Protein AF-A0A7X6ZRV2-F1 (afdb_monomer)

Sequence (1054 aa):
MLFSLYAASTLPLHASPPAPRFGVNLAGGDGGKMPGSGDYPYGRYGYDYIYPNADEFAYYKSKGFNLVRLPVKWERLQNTLGGPLAEQDMVRIDAVIAAAHAQGIEVMIDLHNYNSYRILTPTGFQSHSVSSDGAVTYEHLQDFWTRIALRYVDTPGVFGYDLMNEPGGTLANWQAAAQAAVYAIRTVDTNRWIIVEGVSWAGAQSWMANNATLHVEDPCDRLMYSAHSYWDRGYQNNVDNWKHDGLYTTYAQENGSPTMGIECLAPFVNWIKSNGYIGFVGEYGVPGTGDADSDLWNVVLDNALAYLQTNGISGTYWTGGPWYGSYQLTCEPSPITGPDRPQMSVLAKYAASEANPPFNPLSETIIKEDNIHPLNQGSSWVGGITPDSNDIALWNNVVGANSVLLGADQSWGGITVDASHVGSISINGGTTLALGEAGITFVPNISLNINCGIALTSDQIWSLRTGFFNVSSIDTHGHTLTVSGGSNKKFKRAVVGGGQIIVRSGTLTFDTNTESGAPFSKILVTPGASLVYDKHTGSKTLAADITLECGKLQMKGDKAAPTIDTIDGDITIADTDPAGGNSIGVVTLSPDSARNVRLVAERLNQERNAIVLFRGTNLGTYTAISQMPNSGNILFTNPLSGGIGGGGDAGSTTISIIPGVLGGISGSDGGSTFVNYTPEHGVRPLAATEFAGDIASGTISQNNVRLAGTGVLTTVTDATTVNSLIVAPSAALTTSLEGDGLLTVTSGMVILNPGNVSMTTSVNTPLNFGNRQGVICSSYNRGVNLNGAIHGSDGLIFCQVASGSPNNQLSLRQNTGSTYSGDTVILGRIEVGDDFLPHGLRCGDIYLHGYLRLNQSGYNGTVNGLFEGGILTYSNSRASSLAIGDNHSESDFYGSISGNDKLHITKIGSGTLTLSGSCDRLAGLTLEGGTTTIDGAFNNSPVTVKNDARLCGVGTFSNNGSAIVVKSGGTLAPGNPEGAGTMTVLQGDVNFEAGSALEVSIGEVDRSALKVAGTIRGTAVIPAAISSNSPGKWKILQASFIEPEFESISPRVI

Nearest PDB structures (foldseek):
  4lx4-assembly3_C  TM=9.232E-01  e=4.339E-23  Stutzerimonas stutzeri A1501
  4lx4-assembly4_D  TM=9.039E-01  e=2.675E-23  Stutzerimonas stutzeri A1501
  6r2j-assembly4_D  TM=8.974E-01  e=4.534E-23  Stutzerimonas stutzeri A1501
  5hnn-assembly2_B  TM=8.762E-01  e=8.003E-20  Xanthomonas citri pv. citri str. 306
  5hos-assembly1_A  TM=8.905E-01  e=4.856E-19  Xanthomonas citri pv. citri str. 306

Solvent-accessible surface area (backbone atoms only — not comparable to full-atom values): 49080 Å² total; per-residue (Å²): 138,85,81,88,82,88,74,87,77,76,76,80,81,70,60,82,37,59,39,43,48,40,25,34,21,35,36,23,47,50,38,73,48,57,65,46,58,72,100,41,56,56,41,45,80,81,79,25,27,43,61,54,50,56,69,55,37,50,48,44,34,76,41,34,30,41,38,32,39,36,35,28,35,58,54,50,38,29,73,44,89,72,54,63,54,30,29,71,41,42,23,49,47,54,49,33,26,49,37,24,33,77,54,62,18,26,31,28,44,26,33,52,37,37,39,42,51,61,47,82,47,103,90,43,53,45,82,34,50,54,29,94,83,48,99,31,29,39,67,40,52,18,48,49,39,34,52,54,28,66,70,43,63,86,46,76,29,59,50,27,41,31,72,30,38,41,22,48,83,52,52,73,52,46,43,53,39,51,36,44,26,48,55,36,25,53,77,68,34,70,76,54,37,37,33,43,53,28,36,70,54,14,27,15,64,49,27,67,82,55,36,71,82,70,72,72,78,55,101,64,62,42,58,30,39,29,25,24,52,38,80,24,34,36,99,52,103,51,97,87,52,68,62,53,75,68,69,60,71,52,52,78,64,42,67,65,50,62,54,49,43,45,68,36,40,44,48,33,55,51,49,30,63,75,69,74,55,40,41,33,29,63,33,34,52,54,54,29,56,89,46,92,50,24,71,60,41,41,45,18,50,44,46,28,50,50,48,31,53,38,43,17,28,19,32,17,38,36,28,35,36,65,89,50,78,79,43,41,38,40,44,49,31,77,56,77,89,45,69,80,29,69,50,41,70,55,49,30,68,58,17,49,52,75,78,56,40,43,29,55,68,58,32,44,75,37,38,51,50,60,64,75,50,36,53,71,34,26,76,19,19,54,94,48,50,53,62,42,56,37,8,28,42,30,43,43,77,55,85,48,69,30,67,33,37,38,77,44,70,46,34,22,8,19,38,37,36,39,68,76,37,49,54,37,42,32,41,33,48,96,36,40,38,34,27,22,34,45,27,35,38,33,47,32,83,36,40,43,33,37,54,22,37,36,31,38,76,41,50,28,55,30,46,34,51,38,41,39,41,36,37,28,35,38,33,25,72,51,25,39,41,35,38,34,38,32,68,42,34,35,32,41,28,60,48,32,50,43,13,37,35,33,37,58,28,31,26,44,31,38,27,34,62,71,72,89,68,70,17,44,21,34,35,40,24,29,50,78,9,32,42,32,41,51,34,41,68,49,60,41,52,68,20,29,31,40,37,20,32,26,5,32,42,34,45,36,27,18,82,87,44,61,35,51,31,31,30,75,32,37,40,33,32,44,68,60,92,32,90,73,58,49,56,38,21,35,44,31,33,41,34,22,83,78,11,15,31,31,41,35,24,29,30,81,44,68,40,75,92,31,35,38,35,45,24,5,32,47,29,18,74,51,42,68,85,60,73,55,47,36,17,22,27,41,40,43,80,54,60,84,85,76,58,44,49,60,70,37,58,95,70,33,27,24,35,28,30,41,71,59,37,30,5,13,74,28,71,83,51,39,40,55,35,49,20,30,73,46,94,57,20,16,46,21,46,60,55,85,68,30,32,35,68,68,71,69,55,57,35,86,43,39,32,23,29,41,38,67,46,57,42,74,72,44,60,26,70,31,61,22,35,30,15,29,44,32,46,34,51,33,84,85,39,45,20,31,38,34,42,78,11,45,37,31,27,73,46,15,42,35,38,40,30,39,50,94,41,83,36,36,33,38,35,45,30,24,38,27,19,51,86,30,52,27,37,43,33,29,19,33,28,39,52,34,36,39,34,21,24,46,32,32,62,23,23,37,37,37,39,31,64,45,90,65,63,93,86,39,32,37,31,26,59,64,18,50,80,40,51,45,28,27,38,41,35,30,24,13,45,37,30,37,21,41,60,58,62,40,46,42,89,72,29,21,36,33,40,32,35,15,34,47,28,37,30,56,89,37,26,57,40,52,23,12,23,46,28,42,49,16,38,41,37,62,41,69,98,42,61,25,37,41,34,37,11,33,76,36,26,52,27,55,25,50,18,36,39,46,21,82,64,24,33,26,41,31,36,32,39,63,25,42,38,35,37,52,21,42,38,36,21,24,53,22,39,36,28,61,19,20,38,35,33,36,53,20,43,40,27,47,36,28,35,36,28,27,44,69,7,36,43,28,10,51,15,42,30,41,9,75,93,30,38,40,35,29,31,46,50,2,29,42,28,31,3,46,102,90,43,52,19,51,23,37,26,71,29,26,35,40,37,31,33,69,55,3,28,61,48,32,46,32,62,52,37,39,44,20,25,44,41,31,58,27,42,37,39,54,19,33,48,54,71,86,66,86,84,85,90,76,98,72,90,79,77,47,71,43,51,72,40,70,53,95,51,61,81,62,89,57,50,41,63,129

Secondary structure (DSSP, 8-state):
-------PPPPP-PPPPP---EEEEE-SSS-SS-TTSTT-TT--BTTTB----HHHHHHHHHTT--EEEEEE-HHHH-SSTTS---TTTHHHHHHHHHHHHTTT-EEEEEE-STTEEEEEETTEEEEEEB-TTSSB-HHHHHHHHHHHHHHHTT-TTEEEEE--SS--S-HHHHHHHHHHHHHHHHTT-SSSEEEEEPTTTTBGGGHHHHTTT-----TTS-EEEEEE------S-S-TT----SS----TTTTT--TTHHHHHHHHHHHHHHHHT--EEEEEE----TT-TTHHHHHHHHHHHHHHHHTTT-EEEEEEESTT-TT-TT--S-SSTTSPPPTTHHHHHHHHTS-------TT--EEEB--SSS-TTSGGGBGGG----SS-EEEESS--S-EEEE--S-EEEEEEEE-TT--S-EEEE-SSEEEEEEEEEEE-SSSEEEEEEEEEESS-EEEEE-SSEEEEEEEE-TT--EEEEESS-EEESS-EESS--EEE-SSEEEEEETT--------EEE-TT-EEEEEEESS--EEES-EEESS-EEEEE--SSS-EEEEESS-EEE-----TTS---EEEEEE--TT-EEEEEES-EEE-TT--EEEEETTBTTS-TT---SSEEEEEESS--S--BSS-PPTT-TT--B-TTEEEESSTT----EEEEEETTTEEEEPPGGGSBS---TT-B---EEEEEESEEEEE--S-EEESEEEEEE-SSS-EEEE-SS-EEETT-EEEE--S---S-EEE-S-EE-TTS-EEEEES--SSEEE-S-EE-SS-EEEEESS---TT--EEETT--S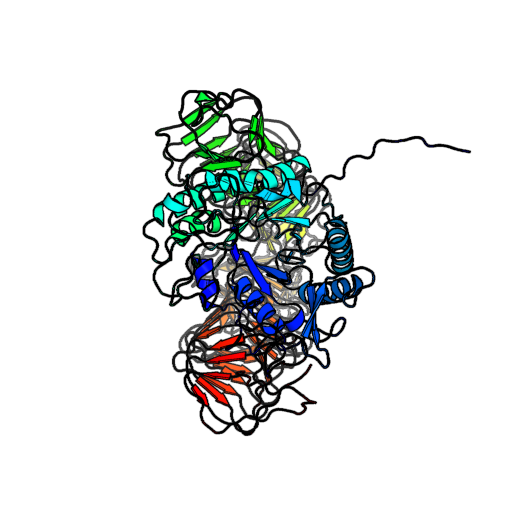-B--S-EEESSEEEE-TT-S--STT---EEESSEEEE-TTT-EEEES-EESS-EEEE-SSS-EEEEE-GGG--EEE-SEEE-TTTEEEEE-SSSEEEE-SEEE--SEEEE-SEEEEE-SEEES--EEE-TTEEEEES-EEEEEEEEEEE-TT-EEEEBBTTB--EEEEEEEEEEEEEEEEE--BBSSS-B-EEEEEEEEEEEE----------------EEEEEE-S-------B--

Structure (mmCIF, N/CA/C/O backbone):
data_AF-A0A7X6ZRV2-F1
#
_entry.id   AF-A0A7X6ZRV2-F1
#
loop_
_atom_site.group_PDB
_atom_site.id
_atom_site.type_symbol
_atom_site.label_atom_id
_atom_site.label_alt_id
_atom_site.label_comp_id
_atom_site.label_asym_id
_atom_site.label_entity_id
_atom_site.label_seq_id
_atom_site.pdbx_PDB_ins_code
_atom_site.Cartn_x
_atom_site.Cartn_y
_atom_site.Cartn_z
_atom_site.occupancy
_atom_site.B_iso_or_equiv
_atom_site.auth_seq_id
_atom_site.auth_comp_id
_atom_site.auth_asym_id
_atom_site.auth_atom_id
_atom_site.pdbx_PDB_model_num
ATOM 1 N N . MET A 1 1 ? -13.093 -36.841 -47.753 1.00 31.14 1 MET A N 1
ATOM 2 C CA . MET A 1 1 ? -13.863 -35.594 -47.967 1.00 31.14 1 MET A CA 1
ATOM 3 C C . MET A 1 1 ? -14.412 -35.192 -46.606 1.00 31.14 1 MET A C 1
ATOM 5 O O . MET A 1 1 ? -14.905 -36.082 -45.932 1.00 31.14 1 MET A O 1
ATOM 9 N N . LEU A 1 2 ? -14.310 -33.949 -46.137 1.00 28.05 2 LEU A N 1
ATOM 10 C CA . LEU A 1 2 ? -14.015 -32.702 -46.858 1.00 28.05 2 LEU A CA 1
ATOM 11 C C . LEU A 1 2 ? -12.729 -31.992 -46.392 1.00 28.05 2 LEU A C 1
ATOM 13 O O . LEU A 1 2 ? -12.156 -32.330 -45.363 1.00 28.05 2 LEU A O 1
ATOM 17 N N . PHE A 1 3 ? -12.300 -31.029 -47.210 1.00 27.56 3 PHE A N 1
ATOM 18 C CA . PHE A 1 3 ? -11.237 -30.061 -46.938 1.00 27.56 3 PHE A CA 1
ATOM 19 C C . PHE A 1 3 ? -11.782 -28.793 -46.255 1.00 27.56 3 PHE A C 1
ATOM 21 O O . PHE A 1 3 ? -12.977 -28.511 -46.305 1.00 27.56 3 PHE A O 1
ATOM 28 N N . SER A 1 4 ? -10.842 -28.043 -45.686 1.00 33.06 4 SER A N 1
ATOM 29 C CA . SER A 1 4 ? -10.889 -26.712 -45.073 1.00 33.06 4 SER A CA 1
ATOM 30 C C . SER A 1 4 ? -11.893 -25.683 -45.611 1.00 33.06 4 SER A C 1
ATOM 32 O O . SER A 1 4 ? -12.098 -25.568 -46.817 1.00 33.06 4 SER A O 1
ATOM 34 N N . LEU A 1 5 ? -12.279 -24.754 -44.728 1.00 30.61 5 LEU A N 1
ATOM 35 C CA . LEU A 1 5 ? -12.188 -23.326 -45.046 1.00 30.61 5 LEU A CA 1
ATOM 36 C C . LEU A 1 5 ? -11.499 -22.576 -43.893 1.00 30.61 5 LEU A C 1
ATOM 38 O O . LEU A 1 5 ? -11.846 -22.768 -42.731 1.00 30.61 5 LEU A O 1
ATOM 42 N N . TYR A 1 6 ? -10.510 -21.749 -44.234 1.00 31.14 6 TYR A N 1
ATOM 43 C CA . TYR A 1 6 ? -9.819 -20.844 -43.312 1.00 31.14 6 TYR A CA 1
ATOM 44 C C . TYR A 1 6 ? -10.735 -19.675 -42.914 1.00 31.14 6 TYR A C 1
ATOM 46 O O . TYR A 1 6 ? -11.381 -19.081 -43.776 1.00 31.14 6 TYR A O 1
ATOM 54 N N . ALA A 1 7 ? -10.676 -19.270 -41.648 1.00 27.42 7 ALA A N 1
ATOM 55 C CA . ALA A 1 7 ? -10.896 -17.888 -41.231 1.00 27.42 7 ALA A CA 1
ATOM 56 C C . ALA A 1 7 ? -9.597 -17.413 -40.567 1.00 27.42 7 ALA A C 1
ATOM 58 O O . ALA A 1 7 ? -8.951 -18.198 -39.873 1.00 27.42 7 ALA A O 1
ATOM 59 N N . ALA A 1 8 ? -9.170 -16.180 -40.843 1.00 27.94 8 ALA A N 1
ATOM 60 C CA . ALA A 1 8 ? -7.883 -15.682 -40.372 1.00 27.94 8 ALA A CA 1
ATOM 61 C C . ALA A 1 8 ? -7.842 -15.655 -38.838 1.00 27.94 8 ALA A C 1
ATOM 63 O O . ALA A 1 8 ? -8.652 -14.977 -38.208 1.00 27.94 8 ALA A O 1
ATOM 64 N N . SER A 1 9 ? -6.882 -16.371 -38.254 1.00 26.30 9 SER A N 1
ATOM 65 C CA . SER A 1 9 ? -6.513 -16.200 -36.855 1.00 26.30 9 SER A CA 1
ATOM 66 C C . SER A 1 9 ? -6.004 -14.775 -36.665 1.00 26.30 9 SER A C 1
ATOM 68 O O . SER A 1 9 ? -4.975 -14.400 -37.232 1.00 26.30 9 SER A O 1
ATOM 70 N N . THR A 1 10 ? -6.716 -13.991 -35.861 1.00 29.86 10 THR A N 1
ATOM 71 C CA . THR A 1 10 ? -6.121 -12.842 -35.180 1.00 29.86 10 THR A CA 1
ATOM 72 C C . THR A 1 10 ? -4.862 -13.329 -34.472 1.00 29.86 10 THR A C 1
ATOM 74 O O . THR A 1 10 ? -4.941 -14.296 -33.711 1.00 29.86 10 THR A O 1
ATOM 77 N N . LEU A 1 11 ? -3.715 -12.702 -34.741 1.00 26.44 11 LEU A N 1
ATOM 78 C CA . LEU A 1 11 ? -2.525 -12.922 -33.919 1.00 26.44 11 LEU A CA 1
ATOM 79 C C . LEU A 1 11 ? -2.905 -12.622 -32.458 1.00 26.44 11 LEU A C 1
ATOM 81 O O . LEU A 1 11 ? -3.611 -11.631 -32.238 1.00 26.44 11 LEU A O 1
ATOM 85 N N . PRO A 1 12 ? -2.518 -13.468 -31.487 1.00 27.44 12 PRO A N 1
ATOM 86 C CA . PRO A 1 12 ? -2.765 -13.173 -30.085 1.00 27.44 12 PRO A CA 1
ATOM 87 C C . PRO A 1 12 ? -2.101 -11.842 -29.732 1.00 27.44 12 PRO A C 1
ATOM 89 O O . PRO A 1 12 ? -0.991 -11.538 -30.174 1.00 27.44 12 PRO A O 1
ATOM 92 N N . LEU A 1 13 ? -2.826 -11.022 -28.980 1.00 32.59 13 LEU A N 1
ATOM 93 C CA . LEU A 1 13 ? -2.342 -9.735 -28.513 1.00 32.59 13 LEU A CA 1
ATOM 94 C C . LEU A 1 13 ? -1.442 -10.004 -27.297 1.00 32.59 13 LEU A C 1
ATOM 96 O O . LEU A 1 13 ? -1.951 -10.050 -26.181 1.00 32.59 13 LEU A O 1
ATOM 100 N N . HIS A 1 14 ? -0.141 -10.239 -27.519 1.00 36.09 14 HIS A N 1
ATOM 101 C CA . HIS A 1 14 ? 0.822 -10.380 -26.419 1.00 36.09 14 HIS A CA 1
ATOM 102 C C . HIS A 1 14 ? 0.688 -9.191 -25.452 1.00 36.09 14 HIS A C 1
ATOM 104 O O . HIS A 1 14 ? 0.498 -8.049 -25.885 1.00 36.09 14 HIS A O 1
ATOM 110 N N . ALA A 1 15 ? 0.811 -9.456 -24.151 1.00 38.44 15 ALA A N 1
ATOM 111 C CA . ALA A 1 15 ? 0.833 -8.413 -23.133 1.00 38.44 15 ALA A CA 1
ATOM 112 C C . ALA A 1 15 ? 1.965 -7.401 -23.397 1.00 38.44 15 ALA A C 1
ATOM 114 O O . 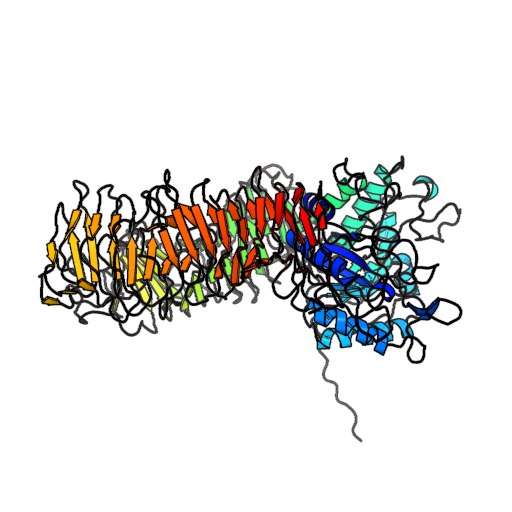ALA A 1 15 ? 3.044 -7.777 -23.863 1.00 38.44 15 ALA A O 1
ATOM 115 N N . SER A 1 16 ? 1.740 -6.122 -23.070 1.00 40.16 16 SER A N 1
ATOM 116 C CA . SER A 1 16 ? 2.786 -5.097 -23.164 1.00 40.16 16 SER A CA 1
ATOM 117 C C . SER A 1 16 ? 4.022 -5.525 -22.351 1.00 40.16 16 SER A C 1
ATOM 119 O O . SER A 1 16 ? 3.875 -5.863 -21.171 1.00 40.16 16 SER A O 1
ATOM 121 N N . PRO A 1 17 ? 5.235 -5.533 -22.943 1.00 44.19 17 PRO A N 1
ATOM 122 C CA . PRO A 1 17 ? 6.457 -5.944 -22.249 1.00 44.19 17 PRO A CA 1
ATOM 123 C C . PRO A 1 17 ? 6.697 -5.046 -21.032 1.00 44.19 17 PRO A C 1
ATOM 125 O O . PRO A 1 17 ? 6.597 -3.842 -21.204 1.00 44.19 17 PRO A O 1
ATOM 128 N N . PRO A 1 18 ? 7.034 -5.561 -19.834 1.00 52.22 18 PRO A N 1
ATOM 129 C CA . PRO A 1 18 ? 7.224 -4.758 -18.624 1.00 52.22 18 PRO A CA 1
ATOM 130 C C . PRO A 1 18 ? 8.335 -3.711 -18.764 1.00 52.22 18 PRO A C 1
ATOM 132 O O . PRO A 1 18 ? 9.196 -3.781 -19.637 1.00 52.22 18 PRO A O 1
ATOM 135 N N . ALA A 1 19 ? 8.328 -2.760 -17.830 1.00 65.56 19 ALA A N 1
ATOM 136 C CA . ALA A 1 19 ? 9.379 -1.774 -17.608 1.00 65.56 19 ALA A CA 1
ATOM 137 C C . ALA A 1 19 ? 10.779 -2.403 -17.746 1.00 65.56 19 ALA A C 1
ATOM 139 O O . ALA A 1 19 ? 11.029 -3.399 -17.055 1.00 65.56 19 ALA A O 1
ATOM 140 N N . PRO A 1 20 ? 11.706 -1.849 -18.554 1.00 76.06 20 PRO A N 1
ATOM 141 C CA . PRO A 1 20 ? 13.070 -2.348 -18.623 1.00 76.06 20 PRO A CA 1
ATOM 142 C C . PRO A 1 20 ? 13.746 -2.101 -17.274 1.00 76.06 20 PRO A C 1
ATOM 144 O O . PRO A 1 20 ? 14.080 -0.970 -16.917 1.00 76.06 20 PRO A O 1
ATOM 147 N N . ARG A 1 21 ? 13.902 -3.170 -16.491 1.00 86.56 21 ARG A N 1
ATOM 148 C CA . ARG A 1 21 ? 14.480 -3.131 -15.148 1.00 86.56 21 ARG A CA 1
ATOM 149 C C . ARG A 1 21 ? 15.934 -3.552 -15.207 1.00 86.56 21 ARG A C 1
ATOM 151 O O . ARG A 1 21 ? 16.255 -4.666 -15.620 1.00 86.56 21 ARG A O 1
ATOM 158 N N . PHE A 1 22 ? 16.798 -2.654 -14.748 1.00 94.19 22 PHE A N 1
ATOM 159 C CA . PHE A 1 22 ? 18.224 -2.906 -14.612 1.00 94.19 22 PHE A CA 1
ATOM 160 C C . PHE A 1 22 ? 18.522 -3.370 -13.191 1.00 94.19 22 PHE A C 1
ATOM 162 O O . PHE A 1 22 ? 18.466 -2.604 -12.227 1.00 94.19 22 PHE A O 1
ATOM 169 N N . GLY A 1 23 ? 18.767 -4.670 -13.082 1.00 95.88 23 GLY A N 1
ATOM 170 C CA . GLY A 1 23 ? 19.132 -5.357 -11.859 1.00 95.88 23 GLY A CA 1
ATOM 171 C C . GLY A 1 23 ? 20.632 -5.627 -11.761 1.00 95.88 23 GLY A C 1
ATOM 172 O O . GLY A 1 23 ? 21.447 -5.182 -12.573 1.00 95.88 23 GLY A O 1
ATOM 173 N N . VAL A 1 24 ? 20.991 -6.432 -10.770 1.00 97.56 24 VAL A N 1
ATOM 174 C CA . VAL A 1 24 ? 22.346 -6.956 -10.583 1.00 97.56 24 VAL A CA 1
ATOM 175 C C . VAL A 1 24 ? 22.279 -8.458 -10.298 1.00 97.56 24 VAL A C 1
ATOM 177 O O . VAL A 1 24 ? 21.376 -8.919 -9.600 1.00 97.56 24 VAL A O 1
ATOM 180 N N . ASN A 1 25 ? 23.207 -9.238 -10.851 1.00 98.38 25 ASN A N 1
ATOM 181 C CA . ASN A 1 25 ? 23.430 -10.609 -10.400 1.00 98.38 25 ASN A CA 1
ATOM 182 C C . ASN A 1 25 ? 24.087 -10.539 -9.020 1.00 98.38 25 ASN A C 1
ATOM 184 O O . ASN A 1 25 ? 25.118 -9.882 -8.872 1.00 98.38 25 ASN A O 1
ATOM 188 N N . LEU A 1 26 ? 23.514 -11.197 -8.014 1.00 96.88 26 LEU A N 1
ATOM 189 C CA . LEU A 1 26 ? 24.169 -11.371 -6.714 1.00 96.88 26 LEU A CA 1
ATOM 190 C C . LEU A 1 26 ? 24.603 -12.829 -6.578 1.00 96.88 26 LEU A C 1
ATOM 192 O O . LEU A 1 26 ? 23.994 -13.630 -5.867 1.00 96.88 26 LEU A O 1
ATOM 196 N N . ALA A 1 27 ? 25.640 -13.162 -7.344 1.00 92.44 27 ALA A N 1
ATOM 197 C CA . ALA A 1 27 ? 26.187 -14.503 -7.451 1.00 92.44 27 ALA A CA 1
ATOM 198 C C . ALA A 1 27 ? 26.891 -14.965 -6.159 1.00 92.44 27 ALA A C 1
ATOM 200 O O . ALA A 1 27 ? 27.201 -14.180 -5.259 1.00 92.44 27 ALA A O 1
ATOM 201 N N . GLY A 1 28 ? 27.130 -16.273 -6.070 1.00 88.31 28 GLY A N 1
ATOM 202 C CA . GLY A 1 28 ? 27.722 -16.945 -4.914 1.00 88.31 28 GLY A CA 1
ATOM 203 C C . GLY A 1 28 ? 26.979 -18.223 -4.523 1.00 88.31 28 GLY A C 1
ATOM 204 O O . GLY A 1 28 ? 27.619 -19.171 -4.062 1.00 88.31 28 GLY A O 1
ATOM 205 N N . GLY A 1 29 ? 25.657 -18.276 -4.738 1.00 86.38 29 GLY A N 1
ATOM 206 C CA . GLY A 1 29 ? 24.797 -19.440 -4.464 1.00 86.38 29 GLY A CA 1
ATOM 207 C C . GLY A 1 29 ? 25.009 -20.589 -5.454 1.00 86.38 29 GLY A C 1
ATOM 208 O O . GLY A 1 29 ? 24.910 -21.771 -5.106 1.00 86.38 29 GLY A O 1
ATOM 209 N N . ASP A 1 30 ? 25.411 -20.231 -6.668 1.00 84.38 30 ASP A N 1
ATOM 210 C CA . ASP A 1 30 ? 25.930 -21.076 -7.738 1.00 84.38 30 ASP A CA 1
ATOM 211 C C . ASP A 1 30 ? 27.378 -21.548 -7.482 1.00 84.38 30 ASP A C 1
ATOM 213 O O . ASP A 1 30 ? 27.780 -22.638 -7.897 1.00 84.38 30 ASP A O 1
ATOM 217 N N . GLY A 1 31 ? 28.157 -20.739 -6.763 1.00 71.88 31 GLY A N 1
ATOM 218 C CA . GLY A 1 31 ? 29.610 -20.709 -6.886 1.00 71.88 31 GLY A CA 1
ATOM 219 C C . GLY A 1 31 ? 30.414 -21.756 -6.108 1.00 71.88 31 GLY A C 1
ATOM 220 O O . GLY A 1 31 ? 29.901 -22.704 -5.500 1.00 71.88 31 GLY A O 1
ATOM 221 N N . GLY A 1 32 ? 31.732 -21.534 -6.154 1.00 63.59 32 GLY A N 1
ATOM 222 C CA . GLY A 1 32 ? 32.777 -22.221 -5.395 1.00 63.59 32 GLY A CA 1
ATOM 223 C C . GLY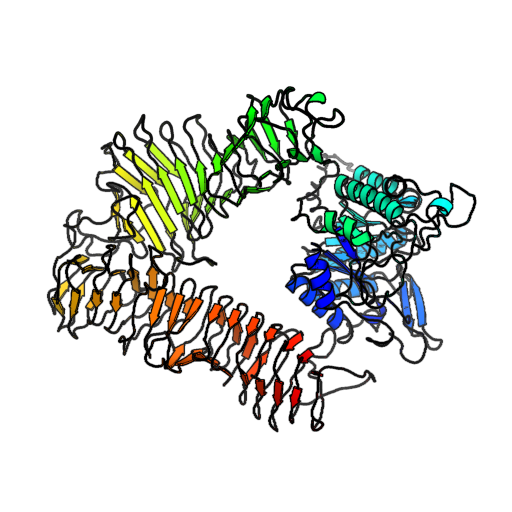 A 1 32 ? 32.914 -23.721 -5.675 1.00 63.59 32 GLY A C 1
ATOM 224 O O . GLY A 1 32 ? 33.118 -24.134 -6.818 1.00 63.59 32 GLY A O 1
ATOM 225 N N . LYS A 1 33 ? 32.932 -24.562 -4.632 1.00 64.25 33 LYS A N 1
ATOM 226 C CA . LYS A 1 33 ? 33.289 -25.980 -4.807 1.00 64.25 33 LYS A CA 1
ATOM 227 C C . LYS A 1 33 ? 32.109 -26.757 -5.399 1.00 64.25 33 LYS A C 1
ATOM 229 O O . LYS A 1 33 ? 31.119 -27.020 -4.715 1.00 64.25 33 LYS A O 1
ATOM 234 N N . MET A 1 34 ? 32.237 -27.128 -6.675 1.00 60.25 34 MET A N 1
ATOM 235 C CA . MET A 1 34 ? 31.181 -27.812 -7.427 1.00 60.25 34 MET A CA 1
ATOM 236 C C . MET A 1 34 ? 30.714 -29.105 -6.734 1.00 60.25 34 MET A C 1
ATOM 238 O O . MET A 1 34 ? 31.570 -29.878 -6.269 1.00 60.25 34 MET A O 1
ATOM 242 N N . PRO A 1 35 ? 29.395 -29.391 -6.752 1.00 59.44 35 PRO A N 1
ATOM 243 C CA . PRO A 1 35 ? 28.844 -30.670 -6.332 1.00 59.44 35 PRO A CA 1
ATOM 244 C C . PRO A 1 35 ? 29.612 -31.854 -6.933 1.00 59.44 35 PRO A C 1
ATOM 246 O O . PRO A 1 35 ? 29.910 -31.898 -8.135 1.00 59.44 35 PRO A O 1
ATOM 249 N N . GLY A 1 36 ? 29.989 -32.780 -6.053 1.00 56.78 36 GLY A N 1
ATOM 250 C CA . GLY A 1 36 ? 30.753 -33.984 -6.355 1.00 56.78 36 GLY A CA 1
ATOM 251 C C . GLY A 1 36 ? 32.270 -33.912 -6.233 1.00 56.78 36 GLY A C 1
ATOM 252 O O . GLY A 1 36 ? 32.951 -34.801 -6.742 1.00 56.78 36 GLY A O 1
ATOM 253 N N . SER A 1 37 ? 32.820 -32.905 -5.553 1.00 52.44 37 SER A N 1
ATOM 254 C CA . SER A 1 37 ? 34.264 -32.807 -5.314 1.00 52.44 37 SER A CA 1
ATOM 255 C C . SER A 1 37 ? 34.634 -32.967 -3.827 1.00 52.44 37 SER A C 1
ATOM 257 O O . SER A 1 37 ? 34.431 -32.078 -3.002 1.00 52.44 37 SER A O 1
ATOM 259 N N . GLY A 1 38 ? 35.268 -34.091 -3.473 1.00 56.78 38 GLY A N 1
ATOM 260 C CA . GLY A 1 38 ? 35.691 -34.417 -2.098 1.00 56.78 38 GLY A CA 1
ATOM 261 C C . GLY A 1 38 ? 34.537 -34.747 -1.138 1.00 56.78 38 GLY A C 1
ATOM 262 O O . GLY A 1 38 ? 33.429 -35.037 -1.572 1.00 56.78 38 GLY A O 1
ATOM 263 N N . ASP A 1 39 ? 34.808 -34.687 0.170 1.00 58.59 39 ASP A N 1
ATOM 264 C CA . ASP A 1 39 ? 33.960 -35.270 1.234 1.00 58.59 39 ASP A CA 1
ATOM 265 C C . ASP A 1 39 ? 32.568 -34.628 1.435 1.00 58.59 39 ASP A C 1
ATOM 267 O O . ASP A 1 39 ? 31.780 -35.114 2.243 1.00 58.59 39 ASP A O 1
ATOM 271 N N . TYR A 1 40 ? 32.255 -33.537 0.728 1.00 65.12 40 TYR A N 1
ATOM 272 C CA . TYR A 1 40 ? 30.998 -32.790 0.858 1.00 65.12 40 TYR A CA 1
ATOM 273 C C . TYR A 1 40 ? 30.286 -32.741 -0.503 1.00 65.12 40 TYR A C 1
ATOM 275 O O . TYR A 1 40 ? 30.597 -31.866 -1.314 1.00 65.12 40 TYR A O 1
ATOM 283 N N . PRO A 1 41 ? 29.350 -33.670 -0.786 1.00 67.75 41 PRO A N 1
ATOM 284 C CA . PRO A 1 41 ? 28.844 -33.912 -2.139 1.00 67.75 41 PRO A CA 1
ATOM 285 C C . PRO A 1 41 ? 28.109 -32.727 -2.777 1.00 67.75 41 PRO A C 1
ATOM 287 O O . PRO A 1 41 ? 28.116 -32.636 -3.998 1.00 67.75 41 PRO A O 1
ATOM 290 N N . TYR A 1 42 ? 27.559 -31.794 -1.995 1.00 76.75 42 TYR A N 1
ATOM 291 C CA . TYR A 1 42 ? 26.851 -30.599 -2.492 1.00 76.75 42 TYR A CA 1
ATOM 292 C C . TYR A 1 42 ? 27.560 -29.270 -2.131 1.00 76.75 42 TYR A C 1
ATOM 294 O O . TYR A 1 42 ? 27.084 -28.182 -2.457 1.00 76.75 42 TYR A O 1
ATOM 302 N N . GLY A 1 43 ? 28.747 -29.355 -1.514 1.00 75.75 43 GLY A N 1
ATOM 303 C CA . GLY A 1 43 ? 29.466 -28.222 -0.920 1.00 75.75 43 GLY A CA 1
ATOM 304 C C . GLY A 1 43 ? 28.946 -27.838 0.473 1.00 75.75 43 GLY A C 1
ATOM 305 O O . GLY A 1 43 ? 27.899 -28.301 0.919 1.00 75.75 43 GLY A O 1
ATOM 306 N N . ARG A 1 44 ? 29.695 -26.998 1.195 1.00 82.38 44 ARG A N 1
ATOM 307 C CA . ARG A 1 44 ? 29.315 -26.446 2.505 1.00 82.38 44 ARG A CA 1
ATOM 308 C C . ARG A 1 44 ? 29.020 -24.954 2.394 1.00 82.38 44 ARG A C 1
ATOM 310 O O . ARG A 1 44 ? 29.915 -24.166 2.082 1.00 82.38 44 ARG A O 1
ATOM 317 N N . TYR A 1 45 ? 27.809 -24.557 2.760 1.00 85.88 45 TYR A N 1
ATOM 318 C CA . TYR A 1 45 ? 27.461 -23.149 2.928 1.00 85.88 45 TYR A CA 1
ATOM 319 C C . TYR A 1 45 ? 28.404 -22.439 3.914 1.00 85.88 45 TYR A C 1
ATOM 321 O O . TYR A 1 45 ? 28.723 -22.976 4.978 1.00 85.88 45 TYR A O 1
ATOM 329 N N . GLY A 1 46 ? 28.850 -21.232 3.564 1.00 82.94 46 GLY A N 1
ATOM 330 C CA . GLY A 1 46 ? 29.797 -20.444 4.357 1.00 82.94 46 GLY A CA 1
ATOM 331 C C . GLY A 1 46 ? 31.267 -20.869 4.220 1.00 82.94 46 GLY A C 1
ATOM 332 O O . GLY A 1 46 ? 32.117 -20.281 4.883 1.00 82.94 46 GLY A O 1
ATOM 333 N N . TYR A 1 47 ? 31.577 -21.845 3.353 1.00 81.75 47 TYR A N 1
ATOM 334 C CA . TYR A 1 47 ? 32.953 -22.214 2.979 1.00 81.75 47 TYR A CA 1
ATOM 335 C C . TYR A 1 47 ? 33.139 -22.416 1.474 1.00 81.75 47 TYR A C 1
ATOM 337 O O . TYR A 1 47 ? 34.094 -21.912 0.897 1.00 81.75 47 TYR A O 1
ATOM 345 N N . ASP A 1 48 ? 32.252 -23.199 0.861 1.00 80.88 48 ASP A N 1
ATOM 346 C CA . ASP A 1 48 ? 32.342 -23.606 -0.541 1.00 80.88 48 ASP A CA 1
ATOM 347 C C . ASP A 1 48 ? 31.346 -22.847 -1.433 1.00 80.88 48 ASP A C 1
ATOM 349 O O . ASP A 1 48 ? 31.441 -22.982 -2.644 1.00 80.88 48 ASP A O 1
ATOM 353 N N . TYR A 1 49 ? 30.394 -22.111 -0.846 1.00 87.81 49 TYR A N 1
ATOM 354 C CA . TYR A 1 49 ? 29.444 -21.187 -1.485 1.00 87.81 49 TYR A CA 1
ATOM 355 C C . TYR A 1 49 ? 28.726 -20.351 -0.405 1.00 87.81 49 TYR A C 1
ATOM 357 O O . TYR A 1 49 ? 28.793 -20.686 0.787 1.00 87.81 49 TYR A O 1
ATOM 365 N N . ILE A 1 50 ? 28.039 -19.278 -0.794 1.00 91.75 50 ILE A N 1
ATOM 366 C CA . ILE A 1 50 ? 27.327 -18.358 0.109 1.00 91.75 50 ILE A CA 1
ATOM 367 C C . ILE A 1 50 ? 26.191 -17.660 -0.646 1.00 91.75 50 ILE A C 1
ATOM 369 O O . ILE A 1 50 ? 26.246 -17.554 -1.860 1.00 91.75 50 ILE A O 1
ATOM 373 N N . TYR A 1 51 ? 25.171 -17.182 0.062 1.00 93.88 51 TYR A N 1
ATOM 374 C CA . TYR A 1 51 ? 24.087 -16.397 -0.524 1.00 93.88 51 TYR A CA 1
ATOM 375 C C . TYR A 1 51 ? 24.158 -14.939 -0.061 1.00 93.88 51 TYR A C 1
ATOM 377 O O . TYR A 1 51 ? 24.686 -14.694 1.032 1.00 93.88 51 TYR A O 1
ATOM 385 N N . PRO A 1 52 ? 23.621 -13.995 -0.853 1.00 93.12 52 PRO A N 1
ATOM 386 C CA . PRO A 1 52 ? 23.585 -12.587 -0.490 1.00 93.12 52 PRO A CA 1
ATOM 387 C C . PRO A 1 52 ? 22.841 -12.316 0.820 1.00 93.12 52 PRO A C 1
ATOM 389 O O . PRO A 1 52 ? 22.013 -13.108 1.277 1.00 93.12 52 PRO A O 1
ATOM 392 N N . ASN A 1 53 ? 23.134 -11.179 1.441 1.00 89.62 53 ASN A N 1
ATOM 393 C CA . ASN A 1 53 ? 22.620 -10.809 2.752 1.00 89.62 53 ASN A CA 1
ATOM 394 C C . ASN A 1 53 ? 22.016 -9.393 2.784 1.00 89.62 53 ASN A C 1
ATOM 396 O O . ASN A 1 53 ? 22.143 -8.609 1.847 1.00 89.62 53 ASN A O 1
ATOM 400 N N . ALA A 1 54 ? 21.336 -9.062 3.885 1.00 89.44 54 ALA A N 1
ATOM 401 C CA . ALA A 1 54 ? 20.591 -7.810 4.025 1.00 89.44 54 ALA A CA 1
ATOM 402 C C . ALA A 1 54 ? 21.442 -6.536 3.844 1.00 89.44 54 ALA A C 1
ATOM 404 O O . ALA A 1 54 ? 20.914 -5.551 3.335 1.00 89.44 54 ALA A O 1
ATOM 405 N N . ASP A 1 55 ? 22.734 -6.547 4.198 1.00 90.56 55 ASP A N 1
ATOM 406 C CA . ASP A 1 55 ? 23.613 -5.382 4.017 1.00 90.56 55 ASP A CA 1
ATOM 407 C C . ASP A 1 55 ? 23.920 -5.141 2.529 1.00 90.56 55 ASP A C 1
ATOM 409 O O . ASP A 1 55 ? 24.008 -3.995 2.088 1.00 90.56 55 ASP A O 1
ATOM 413 N N . GLU A 1 56 ? 24.020 -6.212 1.736 1.00 93.19 56 GLU A N 1
ATOM 414 C CA . GLU A 1 56 ? 24.166 -6.138 0.279 1.00 93.19 56 GLU A CA 1
ATOM 415 C C . GLU A 1 56 ? 22.863 -5.628 -0.351 1.00 93.19 56 GLU A C 1
ATOM 417 O O . GLU A 1 56 ? 22.898 -4.654 -1.099 1.00 93.19 56 GLU A O 1
ATOM 422 N N . PHE A 1 57 ? 21.694 -6.171 0.015 1.00 96.44 57 PHE A N 1
ATOM 423 C CA . PHE A 1 57 ? 20.408 -5.648 -0.476 1.00 96.44 57 PHE A CA 1
ATOM 424 C C . PHE A 1 57 ? 20.175 -4.180 -0.090 1.00 96.44 57 PHE A C 1
ATOM 426 O O . PHE A 1 57 ? 19.722 -3.403 -0.928 1.00 96.44 57 PHE A O 1
ATOM 433 N N . ALA A 1 58 ? 20.535 -3.765 1.128 1.00 92.25 58 ALA A N 1
ATOM 434 C CA . ALA A 1 58 ? 20.472 -2.365 1.546 1.00 92.25 58 ALA A CA 1
ATOM 435 C C . ALA A 1 58 ? 21.447 -1.481 0.746 1.00 92.25 58 ALA A C 1
ATOM 437 O O . ALA A 1 58 ? 21.087 -0.372 0.339 1.00 92.25 58 ALA A O 1
ATOM 438 N N . TYR A 1 59 ? 22.657 -1.975 0.457 1.00 95.69 59 TYR A N 1
ATOM 439 C CA . TYR A 1 59 ? 23.607 -1.297 -0.424 1.00 95.69 59 TYR A CA 1
ATOM 440 C C . TYR A 1 59 ? 23.032 -1.124 -1.835 1.00 95.69 59 TYR A C 1
ATOM 442 O O . TYR A 1 59 ? 22.895 0.016 -2.281 1.00 95.69 59 TYR A O 1
ATOM 450 N N . TYR A 1 60 ? 22.617 -2.196 -2.515 1.00 95.75 60 TYR A N 1
ATOM 451 C CA . TYR A 1 60 ? 22.058 -2.098 -3.868 1.00 95.75 60 TYR A CA 1
ATOM 452 C C . TYR A 1 60 ? 20.771 -1.256 -3.887 1.00 95.75 60 TYR A C 1
ATOM 454 O O . TYR A 1 60 ? 20.610 -0.416 -4.775 1.00 95.75 60 TYR A O 1
ATOM 462 N N . LYS A 1 61 ? 19.917 -1.332 -2.856 1.00 94.12 61 LYS A N 1
ATOM 463 C CA . LYS A 1 61 ? 18.757 -0.436 -2.744 1.00 94.12 61 LYS A CA 1
ATOM 464 C C . LYS A 1 61 ? 19.154 1.034 -2.631 1.00 94.12 61 LYS A C 1
ATOM 466 O O . LYS A 1 61 ? 18.535 1.879 -3.274 1.00 94.12 61 LYS A O 1
ATOM 471 N N . SER A 1 62 ? 20.213 1.352 -1.882 1.00 92.88 62 SER A N 1
ATOM 472 C CA . SER A 1 62 ? 20.743 2.723 -1.786 1.00 92.88 62 SER A CA 1
ATOM 473 C C . SER A 1 62 ? 21.273 3.271 -3.120 1.00 92.88 62 SER A C 1
ATOM 475 O O . SER A 1 62 ? 21.369 4.486 -3.286 1.00 92.88 62 SER A O 1
ATOM 477 N N . LYS A 1 63 ? 21.580 2.388 -4.084 1.00 93.38 63 LYS A N 1
ATOM 478 C CA . LYS A 1 63 ? 21.959 2.724 -5.470 1.00 93.38 63 LYS A CA 1
ATOM 479 C C . LYS A 1 63 ? 20.779 2.686 -6.448 1.00 93.38 63 LYS A C 1
ATOM 481 O O . LYS A 1 63 ? 20.973 2.887 -7.641 1.00 93.38 63 LYS A O 1
ATOM 486 N N . GLY A 1 64 ? 19.567 2.449 -5.946 1.00 89.62 64 GLY A N 1
ATOM 487 C CA . GLY A 1 64 ? 18.318 2.466 -6.704 1.00 89.62 64 GLY A CA 1
ATOM 488 C C . GLY A 1 64 ? 17.795 1.098 -7.140 1.00 89.62 64 GLY A C 1
ATOM 489 O O . GLY A 1 64 ? 16.622 1.009 -7.494 1.00 89.62 64 GLY A O 1
ATOM 490 N N . PHE A 1 65 ? 18.605 0.033 -7.077 1.00 93.19 65 PHE A N 1
ATOM 491 C CA . PHE A 1 65 ? 18.218 -1.274 -7.615 1.00 93.19 65 PHE A CA 1
ATOM 492 C C . PHE A 1 65 ? 16.919 -1.792 -6.984 1.00 93.19 65 PHE A C 1
ATOM 494 O O . PHE A 1 65 ? 16.668 -1.636 -5.786 1.00 93.19 65 PHE A O 1
ATOM 501 N N . ASN A 1 66 ? 16.099 -2.436 -7.817 1.00 92.69 66 ASN A N 1
ATOM 502 C CA . ASN A 1 66 ? 14.836 -3.071 -7.434 1.00 92.69 66 ASN A CA 1
ATOM 503 C C . ASN A 1 66 ? 14.685 -4.502 -7.989 1.00 92.69 66 ASN A C 1
ATOM 505 O O . ASN A 1 66 ? 13.630 -5.108 -7.822 1.00 92.69 66 ASN A O 1
ATOM 509 N N . LEU A 1 67 ? 15.711 -5.038 -8.656 1.00 95.88 67 LEU A N 1
ATOM 510 C CA . LEU A 1 67 ? 15.729 -6.378 -9.240 1.00 95.88 67 LEU A CA 1
ATOM 511 C C . LEU A 1 67 ? 17.096 -7.028 -8.995 1.00 95.88 67 LEU A C 1
ATOM 513 O O . LEU A 1 67 ? 18.132 -6.388 -9.189 1.00 95.88 67 LEU A O 1
ATOM 517 N N . VAL A 1 68 ? 17.092 -8.299 -8.605 1.00 98.06 68 VAL A N 1
ATOM 518 C CA . VAL A 1 68 ? 18.288 -9.137 -8.468 1.00 98.06 68 VAL A CA 1
ATOM 519 C C . VAL A 1 68 ? 18.075 -10.455 -9.204 1.00 98.06 68 VAL A C 1
ATOM 521 O O . VAL A 1 68 ? 17.044 -11.093 -9.011 1.00 98.06 68 VAL A O 1
ATOM 524 N N . ARG A 1 69 ? 19.054 -10.886 -10.006 1.00 98.44 69 ARG A N 1
ATOM 525 C CA . ARG A 1 69 ? 19.149 -12.278 -10.481 1.00 98.44 69 ARG A CA 1
ATOM 526 C C . ARG A 1 69 ? 19.991 -13.060 -9.477 1.00 98.44 69 ARG A C 1
ATOM 528 O O . ARG A 1 69 ? 21.053 -12.592 -9.056 1.00 98.44 69 ARG A O 1
ATOM 535 N N . LEU A 1 70 ? 19.475 -14.203 -9.034 1.00 98.31 70 LEU A N 1
ATOM 536 C CA . LEU A 1 70 ? 20.080 -15.054 -8.016 1.00 98.31 70 LEU A CA 1
ATOM 537 C C . LEU A 1 70 ? 20.431 -16.427 -8.613 1.00 98.31 70 LEU A C 1
ATOM 539 O O . LEU A 1 70 ? 19.573 -17.313 -8.633 1.00 98.31 70 LEU A O 1
ATOM 543 N N . PRO A 1 71 ? 21.690 -16.616 -9.040 1.00 97.62 71 PRO A N 1
ATOM 544 C CA . PRO A 1 71 ? 22.216 -17.912 -9.448 1.00 97.62 71 PRO A CA 1
ATOM 545 C C . PRO A 1 71 ? 22.165 -18.973 -8.332 1.00 97.62 71 PRO A C 1
ATOM 547 O O . PRO A 1 71 ? 22.673 -18.769 -7.222 1.00 97.62 71 PRO A O 1
ATOM 550 N N . VAL A 1 72 ? 21.582 -20.136 -8.636 1.00 95.56 72 VAL A N 1
ATOM 551 C CA . VAL A 1 72 ? 21.410 -21.297 -7.739 1.00 95.56 72 VAL A CA 1
ATOM 552 C C . VAL A 1 72 ? 21.804 -22.609 -8.440 1.00 95.56 72 VAL A C 1
ATOM 554 O O . VAL A 1 72 ? 21.700 -22.711 -9.656 1.00 95.56 72 VAL A O 1
ATOM 557 N N . LYS A 1 73 ? 22.249 -23.653 -7.714 1.00 92.94 73 LYS A N 1
ATOM 558 C CA . LYS A 1 73 ? 22.542 -24.984 -8.316 1.00 92.94 73 LYS A CA 1
ATOM 559 C C . LYS A 1 73 ? 21.438 -26.008 -8.079 1.00 92.94 73 LYS A C 1
ATOM 561 O O . LYS A 1 73 ? 21.168 -26.353 -6.928 1.00 92.94 73 LYS A O 1
ATOM 566 N N . TRP A 1 74 ? 20.926 -26.615 -9.146 1.00 94.62 74 TRP A N 1
ATOM 567 C CA . TRP A 1 74 ? 19.931 -27.691 -9.097 1.00 94.62 74 TRP A CA 1
ATOM 568 C C . TRP A 1 74 ? 20.344 -28.818 -8.135 1.00 94.62 74 TRP A C 1
ATOM 570 O O . TRP A 1 74 ? 19.552 -29.222 -7.291 1.00 94.62 74 TRP A O 1
ATOM 580 N N . GLU A 1 75 ? 21.603 -29.264 -8.151 1.00 91.06 75 GLU A N 1
ATOM 581 C CA . GLU A 1 75 ? 22.083 -30.328 -7.256 1.00 91.06 75 GLU A CA 1
ATOM 582 C C . GLU A 1 75 ? 22.071 -29.943 -5.769 1.00 91.06 75 GLU A C 1
ATOM 584 O O . GLU A 1 75 ? 21.979 -30.823 -4.913 1.00 91.06 75 GLU A O 1
ATOM 589 N N . ARG A 1 76 ? 22.176 -28.646 -5.441 1.00 90.50 76 ARG A N 1
ATOM 590 C CA . ARG A 1 76 ? 22.056 -28.139 -4.062 1.00 90.50 76 ARG A CA 1
ATOM 591 C C . ARG A 1 76 ? 20.591 -28.046 -3.645 1.00 90.50 76 ARG A C 1
ATOM 593 O O . ARG A 1 76 ? 20.257 -28.430 -2.530 1.00 90.50 76 ARG A O 1
ATOM 600 N N . LEU A 1 77 ? 19.738 -27.570 -4.550 1.00 94.31 77 LEU A N 1
ATOM 601 C CA . LEU A 1 77 ? 18.319 -27.330 -4.292 1.00 94.31 77 LEU A CA 1
ATOM 602 C C . LEU A 1 77 ? 17.495 -28.624 -4.285 1.00 94.31 77 LEU A C 1
ATOM 604 O O . LEU A 1 77 ? 16.538 -28.710 -3.530 1.00 94.31 77 LEU A O 1
ATOM 608 N N . GLN A 1 78 ? 17.882 -29.630 -5.076 1.00 94.12 78 GLN A N 1
ATOM 609 C CA . GLN A 1 78 ? 17.239 -30.940 -5.180 1.00 94.12 78 GLN A CA 1
ATOM 610 C C . GLN A 1 78 ? 18.319 -32.040 -5.176 1.00 94.12 78 GLN A C 1
ATOM 612 O O . GLN A 1 78 ? 18.825 -32.458 -6.220 1.00 94.12 78 GLN A O 1
ATOM 617 N N . ASN A 1 79 ? 18.721 -32.507 -3.986 1.00 89.31 79 ASN A N 1
ATOM 618 C CA . ASN A 1 79 ? 19.864 -33.429 -3.834 1.00 89.31 79 ASN A CA 1
ATOM 619 C C . ASN A 1 79 ? 19.612 -34.839 -4.403 1.00 89.31 79 ASN A C 1
ATOM 621 O O . ASN A 1 79 ? 20.558 -35.588 -4.635 1.00 89.31 79 ASN A O 1
ATOM 625 N N . THR A 1 80 ? 18.348 -35.224 -4.591 1.00 89.25 80 THR A N 1
ATOM 626 C CA . THR A 1 80 ? 17.955 -36.454 -5.291 1.00 89.25 80 THR A CA 1
ATOM 627 C C . THR A 1 80 ? 17.058 -36.063 -6.450 1.00 89.25 80 THR A C 1
ATOM 629 O O . THR A 1 80 ? 16.003 -35.478 -6.229 1.00 89.25 80 THR A O 1
ATOM 632 N N . LEU A 1 81 ? 17.469 -36.387 -7.673 1.00 90.00 81 LEU A N 1
ATOM 633 C CA . LEU A 1 81 ? 16.730 -36.080 -8.895 1.00 90.00 81 LEU A CA 1
ATOM 634 C C . LEU A 1 81 ? 15.278 -36.597 -8.827 1.00 90.00 81 LEU A C 1
ATOM 636 O O . LEU A 1 81 ? 15.064 -37.776 -8.544 1.00 90.00 81 LEU A O 1
ATOM 640 N N . GLY A 1 82 ? 14.294 -35.717 -9.051 1.00 88.12 82 GLY A N 1
ATOM 641 C CA . GLY A 1 82 ? 12.862 -36.038 -8.914 1.00 88.12 82 GLY A CA 1
ATOM 642 C C . GLY A 1 82 ? 12.363 -36.231 -7.469 1.00 88.12 82 GLY A C 1
ATOM 643 O O . GLY A 1 82 ? 11.232 -36.665 -7.254 1.00 88.12 82 GLY A O 1
ATOM 644 N N . GLY A 1 83 ? 13.209 -35.969 -6.469 1.00 87.88 83 GLY A N 1
ATOM 645 C CA . GLY A 1 83 ? 12.867 -35.998 -5.047 1.00 87.88 83 GLY A CA 1
ATOM 646 C C . GLY A 1 83 ? 12.440 -34.628 -4.499 1.00 87.88 83 GLY A C 1
ATOM 647 O O . GLY A 1 83 ? 12.287 -33.666 -5.254 1.00 87.88 83 GLY A O 1
ATOM 648 N N . PRO A 1 84 ? 12.257 -34.504 -3.174 1.00 89.88 84 PRO A N 1
ATOM 649 C CA . PRO A 1 84 ? 12.061 -33.213 -2.519 1.00 89.88 84 PRO A CA 1
ATOM 650 C C . PRO A 1 84 ? 13.218 -32.228 -2.759 1.00 89.88 84 PRO A C 1
ATOM 652 O O . PRO A 1 84 ? 14.326 -32.609 -3.152 1.00 89.88 84 PRO A O 1
ATOM 655 N N . LEU A 1 85 ? 12.944 -30.952 -2.485 1.00 92.75 85 LEU A N 1
ATOM 656 C CA . LEU A 1 85 ? 13.974 -29.924 -2.318 1.00 92.75 85 LEU A CA 1
ATOM 657 C C . LEU A 1 85 ? 14.671 -30.105 -0.922 1.00 92.75 85 LEU A C 1
ATOM 659 O O . LEU A 1 85 ? 14.366 -31.086 -0.248 1.00 92.75 85 LEU A O 1
ATOM 663 N N . ALA A 1 86 ? 15.617 -29.256 -0.464 1.00 89.69 86 ALA A N 1
ATOM 664 C CA . ALA A 1 86 ? 16.331 -29.448 0.840 1.00 89.69 86 ALA A CA 1
ATOM 665 C C . ALA A 1 86 ? 16.361 -28.205 1.812 1.00 89.69 86 ALA A C 1
ATOM 667 O O . ALA A 1 86 ? 16.843 -27.171 1.338 1.00 89.69 86 ALA A O 1
ATOM 668 N N . GLU A 1 87 ? 15.963 -28.269 3.144 1.00 86.94 87 GLU A N 1
ATOM 669 C CA . GLU A 1 87 ? 15.966 -27.159 4.215 1.00 86.94 87 GLU A CA 1
ATOM 670 C C . GLU A 1 87 ? 17.418 -26.908 4.652 1.00 86.94 87 GLU A C 1
ATOM 672 O O . GLU A 1 87 ? 17.855 -26.925 5.808 1.00 86.94 87 GLU A O 1
ATOM 677 N N . GLN A 1 88 ? 18.208 -26.695 3.626 1.00 82.31 88 GLN A N 1
ATOM 678 C CA . GLN A 1 88 ? 19.569 -26.273 3.650 1.00 82.31 88 GLN A CA 1
ATOM 679 C C . GLN A 1 88 ? 19.635 -25.133 2.640 1.00 82.31 88 GLN A C 1
ATOM 681 O O . GLN A 1 88 ? 20.081 -24.067 3.040 1.00 82.31 88 GLN A O 1
ATOM 686 N N . ASP A 1 89 ? 19.087 -25.259 1.424 1.00 82.50 89 ASP A N 1
ATOM 687 C CA . ASP A 1 89 ? 19.319 -24.284 0.355 1.00 82.50 89 ASP A CA 1
ATOM 688 C C . ASP A 1 89 ? 18.176 -23.319 0.004 1.00 82.50 89 ASP A C 1
ATOM 690 O O . ASP A 1 89 ? 18.493 -22.129 -0.078 1.00 82.50 89 ASP A O 1
ATOM 694 N N . MET A 1 90 ? 16.890 -23.711 -0.090 1.00 92.44 90 MET A N 1
ATOM 695 C CA . MET A 1 90 ? 15.835 -22.682 -0.255 1.00 92.44 90 MET A CA 1
ATOM 696 C C . MET A 1 90 ? 15.796 -21.721 0.935 1.00 92.44 90 MET A C 1
ATOM 698 O O . MET A 1 90 ? 15.520 -20.572 0.682 1.00 92.44 90 MET A O 1
ATOM 702 N N . VAL A 1 91 ? 16.235 -22.075 2.154 1.00 85.75 91 VAL A N 1
ATOM 703 C CA . VAL A 1 91 ? 16.384 -21.122 3.284 1.00 85.75 91 VAL A CA 1
ATOM 704 C C . VAL A 1 91 ? 17.024 -19.838 2.852 1.00 85.75 91 VAL A C 1
ATOM 706 O O . VAL A 1 91 ? 16.717 -18.738 3.287 1.00 85.75 91 VAL A O 1
ATOM 709 N N . ARG A 1 92 ? 18.082 -20.048 2.093 1.00 92.00 92 ARG A N 1
ATOM 710 C CA . ARG A 1 92 ? 19.057 -19.048 1.775 1.00 92.00 92 ARG A CA 1
ATOM 711 C C . ARG A 1 92 ? 18.515 -18.254 0.590 1.00 92.00 92 ARG A C 1
ATOM 713 O O . ARG A 1 92 ? 18.904 -17.110 0.451 1.00 92.00 92 ARG A O 1
ATOM 720 N N . ILE A 1 93 ? 17.575 -18.832 -0.163 1.00 94.19 93 ILE A N 1
ATOM 721 C CA . ILE A 1 93 ? 16.810 -18.246 -1.258 1.00 94.19 93 ILE A CA 1
ATOM 722 C C . ILE A 1 93 ? 15.564 -17.518 -0.720 1.00 94.19 93 ILE A C 1
ATOM 724 O O . ILE A 1 93 ? 15.460 -16.334 -0.973 1.00 94.19 93 ILE A O 1
ATOM 728 N N . ASP A 1 94 ? 14.695 -18.116 0.096 1.00 95.00 94 ASP A N 1
ATOM 729 C CA . ASP A 1 94 ? 13.573 -17.485 0.811 1.00 95.00 94 ASP A CA 1
ATOM 730 C C . ASP A 1 94 ? 14.046 -16.339 1.714 1.00 95.00 94 ASP A C 1
ATOM 732 O O . ASP A 1 94 ? 13.483 -15.251 1.667 1.00 95.00 94 ASP A O 1
ATOM 736 N N . ALA A 1 95 ? 15.124 -16.516 2.490 1.00 91.00 95 ALA A N 1
ATOM 737 C CA . ALA A 1 95 ? 15.699 -15.423 3.277 1.00 91.00 95 ALA A CA 1
ATOM 738 C C . ALA A 1 95 ? 16.377 -14.357 2.399 1.00 91.00 95 ALA A C 1
ATOM 740 O O . ALA A 1 95 ? 16.442 -13.201 2.815 1.00 91.00 95 ALA A O 1
ATOM 741 N N . VAL A 1 96 ? 16.858 -14.708 1.199 1.00 95.12 96 VAL A N 1
ATOM 742 C CA . VAL A 1 96 ? 17.284 -13.730 0.183 1.00 95.12 96 VAL A CA 1
ATOM 743 C C . VAL A 1 96 ? 16.077 -12.978 -0.373 1.00 95.12 96 VAL A C 1
ATOM 745 O O . VAL A 1 96 ? 16.115 -11.756 -0.411 1.00 95.12 96 VAL A O 1
ATOM 748 N N . ILE A 1 97 ? 15.004 -13.674 -0.752 1.00 96.75 97 ILE A N 1
ATOM 749 C CA . ILE A 1 97 ? 13.753 -13.118 -1.274 1.00 96.75 97 ILE A CA 1
ATOM 750 C C . ILE A 1 97 ? 13.148 -12.178 -0.234 1.00 96.75 97 ILE A C 1
ATOM 752 O O . ILE A 1 97 ? 12.835 -11.042 -0.561 1.00 96.75 97 ILE A O 1
ATOM 756 N N . ALA A 1 98 ? 13.071 -12.591 1.031 1.00 91.31 98 ALA A N 1
ATOM 757 C CA . ALA A 1 98 ? 12.580 -11.768 2.128 1.00 91.31 98 ALA A CA 1
ATOM 758 C C . ALA A 1 98 ? 13.494 -10.561 2.408 1.00 91.31 98 ALA A C 1
ATOM 760 O O . ALA A 1 98 ? 12.995 -9.452 2.595 1.00 91.31 98 ALA A O 1
ATOM 761 N N . ALA A 1 99 ? 14.823 -10.732 2.402 1.00 91.00 99 ALA A N 1
ATOM 762 C CA . ALA A 1 99 ? 15.762 -9.625 2.606 1.00 91.00 99 ALA A CA 1
ATOM 763 C C . ALA A 1 99 ? 15.753 -8.617 1.442 1.00 91.00 99 ALA A C 1
ATOM 765 O O . ALA A 1 99 ? 15.850 -7.413 1.679 1.00 91.00 99 ALA A O 1
ATOM 766 N N . ALA A 1 100 ? 15.593 -9.092 0.207 1.00 91.75 100 ALA A N 1
ATOM 767 C CA . ALA A 1 100 ? 15.374 -8.272 -0.975 1.00 91.75 100 ALA A CA 1
ATOM 768 C C . ALA A 1 100 ? 14.022 -7.544 -0.886 1.00 91.75 100 ALA A C 1
ATOM 770 O O . ALA A 1 100 ? 13.970 -6.316 -0.987 1.00 91.75 100 ALA A O 1
ATOM 771 N N . HIS A 1 101 ? 12.938 -8.270 -0.603 1.00 93.56 101 HIS A N 1
ATOM 772 C CA . HIS A 1 101 ? 11.581 -7.734 -0.527 1.00 93.56 101 HIS A CA 1
ATOM 773 C C . HIS A 1 101 ? 11.434 -6.669 0.566 1.00 93.56 101 HIS A C 1
ATOM 775 O O . HIS A 1 101 ? 10.823 -5.629 0.327 1.00 93.56 101 HIS A O 1
ATOM 781 N N . ALA A 1 102 ? 12.083 -6.851 1.720 1.00 87.62 102 ALA A N 1
ATOM 782 C CA . ALA A 1 102 ? 12.151 -5.847 2.786 1.00 87.62 102 ALA A CA 1
ATOM 783 C C . ALA A 1 102 ? 12.833 -4.531 2.351 1.00 87.62 102 ALA A C 1
ATOM 785 O O . ALA A 1 102 ? 12.606 -3.486 2.957 1.00 87.62 102 ALA A O 1
ATOM 786 N N . GLN A 1 103 ? 13.649 -4.561 1.293 1.00 87.56 103 GLN A N 1
ATOM 787 C CA . GLN A 1 103 ? 14.225 -3.380 0.642 1.00 87.56 103 GLN A CA 1
ATOM 788 C C . GLN A 1 103 ? 13.425 -2.935 -0.599 1.00 87.56 103 GLN A C 1
ATOM 790 O O . GLN A 1 103 ? 13.834 -2.015 -1.304 1.00 87.56 103 GLN A O 1
ATOM 795 N N . GLY A 1 104 ? 12.297 -3.571 -0.922 1.00 87.56 104 GLY A N 1
ATOM 796 C CA . GLY A 1 104 ? 11.588 -3.366 -2.187 1.00 87.56 104 GLY A CA 1
ATOM 797 C C . GLY A 1 104 ? 12.463 -3.714 -3.397 1.00 87.56 104 GLY A C 1
ATOM 798 O O . GLY A 1 104 ? 12.553 -2.920 -4.338 1.00 87.56 104 GLY A O 1
ATOM 799 N N . ILE A 1 105 ? 13.178 -4.836 -3.311 1.00 94.62 105 ILE A N 1
ATOM 800 C CA . ILE A 1 105 ? 13.904 -5.508 -4.391 1.00 94.62 105 ILE A CA 1
ATOM 801 C C . ILE A 1 105 ? 13.197 -6.843 -4.640 1.00 94.62 105 ILE A C 1
ATOM 803 O O . ILE A 1 105 ? 12.875 -7.552 -3.691 1.00 94.62 105 ILE A O 1
ATOM 807 N N . GLU A 1 106 ? 12.970 -7.198 -5.900 1.00 96.06 106 GLU A N 1
ATOM 808 C CA . GLU A 1 106 ? 12.454 -8.518 -6.270 1.00 96.06 106 GLU A CA 1
ATOM 809 C C . GLU A 1 106 ? 13.570 -9.423 -6.805 1.00 96.06 106 GLU A C 1
ATOM 811 O O . GLU A 1 106 ? 14.556 -8.946 -7.372 1.00 96.06 106 GLU A O 1
ATOM 816 N N . VAL A 1 107 ? 13.410 -10.735 -6.636 1.00 98.06 107 VAL A N 1
ATOM 817 C CA . VAL A 1 107 ? 14.406 -11.753 -6.984 1.00 98.06 107 VAL A CA 1
ATOM 818 C C . VAL A 1 107 ? 13.925 -12.608 -8.153 1.00 98.06 107 VAL A C 1
ATOM 820 O O . VAL A 1 107 ? 12.845 -13.196 -8.111 1.00 98.06 107 VAL A O 1
ATOM 823 N N . MET A 1 108 ? 14.751 -12.695 -9.189 1.00 98.00 108 MET A N 1
ATOM 824 C CA . MET A 1 108 ? 14.689 -13.698 -10.247 1.00 98.00 108 MET A CA 1
ATOM 825 C C . MET A 1 108 ? 15.564 -14.886 -9.832 1.00 98.00 108 MET A C 1
ATOM 827 O O . MET A 1 108 ? 16.750 -14.701 -9.560 1.00 98.00 108 MET A O 1
ATOM 831 N N . ILE A 1 109 ? 14.994 -16.088 -9.765 1.00 98.50 109 ILE A N 1
ATOM 832 C CA . ILE A 1 109 ? 15.731 -17.306 -9.393 1.00 98.50 109 ILE A CA 1
ATOM 833 C C . ILE A 1 109 ? 16.304 -17.931 -10.665 1.00 98.50 109 ILE A C 1
ATOM 835 O O . ILE A 1 109 ? 15.527 -18.330 -11.527 1.00 98.50 109 ILE A O 1
ATOM 839 N N . ASP A 1 110 ? 17.630 -18.034 -10.762 1.00 98.56 110 ASP A N 1
ATOM 840 C CA . ASP A 1 110 ? 18.343 -18.593 -11.918 1.00 98.56 110 ASP A CA 1
ATOM 841 C C . ASP A 1 110 ? 18.882 -19.998 -11.629 1.00 98.56 110 ASP A C 1
ATOM 843 O O . ASP A 1 110 ? 19.785 -20.181 -10.808 1.00 98.56 110 ASP A O 1
ATOM 847 N N . LEU A 1 111 ? 18.360 -21.000 -12.342 1.00 97.94 111 LEU A N 1
ATOM 848 C CA . LEU A 1 111 ? 18.867 -22.366 -12.275 1.00 97.94 111 LEU A CA 1
ATOM 849 C C . LEU A 1 111 ? 20.186 -22.502 -13.050 1.00 97.94 111 LEU A C 1
ATOM 851 O O . LEU A 1 111 ? 20.223 -22.912 -14.212 1.00 97.94 111 LEU A O 1
ATOM 855 N N . HIS A 1 112 ? 21.292 -22.214 -12.370 1.00 96.62 112 HIS A N 1
ATOM 856 C CA . HIS A 1 112 ? 22.599 -21.966 -12.964 1.00 96.62 112 HIS A CA 1
ATOM 857 C C . HIS A 1 112 ? 23.335 -23.245 -13.428 1.00 96.62 112 HIS A C 1
ATOM 859 O O . HIS A 1 112 ? 24.416 -23.572 -12.930 1.00 96.62 112 HIS A O 1
ATOM 865 N N . ASN A 1 113 ? 22.746 -24.034 -14.336 1.00 94.69 113 ASN A N 1
ATOM 866 C CA . ASN A 1 113 ? 23.069 -25.460 -14.512 1.00 94.69 113 ASN A CA 1
ATOM 867 C C . ASN A 1 113 ? 23.442 -25.931 -15.937 1.00 94.69 113 ASN A C 1
ATOM 869 O O . ASN A 1 113 ? 23.730 -27.120 -16.120 1.00 94.69 113 ASN A O 1
ATOM 873 N N . TYR A 1 114 ? 23.520 -25.044 -16.935 1.00 95.50 114 TYR A N 1
ATOM 874 C CA . TYR A 1 114 ? 24.045 -25.341 -18.285 1.00 95.50 114 TYR A CA 1
ATOM 875 C C . TYR A 1 114 ? 23.313 -26.478 -19.022 1.00 95.50 114 TYR A C 1
ATOM 877 O O . TYR A 1 114 ? 23.910 -27.251 -19.777 1.00 95.50 114 TYR A O 1
ATOM 885 N N . ASN A 1 115 ? 22.005 -26.609 -18.784 1.00 95.44 115 ASN A N 1
ATOM 886 C CA . ASN A 1 115 ? 21.150 -27.713 -19.237 1.00 95.44 115 ASN A CA 1
ATOM 887 C C . ASN A 1 115 ? 21.639 -29.105 -18.768 1.00 95.44 115 ASN A C 1
ATOM 889 O O . ASN A 1 115 ? 21.588 -30.091 -19.511 1.00 95.44 115 ASN A O 1
ATOM 893 N N . SER A 1 116 ? 22.152 -29.195 -17.534 1.00 93.00 116 SER A N 1
ATOM 894 C CA . SER A 1 116 ? 22.685 -30.436 -16.962 1.00 93.00 116 SER A CA 1
ATOM 895 C C . SER A 1 116 ? 22.461 -30.581 -15.454 1.00 93.00 116 SER A C 1
ATOM 897 O O . SER A 1 116 ? 22.384 -29.596 -14.723 1.00 93.00 116 SER A O 1
ATOM 899 N N . TYR A 1 117 ? 22.401 -31.827 -14.985 1.00 93.25 117 TYR A N 1
ATOM 900 C CA . TYR A 1 117 ? 22.373 -32.186 -13.567 1.00 93.25 117 TYR A CA 1
ATOM 901 C C . TYR A 1 117 ? 23.383 -33.300 -13.292 1.00 93.25 117 TYR A C 1
ATOM 903 O O . TYR A 1 117 ? 23.518 -34.250 -14.074 1.00 93.25 117 TYR A O 1
ATOM 911 N N . ARG A 1 118 ? 24.102 -33.208 -12.172 1.00 88.94 118 ARG A N 1
ATOM 912 C CA . ARG A 1 118 ? 25.091 -34.208 -11.768 1.00 88.94 118 ARG A CA 1
ATOM 913 C C . ARG A 1 118 ? 24.498 -35.265 -10.841 1.00 88.94 118 ARG A C 1
ATOM 915 O O . ARG A 1 118 ? 24.142 -34.981 -9.702 1.00 88.94 118 ARG A O 1
ATOM 922 N N . ILE A 1 119 ? 24.506 -36.518 -11.288 1.00 87.31 119 ILE A N 1
ATOM 923 C CA . ILE A 1 119 ? 24.045 -37.671 -10.504 1.00 87.31 119 ILE A CA 1
ATOM 924 C C . ILE A 1 119 ? 25.235 -38.305 -9.773 1.00 87.31 119 ILE A C 1
ATOM 926 O O . ILE A 1 119 ? 26.279 -38.570 -10.377 1.00 87.31 119 ILE A O 1
ATOM 930 N N . LEU A 1 120 ? 25.081 -38.591 -8.476 1.00 80.38 120 LEU A N 1
ATOM 931 C CA . LEU A 1 120 ? 26.062 -39.350 -7.698 1.00 80.38 120 LEU A CA 1
ATOM 932 C C . LEU A 1 120 ? 26.059 -40.830 -8.116 1.00 80.38 120 LEU A C 1
ATOM 934 O O . LEU A 1 120 ? 25.103 -41.561 -7.870 1.00 80.38 120 LEU A O 1
ATOM 938 N N . THR A 1 121 ? 27.168 -41.291 -8.693 1.00 77.56 121 THR A N 1
ATOM 939 C CA . THR A 1 121 ? 27.411 -42.708 -9.010 1.00 77.56 121 THR A CA 1
ATOM 940 C C . THR A 1 121 ? 28.429 -43.319 -8.033 1.00 77.56 121 THR A C 1
ATOM 942 O O . THR A 1 121 ? 29.166 -42.580 -7.374 1.00 77.56 121 THR A O 1
ATOM 945 N N . PRO A 1 122 ? 28.598 -44.658 -7.993 1.00 74.44 122 PRO A N 1
ATOM 946 C CA . PRO A 1 122 ? 29.696 -45.300 -7.256 1.00 74.44 122 PRO A CA 1
ATOM 947 C C . PRO A 1 122 ? 31.109 -44.846 -7.674 1.00 74.44 122 PRO A C 1
ATOM 949 O O . PRO A 1 122 ? 32.070 -45.108 -6.957 1.00 74.44 122 PRO A O 1
ATOM 952 N N . THR A 1 123 ? 31.246 -44.175 -8.824 1.00 75.12 123 THR A N 1
ATOM 953 C CA . THR A 1 123 ? 32.509 -43.603 -9.331 1.00 75.12 123 THR A CA 1
ATOM 954 C C . THR A 1 123 ? 32.654 -42.096 -9.078 1.00 75.12 123 THR A C 1
ATOM 956 O O . THR A 1 123 ? 33.595 -41.482 -9.573 1.00 75.12 123 THR A O 1
ATOM 959 N N . GLY A 1 124 ? 31.742 -41.495 -8.306 1.00 70.25 124 GLY A N 1
ATOM 960 C CA . GLY A 1 124 ? 31.625 -40.048 -8.126 1.00 70.25 124 GLY A CA 1
ATOM 961 C C . GLY A 1 124 ? 30.497 -39.450 -8.967 1.00 70.25 124 GLY A C 1
ATOM 962 O O . GLY A 1 124 ? 29.702 -40.171 -9.575 1.00 70.25 124 GLY A O 1
ATOM 963 N N . PHE A 1 125 ? 30.396 -38.124 -8.984 1.00 79.25 125 PHE A N 1
ATOM 964 C CA . PHE A 1 125 ? 29.342 -37.435 -9.726 1.00 79.25 125 PHE A CA 1
ATOM 965 C C . PHE A 1 125 ? 29.617 -37.427 -11.232 1.00 79.25 125 PHE A C 1
ATOM 967 O O . PHE A 1 125 ? 30.720 -37.090 -11.664 1.00 79.25 125 PHE A O 1
ATOM 974 N N . GLN A 1 126 ? 28.597 -37.753 -12.022 1.00 85.62 126 GLN A N 1
ATOM 975 C CA . GLN A 1 126 ? 28.622 -37.676 -13.483 1.00 85.62 126 GLN A CA 1
ATOM 976 C C . GLN A 1 126 ? 27.592 -36.646 -13.946 1.00 85.62 126 GLN A C 1
ATOM 978 O O . GLN A 1 126 ? 26.477 -36.624 -13.433 1.00 85.62 126 GLN A O 1
ATOM 983 N N . SER A 1 127 ? 27.974 -35.769 -14.879 1.00 89.06 127 SER A N 1
ATOM 984 C CA . SER A 1 127 ? 27.055 -34.774 -15.444 1.00 89.06 127 SER A CA 1
ATOM 985 C C . SER A 1 127 ? 26.210 -35.402 -16.545 1.00 89.06 127 SER A C 1
ATOM 987 O O . SER A 1 127 ? 26.758 -36.037 -17.449 1.00 89.06 127 SER A O 1
ATOM 989 N N . HIS A 1 128 ? 24.899 -35.196 -16.489 1.00 92.69 128 HIS A N 1
ATOM 990 C CA . HIS A 1 128 ? 23.946 -35.670 -17.483 1.00 92.69 128 HIS A CA 1
ATOM 991 C C . HIS A 1 128 ? 23.116 -34.487 -17.988 1.00 92.69 128 HIS A C 1
ATOM 993 O O . HIS A 1 128 ? 22.555 -33.735 -17.192 1.00 92.69 128 HIS A O 1
ATOM 999 N N . SER A 1 129 ? 23.048 -34.309 -19.308 1.00 93.69 129 SER A N 1
ATOM 1000 C CA . SER A 1 129 ? 22.190 -33.292 -19.923 1.00 93.69 129 SER A CA 1
ATOM 1001 C C . SER A 1 129 ? 20.718 -33.693 -19.857 1.00 93.69 129 SER A C 1
ATOM 1003 O O . SER A 1 129 ? 20.396 -34.877 -19.996 1.00 93.69 129 SER A O 1
ATOM 1005 N N . VAL A 1 130 ? 19.830 -32.708 -19.701 1.00 96.50 130 VAL A N 1
ATOM 1006 C CA . VAL A 1 130 ? 18.379 -32.940 -19.768 1.00 96.50 130 VAL A CA 1
ATOM 1007 C C . VAL A 1 130 ? 18.012 -33.403 -21.182 1.00 96.50 130 VAL A C 1
ATOM 1009 O O . VAL A 1 130 ? 18.419 -32.768 -22.154 1.00 96.50 130 VAL A O 1
ATOM 1012 N N . SER A 1 131 ? 17.301 -34.524 -21.322 1.00 94.19 131 SER A N 1
ATOM 1013 C CA . SER A 1 131 ? 16.942 -35.120 -22.624 1.00 94.19 131 SER A CA 1
ATOM 1014 C C . SER A 1 131 ? 15.772 -36.102 -22.511 1.00 94.19 131 SER A C 1
ATOM 1016 O O . SER A 1 131 ? 15.539 -36.654 -21.446 1.00 94.19 131 SER A O 1
ATOM 1018 N N . SER A 1 132 ? 15.043 -36.367 -23.598 1.00 90.00 132 SER A N 1
ATOM 1019 C CA . SER A 1 132 ? 13.817 -37.195 -23.575 1.00 90.00 132 SER A CA 1
ATOM 1020 C C . SER A 1 132 ? 13.969 -38.623 -23.025 1.00 90.00 132 SER A C 1
ATOM 1022 O O . SER A 1 132 ? 12.991 -39.202 -22.565 1.00 90.00 132 SER A O 1
ATOM 1024 N N . ASP A 1 133 ? 15.159 -39.214 -23.122 1.00 87.62 133 ASP A N 1
ATOM 1025 C CA . ASP A 1 133 ? 15.445 -40.619 -22.798 1.00 87.62 133 ASP A CA 1
ATOM 1026 C C . ASP A 1 133 ? 16.746 -40.808 -21.990 1.00 87.62 133 ASP A C 1
ATOM 1028 O O . ASP A 1 133 ? 17.213 -41.932 -21.791 1.00 87.62 133 ASP A O 1
ATOM 1032 N N . GLY A 1 134 ? 17.339 -39.709 -21.512 1.00 88.88 134 GLY A N 1
ATOM 1033 C CA . GLY A 1 134 ? 18.554 -39.720 -20.701 1.00 88.88 134 GLY A CA 1
ATOM 1034 C C . GLY A 1 134 ? 18.315 -40.035 -19.221 1.00 88.88 134 GLY A C 1
ATOM 1035 O O . GLY A 1 134 ? 17.194 -40.210 -18.754 1.00 88.88 134 GLY A O 1
ATOM 1036 N N . ALA A 1 135 ? 19.398 -40.054 -18.437 1.00 91.69 135 ALA A N 1
ATOM 1037 C CA . ALA A 1 135 ? 19.313 -40.209 -16.978 1.00 91.69 135 ALA A CA 1
ATOM 1038 C C . ALA A 1 135 ? 18.655 -38.998 -16.278 1.00 91.69 135 ALA A C 1
ATOM 1040 O O . ALA A 1 135 ? 18.165 -39.117 -15.158 1.00 91.69 135 ALA A O 1
ATOM 1041 N N . VAL A 1 136 ? 18.641 -37.840 -16.947 1.00 96.19 136 VAL A N 1
ATOM 1042 C CA . VAL A 1 136 ? 17.935 -36.623 -16.539 1.00 96.19 136 VAL A CA 1
ATOM 1043 C C . VAL A 1 136 ? 16.920 -36.321 -17.634 1.00 96.19 136 VAL A C 1
ATOM 1045 O O . VAL A 1 136 ? 17.314 -35.944 -18.737 1.00 96.19 136 VAL A O 1
ATOM 1048 N N . THR A 1 137 ? 15.633 -36.529 -17.355 1.00 97.00 137 THR A N 1
ATOM 1049 C CA . THR A 1 137 ? 14.566 -36.343 -18.340 1.00 97.00 137 THR A CA 1
ATOM 1050 C C . THR A 1 137 ? 13.877 -34.991 -18.208 1.00 97.00 137 THR A C 1
ATOM 1052 O O . THR A 1 137 ? 14.098 -34.263 -17.236 1.00 97.00 137 THR A O 1
ATOM 1055 N N . TYR A 1 138 ? 13.037 -34.642 -19.187 1.00 96.88 138 TYR A N 1
ATOM 1056 C CA . TYR A 1 138 ? 12.218 -33.430 -19.113 1.00 96.88 138 TYR A CA 1
ATOM 1057 C C . TYR A 1 138 ? 11.312 -33.452 -17.874 1.00 96.88 138 TYR A C 1
ATOM 1059 O O . TYR A 1 138 ? 11.188 -32.434 -17.203 1.00 96.88 138 TYR A O 1
ATOM 1067 N N . GLU A 1 139 ? 10.775 -34.616 -17.499 1.00 95.25 139 GLU A N 1
ATOM 1068 C CA . GLU A 1 139 ? 9.930 -34.799 -16.314 1.00 95.25 139 GLU A CA 1
ATOM 1069 C C . GLU A 1 139 ? 10.667 -34.460 -15.009 1.00 95.25 139 GLU A C 1
ATOM 1071 O O . GLU A 1 139 ? 10.050 -33.948 -14.081 1.00 95.25 139 GLU A O 1
ATOM 1076 N N . HIS A 1 140 ? 11.987 -34.672 -14.927 1.00 97.62 140 HIS A N 1
ATOM 1077 C CA . HIS A 1 140 ? 12.767 -34.245 -13.759 1.00 97.62 140 HIS A CA 1
ATOM 1078 C C . HIS A 1 140 ? 12.910 -32.717 -13.680 1.00 97.62 140 HIS A C 1
ATOM 1080 O O . HIS A 1 140 ? 12.851 -32.155 -12.588 1.00 97.62 140 HIS A O 1
ATOM 1086 N N . LEU A 1 141 ? 13.065 -32.034 -14.822 1.00 96.94 141 LEU A N 1
ATOM 1087 C CA . LEU A 1 141 ? 13.087 -30.567 -14.873 1.00 96.94 141 LEU A CA 1
ATOM 1088 C C . LEU A 1 141 ? 11.694 -29.977 -14.580 1.00 96.94 141 LEU A C 1
ATOM 1090 O O . LEU A 1 141 ? 11.588 -28.952 -13.910 1.00 96.94 141 LEU A O 1
ATOM 1094 N N . GLN A 1 142 ? 10.628 -30.650 -15.026 1.00 97.38 142 GLN A N 1
ATOM 1095 C CA . GLN A 1 142 ? 9.244 -30.311 -14.686 1.00 97.38 142 GLN A CA 1
ATOM 1096 C C . GLN A 1 142 ? 8.963 -30.471 -13.191 1.00 97.38 142 GLN A C 1
ATOM 1098 O O . GLN A 1 142 ? 8.384 -29.570 -12.588 1.00 97.38 142 GLN A O 1
ATOM 1103 N N . ASP A 1 143 ? 9.372 -31.592 -12.591 1.00 97.19 143 ASP A N 1
ATOM 1104 C CA . ASP A 1 143 ? 9.220 -31.859 -11.158 1.00 97.19 143 ASP A CA 1
ATOM 1105 C C . ASP A 1 143 ? 9.933 -30.789 -10.320 1.00 97.19 143 ASP A C 1
ATOM 1107 O O . ASP A 1 143 ? 9.316 -30.197 -9.432 1.00 97.19 143 ASP A O 1
ATOM 1111 N N . PHE A 1 144 ? 11.184 -30.464 -10.666 1.00 98.19 144 PHE A N 1
ATOM 1112 C CA . PHE A 1 144 ? 11.922 -29.373 -10.036 1.00 98.19 144 PHE A CA 1
ATOM 1113 C C . PHE A 1 144 ? 11.153 -28.046 -10.120 1.00 98.19 144 PHE A C 1
ATOM 1115 O O . PHE A 1 144 ? 10.819 -27.460 -9.090 1.00 98.19 144 PHE A O 1
ATOM 1122 N N . TRP A 1 145 ? 10.807 -27.591 -11.327 1.00 98.50 145 TRP A N 1
ATOM 1123 C CA . TRP A 1 145 ? 10.163 -26.289 -11.503 1.00 98.50 145 TRP A CA 1
ATOM 1124 C C . TRP A 1 145 ? 8.737 -26.219 -10.940 1.00 98.50 145 TRP A C 1
ATOM 1126 O O . TRP A 1 145 ? 8.345 -25.171 -10.432 1.00 98.50 145 TRP A O 1
ATOM 1136 N N . THR A 1 146 ? 7.995 -27.330 -10.914 1.00 96.56 146 THR A N 1
ATOM 1137 C CA . THR A 1 146 ? 6.696 -27.425 -10.220 1.00 96.56 146 THR A CA 1
ATOM 1138 C C . THR A 1 146 ? 6.857 -27.212 -8.717 1.00 96.56 146 THR A C 1
ATOM 1140 O O . THR A 1 146 ? 6.071 -26.486 -8.114 1.00 96.56 146 THR A O 1
ATOM 1143 N N . ARG A 1 147 ? 7.889 -27.799 -8.094 1.00 97.81 147 ARG A N 1
ATOM 1144 C CA . ARG A 1 147 ? 8.165 -27.623 -6.656 1.00 97.81 147 ARG A CA 1
ATOM 1145 C C . ARG A 1 147 ? 8.579 -26.191 -6.324 1.00 97.81 147 ARG A C 1
ATOM 1147 O O . ARG A 1 147 ? 8.120 -25.653 -5.321 1.00 97.81 147 ARG A O 1
ATOM 1154 N N . ILE A 1 148 ? 9.407 -25.575 -7.170 1.00 98.19 148 ILE A N 1
ATOM 1155 C CA . ILE A 1 148 ? 9.812 -24.170 -7.023 1.00 98.19 148 ILE A CA 1
ATOM 1156 C C . ILE A 1 148 ? 8.595 -23.242 -7.165 1.00 98.19 148 ILE A C 1
ATOM 1158 O O . ILE A 1 148 ? 8.389 -22.380 -6.315 1.00 98.19 148 ILE A O 1
ATOM 1162 N N . ALA A 1 149 ? 7.743 -23.465 -8.171 1.00 96.25 149 ALA A N 1
ATOM 1163 C CA . ALA A 1 149 ? 6.514 -22.696 -8.362 1.00 96.25 149 ALA A CA 1
ATOM 1164 C C . ALA A 1 149 ? 5.533 -22.860 -7.187 1.00 96.25 149 ALA A C 1
ATOM 1166 O O . ALA A 1 149 ? 5.021 -21.865 -6.683 1.00 96.25 149 ALA A O 1
ATOM 1167 N N . LEU A 1 150 ? 5.320 -24.089 -6.694 1.00 93.12 150 LEU A N 1
ATOM 1168 C CA . LEU A 1 150 ? 4.464 -24.359 -5.526 1.00 93.12 150 LEU A CA 1
ATOM 1169 C C . LEU A 1 150 ? 4.954 -23.658 -4.261 1.00 93.12 150 LEU A C 1
ATOM 1171 O O . LEU A 1 150 ? 4.134 -23.214 -3.464 1.00 93.12 150 LEU A O 1
ATOM 1175 N N . ARG A 1 151 ? 6.274 -23.556 -4.069 1.00 97.00 151 ARG A N 1
ATOM 1176 C CA . ARG A 1 151 ? 6.843 -22.846 -2.922 1.00 97.00 151 ARG A CA 1
ATOM 1177 C C . ARG A 1 151 ? 6.582 -21.344 -2.989 1.00 97.00 151 ARG A C 1
ATOM 1179 O O . ARG A 1 151 ? 6.318 -20.743 -1.955 1.00 97.00 151 ARG A O 1
ATOM 1186 N N . TYR A 1 152 ? 6.683 -20.756 -4.181 1.00 96.81 152 TYR A N 1
ATOM 1187 C CA . TYR A 1 152 ? 6.744 -19.304 -4.340 1.00 96.81 152 TYR A CA 1
ATOM 1188 C C . TYR A 1 152 ? 5.486 -18.638 -4.894 1.00 96.81 152 TYR A C 1
ATOM 1190 O O . TYR A 1 152 ? 5.462 -17.411 -4.945 1.00 96.81 152 TYR A O 1
ATOM 1198 N N . VAL A 1 153 ? 4.441 -19.385 -5.272 1.00 91.44 153 VAL A N 1
ATOM 1199 C CA . VAL A 1 153 ? 3.240 -18.832 -5.930 1.00 91.44 153 VAL A CA 1
ATOM 1200 C C . VAL A 1 153 ? 2.588 -17.672 -5.156 1.00 91.44 153 VAL A C 1
ATOM 1202 O O . VAL A 1 153 ? 2.240 -16.660 -5.767 1.00 91.44 153 VAL A O 1
ATOM 1205 N N . ASP A 1 154 ? 2.559 -17.730 -3.826 1.00 87.12 154 ASP A N 1
ATOM 1206 C CA . ASP A 1 154 ? 2.013 -16.665 -2.969 1.00 87.12 154 ASP A CA 1
ATOM 1207 C C . ASP A 1 154 ? 3.102 -15.835 -2.253 1.00 87.12 154 ASP A C 1
ATOM 1209 O O . ASP A 1 154 ? 2.803 -14.960 -1.442 1.00 87.12 154 ASP A O 1
ATOM 1213 N N . THR A 1 155 ? 4.386 -16.059 -2.560 1.00 88.81 155 THR A N 1
ATOM 1214 C CA . THR A 1 155 ? 5.506 -15.337 -1.934 1.00 88.81 155 THR A CA 1
ATOM 1215 C C . THR A 1 155 ? 5.735 -13.975 -2.603 1.00 88.81 155 THR A C 1
ATOM 1217 O O . THR A 1 155 ? 6.080 -13.929 -3.794 1.00 88.81 155 THR A O 1
ATOM 1220 N N . PRO A 1 156 ? 5.596 -12.849 -1.876 1.00 81.56 156 PRO A N 1
ATOM 1221 C CA . PRO A 1 156 ? 5.923 -11.532 -2.407 1.00 81.56 156 PRO A CA 1
ATOM 1222 C C . PRO A 1 156 ? 7.444 -11.368 -2.550 1.00 81.56 156 PRO A C 1
ATOM 1224 O O . PRO A 1 156 ? 8.224 -11.953 -1.799 1.00 81.56 156 PRO A O 1
ATOM 1227 N N . GLY A 1 157 ? 7.881 -10.571 -3.527 1.00 88.75 157 GLY A N 1
ATOM 1228 C CA . GLY A 1 157 ? 9.306 -10.347 -3.792 1.00 88.75 157 GLY A CA 1
ATOM 1229 C C . GLY A 1 157 ? 9.974 -11.342 -4.746 1.00 88.75 157 GLY A C 1
ATOM 1230 O O . GLY A 1 157 ? 11.160 -11.188 -5.022 1.00 88.75 157 GLY A O 1
ATOM 1231 N N . VAL A 1 158 ? 9.257 -12.329 -5.295 1.00 97.44 158 VAL A N 1
ATOM 1232 C CA . VAL A 1 158 ? 9.775 -13.185 -6.381 1.00 97.44 158 VAL A CA 1
ATOM 1233 C C . VAL A 1 158 ? 9.318 -12.630 -7.730 1.00 97.44 158 VAL A C 1
ATOM 1235 O O . VAL A 1 158 ? 8.130 -12.662 -8.042 1.00 97.44 158 VAL A O 1
ATOM 1238 N N . PHE A 1 159 ? 10.266 -12.144 -8.533 1.00 95.25 159 PHE A N 1
ATOM 1239 C CA . PHE A 1 159 ? 10.022 -11.581 -9.866 1.00 95.25 159 PHE A CA 1
ATOM 1240 C C . PHE A 1 159 ? 9.667 -12.663 -10.895 1.00 95.25 159 PHE A C 1
ATOM 1242 O O . PHE A 1 159 ? 8.765 -12.484 -11.719 1.00 95.25 159 PHE A O 1
ATOM 1249 N N . GLY A 1 160 ? 10.400 -13.778 -10.865 1.00 96.00 160 GLY A N 1
ATOM 1250 C CA . GLY A 1 160 ? 10.302 -14.810 -11.887 1.00 96.00 160 GLY A CA 1
ATOM 1251 C C . GLY A 1 160 ? 11.338 -15.923 -11.784 1.00 96.00 160 GLY A C 1
ATOM 1252 O O . GLY A 1 160 ? 12.184 -15.944 -10.887 1.00 96.00 160 GLY A O 1
ATOM 1253 N N . TYR A 1 161 ? 11.241 -16.836 -12.742 1.00 98.56 161 TYR A N 1
ATOM 1254 C CA . TYR A 1 161 ? 11.974 -18.093 -12.814 1.00 98.56 161 TYR A CA 1
ATOM 1255 C C . TYR A 1 161 ? 12.812 -18.129 -14.095 1.00 98.56 161 TYR A C 1
ATOM 1257 O O . TYR A 1 161 ? 12.253 -18.226 -15.187 1.00 98.56 161 TYR A O 1
ATOM 1265 N N . ASP A 1 162 ? 14.132 -18.041 -13.971 1.00 98.56 162 ASP A N 1
ATOM 1266 C CA . ASP A 1 162 ? 15.067 -18.202 -15.084 1.00 98.56 162 ASP A CA 1
ATOM 1267 C C . ASP A 1 162 ? 15.454 -19.680 -15.201 1.00 98.56 162 ASP A C 1
ATOM 1269 O O . ASP A 1 162 ? 16.064 -20.272 -14.304 1.00 98.56 162 ASP A O 1
ATOM 1273 N N . LEU A 1 163 ? 14.936 -20.314 -16.262 1.00 98.56 163 LEU A N 1
ATOM 1274 C CA . LEU A 1 163 ? 14.735 -21.763 -16.312 1.00 98.56 163 LEU A CA 1
ATOM 1275 C C . LEU A 1 163 ? 16.033 -22.565 -16.300 1.00 98.56 163 LEU A C 1
ATOM 1277 O O . LEU A 1 163 ? 16.018 -23.724 -15.867 1.00 98.56 163 LEU A O 1
ATOM 1281 N N . MET A 1 164 ? 17.101 -21.990 -16.858 1.00 98.25 164 MET A N 1
ATOM 1282 C CA . MET A 1 164 ? 18.407 -22.620 -17.003 1.00 98.25 164 MET A CA 1
ATOM 1283 C C . MET A 1 164 ? 19.449 -21.615 -17.513 1.00 98.25 164 MET A C 1
ATOM 1285 O O . MET A 1 164 ? 19.372 -21.227 -18.677 1.00 98.25 164 MET A O 1
ATOM 1289 N N . ASN A 1 165 ? 20.482 -21.321 -16.721 1.00 98.25 165 ASN A N 1
ATOM 1290 C CA . ASN A 1 165 ? 21.643 -20.572 -17.208 1.00 98.25 165 ASN A CA 1
ATOM 1291 C C . ASN A 1 165 ? 22.372 -21.309 -18.331 1.00 98.25 165 ASN A C 1
ATOM 1293 O O . ASN A 1 165 ? 22.695 -22.494 -18.194 1.00 98.25 165 ASN A O 1
ATOM 1297 N N . GLU A 1 166 ? 22.712 -20.577 -19.384 1.00 96.25 166 GLU A N 1
ATOM 1298 C CA . GLU A 1 166 ? 23.579 -20.939 -20.502 1.00 96.25 166 GLU A CA 1
ATOM 1299 C C . GLU A 1 166 ? 23.388 -22.376 -21.039 1.00 96.25 166 GLU A C 1
ATOM 1301 O O . GLU A 1 166 ? 24.313 -23.200 -20.990 1.00 96.25 166 GLU A O 1
ATOM 1306 N N . PRO A 1 167 ? 22.198 -22.721 -21.573 1.00 96.69 167 PRO A N 1
ATOM 1307 C CA . PRO A 1 167 ? 21.875 -24.068 -22.031 1.00 96.69 167 PRO A CA 1
ATOM 1308 C C . PRO A 1 167 ? 22.901 -24.708 -22.985 1.00 96.69 167 PRO A C 1
ATOM 1310 O O . PRO A 1 167 ? 23.182 -24.230 -24.088 1.00 96.69 167 PRO A O 1
ATOM 1313 N N . GLY A 1 168 ? 23.422 -25.871 -22.590 1.00 89.75 168 GLY A N 1
ATOM 1314 C CA . GLY A 1 168 ? 24.215 -26.741 -23.455 1.00 89.75 168 GLY A CA 1
ATOM 1315 C C . GLY A 1 168 ? 23.364 -27.668 -24.337 1.00 89.75 168 GLY A C 1
ATOM 1316 O O . GLY A 1 168 ? 22.200 -27.960 -24.048 1.00 89.75 168 GLY A O 1
ATOM 1317 N N . GLY A 1 169 ? 23.981 -28.209 -25.392 1.00 90.38 169 GLY A N 1
ATOM 1318 C CA . GLY A 1 169 ? 23.376 -29.216 -26.272 1.00 90.38 169 GLY A CA 1
ATOM 1319 C C . GLY A 1 169 ? 22.796 -28.639 -27.566 1.00 90.38 169 GLY A C 1
ATOM 1320 O O . GLY A 1 169 ? 23.322 -27.675 -28.116 1.00 90.38 169 GLY A O 1
ATOM 1321 N N . THR A 1 170 ? 21.747 -29.271 -28.100 1.00 94.81 170 THR A N 1
ATOM 1322 C CA . THR A 1 170 ? 21.076 -28.826 -29.333 1.00 94.81 170 THR A CA 1
ATOM 1323 C C . THR A 1 170 ? 19.855 -27.966 -29.018 1.00 94.81 170 THR A C 1
ATOM 1325 O O . THR A 1 170 ? 19.125 -28.248 -28.065 1.00 94.81 170 THR A O 1
ATOM 1328 N N . LEU A 1 171 ? 19.585 -26.964 -29.865 1.00 96.25 171 LEU A N 1
ATOM 1329 C CA . LEU A 1 171 ? 18.419 -26.081 -29.733 1.00 96.25 171 LEU A CA 1
ATOM 1330 C C . LEU A 1 171 ? 17.106 -26.867 -29.590 1.00 96.25 171 LEU A C 1
ATOM 1332 O O . LEU A 1 171 ? 16.319 -26.584 -28.697 1.00 96.25 171 LEU A O 1
ATOM 1336 N N . ALA A 1 172 ? 16.895 -27.894 -30.420 1.00 96.38 172 ALA A N 1
ATOM 1337 C CA . ALA A 1 172 ? 15.670 -28.695 -30.401 1.00 96.38 172 ALA A CA 1
ATOM 1338 C C . ALA A 1 172 ? 15.440 -29.431 -29.066 1.00 96.38 172 ALA A C 1
ATOM 1340 O O . ALA A 1 172 ? 14.305 -29.537 -28.611 1.00 96.38 172 ALA A O 1
ATOM 1341 N N . ASN A 1 173 ? 16.508 -29.926 -28.431 1.00 96.38 173 ASN A N 1
ATOM 1342 C CA . ASN A 1 173 ? 16.422 -30.601 -27.135 1.00 96.38 173 ASN A CA 1
ATOM 1343 C C . ASN A 1 173 ? 16.193 -29.602 -25.991 1.00 96.38 173 ASN A C 1
ATOM 1345 O O . ASN A 1 173 ? 15.370 -29.852 -25.115 1.00 96.38 173 ASN A O 1
ATOM 1349 N N . TRP A 1 174 ? 16.884 -28.455 -26.016 1.00 97.62 174 TRP A N 1
ATOM 1350 C CA . TRP A 1 174 ? 16.662 -27.398 -25.029 1.00 97.62 174 TRP A CA 1
ATOM 1351 C C . TRP A 1 174 ? 15.245 -26.816 -25.121 1.00 97.62 174 TRP A C 1
ATOM 1353 O O . TRP A 1 174 ? 14.554 -26.749 -24.113 1.00 97.62 174 TRP A O 1
ATOM 1363 N N . GLN A 1 175 ? 14.769 -26.482 -26.322 1.00 98.06 175 GLN A N 1
ATOM 1364 C CA . GLN A 1 175 ? 13.422 -25.949 -26.536 1.00 98.06 175 GLN A CA 1
ATOM 1365 C C . GLN A 1 175 ? 12.335 -26.908 -26.023 1.00 98.06 175 GLN A C 1
ATOM 1367 O O . GLN A 1 175 ? 11.375 -26.463 -25.401 1.00 98.06 175 GLN A O 1
ATOM 1372 N N . ALA A 1 176 ? 12.506 -28.223 -26.210 1.00 96.56 176 ALA A N 1
ATOM 1373 C CA . ALA A 1 176 ? 11.601 -29.226 -25.648 1.00 96.56 176 ALA A CA 1
ATOM 1374 C C . ALA A 1 176 ? 11.626 -29.253 -24.104 1.00 96.56 176 ALA A C 1
ATOM 1376 O O . ALA A 1 176 ? 10.567 -29.313 -23.480 1.00 96.56 176 ALA A O 1
ATOM 1377 N N . ALA A 1 177 ? 12.810 -29.159 -23.487 1.00 97.12 177 ALA A N 1
ATOM 1378 C CA . ALA A 1 177 ? 12.960 -29.096 -22.032 1.00 97.12 177 ALA A CA 1
ATOM 1379 C C . ALA A 1 177 ? 12.355 -27.809 -21.434 1.00 97.12 177 ALA A C 1
ATOM 1381 O O . ALA A 1 177 ? 11.611 -27.874 -20.455 1.00 97.12 177 ALA A O 1
ATOM 1382 N N . ALA A 1 178 ? 12.619 -26.655 -22.054 1.00 98.25 178 ALA A N 1
ATOM 1383 C CA . ALA A 1 178 ? 12.067 -25.362 -21.659 1.00 98.25 178 ALA A CA 1
ATOM 1384 C C . ALA A 1 178 ? 10.535 -25.348 -21.768 1.00 98.25 178 ALA A C 1
ATOM 1386 O O . ALA A 1 178 ? 9.855 -24.987 -20.811 1.00 98.25 178 ALA A O 1
ATOM 1387 N N . GLN A 1 179 ? 9.977 -25.826 -22.887 1.00 98.25 179 GLN A N 1
ATOM 1388 C CA . GLN A 1 179 ? 8.528 -25.925 -23.084 1.00 98.25 179 GLN A CA 1
ATOM 1389 C C . GLN A 1 179 ? 7.853 -26.812 -22.031 1.00 98.25 179 GLN A C 1
ATOM 1391 O O . GLN A 1 179 ? 6.790 -26.465 -21.510 1.00 98.25 179 GLN A O 1
ATOM 1396 N N . ALA A 1 180 ? 8.481 -27.944 -21.698 1.00 95.31 180 ALA A N 1
ATOM 1397 C CA . ALA A 1 180 ? 8.002 -28.844 -20.661 1.00 95.31 180 ALA A CA 1
ATOM 1398 C C . ALA A 1 180 ? 7.960 -28.144 -19.290 1.00 95.31 180 ALA A C 1
ATOM 1400 O O . ALA A 1 180 ? 6.944 -28.236 -18.594 1.00 95.31 180 ALA A O 1
ATOM 1401 N N . ALA A 1 181 ? 9.022 -27.415 -18.927 1.00 97.62 181 ALA A N 1
ATOM 1402 C CA . ALA A 1 181 ? 9.112 -26.658 -17.678 1.00 97.62 181 ALA A CA 1
ATOM 1403 C C . ALA A 1 181 ? 8.108 -25.492 -17.607 1.00 97.62 181 ALA A C 1
ATOM 1405 O O . ALA A 1 181 ? 7.449 -25.340 -16.580 1.00 97.62 181 ALA A O 1
ATOM 1406 N N . VAL A 1 182 ? 7.916 -24.727 -18.692 1.00 98.31 182 VAL A N 1
ATOM 1407 C CA . VAL A 1 182 ? 6.904 -23.651 -18.762 1.00 98.31 182 VAL A CA 1
ATOM 1408 C C . VAL A 1 182 ? 5.515 -24.197 -18.459 1.00 98.31 182 VAL A C 1
ATOM 1410 O O . VAL A 1 182 ? 4.847 -23.704 -17.551 1.00 98.31 182 VAL A O 1
ATOM 1413 N N . TYR A 1 183 ? 5.088 -25.253 -19.156 1.00 96.62 183 TYR A N 1
ATOM 1414 C CA . TYR A 1 183 ? 3.774 -25.844 -18.906 1.00 96.62 183 TYR A CA 1
ATOM 1415 C C . TYR A 1 183 ? 3.641 -26.397 -17.482 1.00 96.62 183 TYR A C 1
ATOM 1417 O O . TYR A 1 183 ? 2.575 -26.260 -16.891 1.00 96.62 183 TYR A O 1
ATOM 1425 N N . ALA A 1 184 ? 4.708 -26.960 -16.907 1.00 93.44 184 ALA A N 1
ATOM 1426 C CA . ALA A 1 184 ? 4.707 -27.438 -15.525 1.00 93.44 184 ALA A CA 1
ATOM 1427 C C . ALA A 1 184 ? 4.503 -26.291 -14.513 1.00 93.44 184 ALA A C 1
ATOM 1429 O O . ALA A 1 184 ? 3.598 -26.373 -13.681 1.00 93.44 184 ALA A O 1
ATOM 1430 N N . ILE A 1 185 ? 5.245 -25.182 -14.648 1.00 97.94 185 ILE A N 1
ATOM 1431 C CA . ILE A 1 185 ? 5.071 -23.975 -13.817 1.00 97.94 185 ILE A CA 1
ATOM 1432 C C . ILE A 1 185 ? 3.647 -23.426 -13.953 1.00 97.94 185 ILE A C 1
ATOM 1434 O O . ILE A 1 185 ? 3.004 -23.145 -12.944 1.00 97.94 185 ILE A O 1
ATOM 1438 N N . ARG A 1 186 ? 3.115 -23.327 -15.178 1.00 97.06 186 ARG A N 1
ATOM 1439 C CA . ARG A 1 186 ? 1.772 -22.779 -15.444 1.00 97.06 186 ARG A CA 1
ATOM 1440 C C . ARG A 1 186 ? 0.609 -23.645 -14.953 1.00 97.06 186 ARG A C 1
ATOM 1442 O O . ARG A 1 186 ? -0.522 -23.170 -14.964 1.00 97.06 186 ARG A O 1
ATOM 1449 N N . THR A 1 187 ? 0.853 -24.864 -14.460 1.00 90.81 187 THR A N 1
ATOM 1450 C CA . THR A 1 187 ? -0.166 -25.601 -13.680 1.00 90.81 187 THR A CA 1
ATOM 1451 C C . THR A 1 187 ? -0.353 -25.064 -12.256 1.00 90.81 187 THR A C 1
ATOM 1453 O O . THR A 1 187 ? -1.326 -25.432 -11.599 1.00 90.81 187 THR A O 1
ATOM 1456 N N . VAL A 1 188 ? 0.558 -24.204 -11.787 1.00 90.88 188 VAL A N 1
ATOM 1457 C CA . VAL A 1 188 ? 0.631 -23.701 -10.408 1.00 90.88 188 VAL A CA 1
ATOM 1458 C C . VAL A 1 188 ? 0.650 -22.174 -10.365 1.00 90.88 188 VAL A C 1
ATOM 1460 O O . VAL A 1 188 ? -0.176 -21.570 -9.690 1.00 90.88 188 VAL A O 1
ATOM 1463 N N . ASP A 1 189 ? 1.575 -21.546 -11.092 1.00 92.94 189 ASP A N 1
ATOM 1464 C CA . ASP A 1 189 ? 1.816 -20.104 -11.069 1.00 92.94 189 ASP A CA 1
ATOM 1465 C C . ASP A 1 189 ? 1.533 -19.491 -12.445 1.00 92.94 189 ASP A C 1
ATOM 1467 O O . ASP A 1 189 ? 2.351 -19.546 -13.369 1.00 92.94 189 ASP A O 1
ATOM 1471 N N . THR A 1 190 ? 0.354 -18.886 -12.579 1.00 92.69 190 THR A N 1
ATOM 1472 C CA . THR A 1 190 ? -0.090 -18.176 -13.788 1.00 92.69 190 THR A CA 1
ATOM 1473 C C . THR A 1 190 ? 0.401 -16.726 -13.857 1.00 92.69 190 THR A C 1
ATOM 1475 O O . THR A 1 190 ? 0.089 -16.028 -14.819 1.00 92.69 190 THR A O 1
ATOM 1478 N N . ASN A 1 191 ? 1.148 -16.249 -12.853 1.00 87.62 191 ASN A N 1
ATOM 1479 C CA . ASN A 1 191 ? 1.440 -14.830 -12.661 1.00 87.62 191 ASN A CA 1
ATOM 1480 C C . ASN A 1 191 ? 2.924 -14.467 -12.799 1.00 87.62 191 ASN A C 1
ATOM 1482 O O . ASN A 1 191 ? 3.212 -13.385 -13.300 1.00 87.62 191 ASN A O 1
ATOM 1486 N N . ARG A 1 192 ? 3.888 -15.289 -12.370 1.00 91.94 192 ARG A N 1
ATOM 1487 C CA . ARG A 1 192 ? 5.311 -14.884 -12.419 1.00 91.94 192 ARG A CA 1
ATOM 1488 C C . ARG A 1 192 ? 5.922 -14.952 -13.811 1.00 91.94 192 ARG A C 1
ATOM 1490 O O . ARG A 1 192 ? 5.505 -15.746 -14.656 1.00 91.94 192 ARG A O 1
ATOM 1497 N N . TRP A 1 193 ? 6.935 -14.116 -14.038 1.00 96.00 193 TRP A N 1
ATOM 1498 C CA . TRP A 1 193 ? 7.725 -14.163 -15.265 1.00 96.00 193 TRP A CA 1
ATOM 1499 C C . TRP A 1 193 ? 8.475 -15.491 -15.364 1.00 96.00 193 TRP A C 1
ATOM 1501 O O . TRP A 1 193 ? 9.060 -15.946 -14.382 1.00 96.00 193 TRP A O 1
ATOM 1511 N N . ILE A 1 194 ? 8.486 -16.091 -16.550 1.00 98.44 194 ILE A N 1
ATOM 1512 C CA . ILE A 1 194 ? 9.392 -17.193 -16.876 1.00 98.44 194 ILE A CA 1
ATOM 1513 C C . ILE A 1 194 ? 10.421 -16.674 -17.876 1.00 98.44 194 ILE A C 1
ATOM 1515 O O . ILE A 1 194 ? 10.064 -16.012 -18.849 1.00 98.44 194 ILE A O 1
ATOM 1519 N N . ILE A 1 195 ? 11.696 -16.940 -17.622 1.00 98.31 195 ILE A N 1
ATOM 1520 C CA . ILE A 1 195 ? 12.817 -16.455 -18.416 1.00 98.31 195 ILE A CA 1
ATOM 1521 C C . ILE A 1 195 ? 13.489 -17.663 -19.083 1.00 98.31 195 ILE A C 1
ATOM 1523 O O . ILE A 1 195 ? 13.743 -18.685 -18.445 1.00 98.31 195 ILE A O 1
ATOM 1527 N N . VAL A 1 196 ? 13.686 -17.572 -20.399 1.00 98.62 196 VAL A N 1
ATOM 1528 C CA . VAL A 1 196 ? 14.156 -18.667 -21.257 1.00 98.62 196 VAL A CA 1
ATOM 1529 C C . VAL A 1 196 ? 15.418 -18.244 -21.997 1.00 98.62 196 VAL A C 1
ATOM 1531 O O . VAL A 1 196 ? 15.375 -17.446 -22.934 1.00 98.62 196 VAL A O 1
ATOM 1534 N N . GLU A 1 197 ? 16.554 -18.802 -21.601 1.00 98.62 197 GLU A N 1
ATOM 1535 C CA . GLU A 1 197 ? 17.824 -18.577 -22.289 1.00 98.62 197 GLU A CA 1
ATOM 1536 C C . GLU A 1 197 ? 17.954 -19.334 -23.623 1.00 98.62 197 GLU A C 1
ATOM 1538 O O . GLU A 1 197 ? 17.160 -20.217 -23.959 1.00 98.62 197 GLU A O 1
ATOM 1543 N N . GLY A 1 198 ? 18.970 -18.977 -24.412 1.00 96.88 198 GLY A N 1
ATOM 1544 C CA . GLY A 1 198 ? 19.329 -19.643 -25.668 1.00 96.88 198 GLY A CA 1
ATOM 1545 C C . GLY A 1 198 ? 20.503 -20.619 -25.524 1.00 96.88 198 GLY A C 1
ATOM 1546 O O . GLY A 1 198 ? 21.362 -20.455 -24.661 1.00 96.88 198 GLY A O 1
ATOM 1547 N N . VAL A 1 199 ? 20.606 -21.611 -26.415 1.00 95.94 199 VAL A N 1
ATOM 1548 C CA . VAL A 1 199 ? 21.786 -22.493 -26.452 1.00 95.94 199 VAL A CA 1
ATOM 1549 C C . VAL A 1 19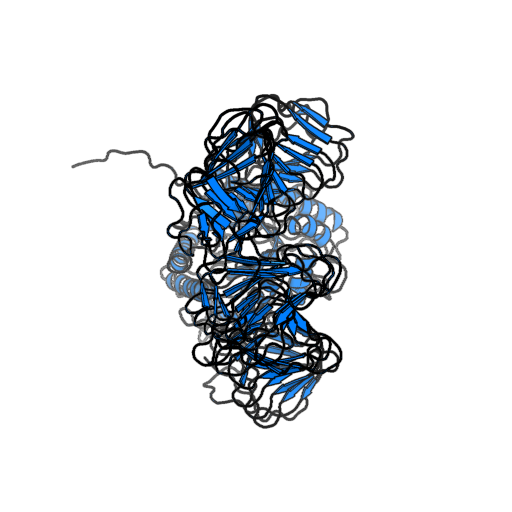9 ? 23.052 -21.745 -26.885 1.00 95.94 199 VAL A C 1
ATOM 1551 O O . VAL A 1 199 ? 22.977 -20.666 -27.475 1.00 95.94 199 VAL A O 1
ATOM 1554 N N . SER A 1 200 ? 24.219 -22.354 -26.640 1.00 93.19 200 SER A N 1
ATOM 1555 C CA . SER A 1 200 ? 25.544 -21.755 -26.881 1.00 93.19 200 SER A CA 1
ATOM 1556 C C . SER A 1 200 ? 25.793 -20.534 -25.988 1.00 93.19 200 SER A C 1
ATOM 1558 O O . SER A 1 200 ? 26.062 -19.435 -26.477 1.00 93.19 200 SER A O 1
ATOM 1560 N N . TRP A 1 201 ? 25.703 -20.757 -24.672 1.00 92.44 201 TRP A N 1
ATOM 1561 C CA . TRP A 1 201 ? 25.940 -19.757 -23.622 1.00 92.44 201 TRP A CA 1
ATOM 1562 C C . TRP A 1 201 ? 25.068 -18.502 -23.746 1.00 92.44 201 TRP A C 1
ATOM 1564 O O . TRP A 1 201 ? 25.527 -17.399 -23.481 1.00 92.44 201 TRP A O 1
ATOM 1574 N N . ALA A 1 202 ? 23.835 -18.664 -24.248 1.00 95.62 202 ALA A N 1
ATOM 1575 C CA . ALA A 1 202 ? 22.884 -17.582 -24.501 1.00 95.62 202 ALA A CA 1
ATOM 1576 C C . ALA A 1 202 ? 23.463 -16.373 -25.279 1.00 95.62 202 ALA A C 1
ATOM 1578 O O . ALA A 1 202 ? 22.903 -15.280 -25.237 1.00 95.62 202 ALA A O 1
ATOM 1579 N N . GLY A 1 203 ? 24.583 -16.543 -25.997 1.00 93.75 203 GLY A N 1
ATOM 1580 C CA . GLY A 1 203 ? 25.428 -15.425 -26.419 1.00 93.75 203 GLY A CA 1
ATOM 1581 C C . GLY A 1 203 ? 24.752 -14.519 -27.446 1.00 93.75 203 GLY A C 1
ATOM 1582 O O . GLY A 1 203 ? 24.525 -14.945 -28.585 1.00 93.75 203 GLY A O 1
ATOM 1583 N N . ALA A 1 204 ? 24.484 -13.266 -27.068 1.00 93.94 204 ALA A N 1
ATOM 1584 C CA . ALA A 1 204 ? 23.711 -12.291 -27.840 1.00 93.94 204 ALA A CA 1
ATOM 1585 C C . ALA A 1 204 ? 24.263 -12.063 -29.259 1.00 93.94 204 ALA A C 1
ATOM 1587 O O . ALA A 1 204 ? 23.506 -11.994 -30.228 1.00 93.94 204 ALA A O 1
ATOM 1588 N N . GLN A 1 205 ? 25.590 -12.040 -29.389 1.00 87.19 205 GLN A N 1
ATOM 1589 C CA . GLN A 1 205 ? 26.334 -11.887 -30.641 1.00 87.19 205 GLN A CA 1
ATOM 1590 C C . GLN A 1 205 ? 26.083 -13.052 -31.605 1.00 87.19 205 GLN A C 1
ATOM 1592 O O . GLN A 1 205 ? 25.978 -12.873 -32.818 1.00 87.19 205 GLN A O 1
ATOM 1597 N N . SER A 1 206 ? 25.985 -14.263 -31.052 1.00 89.88 206 SER A N 1
ATOM 1598 C CA . SER A 1 206 ? 25.832 -15.518 -31.791 1.00 89.88 206 SER A CA 1
ATOM 1599 C C . SER A 1 206 ? 24.371 -15.956 -31.945 1.00 89.88 206 SER A C 1
ATOM 1601 O O . SER A 1 206 ? 24.098 -16.987 -32.563 1.00 89.88 206 SER A O 1
ATOM 1603 N N . TRP A 1 207 ? 23.422 -15.183 -31.404 1.00 95.06 207 TRP A N 1
ATOM 1604 C CA . TRP A 1 207 ? 22.029 -15.598 -31.243 1.00 95.06 207 TRP A CA 1
ATOM 1605 C C . TRP A 1 207 ? 21.389 -16.066 -32.554 1.00 95.06 207 TRP A C 1
ATOM 1607 O O . TRP A 1 207 ? 20.762 -17.120 -32.605 1.00 95.06 207 TRP A O 1
ATOM 1617 N N . MET A 1 208 ? 21.632 -15.351 -33.654 1.00 94.62 208 MET A N 1
ATOM 1618 C CA . MET A 1 208 ? 21.099 -15.714 -34.973 1.00 94.62 208 MET A CA 1
ATOM 1619 C C . MET A 1 208 ? 21.721 -16.979 -35.588 1.00 94.62 208 MET A C 1
ATOM 1621 O O . MET A 1 208 ? 21.122 -17.565 -36.486 1.00 94.62 208 MET A O 1
ATOM 1625 N N . ALA A 1 209 ? 22.894 -17.421 -35.129 1.00 91.56 209 ALA A N 1
ATOM 1626 C CA . ALA A 1 209 ? 23.501 -18.677 -35.574 1.00 91.56 209 ALA A CA 1
ATOM 1627 C C . ALA A 1 209 ? 22.963 -19.892 -34.797 1.00 91.56 209 ALA A C 1
ATOM 1629 O O . ALA A 1 209 ? 22.850 -20.978 -35.362 1.00 91.56 209 ALA A O 1
ATOM 1630 N N . ASN A 1 210 ? 22.621 -19.698 -33.518 1.00 93.81 210 ASN A N 1
ATOM 1631 C CA . ASN A 1 210 ? 22.347 -20.781 -32.569 1.00 93.81 210 ASN A CA 1
ATOM 1632 C C . ASN A 1 210 ? 20.869 -20.900 -32.149 1.00 93.81 210 ASN A C 1
ATOM 1634 O O . ASN A 1 210 ? 20.404 -22.003 -31.874 1.00 93.81 210 ASN A O 1
ATOM 1638 N N . ASN A 1 211 ? 20.135 -19.783 -32.123 1.00 96.94 211 ASN A N 1
ATOM 1639 C CA . ASN A 1 211 ? 18.819 -19.630 -31.484 1.00 96.94 211 ASN A CA 1
ATOM 1640 C C . ASN A 1 211 ? 17.755 -18.979 -32.387 1.00 96.94 211 ASN A C 1
ATOM 1642 O O . ASN A 1 211 ? 16.651 -18.701 -31.928 1.00 96.94 211 ASN A O 1
ATOM 1646 N N . ALA A 1 212 ? 18.039 -18.749 -33.676 1.00 94.56 212 ALA A N 1
ATOM 1647 C CA . ALA A 1 212 ? 17.138 -18.019 -34.580 1.00 94.56 212 ALA A CA 1
ATOM 1648 C C . ALA A 1 212 ? 15.703 -18.579 -34.657 1.00 94.56 212 ALA A C 1
ATOM 1650 O O . ALA A 1 212 ? 14.773 -17.812 -34.899 1.00 94.56 212 ALA A O 1
ATOM 1651 N N . THR A 1 213 ? 15.524 -19.888 -34.448 1.00 95.06 213 THR A N 1
ATOM 1652 C CA . THR A 1 213 ? 14.220 -20.575 -34.462 1.00 95.06 213 THR A CA 1
ATOM 1653 C C . THR A 1 213 ? 13.720 -20.976 -33.070 1.00 95.06 213 THR A C 1
ATOM 1655 O O . THR A 1 213 ? 12.832 -21.821 -32.983 1.00 95.06 213 THR A O 1
ATOM 1658 N N . LEU A 1 214 ? 14.303 -20.440 -31.989 1.00 97.44 214 LEU A N 1
ATOM 1659 C CA . LEU A 1 214 ? 13.839 -20.708 -30.627 1.00 97.44 214 LEU A CA 1
ATOM 1660 C C . LEU A 1 214 ? 12.407 -20.180 -30.456 1.00 97.44 214 LEU A C 1
ATOM 1662 O O . LEU A 1 214 ? 12.123 -19.014 -30.738 1.00 97.44 214 LEU A O 1
ATOM 1666 N N . HIS A 1 215 ? 11.506 -21.047 -30.003 1.00 95.38 215 HIS A N 1
ATOM 1667 C CA . HIS A 1 215 ? 10.126 -20.684 -29.702 1.00 95.38 215 HIS A CA 1
ATOM 1668 C C . HIS A 1 215 ? 9.573 -21.551 -28.569 1.00 95.38 215 HIS A C 1
ATOM 1670 O O . HIS A 1 215 ? 9.605 -22.780 -28.648 1.00 95.38 215 HIS A O 1
ATOM 1676 N N . VAL A 1 216 ? 9.067 -20.903 -27.528 1.00 96.69 216 VAL A N 1
ATOM 1677 C CA . VAL A 1 216 ? 8.401 -21.521 -26.383 1.00 96.69 216 VAL A CA 1
ATOM 1678 C C . VAL A 1 216 ? 7.071 -20.803 -26.167 1.00 96.69 216 VAL A C 1
ATOM 1680 O O . VAL A 1 216 ? 7.026 -19.575 -26.104 1.00 96.69 216 VAL A O 1
ATOM 1683 N N . GLU A 1 217 ? 5.994 -21.576 -26.077 1.00 91.75 217 GLU A N 1
ATOM 1684 C CA . GLU A 1 217 ? 4.631 -21.106 -25.843 1.00 91.75 217 GLU A CA 1
ATOM 1685 C C . GLU A 1 217 ? 4.362 -20.981 -24.335 1.00 91.75 217 GLU A C 1
ATOM 1687 O O . GLU A 1 217 ? 4.543 -21.947 -23.589 1.00 91.75 217 GLU A O 1
ATOM 1692 N N . ASP A 1 218 ? 3.875 -19.822 -23.886 1.00 92.69 218 ASP A N 1
ATOM 1693 C CA . ASP A 1 218 ? 3.374 -19.606 -22.525 1.00 92.69 218 ASP A CA 1
ATOM 1694 C C . ASP A 1 218 ? 1.872 -19.269 -22.575 1.00 92.69 218 ASP A C 1
ATOM 1696 O O . ASP A 1 218 ? 1.518 -18.213 -23.096 1.00 92.69 218 ASP A O 1
ATOM 1700 N N . PRO A 1 219 ? 0.970 -20.109 -22.027 1.00 85.38 219 PRO A N 1
ATOM 1701 C CA . PRO A 1 219 ? -0.473 -19.850 -22.035 1.00 85.38 219 PRO A CA 1
ATOM 1702 C C . PRO A 1 219 ? -0.906 -18.627 -21.208 1.00 85.38 219 PRO A C 1
ATOM 1704 O O . PRO A 1 219 ? -2.087 -18.282 -21.232 1.00 85.38 219 PRO A O 1
ATOM 1707 N N . CYS A 1 220 ? 0.004 -18.002 -20.455 1.00 83.88 220 CYS A N 1
ATOM 1708 C CA . CYS A 1 220 ? -0.264 -16.807 -19.656 1.00 83.88 220 CYS A CA 1
ATOM 1709 C C . CYS A 1 220 ? 0.399 -15.529 -20.202 1.00 83.88 220 CYS A C 1
ATOM 1711 O O . CYS A 1 220 ? 0.306 -14.502 -19.537 1.00 83.88 220 CYS A O 1
ATOM 1713 N N . ASP A 1 221 ? 1.062 -15.571 -21.367 1.00 85.19 221 ASP A N 1
ATOM 1714 C CA . ASP A 1 221 ? 1.747 -14.421 -21.992 1.00 85.19 221 ASP A CA 1
ATOM 1715 C C . ASP A 1 221 ? 2.758 -13.696 -21.065 1.00 85.19 221 ASP A C 1
ATOM 1717 O O . ASP A 1 221 ? 2.951 -12.481 -21.152 1.00 85.19 221 ASP A O 1
ATOM 1721 N N . ARG A 1 222 ? 3.435 -14.429 -20.162 1.00 87.19 222 ARG A N 1
ATOM 1722 C CA . ARG A 1 222 ? 4.422 -13.883 -19.207 1.00 87.19 222 ARG A CA 1
ATOM 1723 C C . ARG A 1 222 ? 5.789 -14.565 -19.308 1.00 87.19 222 ARG A C 1
ATOM 1725 O O . ARG A 1 222 ? 6.380 -14.974 -18.303 1.00 87.19 222 ARG A O 1
ATOM 1732 N N . LEU A 1 223 ? 6.309 -14.623 -20.533 1.00 93.75 223 LEU A N 1
ATOM 1733 C CA . LEU A 1 223 ? 7.612 -15.194 -20.880 1.00 93.75 223 LEU A CA 1
ATOM 1734 C C . LEU A 1 223 ? 8.576 -14.128 -21.426 1.00 93.75 223 LEU A C 1
ATOM 1736 O O . LEU A 1 223 ? 8.185 -13.276 -22.223 1.00 93.75 223 LEU A O 1
ATOM 1740 N N . MET A 1 224 ? 9.848 -14.200 -21.029 1.00 95.19 224 MET A N 1
ATOM 1741 C CA . MET A 1 224 ? 10.957 -13.430 -21.608 1.00 95.19 224 MET A CA 1
ATOM 1742 C C . MET A 1 224 ? 12.018 -14.371 -22.174 1.00 95.19 224 MET A C 1
ATOM 1744 O O . MET A 1 224 ? 12.285 -15.416 -21.585 1.00 95.19 224 MET A O 1
ATOM 1748 N N . TYR A 1 225 ? 12.692 -13.978 -23.252 1.00 98.12 225 TYR A N 1
ATOM 1749 C CA . TYR A 1 225 ? 13.935 -14.637 -23.666 1.00 98.12 225 TYR A CA 1
ATOM 1750 C C . TYR A 1 225 ? 15.138 -13.892 -23.089 1.00 98.12 225 TYR A C 1
ATOM 1752 O O . TYR A 1 225 ? 15.155 -12.663 -23.127 1.00 98.12 225 TYR A O 1
ATOM 1760 N N . SER A 1 226 ? 16.138 -14.617 -22.583 1.00 98.19 226 SER A N 1
ATOM 1761 C CA . SER A 1 226 ? 17.359 -14.037 -22.003 1.00 98.19 226 SER A CA 1
ATOM 1762 C C . SER A 1 226 ? 18.601 -14.357 -22.836 1.00 98.19 226 SER A C 1
ATOM 1764 O O . SER A 1 226 ? 18.761 -15.476 -23.325 1.00 98.19 226 SER A O 1
ATOM 1766 N N . ALA A 1 227 ? 19.475 -13.364 -23.001 1.00 98.06 227 ALA A N 1
ATOM 1767 C CA . ALA A 1 227 ? 20.778 -13.503 -23.647 1.00 98.06 227 ALA A CA 1
ATOM 1768 C C . ALA A 1 227 ? 21.914 -12.993 -22.753 1.00 98.06 227 ALA A C 1
ATOM 1770 O O . ALA A 1 227 ? 21.712 -12.101 -21.935 1.00 98.06 227 ALA A O 1
ATOM 1771 N N . HIS A 1 228 ? 23.124 -13.511 -22.938 1.00 97.62 228 HIS A N 1
ATOM 1772 C CA . HIS A 1 228 ? 24.334 -13.060 -22.242 1.00 97.62 228 HIS A CA 1
ATOM 1773 C C . HIS A 1 228 ? 25.266 -12.318 -23.202 1.00 97.62 228 HIS A C 1
ATOM 1775 O O . HIS A 1 228 ? 25.289 -12.597 -24.404 1.00 97.62 228 HIS A O 1
ATOM 1781 N N . SER A 1 229 ? 26.023 -11.339 -22.700 1.00 94.25 229 SER A N 1
ATOM 1782 C CA . SER A 1 229 ? 26.894 -10.517 -23.542 1.00 94.25 229 SER A CA 1
ATOM 1783 C C . SER A 1 229 ? 28.085 -9.918 -22.787 1.00 94.25 229 SER A C 1
ATOM 1785 O O . SER A 1 229 ? 27.992 -8.828 -22.219 1.00 94.25 229 SER A O 1
ATOM 1787 N N . TYR A 1 230 ? 29.251 -10.544 -22.939 1.00 93.31 230 TYR A N 1
ATOM 1788 C CA . TYR A 1 230 ? 30.552 -9.949 -22.613 1.00 93.31 230 TYR A CA 1
ATOM 1789 C C . TYR A 1 230 ? 31.273 -9.461 -23.880 1.00 93.31 230 TYR A C 1
ATOM 1791 O O . TYR A 1 230 ? 31.080 -10.006 -24.972 1.00 93.31 230 TYR A O 1
ATOM 1799 N N . TRP A 1 231 ? 32.076 -8.403 -23.751 1.00 90.31 231 TRP A N 1
ATOM 1800 C CA . TRP A 1 231 ? 32.675 -7.660 -24.870 1.00 90.31 231 TRP A CA 1
ATOM 1801 C C . TRP A 1 231 ? 34.192 -7.874 -24.985 1.00 90.31 231 TRP A C 1
ATOM 1803 O O . TRP A 1 231 ? 34.914 -7.030 -25.513 1.00 90.31 231 TRP A O 1
ATOM 1813 N N . ASP A 1 232 ? 34.676 -9.016 -24.504 1.00 85.75 232 ASP A N 1
ATOM 1814 C CA . ASP A 1 232 ? 36.056 -9.471 -24.635 1.00 85.75 232 ASP A CA 1
ATOM 1815 C C . ASP A 1 232 ? 36.305 -10.234 -25.955 1.00 85.75 232 ASP A C 1
ATOM 1817 O O . ASP A 1 232 ? 35.532 -11.089 -26.401 1.00 85.75 232 ASP A O 1
ATOM 1821 N N . ARG A 1 233 ? 37.438 -9.924 -26.586 1.00 77.62 233 ARG A N 1
ATOM 1822 C CA . ARG A 1 233 ? 38.044 -10.601 -27.745 1.00 77.62 233 ARG A CA 1
ATOM 1823 C C . ARG A 1 233 ? 39.313 -11.364 -27.346 1.00 77.62 233 ARG A C 1
ATOM 1825 O O . ARG A 1 233 ? 39.646 -12.385 -27.946 1.00 77.62 233 ARG A O 1
ATOM 1832 N N . GLY A 1 234 ? 39.997 -10.896 -26.302 1.00 64.12 234 GLY A N 1
ATOM 1833 C CA . GLY A 1 234 ? 41.276 -11.387 -25.810 1.00 64.12 234 GLY A CA 1
ATOM 1834 C C . GLY A 1 234 ? 42.455 -11.072 -26.733 1.00 64.12 234 GLY A C 1
ATOM 1835 O O . GLY A 1 234 ? 42.312 -10.533 -27.828 1.00 64.12 234 GLY A O 1
ATOM 1836 N N . TYR A 1 235 ? 43.659 -11.454 -26.294 1.00 50.56 235 TYR A N 1
ATOM 1837 C CA . TYR A 1 235 ? 44.923 -11.210 -27.005 1.00 50.56 235 TYR A CA 1
ATOM 1838 C C . TYR A 1 235 ? 45.094 -12.105 -28.252 1.00 50.56 235 TYR A C 1
ATOM 1840 O O . TYR A 1 235 ? 46.012 -12.924 -28.337 1.00 50.56 235 TYR A O 1
ATOM 1848 N N . GLN A 1 236 ? 44.193 -11.992 -29.227 1.00 52.84 236 GLN A N 1
ATOM 1849 C CA . GLN A 1 236 ? 44.323 -12.622 -30.537 1.00 52.84 236 GLN A CA 1
ATOM 1850 C C . GLN A 1 236 ? 43.968 -11.620 -31.632 1.00 52.84 236 GLN A C 1
ATOM 1852 O O . GLN A 1 236 ? 42.898 -11.027 -31.665 1.00 52.84 236 GLN A O 1
ATOM 1857 N N . ASN A 1 237 ? 44.905 -11.439 -32.556 1.00 47.09 237 ASN A N 1
ATOM 1858 C CA . ASN A 1 237 ? 44.879 -10.448 -33.629 1.00 47.09 237 ASN A CA 1
ATOM 1859 C C . ASN A 1 237 ? 43.953 -10.852 -34.801 1.00 47.09 237 ASN A C 1
ATOM 1861 O O . ASN A 1 237 ? 44.319 -10.731 -35.970 1.00 47.09 237 ASN A O 1
ATOM 1865 N N . ASN A 1 238 ? 42.752 -11.334 -34.467 1.00 49.56 238 ASN A N 1
ATOM 1866 C CA . ASN A 1 238 ? 41.655 -11.639 -35.375 1.00 49.56 238 ASN A CA 1
ATOM 1867 C C . ASN A 1 238 ? 40.414 -10.839 -34.943 1.00 49.56 238 ASN A C 1
ATOM 1869 O O . ASN A 1 238 ? 39.901 -11.035 -33.846 1.00 49.56 238 ASN A O 1
ATOM 1873 N N . VAL A 1 239 ? 39.936 -9.945 -35.809 1.00 50.94 239 VAL A N 1
ATOM 1874 C CA . VAL A 1 239 ? 38.794 -9.057 -35.523 1.00 50.94 239 VAL A CA 1
ATOM 1875 C C . VAL A 1 239 ? 37.443 -9.780 -35.473 1.00 50.94 239 VAL A C 1
ATOM 1877 O O . VAL A 1 239 ? 36.489 -9.212 -34.950 1.00 50.94 239 VAL A O 1
ATOM 1880 N N . ASP A 1 240 ? 37.382 -11.026 -35.953 1.00 53.59 240 ASP A N 1
ATOM 1881 C CA . ASP A 1 240 ? 36.138 -11.790 -36.115 1.00 53.59 240 ASP A CA 1
ATOM 1882 C C . ASP A 1 240 ? 35.893 -12.839 -35.009 1.00 53.59 240 ASP A C 1
ATOM 1884 O O . ASP A 1 240 ? 34.884 -13.541 -35.047 1.00 53.59 240 ASP A O 1
ATOM 1888 N N . ASN A 1 241 ? 36.804 -12.996 -34.036 1.00 58.47 241 ASN A N 1
ATOM 1889 C CA . ASN A 1 241 ? 36.725 -14.060 -33.026 1.00 58.47 241 ASN A CA 1
ATOM 1890 C C . ASN A 1 241 ? 36.688 -13.503 -31.597 1.00 58.47 241 ASN A C 1
ATOM 1892 O O . ASN A 1 241 ? 37.718 -13.389 -30.932 1.00 58.47 241 ASN A O 1
ATOM 1896 N N . TRP A 1 242 ? 35.482 -13.185 -31.135 1.00 66.31 242 TRP A N 1
ATOM 1897 C CA . TRP A 1 242 ? 35.208 -12.834 -29.744 1.00 66.31 242 TRP A CA 1
ATOM 1898 C C . TRP A 1 242 ? 35.367 -14.044 -28.806 1.00 66.31 242 TRP A C 1
ATOM 1900 O O . TRP A 1 242 ? 35.202 -15.188 -29.235 1.00 66.31 242 TRP A O 1
ATOM 1910 N N . LYS A 1 243 ? 35.683 -13.796 -27.529 1.00 70.56 243 LYS A N 1
ATOM 1911 C CA . LYS A 1 243 ? 35.829 -14.839 -26.496 1.00 70.56 243 LYS A CA 1
ATOM 1912 C C . LYS A 1 243 ? 34.573 -14.991 -25.644 1.00 70.56 243 LYS A C 1
ATOM 1914 O O . LYS A 1 243 ? 34.185 -16.125 -25.378 1.00 70.56 243 LYS A O 1
ATOM 1919 N N . HIS A 1 244 ? 33.937 -13.874 -25.289 1.00 71.56 244 HIS A N 1
ATOM 1920 C CA . HIS A 1 244 ? 32.725 -13.812 -24.466 1.00 71.56 244 HIS A CA 1
ATOM 1921 C C . HIS A 1 244 ? 32.844 -14.524 -23.105 1.00 71.56 244 HIS A C 1
ATOM 1923 O O . HIS A 1 244 ? 31.833 -14.954 -22.557 1.00 71.56 244 HIS A O 1
ATOM 1929 N N . ASP A 1 245 ? 34.057 -14.660 -22.557 1.00 77.56 245 ASP A N 1
ATOM 1930 C CA . ASP A 1 245 ? 34.298 -15.356 -21.284 1.00 77.56 245 ASP A CA 1
ATOM 1931 C C . ASP A 1 245 ? 34.458 -14.400 -20.087 1.00 77.56 245 ASP A C 1
ATOM 1933 O O . ASP A 1 245 ? 34.722 -14.836 -18.963 1.00 77.56 245 ASP A O 1
ATOM 1937 N N . GLY A 1 246 ? 34.306 -13.088 -20.310 1.00 81.56 246 GLY A N 1
ATOM 1938 C CA . GLY A 1 246 ? 34.447 -12.062 -19.276 1.00 81.56 246 GLY A CA 1
ATOM 1939 C C . GLY A 1 246 ? 35.892 -11.860 -18.795 1.00 81.56 246 GLY A C 1
ATOM 1940 O O . GLY A 1 246 ? 36.133 -11.094 -17.852 1.00 81.56 246 GLY A O 1
ATOM 1941 N N . LEU A 1 247 ? 36.879 -12.509 -19.429 1.00 84.44 247 LEU A N 1
ATOM 1942 C CA . LEU A 1 247 ? 38.304 -12.409 -19.096 1.00 84.44 247 LEU A CA 1
ATOM 1943 C C . LEU A 1 247 ? 39.008 -11.364 -19.975 1.00 84.44 247 LEU A C 1
ATOM 1945 O O . LEU A 1 247 ? 39.967 -11.664 -20.691 1.00 84.44 247 LEU A O 1
ATOM 1949 N N . TYR A 1 248 ? 38.522 -10.125 -19.884 1.00 86.19 248 TYR A N 1
ATOM 1950 C CA . TYR A 1 248 ? 39.110 -8.944 -20.518 1.00 86.19 248 TYR A CA 1
ATOM 1951 C C . TYR A 1 248 ? 40.610 -8.783 -20.219 1.00 86.19 248 TYR A C 1
ATOM 1953 O O . TYR A 1 248 ? 41.085 -9.058 -19.115 1.00 86.19 248 TYR A O 1
ATOM 1961 N N . THR A 1 249 ? 41.328 -8.270 -21.214 1.00 83.00 249 THR A N 1
ATOM 1962 C CA . THR A 1 249 ? 42.660 -7.665 -21.103 1.00 83.00 249 THR A CA 1
ATOM 1963 C C . THR A 1 249 ? 42.523 -6.134 -20.994 1.00 83.00 249 THR A C 1
ATOM 1965 O O . THR A 1 249 ? 41.605 -5.668 -20.324 1.00 83.00 249 THR A O 1
ATOM 1968 N N . THR A 1 250 ? 43.406 -5.321 -21.589 1.00 82.25 250 THR A N 1
ATOM 1969 C CA . THR A 1 250 ? 43.250 -3.847 -21.561 1.00 82.25 250 THR A CA 1
ATOM 1970 C C . THR A 1 250 ? 42.333 -3.351 -22.679 1.00 82.25 250 THR A C 1
ATOM 1972 O O . THR A 1 250 ? 42.241 -3.985 -23.731 1.00 82.25 250 THR A O 1
ATOM 1975 N N . TYR A 1 251 ? 41.713 -2.178 -22.526 1.00 83.06 251 TYR A N 1
ATOM 1976 C CA . TYR A 1 251 ? 40.777 -1.629 -23.519 1.00 83.06 251 TYR A CA 1
ATOM 1977 C C . TYR A 1 251 ? 41.410 -1.510 -24.916 1.00 83.06 251 TYR A C 1
ATOM 1979 O O . TYR A 1 251 ? 40.789 -1.822 -25.932 1.00 83.06 251 TYR A O 1
ATOM 1987 N N . ALA A 1 252 ? 42.692 -1.138 -24.979 1.00 80.44 252 ALA A N 1
ATOM 1988 C CA . ALA A 1 252 ? 43.444 -1.093 -26.233 1.00 80.44 252 ALA A CA 1
ATOM 1989 C C . ALA A 1 252 ? 43.724 -2.485 -26.841 1.00 80.44 252 ALA A C 1
ATOM 1991 O O . ALA A 1 252 ? 43.757 -2.613 -28.064 1.00 80.44 252 ALA A O 1
ATOM 1992 N N . GLN A 1 253 ? 43.931 -3.521 -26.021 1.00 82.31 253 GLN A N 1
ATOM 1993 C CA . GLN A 1 253 ? 44.168 -4.896 -26.489 1.00 82.31 253 GLN A CA 1
ATOM 1994 C C . GLN A 1 253 ? 42.877 -5.570 -26.973 1.00 82.31 253 GLN A C 1
ATOM 1996 O O . GLN A 1 253 ? 42.909 -6.303 -27.960 1.00 82.31 253 GLN A O 1
ATOM 2001 N N . GLU A 1 254 ? 41.741 -5.235 -26.361 1.00 82.19 254 GLU A N 1
ATOM 2002 C CA . GLU A 1 254 ? 40.404 -5.659 -26.795 1.00 82.19 254 GLU A CA 1
ATOM 2003 C C . GLU A 1 254 ? 39.903 -4.933 -28.064 1.00 82.19 254 GLU A C 1
ATOM 2005 O O . GLU A 1 254 ? 38.846 -5.265 -28.596 1.00 82.19 254 GLU A O 1
ATOM 2010 N N . ASN A 1 255 ? 40.666 -3.963 -28.592 1.00 78.75 255 ASN A N 1
ATOM 2011 C CA . ASN A 1 255 ? 40.237 -3.026 -29.643 1.00 78.75 255 ASN A CA 1
ATOM 2012 C C . ASN A 1 255 ? 38.935 -2.288 -29.274 1.00 78.75 255 ASN A C 1
ATOM 2014 O O . ASN A 1 255 ? 38.026 -2.165 -30.100 1.00 78.75 255 ASN A O 1
ATOM 2018 N N . GLY A 1 256 ? 38.843 -1.823 -28.026 1.00 78.50 256 GLY A N 1
ATOM 2019 C CA . GLY A 1 256 ? 37.634 -1.237 -27.467 1.00 78.50 256 GLY A CA 1
ATOM 2020 C C . GLY A 1 256 ? 37.118 -0.021 -28.242 1.00 78.50 256 GLY A C 1
ATOM 2021 O O . GLY A 1 256 ? 37.877 0.877 -28.623 1.00 78.50 256 GLY A O 1
ATOM 2022 N N . SER A 1 257 ? 35.802 0.032 -28.440 1.00 77.06 257 SER A N 1
ATOM 2023 C CA . SER A 1 257 ? 35.092 1.187 -28.993 1.00 77.06 257 SER A CA 1
ATOM 2024 C C . SER A 1 257 ? 33.908 1.551 -28.087 1.00 77.06 257 SER A C 1
ATOM 2026 O O . SER A 1 257 ? 33.299 0.652 -27.506 1.00 77.06 257 SER A O 1
ATOM 2028 N N . PRO A 1 258 ? 33.500 2.835 -28.007 1.00 71.06 258 PRO A N 1
ATOM 2029 C CA . PRO A 1 258 ? 32.305 3.236 -27.259 1.00 71.06 258 PRO A CA 1
ATOM 2030 C C . PRO A 1 258 ? 31.020 2.501 -27.675 1.00 71.06 258 PRO A C 1
ATOM 2032 O O . PRO A 1 258 ? 30.070 2.461 -26.901 1.00 71.06 258 PRO A O 1
ATOM 2035 N N . THR A 1 259 ? 30.973 1.944 -28.889 1.00 77.62 259 THR A N 1
ATOM 2036 C CA . THR A 1 259 ? 29.810 1.266 -29.479 1.00 77.62 259 THR A CA 1
ATOM 2037 C C . THR A 1 259 ? 29.875 -0.259 -29.409 1.00 77.62 259 THR A C 1
ATOM 2039 O O . THR A 1 259 ? 28.872 -0.904 -29.707 1.00 77.62 259 THR A O 1
ATOM 2042 N N . MET A 1 260 ? 30.994 -0.861 -28.985 1.00 80.69 260 MET A N 1
ATOM 2043 C CA . MET A 1 260 ? 31.203 -2.314 -29.093 1.00 80.69 260 MET A CA 1
ATOM 2044 C C . MET A 1 260 ? 30.147 -3.145 -28.346 1.00 80.69 260 MET A C 1
ATOM 2046 O O . MET A 1 260 ? 29.804 -4.241 -28.787 1.00 80.69 260 MET A O 1
ATOM 2050 N N . GLY A 1 261 ? 29.594 -2.614 -27.249 1.00 83.94 261 GLY A N 1
ATOM 2051 C CA . GLY A 1 261 ? 28.507 -3.264 -26.520 1.00 83.94 261 GLY A CA 1
ATOM 2052 C C . GLY A 1 261 ? 27.186 -3.276 -27.293 1.00 83.94 261 GLY A C 1
ATOM 2053 O O . GLY A 1 261 ? 26.499 -4.293 -27.321 1.00 83.94 261 GLY A O 1
ATOM 2054 N N . ILE A 1 262 ? 26.880 -2.191 -28.009 1.00 86.25 262 ILE A N 1
ATOM 2055 C CA . ILE A 1 262 ? 25.720 -2.091 -28.909 1.00 86.25 262 ILE A CA 1
ATOM 2056 C C . ILE A 1 262 ? 25.878 -3.072 -30.076 1.00 86.25 262 ILE A C 1
ATOM 2058 O O . ILE A 1 262 ? 24.965 -3.841 -30.365 1.00 86.25 262 ILE A O 1
ATOM 2062 N N . GLU A 1 2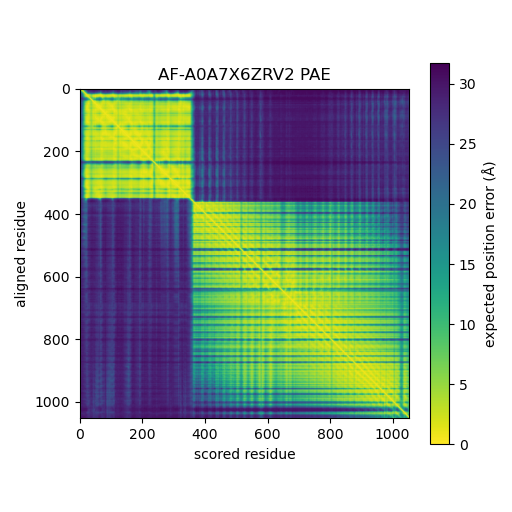63 ? 27.056 -3.084 -30.710 1.00 83.12 263 GLU A N 1
ATOM 2063 C CA . GLU A 1 263 ? 27.400 -4.002 -31.806 1.00 83.12 263 GLU A CA 1
ATOM 2064 C C . GLU A 1 263 ? 27.213 -5.472 -31.395 1.00 83.12 263 GLU A C 1
ATOM 2066 O O . GLU A 1 263 ? 26.715 -6.280 -32.178 1.00 83.12 263 GLU A O 1
ATOM 2071 N N . CYS A 1 264 ? 27.566 -5.800 -30.149 1.00 86.31 264 CYS A N 1
ATOM 2072 C CA . CYS A 1 264 ? 27.410 -7.132 -29.579 1.00 86.31 264 CYS A CA 1
ATOM 2073 C C . CYS A 1 264 ? 25.957 -7.522 -29.279 1.00 86.31 264 CYS A C 1
ATOM 2075 O O . CYS A 1 264 ? 25.556 -8.659 -29.519 1.00 86.31 264 CYS A O 1
ATOM 2077 N N . LEU A 1 265 ? 25.167 -6.596 -28.737 1.00 93.94 265 LEU A N 1
ATOM 2078 C CA . LEU A 1 265 ? 23.784 -6.859 -28.340 1.00 93.94 265 LEU A CA 1
ATOM 2079 C C . LEU A 1 265 ? 22.830 -6.893 -29.545 1.00 93.94 265 LEU A C 1
ATOM 2081 O O . LEU A 1 265 ? 21.836 -7.622 -29.530 1.00 93.94 265 LEU A O 1
ATOM 2085 N N . ALA A 1 266 ? 23.141 -6.142 -30.605 1.00 87.62 266 ALA A N 1
ATOM 2086 C CA . ALA A 1 266 ? 22.270 -5.941 -31.759 1.00 87.62 266 ALA A CA 1
ATOM 2087 C C . ALA A 1 266 ? 21.676 -7.222 -32.392 1.00 87.62 266 ALA A C 1
ATOM 2089 O O . ALA A 1 266 ? 20.496 -7.177 -32.745 1.00 87.62 266 ALA A O 1
ATOM 2090 N N . PRO A 1 267 ? 22.379 -8.366 -32.551 1.00 88.56 267 PRO A N 1
ATOM 2091 C CA . PRO A 1 267 ? 21.780 -9.556 -33.163 1.00 88.56 267 PRO A CA 1
ATOM 2092 C C . PRO A 1 267 ? 20.635 -10.148 -32.327 1.00 88.56 267 PRO A C 1
ATOM 2094 O O . PRO A 1 267 ? 19.606 -10.517 -32.892 1.00 88.56 267 PRO A O 1
ATOM 2097 N N . PHE A 1 268 ? 20.772 -10.171 -30.998 1.00 95.62 268 PHE A N 1
ATOM 2098 C CA . PHE A 1 268 ? 19.700 -10.569 -30.083 1.00 95.62 268 PHE A CA 1
ATOM 2099 C C . PHE A 1 268 ? 18.567 -9.541 -30.050 1.00 95.62 268 PHE A C 1
ATOM 2101 O O . PHE A 1 268 ? 17.409 -9.907 -30.239 1.00 95.62 268 PHE A O 1
ATOM 2108 N N . VAL A 1 269 ? 18.886 -8.249 -29.901 1.00 90.88 269 VAL A N 1
ATOM 2109 C CA . VAL A 1 269 ? 17.876 -7.175 -29.885 1.00 90.88 269 VAL A CA 1
ATOM 2110 C C . VAL A 1 269 ? 17.031 -7.186 -31.164 1.00 90.88 269 VAL A C 1
ATOM 2112 O O . VAL A 1 269 ? 15.803 -7.131 -31.109 1.00 90.88 269 VAL A O 1
ATOM 2115 N N . ASN A 1 270 ? 17.668 -7.335 -32.328 1.00 82.19 270 ASN A N 1
ATOM 2116 C CA . ASN A 1 270 ? 16.971 -7.432 -33.609 1.00 82.19 270 ASN A CA 1
ATOM 2117 C C . ASN A 1 270 ? 16.105 -8.696 -33.711 1.00 82.19 270 ASN A C 1
ATOM 2119 O O . ASN A 1 270 ? 15.034 -8.639 -34.314 1.00 82.19 270 ASN A O 1
ATOM 2123 N N . TRP A 1 271 ? 16.525 -9.820 -33.123 1.00 91.25 271 TRP A N 1
ATOM 2124 C CA . TRP A 1 271 ? 15.717 -11.040 -33.068 1.00 91.25 271 TRP A CA 1
ATOM 2125 C C . TRP A 1 271 ? 14.483 -10.875 -32.170 1.00 91.25 271 TRP A C 1
ATOM 2127 O O . TRP A 1 271 ? 13.383 -11.216 -32.603 1.00 91.25 271 TRP A O 1
ATOM 2137 N N . ILE A 1 272 ? 14.636 -10.278 -30.982 1.00 92.75 272 ILE A N 1
ATOM 2138 C CA . ILE A 1 272 ? 13.526 -9.937 -30.077 1.00 92.75 272 ILE A CA 1
ATOM 2139 C C . ILE A 1 272 ? 12.485 -9.072 -30.804 1.00 92.75 272 ILE A C 1
ATOM 2141 O O . ILE A 1 272 ? 11.308 -9.437 -30.858 1.00 92.75 272 ILE A O 1
ATOM 2145 N N . LYS A 1 273 ? 12.927 -7.989 -31.463 1.00 80.12 273 LYS A N 1
ATOM 2146 C CA . LYS A 1 273 ? 12.046 -7.116 -32.259 1.00 80.12 273 LYS A CA 1
ATOM 2147 C C . LYS A 1 273 ? 11.376 -7.838 -33.426 1.00 80.12 273 LYS A C 1
ATOM 2149 O O . LYS A 1 273 ? 10.183 -7.661 -33.642 1.00 80.12 273 LYS A O 1
ATOM 2154 N N . SER A 1 274 ? 12.125 -8.646 -34.179 1.00 74.50 274 SER A N 1
ATOM 2155 C CA . SER A 1 274 ? 11.615 -9.304 -35.394 1.00 74.50 274 SER A CA 1
ATOM 2156 C C . SER A 1 274 ? 10.537 -10.352 -35.114 1.00 74.50 274 SER A C 1
ATOM 2158 O O . SER A 1 274 ? 9.734 -10.635 -36.000 1.00 74.50 274 SER A O 1
ATOM 2160 N N . ASN A 1 275 ? 10.517 -10.922 -33.905 1.00 76.75 275 ASN A N 1
ATOM 2161 C CA . ASN A 1 275 ? 9.541 -11.933 -33.492 1.00 76.75 275 ASN A CA 1
ATOM 2162 C C . ASN A 1 275 ? 8.445 -11.385 -32.556 1.00 76.75 275 ASN A C 1
ATOM 2164 O O . ASN A 1 275 ? 7.515 -12.117 -32.234 1.00 76.75 275 ASN A O 1
ATOM 2168 N N . GLY A 1 276 ? 8.527 -10.118 -32.126 1.00 79.06 276 GLY A N 1
ATOM 2169 C CA . GLY A 1 276 ? 7.562 -9.532 -31.185 1.00 79.06 276 GLY A CA 1
ATOM 2170 C C . GLY A 1 276 ? 7.624 -10.156 -29.786 1.00 79.06 276 GLY A C 1
ATOM 2171 O O . GLY A 1 276 ? 6.585 -10.365 -29.158 1.00 79.06 276 GLY A O 1
ATOM 2172 N N . TYR A 1 277 ? 8.832 -10.501 -29.333 1.00 87.31 277 TYR A N 1
ATOM 2173 C CA . TYR A 1 277 ? 9.088 -11.107 -28.027 1.00 87.31 277 TYR A CA 1
ATOM 2174 C C . TYR A 1 277 ? 9.468 -10.068 -26.961 1.00 87.31 277 TYR A C 1
ATOM 2176 O O . TYR A 1 277 ? 9.815 -8.929 -27.272 1.00 87.31 277 TYR A O 1
ATOM 2184 N N . ILE A 1 278 ? 9.466 -10.496 -25.697 1.00 87.44 278 ILE A N 1
ATOM 2185 C CA . ILE A 1 278 ? 10.020 -9.746 -24.564 1.00 87.44 278 ILE A CA 1
ATOM 2186 C C . ILE A 1 278 ? 11.465 -10.211 -24.342 1.00 87.44 278 ILE A C 1
ATOM 2188 O O . ILE A 1 278 ? 11.725 -11.415 -24.287 1.00 87.44 278 ILE A O 1
ATOM 2192 N N . GLY A 1 279 ? 12.406 -9.270 -24.240 1.00 91.50 279 GLY A N 1
ATOM 2193 C CA . GLY A 1 279 ? 13.832 -9.566 -24.082 1.00 91.50 279 GLY A CA 1
ATOM 2194 C C . GLY A 1 279 ? 14.384 -9.222 -22.698 1.00 91.50 279 GLY A C 1
ATOM 2195 O O . GLY A 1 279 ? 13.988 -8.238 -22.073 1.00 91.50 279 GLY A O 1
ATOM 2196 N N . PHE A 1 280 ? 15.364 -10.009 -22.268 1.00 96.81 280 PHE A N 1
ATOM 2197 C CA . PHE A 1 280 ? 16.179 -9.809 -21.075 1.00 96.81 280 PHE A CA 1
ATOM 2198 C C . PHE A 1 280 ? 17.666 -10.011 -21.431 1.00 96.81 280 PHE A C 1
ATOM 2200 O O . PHE A 1 280 ? 17.981 -10.780 -22.341 1.00 96.81 280 PHE A O 1
ATOM 2207 N N . VAL A 1 281 ? 18.595 -9.353 -20.734 1.00 98.25 281 VAL A N 1
ATOM 2208 C CA . VAL A 1 281 ? 20.029 -9.693 -20.779 1.00 98.25 281 VAL A CA 1
ATOM 2209 C C . VAL A 1 281 ? 20.477 -10.158 -19.398 1.00 98.25 281 VAL A C 1
ATOM 2211 O O . VAL A 1 281 ? 20.702 -9.334 -18.509 1.00 98.25 281 VAL A O 1
ATOM 2214 N N . GLY A 1 282 ? 20.576 -11.478 -19.220 1.00 96.69 282 GLY A N 1
ATOM 2215 C CA . GLY A 1 282 ? 20.903 -12.128 -17.945 1.00 96.69 282 GLY A CA 1
ATOM 2216 C C . GLY A 1 282 ? 22.244 -11.679 -17.373 1.00 96.69 282 GLY A C 1
ATOM 2217 O O . GLY A 1 282 ? 22.351 -11.423 -16.171 1.00 96.69 282 GLY A O 1
ATOM 2218 N N . GLU A 1 283 ? 23.240 -11.490 -18.240 1.00 98.12 283 GLU A N 1
ATOM 2219 C CA . GLU A 1 283 ? 24.595 -11.118 -17.846 1.00 98.12 283 GLU A CA 1
ATOM 2220 C C . GLU A 1 283 ? 25.277 -10.177 -18.846 1.00 98.12 283 GLU A C 1
ATOM 2222 O O . GLU A 1 283 ? 25.311 -10.410 -20.058 1.00 98.12 283 GLU A O 1
ATOM 2227 N N . TYR A 1 284 ? 25.879 -9.121 -18.301 1.00 97.75 284 TYR A N 1
ATOM 2228 C CA . TYR A 1 284 ? 26.850 -8.240 -18.950 1.00 97.75 284 TYR A CA 1
ATOM 2229 C C . TYR A 1 284 ? 27.762 -7.641 -17.874 1.00 97.75 284 TYR A C 1
ATOM 2231 O O . TYR A 1 284 ? 27.304 -7.318 -16.778 1.00 97.75 284 TYR A O 1
ATOM 2239 N N . GLY A 1 285 ? 29.047 -7.445 -18.165 1.00 95.62 285 GLY A N 1
ATOM 2240 C CA . GLY A 1 285 ? 29.994 -6.901 -17.189 1.00 95.62 285 GLY A CA 1
ATOM 2241 C C . GLY A 1 285 ? 31.228 -6.295 -17.841 1.00 95.62 285 GLY A C 1
ATOM 2242 O O . GLY A 1 285 ? 31.650 -6.759 -18.902 1.00 95.62 285 GLY A O 1
ATOM 2243 N N . VAL A 1 286 ? 31.816 -5.276 -17.203 1.00 94.94 286 VAL A N 1
ATOM 2244 C CA . VAL A 1 286 ? 33.044 -4.607 -17.676 1.00 94.94 286 VAL A CA 1
ATOM 2245 C C . VAL A 1 286 ? 34.085 -4.441 -16.558 1.00 94.94 286 VAL A C 1
ATOM 2247 O O . VAL A 1 286 ? 33.712 -4.366 -15.380 1.00 94.94 286 VAL A O 1
ATOM 2250 N N . PRO A 1 287 ? 35.390 -4.376 -16.885 1.00 92.19 287 PRO A N 1
ATOM 2251 C CA . PRO A 1 287 ? 36.440 -4.149 -15.898 1.00 92.19 287 PRO A CA 1
ATOM 2252 C C . PRO A 1 287 ? 36.297 -2.814 -15.160 1.00 92.19 287 PRO A C 1
ATOM 2254 O O . PRO A 1 287 ? 36.025 -1.773 -15.755 1.00 92.19 287 PRO A O 1
ATOM 2257 N N . GLY A 1 288 ? 36.544 -2.841 -13.851 1.00 83.62 288 GLY A N 1
ATOM 2258 C CA . GLY A 1 288 ? 36.618 -1.628 -13.029 1.00 83.62 288 GLY A CA 1
ATOM 2259 C C . GLY A 1 288 ? 37.620 -1.716 -11.883 1.00 83.62 288 GLY A C 1
ATOM 2260 O O . GLY A 1 288 ? 38.315 -0.750 -11.577 1.00 83.62 288 GLY A O 1
ATOM 2261 N N . THR A 1 289 ? 37.753 -2.882 -11.246 1.00 69.44 289 THR A N 1
ATOM 2262 C CA . THR A 1 289 ? 38.668 -3.034 -10.105 1.00 69.44 289 THR A CA 1
ATOM 2263 C C . THR A 1 289 ? 40.123 -3.115 -10.562 1.00 69.44 289 THR A C 1
ATOM 2265 O O . THR A 1 289 ? 40.577 -4.160 -11.015 1.00 69.44 289 THR A O 1
ATOM 2268 N N . GLY A 1 290 ? 40.871 -2.024 -10.374 1.00 64.38 290 GLY A N 1
ATOM 2269 C CA . GLY A 1 290 ? 42.312 -1.972 -10.647 1.00 64.38 290 GLY A CA 1
ATOM 2270 C C . GLY A 1 290 ? 42.687 -1.796 -12.122 1.00 64.38 290 GLY A C 1
ATOM 2271 O O . GLY A 1 290 ? 43.876 -1.831 -12.432 1.00 64.38 290 GLY A O 1
ATOM 2272 N N . ASP A 1 291 ? 41.707 -1.584 -13.005 1.00 77.56 291 ASP A N 1
ATOM 2273 C CA . ASP A 1 291 ? 41.937 -1.289 -14.420 1.00 77.56 291 ASP A CA 1
ATOM 2274 C C . ASP A 1 291 ? 42.135 0.223 -14.638 1.00 77.56 291 ASP A C 1
ATOM 2276 O O . ASP A 1 291 ? 41.336 1.049 -14.182 1.00 77.56 291 ASP A O 1
ATOM 2280 N N . ALA A 1 292 ? 43.208 0.575 -15.348 1.00 77.50 292 ALA A N 1
ATOM 2281 C CA . ALA A 1 292 ? 43.524 1.943 -15.744 1.00 77.50 292 ALA A CA 1
ATOM 2282 C C . ALA A 1 292 ? 42.575 2.483 -16.831 1.00 77.50 292 ALA A C 1
ATOM 2284 O O . ALA A 1 292 ? 42.413 3.696 -16.933 1.00 77.50 292 ALA A O 1
ATOM 2285 N N . ASP A 1 293 ? 41.929 1.596 -17.595 1.00 84.00 293 ASP A N 1
ATOM 2286 C CA . ASP A 1 293 ? 40.992 1.935 -18.671 1.00 84.00 293 ASP A CA 1
ATOM 2287 C C . ASP A 1 293 ? 39.515 1.909 -18.206 1.00 84.00 293 ASP A C 1
ATOM 2289 O O . ASP A 1 293 ? 38.598 1.992 -19.024 1.00 84.00 293 ASP A O 1
ATOM 2293 N N . SER A 1 294 ? 39.255 1.805 -16.896 1.00 84.19 294 SER A N 1
ATOM 2294 C CA . SER A 1 294 ? 37.901 1.665 -16.323 1.00 84.19 294 SER A CA 1
ATOM 2295 C C . SER A 1 294 ? 36.924 2.791 -16.705 1.00 84.19 294 SER A C 1
ATOM 2297 O O . SER A 1 294 ? 35.739 2.525 -16.903 1.00 84.19 294 SER A O 1
ATOM 2299 N N . ASP A 1 295 ? 37.403 4.022 -16.913 1.00 81.50 295 ASP A N 1
ATOM 2300 C CA . ASP A 1 295 ? 36.585 5.125 -17.443 1.00 81.50 295 ASP A CA 1
ATOM 2301 C C . ASP A 1 295 ? 36.116 4.873 -18.891 1.00 81.50 295 ASP A C 1
ATOM 2303 O O . ASP A 1 295 ? 34.989 5.214 -19.247 1.00 81.50 295 ASP A O 1
ATOM 2307 N N . LEU A 1 296 ? 36.949 4.245 -19.731 1.00 81.00 296 LEU A N 1
ATOM 2308 C CA . LEU A 1 296 ? 36.595 3.901 -21.114 1.00 81.00 296 LEU A CA 1
ATOM 2309 C C . LEU A 1 296 ? 35.595 2.742 -21.146 1.00 81.00 296 LEU A C 1
ATOM 2311 O O . LEU A 1 296 ? 34.611 2.792 -21.882 1.00 81.00 296 LEU A O 1
ATOM 2315 N N . TRP A 1 297 ? 35.802 1.734 -20.298 1.00 90.31 297 TRP A N 1
ATOM 2316 C CA . TRP A 1 297 ? 34.860 0.631 -20.110 1.00 90.31 297 TRP A CA 1
ATOM 2317 C C . TRP A 1 297 ? 33.492 1.098 -19.601 1.00 90.31 297 TRP A C 1
ATOM 2319 O O . TRP A 1 297 ? 32.463 0.629 -20.089 1.00 90.31 297 TRP A O 1
ATOM 2329 N N . ASN A 1 298 ? 33.467 2.078 -18.696 1.00 88.25 298 ASN A N 1
ATOM 2330 C CA . ASN A 1 298 ? 32.238 2.718 -18.234 1.00 88.25 298 ASN A CA 1
ATOM 2331 C C . ASN A 1 298 ? 31.477 3.440 -19.359 1.00 88.25 298 ASN A C 1
ATOM 2333 O O . ASN A 1 298 ? 30.250 3.415 -19.351 1.00 88.25 298 ASN A O 1
ATOM 2337 N N . VAL A 1 299 ? 32.157 4.023 -20.355 1.00 76.00 299 VAL A N 1
ATOM 2338 C CA . VAL A 1 299 ? 31.489 4.596 -21.543 1.00 76.00 299 VAL A CA 1
ATOM 2339 C C . VAL A 1 299 ? 30.822 3.507 -22.392 1.00 76.00 299 VAL A C 1
ATOM 2341 O O . VAL A 1 299 ? 29.707 3.709 -22.870 1.00 76.00 299 VAL A O 1
ATOM 2344 N N . VAL A 1 300 ? 31.456 2.339 -22.558 1.00 85.88 300 VAL A N 1
ATOM 2345 C CA . VAL A 1 300 ? 30.831 1.201 -23.263 1.00 85.88 300 VAL A CA 1
ATOM 2346 C C . VAL A 1 300 ? 29.607 0.697 -22.498 1.00 85.88 300 VAL A C 1
ATOM 2348 O O . VAL A 1 300 ? 28.561 0.470 -23.104 1.00 85.88 300 VAL A O 1
ATOM 2351 N N . LEU A 1 301 ? 29.720 0.567 -21.172 1.00 94.00 301 LEU A N 1
ATOM 2352 C CA . LEU A 1 301 ? 28.619 0.164 -20.299 1.00 94.00 301 LEU A CA 1
ATOM 2353 C C . LEU A 1 301 ? 27.449 1.159 -20.361 1.00 94.00 301 LEU A C 1
ATOM 2355 O O . LEU A 1 301 ? 26.310 0.726 -20.503 1.00 94.00 301 LEU A O 1
ATOM 2359 N N . ASP A 1 302 ? 27.714 2.469 -20.311 1.00 85.75 302 ASP A N 1
ATOM 2360 C CA . ASP A 1 302 ? 26.676 3.508 -20.378 1.00 85.75 302 ASP A CA 1
ATOM 2361 C C . ASP A 1 302 ? 25.935 3.469 -21.723 1.00 85.75 302 ASP A C 1
ATOM 2363 O O . ASP A 1 302 ? 24.707 3.458 -21.764 1.00 85.75 302 ASP A O 1
ATOM 2367 N N . ASN A 1 303 ? 26.670 3.343 -22.832 1.00 71.44 303 ASN A N 1
ATOM 2368 C CA . ASN A 1 303 ? 26.085 3.239 -24.170 1.00 71.44 303 ASN A CA 1
ATOM 2369 C C . ASN A 1 303 ? 25.294 1.937 -24.374 1.00 71.44 303 ASN A C 1
ATOM 2371 O O . ASN A 1 303 ? 24.245 1.949 -25.016 1.00 71.44 303 ASN A O 1
ATOM 2375 N N . ALA A 1 304 ? 25.769 0.814 -23.830 1.00 87.12 304 ALA A N 1
ATOM 2376 C CA . ALA A 1 304 ? 25.070 -0.464 -23.911 1.00 87.12 304 ALA A CA 1
ATOM 2377 C C . ALA A 1 304 ? 23.802 -0.489 -23.045 1.00 87.12 304 ALA A C 1
ATOM 2379 O O . ALA A 1 304 ? 22.777 -0.992 -23.494 1.00 87.12 304 ALA A O 1
ATOM 2380 N N . LEU A 1 305 ? 23.835 0.092 -21.842 1.00 92.62 305 LEU A N 1
ATOM 2381 C CA . LEU A 1 305 ? 22.658 0.216 -20.977 1.00 92.62 305 LEU A CA 1
ATOM 2382 C C . LEU A 1 305 ? 21.646 1.219 -21.523 1.00 92.62 305 LEU A C 1
ATOM 2384 O O . LEU A 1 305 ? 20.454 0.929 -21.509 1.00 92.62 305 LEU A O 1
ATOM 2388 N N . ALA A 1 306 ? 22.106 2.344 -22.083 1.00 79.56 306 ALA A N 1
ATOM 2389 C CA . ALA A 1 306 ? 21.258 3.234 -22.868 1.00 79.56 306 ALA A CA 1
ATOM 2390 C C . ALA A 1 306 ? 20.592 2.463 -24.010 1.00 79.56 306 ALA A C 1
ATOM 2392 O O . ALA A 1 306 ? 19.380 2.526 -24.143 1.00 79.56 306 ALA A O 1
ATOM 2393 N N . TYR A 1 307 ? 21.348 1.675 -24.780 1.00 82.06 307 TYR A N 1
ATOM 2394 C CA . TYR A 1 307 ? 20.795 0.866 -25.863 1.00 82.06 307 TYR A CA 1
ATOM 2395 C C . TYR A 1 307 ? 19.787 -0.177 -25.361 1.00 82.06 307 TYR A C 1
ATOM 2397 O O . TYR A 1 307 ? 18.702 -0.255 -25.919 1.00 82.06 307 TYR A O 1
ATOM 2405 N N . LEU A 1 308 ? 20.065 -0.940 -24.301 1.00 85.31 308 LEU A N 1
ATOM 2406 C CA . LEU A 1 308 ? 19.097 -1.901 -23.753 1.00 85.31 308 LEU A CA 1
ATOM 2407 C C . LEU A 1 308 ? 17.832 -1.216 -23.230 1.00 85.31 308 LEU A C 1
ATOM 2409 O O . LEU A 1 308 ? 16.730 -1.673 -23.533 1.00 85.31 308 LEU A O 1
ATOM 2413 N N . GLN A 1 309 ? 17.982 -0.084 -22.534 1.00 80.19 309 GLN A N 1
ATOM 2414 C CA . GLN A 1 309 ? 16.861 0.731 -22.077 1.00 80.19 309 GLN A CA 1
ATOM 2415 C C . GLN A 1 309 ? 16.040 1.189 -23.285 1.00 80.19 309 GLN A C 1
ATOM 2417 O O . GLN A 1 309 ? 14.870 0.848 -23.339 1.00 80.19 309 GLN A O 1
ATOM 2422 N N . THR A 1 310 ? 16.686 1.791 -24.292 1.00 69.50 310 THR A N 1
ATOM 2423 C CA . THR A 1 310 ? 16.175 2.198 -25.620 1.00 69.50 310 THR A CA 1
ATOM 2424 C C . THR A 1 310 ? 15.742 1.028 -26.533 1.00 69.50 310 THR A C 1
ATOM 2426 O O . THR A 1 310 ? 15.327 1.223 -27.677 1.00 69.50 310 THR A O 1
ATOM 2429 N N . ASN A 1 311 ? 15.762 -0.217 -26.060 1.00 69.25 311 ASN A N 1
ATOM 2430 C CA . ASN A 1 311 ? 15.173 -1.350 -26.779 1.00 69.25 311 ASN A CA 1
ATOM 2431 C C . ASN A 1 311 ? 14.203 -2.173 -25.919 1.00 69.25 311 ASN A C 1
ATOM 2433 O O . ASN A 1 311 ? 13.647 -3.151 -26.414 1.00 69.25 311 ASN A O 1
ATOM 2437 N N . GLY A 1 312 ? 13.953 -1.747 -24.678 1.00 76.38 312 GLY A N 1
ATOM 2438 C CA . GLY A 1 312 ? 12.988 -2.347 -23.755 1.00 76.38 312 GLY A CA 1
ATOM 2439 C C . GLY A 1 312 ? 13.407 -3.671 -23.177 1.00 76.38 312 GLY A C 1
ATOM 2440 O O . GLY A 1 312 ? 12.586 -4.480 -22.753 1.00 76.38 312 GLY A O 1
ATOM 2441 N N . ILE A 1 313 ? 14.711 -3.884 -23.175 1.00 87.50 313 ILE A N 1
ATOM 2442 C CA . ILE A 1 313 ? 15.312 -5.122 -22.754 1.00 87.50 313 ILE A CA 1
ATOM 2443 C C . ILE A 1 313 ? 15.849 -4.865 -21.354 1.00 87.50 313 ILE A C 1
ATOM 2445 O O . ILE A 1 313 ? 16.773 -4.080 -21.146 1.00 87.50 313 ILE A O 1
ATOM 2449 N N . SER A 1 314 ? 15.195 -5.499 -20.382 1.00 91.75 314 SER A N 1
ATOM 2450 C CA . SER A 1 314 ? 15.671 -5.546 -18.998 1.00 91.75 314 SER A CA 1
ATOM 2451 C C . SER A 1 314 ? 17.021 -6.264 -18.938 1.00 91.75 314 SER A C 1
ATOM 2453 O O . SER A 1 314 ? 17.395 -6.974 -19.872 1.00 91.75 314 SER A O 1
ATOM 2455 N N . GLY A 1 315 ? 17.750 -6.156 -17.833 1.00 95.25 315 GLY A N 1
ATOM 2456 C CA . GLY A 1 315 ? 18.956 -6.962 -17.678 1.00 95.25 315 GLY A CA 1
ATOM 2457 C C . GLY A 1 315 ? 19.615 -6.845 -16.318 1.00 95.25 315 GLY A C 1
ATOM 2458 O O . GLY A 1 315 ? 19.263 -5.982 -15.515 1.00 95.25 315 GLY A O 1
ATOM 2459 N N . THR A 1 316 ? 20.573 -7.727 -16.054 1.00 97.88 316 THR A N 1
ATOM 2460 C CA . THR A 1 316 ? 21.271 -7.816 -14.769 1.00 97.88 316 THR A CA 1
ATOM 2461 C C . THR A 1 316 ? 22.786 -7.766 -14.943 1.00 97.88 316 THR A C 1
ATOM 2463 O O . THR A 1 316 ? 23.388 -8.590 -15.625 1.00 97.88 316 THR A O 1
ATOM 2466 N N . TYR A 1 317 ? 23.431 -6.794 -14.293 1.00 98.31 317 TYR A N 1
ATOM 2467 C CA . TYR A 1 317 ? 24.889 -6.653 -14.354 1.00 98.31 317 TYR A CA 1
ATOM 2468 C C . TYR A 1 317 ? 25.590 -7.836 -13.671 1.00 98.31 317 TYR A C 1
ATOM 2470 O O . TYR A 1 317 ? 25.225 -8.210 -12.555 1.00 98.31 317 TYR A O 1
ATOM 2478 N N . TRP A 1 318 ? 26.618 -8.398 -14.305 1.00 96.56 318 TRP A N 1
ATOM 2479 C CA . TRP A 1 318 ? 27.497 -9.417 -13.737 1.00 96.56 318 TRP A CA 1
ATOM 2480 C C . TRP A 1 318 ? 28.820 -8.786 -13.256 1.00 96.56 318 TRP A C 1
ATOM 2482 O O . TRP A 1 318 ? 29.638 -8.332 -14.053 1.00 96.56 318 TRP A O 1
ATOM 2492 N N . THR A 1 319 ? 29.103 -8.729 -11.953 1.00 94.06 319 THR A N 1
ATOM 2493 C CA . THR A 1 319 ? 28.269 -9.202 -10.835 1.00 94.06 319 THR A CA 1
ATOM 2494 C C . THR A 1 319 ? 28.511 -8.394 -9.564 1.00 94.06 319 THR A C 1
ATOM 2496 O O . THR A 1 319 ? 29.609 -7.880 -9.326 1.00 94.06 319 THR A O 1
ATOM 2499 N N . GLY A 1 320 ? 27.484 -8.306 -8.727 1.00 94.44 320 GLY A N 1
ATOM 2500 C CA . GLY A 1 320 ? 27.645 -8.095 -7.295 1.00 94.44 320 GLY A CA 1
ATOM 2501 C C . GLY A 1 320 ? 27.773 -9.439 -6.575 1.00 94.44 320 GLY A C 1
ATOM 2502 O O . GLY A 1 320 ? 28.040 -10.466 -7.202 1.00 94.44 320 GLY A O 1
ATOM 2503 N N . GLY A 1 321 ? 27.519 -9.444 -5.275 1.00 90.06 321 GLY A N 1
ATOM 2504 C CA . GLY A 1 321 ? 27.423 -10.651 -4.472 1.00 90.06 321 GLY A CA 1
ATOM 2505 C C . GLY A 1 321 ? 28.706 -10.981 -3.699 1.00 90.06 321 GLY A C 1
ATOM 2506 O O . GLY A 1 321 ? 29.820 -10.629 -4.114 1.00 90.06 321 GLY A O 1
ATOM 2507 N N . PRO A 1 322 ? 28.551 -11.687 -2.566 1.00 87.12 322 PRO A N 1
ATOM 2508 C CA . PRO A 1 322 ? 29.620 -11.913 -1.606 1.00 87.12 322 PRO A CA 1
ATOM 2509 C C . PRO A 1 322 ? 30.805 -12.707 -2.172 1.00 87.12 322 PRO A C 1
ATOM 2511 O O . PRO A 1 322 ? 30.681 -13.579 -3.025 1.00 87.12 322 PRO A O 1
ATOM 2514 N N . TRP A 1 323 ? 31.983 -12.447 -1.594 1.00 86.69 323 TRP A N 1
ATOM 2515 C CA . TRP A 1 323 ? 33.269 -13.123 -1.856 1.00 86.69 323 TRP A CA 1
ATOM 2516 C C . TRP A 1 323 ? 33.951 -12.847 -3.209 1.00 86.69 323 TRP A C 1
ATOM 2518 O O . TRP A 1 323 ? 35.053 -13.353 -3.425 1.00 86.69 323 TRP A O 1
ATOM 2528 N N . TYR A 1 324 ? 33.413 -11.979 -4.071 1.00 85.94 324 TYR A N 1
ATOM 2529 C CA . TYR A 1 324 ? 34.073 -11.641 -5.345 1.00 85.94 324 TYR A CA 1
ATOM 2530 C C . TYR A 1 324 ? 35.339 -10.771 -5.201 1.00 85.94 324 TYR A C 1
ATOM 2532 O O . TYR A 1 324 ? 36.220 -10.821 -6.059 1.00 85.94 324 TYR A O 1
ATOM 2540 N N . GLY A 1 325 ? 35.503 -10.028 -4.099 1.00 83.56 325 GLY A N 1
ATOM 2541 C CA . GLY A 1 325 ? 36.792 -9.468 -3.656 1.00 83.56 325 GLY A CA 1
ATOM 2542 C C . GLY A 1 325 ? 37.520 -8.577 -4.679 1.00 83.56 325 GLY A C 1
ATOM 2543 O O . GLY A 1 325 ? 37.227 -7.385 -4.798 1.00 83.56 325 GLY A O 1
ATOM 2544 N N . SER A 1 326 ? 38.521 -9.138 -5.368 1.00 85.69 326 SER A N 1
ATOM 2545 C CA . SER A 1 326 ? 39.327 -8.467 -6.405 1.00 85.69 326 SER A CA 1
ATOM 2546 C C . SER A 1 326 ? 38.986 -8.897 -7.840 1.00 85.69 326 SER A C 1
ATOM 2548 O O . SER A 1 326 ? 39.784 -8.662 -8.744 1.00 85.69 326 SER A O 1
ATOM 2550 N N . TYR A 1 327 ? 37.850 -9.563 -8.060 1.00 90.88 327 TYR A N 1
ATOM 2551 C CA . TYR A 1 327 ? 37.371 -9.930 -9.392 1.00 90.88 327 TYR A CA 1
ATOM 2552 C C . TYR A 1 327 ? 37.145 -8.684 -10.259 1.00 90.88 327 TYR A C 1
ATOM 2554 O O . TYR A 1 327 ? 36.518 -7.722 -9.820 1.00 90.88 327 TYR A O 1
ATOM 2562 N N . GLN A 1 328 ? 37.648 -8.692 -11.495 1.00 89.75 328 GLN A N 1
ATOM 2563 C CA . GLN A 1 328 ? 37.730 -7.479 -12.317 1.00 89.75 328 GLN A CA 1
ATOM 2564 C C . GLN A 1 328 ? 36.369 -6.851 -12.650 1.00 89.75 328 GLN A C 1
ATOM 2566 O O . GLN A 1 328 ? 36.261 -5.621 -12.659 1.00 89.75 328 GLN A O 1
ATOM 2571 N N . LEU A 1 329 ? 35.337 -7.684 -12.850 1.00 93.81 329 LEU A N 1
ATOM 2572 C CA . LEU A 1 329 ? 33.978 -7.241 -13.180 1.00 93.81 329 LEU A CA 1
ATOM 2573 C C . LEU A 1 329 ? 33.126 -6.918 -11.947 1.00 93.81 329 LEU A C 1
ATOM 2575 O O . LEU A 1 329 ? 32.003 -6.451 -12.116 1.00 93.81 329 LEU A O 1
ATOM 2579 N N . THR A 1 330 ? 33.600 -7.155 -10.713 1.00 94.12 330 THR A N 1
ATOM 2580 C CA . THR A 1 330 ? 32.722 -6.964 -9.549 1.00 94.12 330 THR A CA 1
ATOM 2581 C C . THR A 1 330 ? 32.340 -5.498 -9.360 1.00 94.12 330 THR A C 1
ATOM 2583 O O . THR A 1 330 ? 33.210 -4.622 -9.328 1.00 94.12 330 THR A O 1
ATOM 2586 N N . CYS A 1 331 ? 31.040 -5.235 -9.204 1.00 94.81 331 CYS A N 1
ATOM 2587 C CA . CYS A 1 331 ? 30.521 -3.925 -8.809 1.00 94.81 331 CYS A CA 1
ATOM 2588 C C . CYS A 1 331 ? 30.375 -3.776 -7.282 1.00 94.81 331 CYS A C 1
ATOM 2590 O O . CYS A 1 331 ? 29.987 -2.707 -6.807 1.00 94.81 331 CYS A O 1
ATOM 2592 N N . GLU A 1 332 ? 30.696 -4.818 -6.507 1.00 93.62 332 GLU A N 1
ATOM 2593 C CA . GLU A 1 332 ? 30.509 -4.844 -5.055 1.00 93.62 332 GLU A CA 1
ATOM 2594 C C . GLU A 1 332 ? 31.688 -4.217 -4.286 1.00 93.62 332 GLU A C 1
ATOM 2596 O O . GLU A 1 332 ? 32.837 -4.653 -4.450 1.00 93.62 332 GLU A O 1
ATOM 2601 N N . PRO A 1 333 ? 31.462 -3.216 -3.414 1.00 91.31 333 PRO A N 1
ATOM 2602 C CA . PRO A 1 333 ? 32.475 -2.718 -2.488 1.00 91.31 333 PRO A CA 1
ATOM 2603 C C . PRO A 1 333 ? 32.995 -3.817 -1.554 1.00 91.31 333 PRO A C 1
ATOM 2605 O O . PRO A 1 333 ? 32.252 -4.674 -1.090 1.00 91.31 333 PRO A O 1
ATOM 2608 N N . SER A 1 334 ? 34.289 -3.777 -1.235 1.00 83.81 334 SER A N 1
ATOM 2609 C CA . SER A 1 334 ? 34.914 -4.711 -0.291 1.00 83.81 334 SER A CA 1
ATOM 2610 C C . SER A 1 334 ? 35.681 -3.931 0.786 1.00 83.81 334 SER A C 1
ATOM 2612 O O . SER A 1 334 ? 36.790 -3.469 0.500 1.00 83.81 334 SER A O 1
ATOM 2614 N N . PRO A 1 335 ? 35.154 -3.789 2.022 1.00 87.75 335 PRO A N 1
ATOM 2615 C CA . PRO A 1 335 ? 33.859 -4.291 2.514 1.00 87.75 335 PRO A CA 1
ATOM 2616 C C . PRO A 1 335 ? 32.661 -3.581 1.861 1.00 87.75 335 PRO A C 1
ATOM 2618 O O . PRO A 1 335 ? 32.845 -2.531 1.255 1.00 87.75 335 PRO A O 1
ATOM 2621 N N . ILE A 1 336 ? 31.442 -4.102 2.051 1.00 88.56 336 ILE A N 1
ATOM 2622 C CA . ILE A 1 336 ? 30.190 -3.548 1.486 1.00 88.56 336 ILE A CA 1
ATOM 2623 C C . ILE A 1 336 ? 29.925 -2.079 1.882 1.00 88.56 336 ILE A C 1
ATOM 2625 O O . ILE A 1 336 ? 29.290 -1.331 1.150 1.00 88.56 336 ILE A O 1
ATOM 2629 N N . THR A 1 337 ? 30.479 -1.634 3.016 1.00 84.50 337 THR A N 1
ATOM 2630 C CA . THR A 1 337 ? 30.457 -0.240 3.503 1.00 84.50 337 THR A CA 1
ATOM 2631 C C . THR A 1 337 ? 31.595 0.635 2.952 1.00 84.50 337 THR A C 1
ATOM 2633 O O . THR A 1 337 ? 31.793 1.764 3.404 1.00 84.50 337 THR A O 1
ATOM 2636 N N . GLY A 1 338 ? 32.396 0.097 2.031 1.00 84.75 338 GLY A N 1
ATOM 2637 C CA . GLY A 1 338 ? 33.515 0.767 1.381 1.00 84.75 338 GLY A CA 1
ATOM 2638 C C . GLY A 1 338 ? 33.085 1.719 0.257 1.00 84.75 338 GLY A C 1
ATOM 2639 O O . GLY A 1 338 ? 31.895 1.931 0.032 1.00 84.75 338 GLY A O 1
ATOM 2640 N N . PRO A 1 339 ? 34.053 2.318 -0.459 1.00 87.44 339 PRO A N 1
ATOM 2641 C CA . PRO A 1 339 ? 33.755 3.151 -1.616 1.00 87.44 339 PRO A CA 1
ATOM 2642 C C . PRO A 1 339 ? 33.152 2.324 -2.759 1.00 87.44 339 PRO A C 1
ATOM 2644 O O . PRO A 1 339 ? 33.542 1.175 -2.984 1.00 87.44 339 PRO A O 1
ATOM 2647 N N . ASP A 1 340 ? 32.247 2.951 -3.506 1.00 94.44 340 ASP A N 1
ATOM 2648 C CA . ASP A 1 340 ? 31.645 2.388 -4.714 1.00 94.44 340 ASP A CA 1
ATOM 2649 C C . ASP A 1 340 ? 32.713 1.961 -5.736 1.00 94.44 340 ASP A C 1
ATOM 2651 O O . ASP A 1 340 ? 33.730 2.636 -5.926 1.00 94.44 340 ASP A O 1
ATOM 2655 N N . ARG A 1 341 ? 32.466 0.849 -6.439 1.00 93.06 341 ARG A N 1
ATOM 2656 C CA . ARG A 1 341 ? 33.279 0.450 -7.601 1.00 93.06 341 ARG A CA 1
ATOM 2657 C C . ARG A 1 341 ? 32.995 1.379 -8.792 1.00 93.06 341 ARG A C 1
ATOM 2659 O O . ARG A 1 341 ? 31.867 1.867 -8.894 1.00 93.06 341 ARG A O 1
ATOM 2666 N N . PRO A 1 342 ? 33.946 1.590 -9.725 1.00 91.69 342 PRO A N 1
ATOM 2667 C CA . PRO A 1 342 ? 33.777 2.537 -10.834 1.00 91.69 342 PRO A CA 1
ATOM 2668 C C . PRO A 1 342 ? 32.488 2.343 -11.639 1.00 91.69 342 PRO A C 1
ATOM 2670 O O . PRO A 1 342 ? 31.827 3.326 -11.977 1.00 91.69 342 PRO A O 1
ATOM 2673 N N . GLN A 1 343 ? 32.090 1.090 -11.886 1.00 95.12 343 GLN A N 1
ATOM 2674 C CA . GLN A 1 343 ? 30.887 0.749 -12.652 1.00 95.12 343 GLN A CA 1
ATOM 2675 C C . GLN A 1 343 ? 29.598 1.211 -11.966 1.00 95.12 343 GLN A C 1
ATOM 2677 O O . GLN A 1 343 ? 28.621 1.528 -12.639 1.00 95.12 343 GLN A O 1
ATOM 2682 N N . MET A 1 344 ? 29.581 1.309 -10.632 1.00 95.19 344 MET A N 1
ATOM 2683 C CA . MET A 1 344 ? 28.379 1.663 -9.873 1.00 95.19 344 MET A CA 1
ATOM 2684 C C . MET A 1 344 ? 27.859 3.069 -10.207 1.00 95.19 344 MET A C 1
ATOM 2686 O O . MET A 1 344 ? 26.657 3.307 -10.144 1.00 95.19 344 MET A O 1
ATOM 2690 N N . SER A 1 345 ? 28.746 3.981 -10.619 1.00 89.00 345 SER A N 1
ATOM 2691 C CA . SER A 1 345 ? 28.362 5.323 -11.079 1.00 89.00 345 SER A CA 1
ATOM 2692 C C . SER A 1 345 ? 27.468 5.292 -12.327 1.00 89.00 345 SER A C 1
ATOM 2694 O O . SER A 1 345 ? 26.513 6.063 -12.417 1.00 89.00 345 SER A O 1
ATOM 2696 N N . VAL A 1 346 ? 27.734 4.359 -13.247 1.00 89.69 346 VAL A N 1
ATOM 2697 C CA . VAL A 1 346 ? 26.918 4.103 -14.439 1.00 89.69 346 VAL A CA 1
ATOM 2698 C C . VAL A 1 346 ? 25.698 3.264 -14.070 1.00 89.69 346 VAL A C 1
ATOM 2700 O O . VAL A 1 346 ? 24.584 3.607 -14.440 1.00 89.69 346 VAL A O 1
ATOM 2703 N N . LEU A 1 347 ? 25.864 2.194 -13.291 1.00 95.31 347 LEU A N 1
ATOM 2704 C CA . LEU A 1 347 ? 24.758 1.293 -12.955 1.00 95.31 347 LEU A CA 1
ATOM 2705 C C . LEU A 1 347 ? 23.632 1.995 -12.180 1.00 95.31 347 LEU A C 1
ATOM 2707 O O . LEU A 1 347 ? 22.462 1.811 -12.509 1.00 95.31 347 LEU A O 1
ATOM 2711 N N . ALA A 1 348 ? 23.965 2.857 -11.213 1.00 90.69 348 ALA A N 1
ATOM 2712 C CA . ALA A 1 348 ? 22.980 3.603 -10.428 1.00 90.69 348 ALA A CA 1
ATOM 2713 C C . ALA A 1 348 ? 22.112 4.554 -11.280 1.00 90.69 348 ALA A C 1
ATOM 2715 O O . ALA A 1 348 ? 20.950 4.777 -10.944 1.00 90.69 348 ALA A O 1
ATOM 2716 N N . LYS A 1 349 ? 22.631 5.067 -12.410 1.00 85.94 349 LYS A N 1
ATOM 2717 C CA . LYS A 1 349 ? 21.878 5.890 -13.381 1.00 85.94 349 LYS A CA 1
ATOM 2718 C C . LYS A 1 349 ? 20.671 5.135 -13.952 1.00 85.94 349 LYS A C 1
ATOM 2720 O O . LYS A 1 349 ? 19.622 5.741 -14.149 1.00 85.94 349 LYS A O 1
ATOM 2725 N N . TYR A 1 350 ? 20.816 3.829 -14.189 1.00 86.50 350 TYR A N 1
ATOM 2726 C CA . TYR A 1 350 ? 19.769 2.965 -14.751 1.00 86.50 350 TYR A CA 1
ATOM 2727 C C . TYR A 1 350 ? 18.943 2.252 -13.678 1.00 86.50 350 TYR A C 1
ATOM 2729 O O . TYR A 1 350 ? 17.752 2.032 -13.867 1.00 86.50 350 TYR A O 1
ATOM 2737 N N . ALA A 1 351 ? 19.548 1.925 -12.535 1.00 82.38 351 ALA A N 1
ATOM 2738 C CA . ALA A 1 351 ? 18.852 1.304 -11.412 1.00 82.38 351 ALA A CA 1
ATOM 2739 C C . ALA A 1 351 ? 17.866 2.259 -10.712 1.00 82.38 351 ALA A C 1
ATOM 2741 O O . ALA A 1 351 ? 16.773 1.841 -10.344 1.00 82.38 351 ALA A O 1
ATOM 2742 N N . ALA A 1 352 ? 18.225 3.536 -10.532 1.00 59.69 352 ALA A N 1
ATOM 2743 C CA . ALA A 1 352 ? 17.441 4.492 -9.743 1.00 59.69 352 ALA A CA 1
ATOM 2744 C C . ALA A 1 352 ? 16.230 5.118 -10.461 1.00 59.69 352 ALA A C 1
ATOM 2746 O O . ALA A 1 352 ? 15.551 5.962 -9.869 1.00 59.69 352 ALA A O 1
ATOM 2747 N N . SER A 1 353 ? 15.922 4.732 -11.703 1.00 53.53 353 SER A N 1
ATOM 2748 C CA . SER A 1 353 ? 14.656 5.130 -12.323 1.00 53.53 353 SER A CA 1
ATOM 2749 C C . SER A 1 353 ? 13.488 4.438 -11.609 1.00 53.53 353 SER A C 1
ATOM 2751 O O . SER A 1 353 ? 13.354 3.214 -11.699 1.00 53.53 353 SER A O 1
ATOM 2753 N N . GLU A 1 354 ? 12.625 5.215 -10.929 1.00 40.81 354 GLU A N 1
ATOM 2754 C CA . GLU A 1 354 ? 11.244 4.791 -10.622 1.00 40.81 354 GLU A CA 1
ATOM 2755 C C . GLU A 1 354 ? 10.685 4.169 -11.905 1.00 40.81 354 GLU A C 1
ATOM 2757 O O . GLU A 1 354 ? 10.794 4.808 -12.948 1.00 40.81 354 GLU A O 1
ATOM 2762 N N . ALA A 1 355 ? 10.187 2.927 -11.832 1.00 40.72 355 ALA A N 1
ATOM 2763 C CA . ALA A 1 355 ? 9.965 2.062 -12.991 1.00 40.72 355 ALA A CA 1
ATOM 2764 C C . ALA A 1 355 ? 9.358 2.820 -14.183 1.00 40.72 355 ALA A C 1
ATOM 2766 O O . ALA A 1 355 ? 8.149 3.051 -14.215 1.00 40.72 355 ALA A O 1
ATOM 2767 N N . ASN A 1 356 ? 10.209 3.187 -15.153 1.00 33.41 356 ASN A N 1
ATOM 2768 C CA . ASN A 1 356 ? 9.760 3.658 -16.455 1.00 33.41 356 ASN A CA 1
ATOM 2769 C C . ASN A 1 356 ? 8.962 2.489 -17.034 1.00 33.41 356 ASN A C 1
ATOM 2771 O O . ASN A 1 356 ? 9.561 1.435 -17.255 1.00 33.41 356 ASN A O 1
ATOM 2775 N N . PRO A 1 357 ? 7.638 2.622 -17.177 1.00 30.78 357 PRO A N 1
ATOM 2776 C CA . PRO A 1 357 ? 6.751 1.503 -17.468 1.00 30.78 357 PRO A CA 1
ATOM 2777 C C . PRO A 1 357 ? 7.067 0.886 -18.836 1.00 30.78 357 PRO A C 1
ATOM 2779 O O . PRO A 1 357 ? 7.811 1.498 -19.607 1.00 30.78 357 PRO A O 1
ATOM 2782 N N . PRO A 1 358 ? 6.546 -0.323 -19.120 1.00 29.70 358 PRO A N 1
ATOM 2783 C CA . PRO A 1 358 ? 6.585 -0.981 -20.411 1.00 29.70 358 PRO A CA 1
ATOM 2784 C C . PRO A 1 358 ? 7.233 -0.275 -21.584 1.00 29.70 358 PRO A C 1
ATOM 2786 O O . PRO A 1 358 ? 6.626 0.516 -22.308 1.00 29.70 358 PRO A O 1
ATOM 2789 N N . PHE A 1 359 ? 8.482 -0.653 -21.817 1.00 31.19 359 PHE A N 1
ATOM 2790 C CA . PHE A 1 359 ? 9.151 -0.278 -23.036 1.00 31.19 359 PHE A CA 1
ATOM 2791 C C . PHE A 1 359 ? 8.786 -1.283 -24.120 1.00 31.19 359 PHE A C 1
ATOM 2793 O O . PHE A 1 359 ? 9.407 -2.333 -24.298 1.00 31.19 359 PHE A O 1
ATOM 2800 N N . ASN A 1 360 ? 7.769 -0.906 -24.879 1.00 30.89 360 ASN A N 1
ATOM 2801 C CA . ASN A 1 360 ? 7.590 -1.361 -26.245 1.00 30.89 360 ASN A CA 1
ATOM 2802 C C . ASN A 1 360 ? 8.842 -0.951 -27.070 1.00 30.89 360 ASN A C 1
ATOM 2804 O O . ASN A 1 360 ? 9.166 0.231 -27.004 1.00 30.89 360 ASN A O 1
ATOM 2808 N N . PRO A 1 361 ? 9.558 -1.857 -27.782 1.00 30.89 361 PRO A N 1
ATOM 2809 C CA . PRO A 1 361 ? 10.932 -1.715 -28.331 1.00 30.89 361 PRO A CA 1
ATOM 2810 C C . PRO A 1 361 ? 11.392 -0.469 -29.155 1.00 30.89 361 PRO A C 1
ATOM 2812 O O . PRO A 1 361 ? 12.185 -0.630 -30.088 1.00 30.89 361 PRO A O 1
ATOM 2815 N N . LEU A 1 362 ? 10.979 0.767 -28.854 1.00 35.53 362 LEU A N 1
ATOM 2816 C CA . LEU A 1 362 ? 11.198 1.964 -29.673 1.00 35.53 362 LEU A CA 1
ATOM 2817 C C . LEU A 1 362 ? 11.379 3.316 -28.911 1.00 35.53 362 LEU A C 1
ATOM 2819 O O . LEU A 1 362 ? 11.561 4.311 -29.590 1.00 35.53 362 LEU A O 1
ATOM 2823 N N . SER A 1 363 ? 11.349 3.404 -27.569 1.00 38.62 363 SER A N 1
ATOM 2824 C CA . SER A 1 363 ? 11.405 4.676 -26.792 1.00 38.62 363 SER A CA 1
ATOM 2825 C C . SER A 1 363 ? 12.789 5.328 -26.526 1.00 38.62 363 SER A C 1
ATOM 2827 O O . SER A 1 363 ? 13.371 5.188 -25.450 1.00 38.62 363 SER A O 1
ATOM 2829 N N . GLU A 1 364 ? 13.304 6.176 -27.407 1.00 55.50 364 GLU A N 1
ATOM 2830 C CA . GLU A 1 364 ? 14.345 7.146 -27.034 1.00 55.50 364 GLU A CA 1
ATOM 2831 C C . GLU A 1 364 ? 13.804 8.284 -26.142 1.00 55.50 364 GLU A C 1
ATOM 2833 O O . GLU A 1 364 ? 12.641 8.684 -26.200 1.00 55.50 364 GLU A O 1
ATOM 2838 N N . THR A 1 365 ? 14.663 8.852 -25.287 1.00 69.12 365 THR A N 1
ATOM 2839 C CA . THR A 1 365 ? 14.339 10.107 -24.587 1.00 69.12 365 THR A CA 1
ATOM 2840 C C . THR A 1 365 ? 14.739 11.288 -25.466 1.00 69.12 365 THR A C 1
ATOM 2842 O O . THR A 1 365 ? 15.888 11.733 -25.456 1.00 69.12 365 THR A O 1
ATOM 2845 N N . ILE A 1 366 ? 13.782 11.799 -26.235 1.00 81.88 366 ILE A N 1
ATOM 2846 C CA . ILE A 1 366 ? 14.001 12.864 -27.210 1.00 81.88 366 ILE A CA 1
ATOM 2847 C C . ILE A 1 366 ? 13.973 14.227 -26.505 1.00 81.88 366 ILE A C 1
ATOM 2849 O O . ILE A 1 366 ? 12.937 14.720 -26.050 1.00 81.88 366 ILE A O 1
ATOM 2853 N N . ILE A 1 367 ? 15.152 14.837 -26.390 1.00 87.00 367 ILE A N 1
ATOM 2854 C CA . ILE A 1 367 ? 15.363 16.109 -25.690 1.00 87.00 367 ILE A CA 1
ATOM 2855 C C . ILE A 1 367 ? 14.866 17.276 -26.554 1.00 87.00 367 ILE A C 1
ATOM 2857 O O . ILE A 1 367 ? 15.161 17.353 -27.748 1.00 87.00 367 ILE A O 1
ATOM 2861 N N . LYS A 1 368 ? 14.141 18.224 -25.954 1.00 89.88 368 LYS A N 1
ATOM 2862 C CA . LYS A 1 368 ? 13.748 19.481 -26.609 1.00 89.88 368 LYS A CA 1
ATOM 2863 C C . LYS A 1 368 ? 14.987 20.338 -26.921 1.00 89.88 368 LYS A C 1
ATOM 2865 O O . LYS A 1 368 ? 15.745 20.660 -26.016 1.00 89.88 368 LYS A O 1
ATOM 2870 N N . GLU A 1 369 ? 15.157 20.754 -28.177 1.00 87.56 369 GLU A N 1
ATOM 2871 C CA . GLU A 1 369 ? 16.264 21.627 -28.619 1.00 87.56 369 GLU A CA 1
ATOM 2872 C C . GLU A 1 369 ? 15.918 23.113 -28.428 1.00 87.56 369 GLU A C 1
ATOM 2874 O O . GLU A 1 369 ? 16.667 23.866 -27.809 1.00 87.56 369 GLU A O 1
ATOM 2879 N N . ASP A 1 370 ? 14.761 23.549 -28.944 1.00 81.75 370 ASP A N 1
ATOM 2880 C CA . ASP A 1 370 ? 14.409 24.976 -29.021 1.00 81.75 370 ASP A CA 1
ATOM 2881 C C . ASP A 1 370 ? 13.059 25.355 -28.378 1.00 81.75 370 ASP A C 1
ATOM 2883 O O . ASP A 1 370 ? 12.382 24.535 -27.760 1.00 81.75 370 ASP A O 1
ATOM 2887 N N . ASN A 1 371 ? 12.647 26.616 -28.549 1.00 83.94 371 ASN A N 1
ATOM 2888 C CA . ASN A 1 371 ? 11.327 27.140 -28.170 1.00 83.94 371 ASN A CA 1
ATOM 2889 C C . ASN A 1 371 ? 10.573 27.761 -29.374 1.00 83.94 371 ASN A C 1
ATOM 2891 O O . ASN A 1 371 ? 9.717 28.623 -29.177 1.00 83.94 371 ASN A O 1
ATOM 2895 N N . ILE A 1 372 ? 10.936 27.410 -30.616 1.00 85.06 372 ILE A N 1
ATOM 2896 C CA . ILE A 1 372 ? 10.526 28.141 -31.834 1.00 85.06 372 ILE A CA 1
ATOM 2897 C C . ILE A 1 372 ? 9.735 27.252 -32.797 1.00 85.06 372 ILE A C 1
ATOM 2899 O O . ILE A 1 372 ? 8.704 27.690 -33.314 1.00 85.06 372 ILE A O 1
ATOM 2903 N N . HIS A 1 373 ? 10.195 26.025 -33.054 1.00 90.50 373 HIS A N 1
ATOM 2904 C CA . HIS A 1 373 ? 9.564 25.156 -34.048 1.00 90.50 373 HIS A CA 1
ATOM 2905 C C . HIS A 1 373 ? 8.415 24.321 -33.445 1.00 90.50 373 HIS A C 1
ATOM 2907 O O . HIS A 1 373 ? 8.460 23.961 -32.264 1.00 90.50 373 HIS A O 1
ATOM 2913 N N . PRO A 1 374 ? 7.370 24.000 -34.235 1.00 93.31 374 PRO A N 1
ATOM 2914 C CA . PRO A 1 374 ? 6.345 23.035 -33.849 1.00 93.31 374 PRO A CA 1
ATOM 2915 C C . PRO A 1 374 ? 6.921 21.659 -33.491 1.00 93.31 374 PRO A C 1
ATOM 2917 O O . PRO A 1 374 ? 7.897 21.207 -34.087 1.00 93.31 374 PRO A O 1
ATOM 2920 N N . LEU A 1 375 ? 6.277 20.969 -32.551 1.00 94.00 375 LEU A N 1
ATOM 2921 C CA . LEU A 1 375 ? 6.744 19.697 -31.993 1.00 94.00 375 LEU A CA 1
ATOM 2922 C C . LEU A 1 375 ? 6.723 18.540 -33.004 1.00 94.00 375 LEU A C 1
ATOM 2924 O O . LEU A 1 375 ? 7.498 17.605 -32.855 1.00 94.00 375 LEU A O 1
ATOM 2928 N N . ASN A 1 376 ? 5.924 18.626 -34.069 1.00 93.88 376 ASN A N 1
ATOM 2929 C CA . ASN A 1 376 ? 5.960 17.683 -35.190 1.00 93.88 376 ASN A CA 1
ATOM 2930 C C . ASN A 1 376 ? 7.093 17.943 -36.208 1.00 93.88 376 ASN A C 1
ATOM 2932 O O . ASN A 1 376 ? 7.074 17.370 -37.298 1.00 93.88 376 ASN A O 1
ATOM 2936 N N . GLN A 1 377 ? 8.042 18.838 -35.917 1.00 93.00 377 GLN A N 1
ATOM 2937 C CA . GLN A 1 377 ? 9.197 19.116 -36.774 1.00 93.00 377 GLN A CA 1
ATOM 2938 C C . GLN A 1 377 ? 10.491 18.698 -36.084 1.00 93.00 377 GLN A C 1
ATOM 2940 O O . GLN A 1 377 ? 10.716 19.047 -34.930 1.00 93.00 377 GLN A O 1
ATOM 2945 N N . GLY A 1 378 ? 11.387 18.034 -36.818 1.00 87.56 378 GLY A N 1
ATOM 2946 C CA . GLY A 1 378 ? 12.673 17.576 -36.286 1.00 87.56 378 GLY A CA 1
ATOM 2947 C C . GLY A 1 378 ? 13.483 18.677 -35.594 1.00 87.56 378 GLY A C 1
ATOM 2948 O O . GLY A 1 378 ? 14.031 18.450 -34.526 1.00 87.56 378 GLY A O 1
ATOM 2949 N N . SER A 1 379 ? 13.478 19.902 -36.131 1.00 90.25 379 SER A N 1
ATOM 2950 C CA . SER A 1 379 ? 14.183 21.063 -35.556 1.00 90.25 379 SER A CA 1
ATOM 2951 C C . SER A 1 379 ? 13.750 21.448 -34.136 1.00 90.25 379 SER A C 1
ATOM 2953 O O . SER A 1 379 ? 14.489 22.148 -33.456 1.00 90.25 379 SER A O 1
ATOM 2955 N N . SER A 1 380 ? 12.583 20.992 -33.669 1.00 89.56 380 SER A N 1
ATOM 2956 C CA . SER A 1 380 ? 12.148 21.167 -32.280 1.00 89.56 380 SER A CA 1
ATOM 2957 C C . SER A 1 380 ? 13.003 20.361 -31.282 1.00 89.56 380 SER A C 1
ATOM 2959 O O . SER A 1 380 ? 12.960 20.646 -30.081 1.00 89.56 380 SER A O 1
ATOM 2961 N N . TRP A 1 381 ? 13.775 19.378 -31.743 1.00 90.38 381 TRP A N 1
ATOM 2962 C CA . TRP A 1 381 ? 14.356 18.320 -30.921 1.00 90.38 381 TRP A CA 1
ATOM 2963 C C . TRP A 1 381 ? 15.835 18.082 -31.232 1.00 90.38 381 TRP A C 1
ATOM 2965 O O . TRP A 1 381 ? 16.293 18.273 -32.363 1.00 90.38 381 TRP A O 1
ATOM 2975 N N . VAL A 1 382 ? 16.583 17.650 -30.216 1.00 81.25 382 VAL A N 1
ATOM 2976 C CA . VAL A 1 382 ? 18.015 17.360 -30.333 1.00 81.25 382 VAL A CA 1
ATOM 2977 C C . VAL A 1 382 ? 18.217 16.274 -31.392 1.00 81.25 382 VAL A C 1
ATOM 2979 O O . VAL A 1 382 ? 17.491 15.285 -31.440 1.00 81.25 382 VAL A O 1
ATOM 2982 N N . GLY A 1 383 ? 19.188 16.472 -32.285 1.00 78.88 383 GLY A N 1
ATOM 2983 C CA . GLY A 1 383 ? 19.472 15.535 -33.380 1.00 78.88 383 GLY A CA 1
ATOM 2984 C C . GLY A 1 383 ? 18.501 15.597 -34.568 1.00 78.88 383 GLY A C 1
ATOM 2985 O O . GLY A 1 383 ? 18.757 14.948 -35.580 1.00 78.88 383 GLY A O 1
ATOM 2986 N N . GLY A 1 384 ? 17.437 16.407 -34.510 1.00 82.94 384 GLY A N 1
ATOM 2987 C CA . GLY A 1 384 ? 16.496 16.563 -35.623 1.00 82.94 384 GLY A CA 1
ATOM 2988 C C . GLY A 1 384 ? 15.413 15.479 -35.710 1.00 82.94 384 GLY A C 1
ATOM 2989 O O . GLY A 1 384 ? 14.788 15.346 -36.763 1.00 82.94 384 GLY A O 1
ATOM 2990 N N . ILE A 1 385 ? 15.198 14.707 -34.641 1.00 79.75 385 ILE A N 1
ATOM 2991 C CA . ILE A 1 385 ? 14.281 13.556 -34.586 1.00 79.75 385 ILE A CA 1
ATOM 2992 C C . ILE A 1 385 ? 13.036 13.941 -33.781 1.00 79.75 385 ILE A C 1
ATOM 2994 O O . ILE A 1 385 ? 13.152 14.443 -32.671 1.00 79.75 385 ILE A O 1
ATOM 2998 N N . THR A 1 386 ? 11.838 13.736 -34.327 1.00 84.25 386 THR A N 1
ATOM 2999 C CA . THR A 1 386 ? 10.578 13.926 -33.584 1.00 84.25 386 THR A CA 1
ATOM 3000 C C . THR A 1 386 ? 10.240 12.677 -32.776 1.00 84.25 386 THR A C 1
ATOM 3002 O O . THR A 1 386 ? 10.316 11.603 -33.372 1.00 84.25 386 THR A O 1
ATOM 3005 N N . PRO A 1 387 ? 9.786 12.795 -31.514 1.00 89.00 387 PRO A N 1
ATOM 3006 C CA . PRO A 1 387 ? 9.392 11.630 -30.742 1.00 89.00 387 PRO A CA 1
ATOM 3007 C C . PRO A 1 387 ? 8.182 10.905 -31.363 1.00 89.00 387 PRO A C 1
ATOM 3009 O O . PRO A 1 387 ? 7.230 11.557 -31.809 1.00 89.00 387 PRO A O 1
ATOM 3012 N N . ASP A 1 388 ? 8.236 9.573 -31.391 1.00 84.69 388 ASP A N 1
ATOM 3013 C CA . ASP A 1 388 ? 7.191 8.636 -31.821 1.00 84.69 388 ASP A CA 1
ATOM 3014 C C . ASP A 1 388 ? 6.456 7.979 -30.641 1.00 84.69 388 ASP A C 1
ATOM 3016 O O . ASP A 1 388 ? 6.775 8.258 -29.490 1.00 84.69 388 ASP A O 1
ATOM 3020 N N . SER A 1 389 ? 5.470 7.108 -30.919 1.00 77.88 389 SER A N 1
ATOM 3021 C CA . SER A 1 389 ? 4.553 6.457 -29.957 1.00 77.88 389 SER A CA 1
ATOM 3022 C C . SER A 1 389 ? 5.189 5.787 -28.741 1.00 77.88 389 SER A C 1
ATOM 3024 O O . SER A 1 389 ? 4.480 5.411 -27.811 1.00 77.88 389 SER A O 1
ATOM 3026 N N . ASN A 1 390 ? 6.499 5.618 -28.764 1.00 70.56 390 ASN A N 1
ATOM 3027 C CA . ASN A 1 390 ? 7.274 4.966 -27.739 1.00 70.56 390 ASN A CA 1
ATOM 3028 C C . ASN A 1 390 ? 8.162 6.001 -27.034 1.00 70.56 390 ASN A C 1
ATOM 3030 O O . ASN A 1 390 ? 8.276 5.951 -25.815 1.00 70.56 390 ASN A O 1
ATOM 3034 N N . ASP A 1 391 ? 8.718 6.979 -27.748 1.00 77.31 391 ASP A N 1
ATOM 3035 C CA . ASP A 1 391 ? 9.658 7.978 -27.227 1.00 77.31 39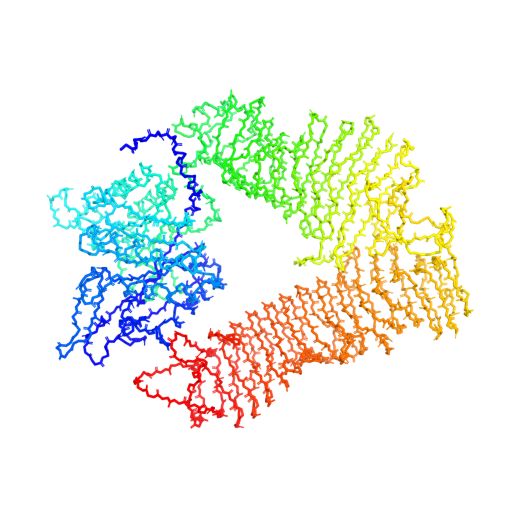1 ASP A CA 1
ATOM 3036 C C . ASP A 1 391 ? 9.132 8.814 -26.045 1.00 77.31 391 ASP A C 1
ATOM 3038 O O . ASP A 1 391 ? 7.958 9.190 -25.970 1.00 77.31 391 ASP A O 1
ATOM 3042 N N . ILE A 1 392 ? 10.037 9.187 -25.136 1.00 83.00 392 ILE A N 1
ATOM 3043 C CA . ILE A 1 392 ? 9.761 10.124 -24.040 1.00 83.00 392 ILE A CA 1
ATOM 3044 C C . ILE A 1 392 ? 10.239 11.519 -24.443 1.00 83.00 392 ILE A C 1
ATOM 3046 O O . ILE A 1 392 ? 11.437 11.773 -24.558 1.00 83.00 392 ILE A O 1
ATOM 3050 N N . ALA A 1 393 ? 9.311 12.463 -24.583 1.00 90.12 393 ALA A N 1
ATOM 3051 C CA . ALA A 1 393 ? 9.641 13.864 -24.817 1.00 90.12 393 ALA A CA 1
ATOM 3052 C C . ALA A 1 393 ? 10.183 14.522 -23.530 1.00 90.12 393 ALA A C 1
ATOM 3054 O O . ALA A 1 393 ? 9.449 14.659 -22.545 1.00 90.12 393 ALA A O 1
ATOM 3055 N N . LEU A 1 394 ? 11.454 14.950 -23.529 1.00 89.12 394 LEU A N 1
ATOM 3056 C CA . LEU A 1 394 ? 12.136 15.508 -22.351 1.00 89.12 394 LEU A CA 1
ATOM 3057 C C . LEU A 1 394 ? 12.384 17.020 -22.445 1.00 89.12 394 LEU A C 1
ATOM 3059 O O . LEU A 1 394 ? 13.075 17.514 -23.338 1.00 89.12 394 LEU A O 1
ATOM 3063 N N . TRP A 1 395 ? 11.921 17.742 -21.424 1.00 88.25 395 TRP A N 1
ATOM 3064 C CA . TRP A 1 395 ? 12.312 19.121 -21.129 1.00 88.25 395 TRP A CA 1
ATOM 3065 C C . TRP A 1 395 ? 13.270 19.159 -19.933 1.00 88.25 395 TRP A C 1
ATOM 3067 O O . TRP A 1 395 ? 12.865 18.868 -18.809 1.00 88.25 395 TRP A O 1
ATOM 3077 N N . ASN A 1 396 ? 14.526 19.555 -20.163 1.00 79.88 396 ASN A N 1
ATOM 3078 C CA . ASN A 1 396 ? 15.542 19.698 -19.112 1.00 79.88 396 ASN A CA 1
ATOM 3079 C C . ASN A 1 396 ? 16.222 21.083 -19.091 1.00 79.88 396 ASN A C 1
ATOM 3081 O O . ASN A 1 396 ? 16.219 21.739 -18.057 1.00 79.88 396 ASN A O 1
ATOM 3085 N N . ASN A 1 397 ? 16.751 21.583 -20.212 1.00 70.69 397 ASN A N 1
ATOM 3086 C CA . ASN A 1 397 ? 17.711 22.700 -20.205 1.00 70.69 397 ASN A CA 1
ATOM 3087 C C . ASN A 1 397 ? 17.325 23.935 -21.050 1.00 70.69 397 ASN A C 1
ATOM 3089 O O . ASN A 1 397 ? 17.980 24.972 -20.924 1.00 70.69 397 ASN A O 1
ATOM 3093 N N . VAL A 1 398 ? 16.280 23.867 -21.885 1.00 72.62 398 VAL A N 1
ATOM 3094 C CA . VAL A 1 398 ? 15.901 24.990 -22.764 1.00 72.62 398 VAL A CA 1
ATOM 3095 C C . VAL A 1 398 ? 15.444 26.196 -21.935 1.00 72.62 398 VAL A C 1
ATOM 3097 O O . VAL A 1 398 ? 14.590 26.072 -21.058 1.00 72.62 398 VAL A O 1
ATOM 3100 N N . VAL A 1 399 ? 16.007 27.377 -22.199 1.00 66.44 399 VAL A N 1
ATOM 3101 C CA . VAL A 1 399 ? 15.833 28.559 -21.339 1.00 66.44 399 VAL A CA 1
ATOM 3102 C C . VAL A 1 399 ? 14.627 29.406 -21.760 1.00 66.44 399 VAL A C 1
ATOM 3104 O O . VAL A 1 399 ? 14.561 29.899 -22.887 1.00 66.44 399 VAL A O 1
ATOM 3107 N N . GLY A 1 400 ? 13.715 29.667 -20.818 1.00 66.62 400 GLY A N 1
ATOM 3108 C CA . GLY A 1 400 ? 12.614 30.626 -20.970 1.00 66.62 400 GLY A CA 1
ATOM 3109 C C . GLY A 1 400 ? 11.237 29.974 -21.118 1.00 66.62 400 GLY A C 1
ATOM 3110 O O . GLY A 1 400 ? 11.095 28.759 -21.075 1.00 66.62 400 GLY A O 1
ATOM 3111 N N . ALA A 1 401 ? 10.189 30.790 -21.264 1.00 63.31 401 ALA A N 1
ATOM 3112 C CA . ALA A 1 401 ? 8.837 30.269 -21.465 1.00 63.31 401 ALA A CA 1
ATOM 3113 C C . ALA A 1 401 ? 8.713 29.605 -22.849 1.00 63.31 401 ALA A C 1
ATOM 3115 O O . ALA A 1 401 ? 8.893 30.261 -23.875 1.00 63.31 401 ALA A O 1
ATOM 3116 N N . ASN A 1 402 ? 8.386 28.315 -22.863 1.00 80.19 402 ASN A N 1
ATOM 3117 C CA . ASN A 1 402 ? 8.276 27.489 -24.059 1.00 80.19 402 ASN A CA 1
ATOM 3118 C C . ASN A 1 402 ? 6.799 27.382 -24.460 1.00 80.19 402 ASN A C 1
ATOM 3120 O O . ASN A 1 402 ? 6.044 26.658 -23.820 1.00 80.19 402 ASN A O 1
ATOM 3124 N N . SER A 1 403 ? 6.362 28.121 -25.483 1.00 89.62 403 SER A N 1
ATOM 3125 C CA . SER A 1 403 ? 4.979 28.071 -25.978 1.00 89.62 403 SER A CA 1
ATOM 3126 C C . SER A 1 403 ? 4.952 27.759 -27.469 1.00 89.62 403 SER A C 1
ATOM 3128 O O . SER A 1 403 ? 4.993 28.663 -28.301 1.00 89.62 403 SER A O 1
ATOM 3130 N N . VAL A 1 404 ? 4.840 26.474 -27.791 1.00 90.00 404 VAL A N 1
ATOM 3131 C CA . VAL A 1 404 ? 4.967 25.919 -29.146 1.00 90.00 404 VAL A CA 1
ATOM 3132 C C . VAL A 1 404 ? 3.670 25.256 -29.611 1.00 90.00 404 VAL A C 1
ATOM 3134 O O . VAL A 1 404 ? 2.753 25.014 -28.821 1.00 90.00 404 VAL A O 1
ATOM 3137 N N . LEU A 1 405 ? 3.569 24.989 -30.914 1.00 93.31 405 LEU A N 1
ATOM 3138 C CA . LEU A 1 405 ? 2.476 24.208 -31.496 1.00 93.31 405 LEU A CA 1
ATOM 3139 C C . LEU A 1 405 ? 2.822 22.713 -31.485 1.00 93.31 405 LEU A C 1
ATOM 3141 O O . LEU A 1 405 ? 3.966 22.367 -31.755 1.00 93.31 405 LEU A O 1
ATOM 3145 N N . LEU A 1 406 ? 1.846 21.826 -31.271 1.00 94.38 406 LEU A N 1
ATOM 3146 C CA . LEU A 1 406 ? 2.003 20.391 -31.544 1.00 94.38 406 LEU A CA 1
ATOM 3147 C C . LEU A 1 406 ? 2.172 20.150 -33.057 1.00 94.38 406 LEU A C 1
ATOM 3149 O O . LEU A 1 406 ? 3.034 19.393 -33.479 1.00 94.38 406 LEU A O 1
ATOM 3153 N N . GLY A 1 407 ? 1.402 20.879 -33.873 1.00 92.56 407 GLY A N 1
ATOM 3154 C CA . GLY A 1 407 ? 1.588 21.028 -35.324 1.00 92.56 407 GLY A CA 1
ATOM 3155 C C . GLY A 1 407 ? 0.977 19.926 -36.200 1.00 92.56 407 GLY A C 1
ATOM 3156 O O . GLY A 1 407 ? 0.506 20.230 -37.294 1.00 92.56 407 GLY A O 1
ATOM 3157 N N . ALA A 1 408 ? 0.906 18.691 -35.706 1.00 92.50 408 ALA A N 1
ATOM 3158 C CA . ALA A 1 408 ? 0.136 17.579 -36.274 1.00 92.50 408 ALA A CA 1
ATOM 3159 C C . ALA A 1 408 ? -0.461 16.729 -35.137 1.00 92.50 408 ALA A C 1
ATOM 3161 O O . ALA A 1 408 ? -0.227 17.038 -33.965 1.00 92.50 408 ALA A O 1
ATOM 3162 N N . ASP A 1 409 ? -1.235 15.690 -35.458 1.00 94.31 409 ASP A N 1
ATOM 3163 C CA . ASP A 1 409 ? -1.495 14.618 -34.491 1.00 94.31 409 ASP A CA 1
ATOM 3164 C C . ASP A 1 409 ? -0.178 13.877 -34.232 1.00 94.31 409 ASP A C 1
ATOM 3166 O O . ASP A 1 409 ? 0.594 13.634 -35.163 1.00 94.31 409 ASP A O 1
ATOM 3170 N N . GLN A 1 410 ? 0.114 13.574 -32.972 1.00 94.50 410 GLN A N 1
ATOM 3171 C CA . GLN A 1 410 ? 1.347 12.922 -32.533 1.00 94.50 410 GLN A CA 1
ATOM 3172 C C . GLN A 1 410 ? 1.001 11.774 -31.584 1.00 94.50 410 GLN A C 1
ATOM 3174 O O . GLN A 1 410 ? -0.046 11.781 -30.940 1.00 94.50 410 GLN A O 1
ATOM 3179 N N . SER A 1 411 ? 1.898 10.805 -31.473 1.00 93.31 411 SER A N 1
ATOM 3180 C CA . SER A 1 411 ? 1.867 9.780 -30.434 1.00 93.31 411 SER A CA 1
ATOM 3181 C C . SER A 1 411 ? 3.243 9.787 -29.800 1.00 93.31 411 SER A C 1
ATOM 3183 O O . SER A 1 411 ? 4.201 9.742 -30.560 1.00 93.31 411 SER A O 1
ATOM 3185 N N . TRP A 1 412 ? 3.330 9.847 -28.472 1.00 93.81 412 TRP A N 1
ATOM 3186 C CA . TRP A 1 412 ? 4.560 9.708 -27.681 1.00 93.81 412 TRP A CA 1
ATOM 3187 C C . TRP A 1 412 ? 4.398 8.577 -26.669 1.00 93.81 412 TRP A C 1
ATOM 3189 O O . TRP A 1 412 ? 3.272 8.282 -26.280 1.00 93.81 412 TRP A O 1
ATOM 3199 N N . GLY A 1 413 ? 5.475 7.961 -26.191 1.00 79.38 413 GLY A N 1
ATOM 3200 C CA . GLY A 1 413 ? 5.373 7.058 -25.040 1.00 79.38 413 GLY A CA 1
ATOM 3201 C C . GLY A 1 413 ? 5.183 7.810 -23.727 1.00 79.38 413 GLY A C 1
ATOM 3202 O O . GLY A 1 413 ? 4.516 7.306 -22.829 1.00 79.38 413 GLY A O 1
ATOM 3203 N N . GLY A 1 414 ? 5.701 9.038 -23.618 1.00 87.56 414 GLY A N 1
ATOM 3204 C CA . GLY A 1 414 ? 5.462 9.887 -22.450 1.00 87.56 414 GLY A CA 1
ATOM 3205 C C . GLY A 1 414 ? 6.058 11.291 -22.533 1.00 87.56 414 GLY A C 1
ATOM 3206 O O . GLY A 1 414 ? 6.684 11.683 -23.519 1.00 87.56 414 GLY A O 1
ATOM 3207 N N . ILE A 1 415 ? 5.868 12.058 -21.460 1.00 91.50 415 ILE A N 1
ATOM 3208 C CA . ILE A 1 415 ? 6.460 13.383 -21.242 1.00 91.50 415 ILE A CA 1
ATOM 3209 C C . ILE A 1 415 ? 7.200 13.388 -19.905 1.00 91.50 415 ILE A C 1
ATOM 3211 O O . ILE A 1 415 ? 6.605 13.115 -18.861 1.00 91.50 415 ILE A O 1
ATOM 3215 N N . THR A 1 416 ? 8.453 13.835 -19.917 1.00 87.12 416 THR A N 1
ATOM 3216 C CA . THR A 1 416 ? 9.208 14.129 -18.695 1.00 87.12 416 THR A CA 1
ATOM 3217 C C . THR A 1 416 ? 9.638 15.590 -18.675 1.00 87.12 416 THR A C 1
ATOM 3219 O O . THR A 1 416 ? 10.171 16.121 -19.649 1.00 87.12 416 THR A O 1
ATOM 3222 N N . VAL A 1 417 ? 9.433 16.254 -17.538 1.00 85.12 417 VAL A N 1
ATOM 3223 C CA . VAL A 1 417 ? 10.017 17.570 -17.260 1.00 85.12 417 VAL A CA 1
ATOM 3224 C C . VAL A 1 417 ? 10.901 17.460 -16.028 1.00 85.12 417 VAL A C 1
ATOM 3226 O O . VAL A 1 417 ? 10.417 17.241 -14.911 1.00 85.12 417 VAL A O 1
ATOM 3229 N N . ASP A 1 418 ? 12.200 17.612 -16.259 1.00 77.31 418 ASP A N 1
ATOM 3230 C CA . ASP A 1 418 ? 13.238 17.502 -15.243 1.00 77.31 418 ASP A CA 1
ATOM 3231 C C . ASP A 1 418 ? 13.191 18.669 -14.240 1.00 77.31 418 ASP A C 1
ATOM 3233 O O . ASP A 1 418 ? 12.725 19.773 -14.542 1.00 77.31 418 ASP A O 1
ATOM 3237 N N . ALA A 1 419 ? 13.701 18.437 -13.029 1.00 72.50 419 ALA A N 1
ATOM 3238 C CA . ALA A 1 419 ? 13.744 19.436 -11.963 1.00 72.50 419 ALA A CA 1
ATOM 3239 C C . ALA A 1 419 ? 14.608 20.673 -12.296 1.00 72.50 419 ALA A C 1
ATOM 3241 O O . ALA A 1 419 ? 14.424 21.720 -11.673 1.00 72.50 419 ALA A O 1
ATOM 3242 N N . SER A 1 420 ? 15.530 20.570 -13.260 1.00 75.94 420 SER A N 1
ATOM 3243 C CA . SER A 1 420 ? 16.382 21.671 -13.729 1.00 75.94 420 SER A CA 1
ATOM 3244 C C . SER A 1 420 ? 15.700 22.640 -14.705 1.00 75.94 420 SER A C 1
ATOM 3246 O O . SER A 1 420 ? 16.215 23.743 -14.908 1.00 75.94 420 SER A O 1
ATOM 3248 N N . HIS A 1 421 ? 14.537 22.292 -15.273 1.00 81.69 421 HIS A N 1
ATOM 3249 C CA . HIS A 1 421 ? 13.875 23.139 -16.267 1.00 81.69 421 HIS A CA 1
ATOM 3250 C C . HIS A 1 421 ? 13.236 24.399 -15.654 1.00 81.69 421 HIS A C 1
ATOM 3252 O O . HIS A 1 421 ? 12.615 24.362 -14.587 1.00 81.69 421 HIS A O 1
ATOM 3258 N N . VAL A 1 422 ? 13.350 25.535 -16.356 1.00 80.31 422 VAL A N 1
ATOM 3259 C CA . VAL A 1 422 ? 12.900 26.857 -15.887 1.00 80.31 422 VAL A CA 1
ATOM 3260 C C . VAL A 1 422 ? 12.084 27.611 -16.938 1.00 80.31 422 VAL A C 1
ATOM 3262 O O . VAL A 1 422 ? 12.480 27.739 -18.093 1.00 80.31 422 VAL A O 1
ATOM 3265 N N . GLY A 1 423 ? 10.972 28.207 -16.502 1.00 84.50 423 GLY A N 1
ATOM 3266 C CA . GLY A 1 423 ? 9.971 28.815 -17.387 1.00 84.50 423 GLY A CA 1
ATOM 3267 C C . GLY A 1 423 ? 8.718 27.946 -17.487 1.00 84.50 423 GLY A C 1
ATOM 3268 O O . GLY A 1 423 ? 8.707 26.821 -17.016 1.00 84.50 423 GLY A O 1
ATOM 3269 N N . SER A 1 424 ? 7.618 28.476 -18.026 1.00 88.19 424 SER A N 1
ATOM 3270 C CA . SER A 1 424 ? 6.395 27.677 -18.224 1.00 88.19 424 SER A CA 1
ATOM 3271 C C . SER A 1 424 ? 6.375 27.036 -19.609 1.00 88.19 424 SER A C 1
ATOM 3273 O O . SER A 1 424 ? 6.718 27.701 -20.585 1.00 88.19 424 SER A O 1
ATOM 3275 N N . ILE A 1 425 ? 5.912 25.790 -19.686 1.00 90.50 425 ILE A N 1
ATOM 3276 C CA . ILE A 1 425 ? 5.710 25.032 -20.924 1.00 90.50 425 ILE A CA 1
ATOM 3277 C C . ILE A 1 425 ? 4.238 25.144 -21.351 1.00 90.50 425 ILE A C 1
ATOM 3279 O O . ILE A 1 425 ? 3.319 25.100 -20.525 1.00 90.50 425 ILE A O 1
ATOM 3283 N N . SER A 1 426 ? 3.997 25.307 -22.650 1.00 92.12 426 SER A N 1
ATOM 3284 C CA . SER A 1 426 ? 2.682 25.283 -23.289 1.00 92.12 426 SER A CA 1
ATOM 3285 C C . SER A 1 426 ? 2.754 24.588 -24.651 1.00 92.12 426 SER A C 1
ATOM 3287 O O . SER A 1 426 ? 3.379 25.098 -25.578 1.00 92.12 426 SER A O 1
ATOM 3289 N N . ILE A 1 427 ? 2.080 23.446 -24.773 1.00 93.56 427 ILE A N 1
ATOM 3290 C CA . ILE A 1 427 ? 1.889 22.703 -26.022 1.00 93.56 427 ILE A CA 1
ATOM 3291 C C . ILE A 1 427 ? 0.513 23.085 -26.571 1.00 93.56 427 ILE A C 1
ATOM 3293 O O . ILE A 1 427 ? -0.491 22.891 -25.891 1.00 93.56 427 ILE A O 1
ATOM 3297 N N . ASN A 1 428 ? 0.442 23.663 -27.769 1.00 91.94 428 ASN A N 1
ATOM 3298 C CA . ASN A 1 428 ? -0.783 24.268 -28.304 1.00 91.94 428 ASN A CA 1
ATOM 3299 C C . ASN A 1 428 ? -1.219 23.640 -29.636 1.00 91.94 428 ASN A C 1
ATOM 3301 O O . ASN A 1 428 ? -0.386 23.260 -30.449 1.00 91.94 428 ASN A O 1
ATOM 3305 N N . GLY A 1 429 ? -2.519 23.593 -29.917 1.00 84.69 429 GLY A N 1
ATOM 3306 C CA . GLY A 1 429 ? -3.037 23.129 -31.208 1.00 84.69 429 GLY A CA 1
ATOM 3307 C C . GLY A 1 429 ? -4.406 22.470 -31.084 1.00 84.69 429 GLY A C 1
ATOM 3308 O O . GLY A 1 429 ? -4.850 22.172 -29.981 1.00 84.69 429 GLY A O 1
ATOM 3309 N N . GLY A 1 430 ? -5.066 22.258 -32.224 1.00 75.94 430 GLY A N 1
ATOM 3310 C CA . GLY A 1 430 ? -6.321 21.498 -32.314 1.00 75.94 430 GLY A CA 1
ATOM 3311 C C . GLY A 1 430 ? -6.130 20.008 -32.617 1.00 75.94 430 GLY A C 1
ATOM 3312 O O . GLY A 1 430 ? -7.110 19.326 -32.886 1.00 75.94 430 GLY A O 1
ATOM 3313 N N . THR A 1 431 ? -4.884 19.533 -32.634 1.00 87.62 431 THR A N 1
ATOM 3314 C CA . THR A 1 431 ? -4.507 18.136 -32.879 1.00 87.62 431 THR A CA 1
ATOM 3315 C C . THR A 1 431 ? -4.380 17.355 -31.568 1.00 87.62 431 THR A C 1
ATOM 3317 O O . THR A 1 431 ? -4.387 17.944 -30.483 1.00 87.62 431 THR A O 1
ATOM 3320 N N . THR A 1 432 ? -4.293 16.031 -31.662 1.00 92.06 432 THR A N 1
ATOM 3321 C CA . THR A 1 432 ? -4.254 15.097 -30.529 1.00 92.06 432 THR A CA 1
ATOM 3322 C C . THR A 1 432 ? -2.834 14.597 -30.279 1.00 92.06 432 THR A C 1
ATOM 3324 O O . THR A 1 432 ? -2.078 14.347 -31.216 1.00 92.06 432 THR A O 1
ATOM 3327 N N . LEU A 1 433 ? -2.483 14.438 -29.006 1.00 95.50 433 LEU A N 1
ATOM 3328 C CA . LEU A 1 433 ? -1.279 13.771 -28.539 1.00 95.50 433 LEU A CA 1
ATOM 3329 C C . LEU A 1 433 ? -1.670 12.458 -27.853 1.00 95.50 433 LEU A C 1
ATOM 3331 O O . LEU A 1 433 ? -2.189 12.473 -26.738 1.00 95.50 433 LEU A O 1
ATOM 3335 N N . ALA A 1 434 ? -1.431 11.325 -28.502 1.00 95.56 434 ALA A N 1
ATOM 3336 C CA . ALA A 1 434 ? -1.523 10.037 -27.830 1.00 95.56 434 ALA A CA 1
ATOM 3337 C C . ALA A 1 434 ? -0.300 9.832 -26.916 1.00 95.56 434 ALA A C 1
ATOM 3339 O O . ALA A 1 434 ? 0.806 10.235 -27.273 1.00 95.56 434 ALA A O 1
ATOM 3340 N N . LEU A 1 435 ? -0.509 9.250 -25.738 1.00 94.44 435 LEU A N 1
ATOM 3341 C CA . LEU A 1 435 ? 0.516 8.924 -24.751 1.00 94.44 435 LEU A CA 1
ATOM 3342 C C . LEU A 1 435 ? 0.477 7.424 -24.443 1.00 94.44 435 LEU A C 1
ATOM 3344 O O . LEU A 1 435 ? -0.593 6.887 -24.143 1.00 94.44 435 LEU A O 1
ATOM 3348 N N . GLY A 1 436 ? 1.646 6.792 -24.490 1.00 82.50 436 GLY A N 1
ATOM 3349 C CA . GLY A 1 436 ? 1.901 5.440 -24.002 1.00 82.50 436 GLY A CA 1
ATOM 3350 C C . GLY A 1 436 ? 2.162 5.387 -22.498 1.00 82.50 436 GLY A C 1
ATOM 3351 O O . GLY A 1 436 ? 1.849 6.317 -21.749 1.00 82.50 436 GLY A O 1
ATOM 3352 N N . GLU A 1 437 ? 2.726 4.271 -22.042 1.00 77.62 437 GLU A N 1
ATOM 3353 C CA . GLU A 1 437 ? 2.686 3.917 -20.622 1.00 77.62 437 GLU A CA 1
ATOM 3354 C C . GLU A 1 437 ? 3.467 4.879 -19.724 1.00 77.62 437 GLU A C 1
ATOM 3356 O O . GLU A 1 437 ? 3.039 5.154 -18.602 1.00 77.62 437 GLU A O 1
ATOM 3361 N N . ALA A 1 438 ? 4.554 5.474 -20.236 1.00 70.25 438 ALA A N 1
ATOM 3362 C CA . ALA A 1 438 ? 5.402 6.400 -19.481 1.00 70.25 438 ALA A CA 1
ATOM 3363 C C . ALA A 1 438 ? 4.668 7.677 -19.044 1.00 70.25 438 ALA A C 1
ATOM 3365 O O . ALA A 1 438 ? 5.113 8.350 -18.111 1.00 70.25 438 ALA A O 1
ATOM 3366 N N . GLY A 1 439 ? 3.521 7.984 -19.661 1.00 84.81 439 GLY A N 1
ATOM 3367 C CA . GLY A 1 439 ? 2.584 8.979 -19.162 1.00 84.81 439 GLY A CA 1
ATOM 3368 C C . GLY A 1 439 ? 3.232 10.348 -18.980 1.00 84.81 439 GLY A C 1
ATOM 3369 O O . GLY A 1 439 ? 3.750 10.923 -19.938 1.00 84.81 439 GLY A O 1
ATOM 3370 N N . ILE A 1 440 ? 3.161 10.913 -17.768 1.00 88.38 440 ILE A N 1
ATOM 3371 C CA . ILE A 1 440 ? 3.671 12.262 -17.485 1.00 88.38 440 ILE A CA 1
ATOM 3372 C C . ILE A 1 440 ? 4.381 12.321 -16.129 1.00 88.38 440 ILE A C 1
ATOM 3374 O O . ILE A 1 440 ? 3.745 12.257 -15.073 1.00 88.38 440 ILE A O 1
ATOM 3378 N N . THR A 1 441 ? 5.690 12.574 -16.152 1.00 82.94 441 THR A N 1
ATOM 3379 C CA . THR A 1 441 ? 6.485 12.912 -14.962 1.00 82.94 441 THR A CA 1
ATOM 3380 C C . THR A 1 441 ? 6.819 14.402 -14.953 1.00 82.94 441 THR A C 1
ATOM 3382 O O . THR A 1 441 ? 7.464 14.926 -15.859 1.00 82.94 441 THR A O 1
ATOM 3385 N N . PHE A 1 442 ? 6.383 15.110 -13.909 1.00 77.75 442 PHE A N 1
ATOM 3386 C CA . PHE A 1 442 ? 6.518 16.563 -13.795 1.00 77.75 442 PHE A CA 1
ATOM 3387 C C . PHE A 1 442 ? 6.986 16.950 -12.390 1.00 77.75 442 PHE A C 1
ATOM 3389 O O . PHE A 1 442 ? 6.250 16.822 -11.410 1.00 77.75 442 PHE A O 1
ATOM 3396 N N . VAL A 1 443 ? 8.230 17.416 -12.287 1.00 70.62 443 VAL A N 1
ATOM 3397 C CA . VAL A 1 443 ? 8.883 17.751 -11.010 1.00 70.62 443 VAL A CA 1
ATOM 3398 C C . VAL A 1 443 ? 8.970 19.263 -10.698 1.00 70.62 443 VAL A C 1
ATOM 3400 O O . VAL A 1 443 ? 8.778 19.601 -9.525 1.00 70.62 443 VAL A O 1
ATOM 3403 N N . PRO A 1 444 ? 9.232 20.188 -11.652 1.00 69.12 444 PRO A N 1
ATOM 3404 C CA . PRO A 1 444 ? 9.571 21.584 -11.334 1.00 69.12 444 PRO A CA 1
ATOM 3405 C C . PRO A 1 444 ? 8.375 22.496 -11.006 1.00 69.12 444 PRO A C 1
ATOM 3407 O O . PRO A 1 444 ? 7.256 22.315 -11.482 1.00 69.12 444 PRO A O 1
ATOM 3410 N N . ASN A 1 445 ? 8.636 23.558 -10.232 1.00 82.25 445 ASN A N 1
ATOM 3411 C CA . ASN A 1 445 ? 7.617 24.496 -9.742 1.00 82.25 445 ASN A CA 1
ATOM 3412 C C . ASN A 1 445 ? 7.245 25.572 -10.786 1.00 82.25 445 ASN A C 1
ATOM 3414 O O . ASN A 1 445 ? 7.407 26.773 -10.565 1.00 82.25 445 ASN A O 1
ATOM 3418 N N . ILE A 1 446 ? 6.782 25.120 -11.949 1.00 83.44 446 ILE A N 1
ATOM 3419 C CA . ILE A 1 446 ? 6.425 25.930 -13.125 1.00 83.44 446 ILE A CA 1
ATOM 3420 C C . ILE A 1 446 ? 5.008 25.572 -13.603 1.00 83.44 446 ILE A C 1
ATOM 3422 O O . ILE A 1 446 ? 4.322 24.781 -12.960 1.00 83.44 446 ILE A O 1
ATOM 3426 N N . SER A 1 447 ? 4.535 26.140 -14.717 1.00 88.62 447 SER A N 1
ATOM 3427 C CA . SER A 1 447 ? 3.298 25.659 -15.356 1.00 88.62 447 SER A CA 1
ATOM 3428 C C . SER A 1 447 ? 3.608 24.755 -16.547 1.00 88.62 447 SER A C 1
ATOM 3430 O O . SER A 1 447 ? 4.372 25.164 -17.418 1.00 88.62 447 SER A O 1
ATOM 3432 N N . LEU A 1 448 ? 2.964 23.590 -16.629 1.00 90.38 448 LEU A N 1
ATOM 3433 C CA . LEU A 1 448 ? 2.887 22.760 -17.836 1.00 90.38 448 LEU A CA 1
ATOM 3434 C C . LEU A 1 448 ? 1.446 22.801 -18.359 1.00 90.38 448 LEU A C 1
ATOM 3436 O O . LEU A 1 448 ? 0.511 22.415 -17.657 1.00 90.38 448 LEU A O 1
ATOM 3440 N N . ASN A 1 449 ? 1.262 23.316 -19.577 1.00 92.00 449 ASN A N 1
ATOM 3441 C CA . ASN A 1 449 ? -0.041 23.484 -20.218 1.00 92.00 449 ASN A CA 1
ATOM 3442 C C . ASN A 1 449 ? -0.117 22.674 -21.515 1.00 92.00 449 ASN A C 1
ATOM 3444 O O . ASN A 1 449 ? 0.396 23.098 -22.544 1.00 92.00 449 ASN A O 1
ATOM 3448 N N . ILE A 1 450 ? -0.800 21.540 -21.492 1.00 92.56 450 ILE A N 1
ATOM 3449 C CA . ILE A 1 450 ? -1.094 20.740 -22.678 1.00 92.56 450 ILE A CA 1
ATOM 3450 C C . ILE A 1 450 ? -2.467 21.192 -23.188 1.00 92.56 450 ILE A C 1
ATOM 3452 O O . ILE A 1 450 ? -3.501 20.808 -22.654 1.00 92.56 450 ILE A O 1
ATOM 3456 N N . ASN A 1 451 ? -2.484 22.112 -24.153 1.00 91.00 451 ASN A N 1
ATOM 3457 C CA . ASN A 1 451 ? -3.701 22.708 -24.716 1.00 91.00 451 ASN A CA 1
ATOM 3458 C C . ASN A 1 451 ? -4.242 21.939 -25.945 1.00 91.00 451 ASN A C 1
ATOM 3460 O O . ASN A 1 451 ? -5.335 22.258 -26.409 1.00 91.00 451 ASN A O 1
ATOM 3464 N N . CYS A 1 452 ? -3.516 20.928 -26.432 1.00 89.12 452 CYS A N 1
ATOM 3465 C CA . CYS A 1 452 ? -4.023 19.869 -27.312 1.00 89.12 452 CYS A CA 1
ATOM 3466 C C . CYS A 1 452 ? -4.828 18.812 -26.526 1.00 89.12 452 CYS A C 1
ATOM 3468 O O . CYS A 1 452 ? -4.796 18.785 -25.292 1.00 89.12 452 CYS A O 1
ATOM 3470 N N . GLY A 1 453 ? -5.562 17.949 -27.235 1.00 88.88 453 GLY A N 1
ATOM 3471 C CA . GLY A 1 453 ? -6.191 16.772 -26.626 1.00 88.88 453 GLY A CA 1
ATOM 3472 C C . GLY A 1 453 ? -5.157 15.685 -26.331 1.00 88.88 453 GLY A C 1
ATOM 3473 O O . GLY A 1 453 ? -4.214 15.530 -27.101 1.00 88.88 453 GLY A O 1
ATOM 3474 N N . ILE A 1 454 ? -5.332 14.941 -25.239 1.00 93.62 454 ILE A N 1
ATOM 3475 C CA . ILE A 1 454 ? -4.549 13.743 -24.917 1.00 93.62 454 ILE A CA 1
ATOM 3476 C C . ILE A 1 454 ? -5.389 12.496 -25.206 1.00 93.62 454 ILE A C 1
ATOM 3478 O O . ILE A 1 454 ? -6.582 12.486 -24.916 1.00 93.62 454 ILE A O 1
ATOM 3482 N N . ALA A 1 455 ? -4.766 11.446 -25.727 1.00 94.44 455 ALA A N 1
ATOM 3483 C CA . ALA A 1 455 ? -5.323 10.096 -25.782 1.00 94.44 455 ALA A CA 1
ATOM 3484 C C . ALA A 1 455 ? -4.408 9.138 -25.009 1.00 94.44 455 ALA A C 1
ATOM 3486 O O . ALA A 1 455 ? -3.195 9.226 -25.153 1.00 94.44 455 ALA A O 1
ATOM 3487 N N . LEU A 1 456 ? -4.948 8.227 -24.206 1.00 94.50 456 LEU A N 1
ATOM 3488 C CA . LEU A 1 456 ? -4.164 7.143 -23.606 1.00 94.50 456 LEU A CA 1
ATOM 3489 C C . LEU A 1 456 ? -4.142 5.944 -24.562 1.00 94.50 456 LEU A C 1
ATOM 3491 O O . LEU A 1 456 ? -5.130 5.695 -25.258 1.00 94.50 456 LEU A O 1
ATOM 3495 N N . THR A 1 457 ? -3.033 5.204 -24.586 1.00 92.38 457 THR A N 1
ATOM 3496 C CA . THR A 1 457 ? -2.901 3.923 -25.313 1.00 92.38 457 THR A CA 1
ATOM 3497 C C . THR A 1 457 ? -2.546 2.747 -24.396 1.00 92.38 457 THR A C 1
ATOM 3499 O O . THR A 1 457 ? -2.236 1.661 -24.878 1.00 92.38 457 THR A O 1
ATOM 3502 N N . SER A 1 458 ? -2.519 2.987 -23.086 1.00 86.62 458 SER A N 1
ATOM 3503 C CA . SER A 1 458 ? -2.205 2.037 -22.017 1.00 86.62 458 SER A CA 1
ATOM 3504 C C . SER A 1 458 ? -2.621 2.647 -20.672 1.00 86.62 458 SER A C 1
ATOM 3506 O O . SER A 1 458 ? -2.910 3.847 -20.594 1.00 86.62 458 SER A O 1
ATOM 3508 N N . ASP A 1 459 ? -2.598 1.850 -19.605 1.00 84.31 459 ASP A N 1
ATOM 3509 C CA . ASP A 1 459 ? -2.734 2.358 -18.235 1.00 84.31 459 ASP A CA 1
ATOM 3510 C C . ASP A 1 459 ? -1.528 3.257 -17.889 1.00 84.31 459 ASP A C 1
ATOM 3512 O O . ASP A 1 459 ? -0.442 3.074 -18.425 1.00 84.31 459 ASP A O 1
ATOM 3516 N N . GLN A 1 460 ? -1.700 4.288 -17.059 1.00 83.62 460 GLN A N 1
ATOM 3517 C CA . GLN A 1 460 ? -0.666 5.306 -16.816 1.00 83.62 460 GLN A CA 1
ATOM 3518 C C . GLN A 1 460 ? -0.634 5.794 -15.369 1.00 83.62 460 GLN A C 1
ATOM 3520 O O . GLN A 1 460 ? -1.664 5.915 -14.700 1.00 83.62 460 GLN A O 1
ATOM 3525 N N . ILE A 1 461 ? 0.559 6.188 -14.915 1.00 80.75 461 ILE A N 1
ATOM 3526 C CA . ILE A 1 461 ? 0.762 6.933 -13.667 1.00 80.75 461 ILE A CA 1
ATOM 3527 C C . ILE A 1 461 ? 1.352 8.307 -13.997 1.00 80.75 461 ILE A C 1
ATOM 3529 O O . ILE A 1 461 ? 2.425 8.415 -14.583 1.00 80.75 461 ILE A O 1
ATOM 3533 N N . TRP A 1 462 ? 0.664 9.379 -13.604 1.00 88.56 462 TRP A N 1
ATOM 3534 C CA . TRP A 1 462 ? 1.147 10.754 -13.730 1.00 88.56 462 TRP A CA 1
ATOM 3535 C C . TRP A 1 462 ? 1.694 11.250 -12.386 1.00 88.56 462 TRP A C 1
ATOM 3537 O O . TRP A 1 462 ? 0.960 11.390 -11.398 1.00 88.56 462 TRP A O 1
ATOM 3547 N N . SER A 1 463 ? 2.994 11.541 -12.355 1.00 80.94 463 SER A N 1
ATOM 3548 C CA . SER A 1 463 ? 3.768 11.900 -11.160 1.00 80.94 463 SER A CA 1
ATOM 3549 C C . SER A 1 463 ? 4.080 13.395 -11.141 1.00 80.94 463 SER A C 1
ATOM 3551 O O . SER A 1 463 ? 5.128 13.844 -11.604 1.00 80.94 463 SER A O 1
ATOM 3553 N N . LEU A 1 464 ? 3.138 14.187 -10.617 1.00 82.69 464 LEU A N 1
ATOM 3554 C CA . LEU A 1 464 ? 3.079 15.643 -10.805 1.00 82.69 464 LEU A CA 1
ATOM 3555 C C . LEU A 1 464 ? 3.436 16.395 -9.508 1.00 82.69 464 LEU A C 1
ATOM 3557 O O . LEU A 1 464 ? 2.560 16.906 -8.809 1.00 82.69 464 LEU A O 1
ATOM 3561 N N . ARG A 1 465 ? 4.716 16.397 -9.113 1.00 65.75 465 ARG A N 1
ATOM 3562 C CA . ARG A 1 465 ? 5.160 16.705 -7.735 1.00 65.75 465 ARG A CA 1
ATOM 3563 C C . ARG A 1 465 ? 5.010 18.184 -7.334 1.00 65.75 465 ARG A C 1
ATOM 3565 O O . ARG A 1 465 ? 4.509 18.439 -6.240 1.00 65.75 465 ARG A O 1
ATOM 3572 N N . THR A 1 466 ? 5.375 19.154 -8.180 1.00 62.50 466 THR A N 1
ATOM 3573 C CA . THR A 1 466 ? 5.196 20.602 -7.897 1.00 62.50 466 THR A CA 1
ATOM 3574 C C . THR A 1 466 ? 4.677 21.372 -9.123 1.00 62.50 466 THR A C 1
ATOM 3576 O O . THR A 1 466 ? 4.496 20.770 -10.174 1.00 62.50 466 THR A O 1
ATOM 3579 N N . GLY A 1 467 ? 4.369 22.672 -8.996 1.00 69.19 467 GLY A N 1
ATOM 3580 C CA . GLY A 1 467 ? 3.901 23.514 -10.111 1.00 69.19 467 GLY A CA 1
ATOM 3581 C C . GLY A 1 467 ? 2.387 23.491 -10.392 1.00 69.19 467 GLY A C 1
ATOM 3582 O O . GLY A 1 467 ? 1.586 23.077 -9.553 1.00 69.19 467 GLY A O 1
ATOM 3583 N N . PHE A 1 468 ? 1.995 23.986 -11.573 1.00 80.81 468 PHE A N 1
ATOM 3584 C CA . PHE A 1 468 ? 0.624 23.980 -12.107 1.00 80.81 468 PHE A CA 1
ATOM 3585 C C . PHE A 1 468 ? 0.543 23.087 -13.347 1.00 80.81 468 PHE A C 1
ATOM 3587 O O . PHE A 1 468 ? 1.110 23.413 -14.390 1.00 80.81 468 PHE A O 1
ATOM 3594 N N . PHE A 1 469 ? -0.226 22.006 -13.273 1.00 88.88 469 PHE A N 1
ATOM 3595 C CA . PHE A 1 469 ? -0.443 21.114 -14.408 1.00 88.88 469 PHE A CA 1
ATOM 3596 C C . PHE A 1 469 ? -1.823 21.348 -15.025 1.00 88.88 469 PHE A C 1
ATOM 3598 O O . PHE A 1 469 ? -2.831 21.314 -14.320 1.00 88.88 469 PHE A O 1
ATOM 3605 N N . ASN A 1 470 ? -1.877 21.598 -16.334 1.00 90.19 470 ASN A N 1
ATOM 3606 C CA . ASN A 1 470 ? -3.099 21.900 -17.072 1.00 90.19 470 ASN A CA 1
ATOM 3607 C C . ASN A 1 470 ? -3.185 21.058 -18.354 1.00 90.19 470 ASN A C 1
ATOM 3609 O O . ASN A 1 470 ? -2.307 21.180 -19.201 1.00 90.19 470 ASN A O 1
ATOM 3613 N N . VAL A 1 471 ? -4.271 20.312 -18.556 1.00 89.56 471 VAL A N 1
ATOM 3614 C CA . VAL A 1 471 ? -4.569 19.558 -19.794 1.00 89.56 471 VAL A CA 1
ATOM 3615 C C . VAL A 1 471 ? -5.868 20.065 -20.419 1.00 89.56 471 VAL A C 1
ATOM 3617 O O . VAL A 1 471 ? -6.749 20.524 -19.693 1.00 89.56 471 VAL A O 1
ATOM 3620 N N . SER A 1 472 ? -5.997 20.009 -21.747 1.00 84.81 472 SER A N 1
ATOM 3621 C CA . SER A 1 472 ? -7.217 20.365 -22.478 1.00 84.81 472 SER A CA 1
ATOM 3622 C C . SER A 1 472 ? -8.303 19.308 -22.274 1.00 84.81 472 SER A C 1
ATOM 3624 O O . SER A 1 472 ? -9.148 19.483 -21.402 1.00 84.81 472 SER A O 1
ATOM 3626 N N . SER A 1 473 ? -8.239 18.195 -23.007 1.00 84.69 473 SER A N 1
ATOM 3627 C CA . SER A 1 473 ? -9.117 17.020 -22.909 1.00 84.69 473 SER A CA 1
ATOM 3628 C C . SER A 1 473 ? -8.291 15.743 -22.816 1.00 84.69 473 SER A C 1
ATOM 3630 O O . SER A 1 473 ? -7.123 15.745 -23.200 1.00 84.69 473 SER A O 1
ATOM 3632 N N . ILE A 1 474 ? -8.900 14.664 -22.325 1.00 89.81 474 ILE A N 1
ATOM 3633 C CA . ILE A 1 474 ? -8.284 13.335 -22.237 1.00 89.81 474 ILE A CA 1
ATOM 3634 C C . ILE A 1 474 ? -9.295 12.305 -22.750 1.00 89.81 474 ILE A C 1
ATOM 3636 O O . ILE A 1 474 ? -10.437 12.299 -22.291 1.00 89.81 474 ILE A O 1
ATOM 3640 N N . ASP A 1 475 ? -8.879 11.434 -23.661 1.00 90.88 475 ASP A N 1
ATOM 3641 C CA . ASP A 1 475 ? -9.557 10.174 -23.963 1.00 90.88 475 ASP A CA 1
ATOM 3642 C C . ASP A 1 475 ? -8.778 9.027 -23.314 1.00 90.88 475 ASP A C 1
ATOM 3644 O O . ASP A 1 475 ? -7.581 8.885 -23.549 1.00 90.88 475 ASP A O 1
ATOM 3648 N N . THR A 1 476 ? -9.432 8.243 -22.460 1.00 91.25 476 THR A N 1
ATOM 3649 C CA . THR A 1 476 ? -8.813 7.104 -21.765 1.00 91.25 476 THR A CA 1
ATOM 3650 C C . THR A 1 476 ? -8.752 5.837 -22.607 1.00 91.25 476 THR A C 1
ATOM 3652 O O . THR A 1 476 ? -7.986 4.951 -22.257 1.00 91.25 476 THR A O 1
ATOM 3655 N N . HIS A 1 477 ? -9.559 5.701 -23.667 1.00 91.19 477 HIS A N 1
ATOM 3656 C CA . HIS A 1 477 ? -9.700 4.452 -24.436 1.00 91.19 477 HIS A CA 1
ATOM 3657 C C . HIS A 1 477 ? -9.880 3.167 -23.587 1.00 91.19 477 HIS A C 1
ATOM 3659 O O . HIS A 1 477 ? -9.500 2.078 -24.006 1.00 91.19 477 HIS A O 1
ATOM 3665 N N . GLY A 1 478 ? -10.476 3.279 -22.395 1.00 89.06 478 GLY A N 1
ATOM 3666 C CA . GLY A 1 478 ? -10.679 2.172 -21.451 1.00 89.06 478 GLY A CA 1
ATOM 3667 C C . GLY A 1 478 ? -9.574 1.994 -20.401 1.00 89.06 478 GLY A C 1
ATOM 3668 O O . GLY A 1 478 ? -9.771 1.231 -19.460 1.00 89.06 478 GLY A O 1
ATOM 3669 N N . HIS A 1 479 ? -8.465 2.728 -20.505 1.00 92.00 479 HIS A N 1
ATOM 3670 C CA . HIS A 1 479 ? -7.288 2.585 -19.646 1.00 92.00 479 HIS A CA 1
ATOM 3671 C C . HIS A 1 479 ? -7.353 3.336 -18.313 1.00 92.00 479 HIS A C 1
ATOM 3673 O O . HIS A 1 479 ? -7.945 4.414 -18.202 1.00 92.00 479 HIS A O 1
ATOM 3679 N N . THR A 1 480 ? -6.682 2.789 -17.300 1.00 89.94 480 THR A N 1
ATOM 3680 C CA . THR A 1 480 ? -6.576 3.401 -15.969 1.00 89.94 480 THR A CA 1
ATOM 3681 C C . THR A 1 480 ? -5.558 4.538 -15.958 1.00 89.94 480 THR A C 1
ATOM 3683 O O . THR A 1 480 ? -4.388 4.331 -16.261 1.00 89.94 480 THR A O 1
ATOM 3686 N N . LEU A 1 481 ? -5.953 5.730 -15.513 1.00 93.62 481 LEU A N 1
ATOM 3687 C CA . LEU A 1 481 ? -5.051 6.856 -15.271 1.00 93.62 481 LEU A CA 1
ATOM 3688 C C . LEU A 1 481 ? -4.971 7.184 -13.775 1.00 93.62 481 LEU A C 1
ATOM 3690 O O . LEU A 1 481 ? -5.874 7.785 -13.187 1.00 93.62 481 LEU A O 1
ATOM 3694 N N . THR A 1 482 ? -3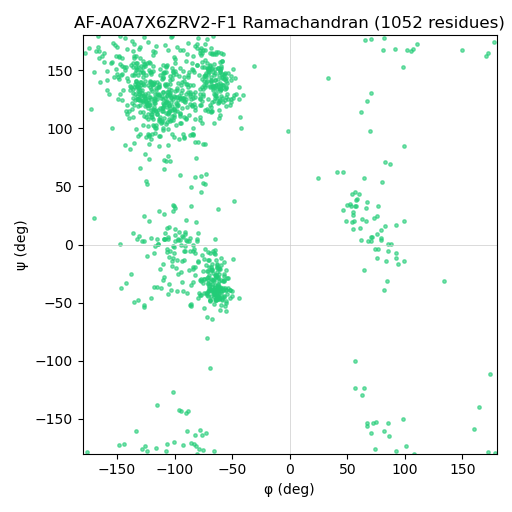.840 6.843 -13.164 1.00 89.44 482 THR A N 1
ATOM 3695 C CA . THR A 1 482 ? -3.495 7.250 -11.799 1.00 89.44 482 THR A CA 1
ATOM 3696 C C . THR A 1 482 ? -2.807 8.609 -11.807 1.00 89.44 482 THR A C 1
ATOM 3698 O O . THR A 1 482 ? -1.839 8.825 -12.524 1.00 89.44 482 THR A O 1
ATOM 3701 N N . VAL A 1 483 ? -3.254 9.533 -10.961 1.00 89.75 483 VAL A N 1
ATOM 3702 C CA . VAL A 1 483 ? -2.731 10.897 -10.871 1.00 89.75 483 VAL A CA 1
ATOM 3703 C C . VAL A 1 483 ? -2.281 11.189 -9.441 1.00 89.75 483 VAL A C 1
ATOM 3705 O O . VAL A 1 483 ? -3.077 11.166 -8.501 1.00 89.75 483 VAL A O 1
ATOM 3708 N N . SER A 1 484 ? -0.998 11.506 -9.268 1.00 82.69 484 SER A N 1
ATOM 3709 C CA . SER A 1 484 ? -0.361 11.725 -7.963 1.00 82.69 484 SER A CA 1
ATOM 3710 C C . SER A 1 484 ? 0.317 13.103 -7.860 1.00 82.69 484 SER A C 1
ATOM 3712 O O . SER A 1 484 ? 0.193 13.952 -8.748 1.00 82.69 484 SER A O 1
ATOM 3714 N N . GLY A 1 485 ? 0.970 13.388 -6.734 1.00 74.31 485 GLY A N 1
ATOM 3715 C CA . GLY A 1 485 ? 1.749 14.606 -6.505 1.00 74.31 485 GLY A CA 1
ATOM 3716 C C . GLY A 1 485 ? 0.936 15.808 -6.003 1.00 74.31 485 GLY A C 1
ATOM 3717 O O . GLY A 1 485 ? -0.093 15.660 -5.348 1.00 74.31 485 GLY A O 1
ATOM 3718 N N . GLY A 1 486 ? 1.421 17.015 -6.295 1.00 69.75 486 GLY A N 1
ATOM 3719 C CA . GLY A 1 486 ? 1.025 18.286 -5.685 1.00 69.75 486 GLY A CA 1
ATOM 3720 C C . GLY A 1 486 ? -0.413 18.764 -5.934 1.00 69.75 486 GLY A C 1
ATOM 3721 O O . GLY A 1 486 ? -1.251 18.107 -6.554 1.00 69.75 486 GLY A O 1
ATOM 3722 N N . SER A 1 487 ? -0.717 19.948 -5.402 1.00 65.06 487 SER A N 1
ATOM 3723 C CA . SER A 1 487 ? -2.081 20.444 -5.165 1.00 65.06 487 SER A CA 1
ATOM 3724 C C . SER A 1 487 ? -2.749 21.217 -6.313 1.00 65.06 487 SER A C 1
ATOM 3726 O O . SER A 1 487 ? -3.874 21.672 -6.130 1.00 65.06 487 SER A O 1
ATOM 3728 N N . ASN A 1 488 ? -2.115 21.369 -7.483 1.00 73.81 488 ASN A N 1
ATOM 3729 C CA . ASN A 1 488 ? -2.632 22.200 -8.585 1.00 73.81 488 ASN A CA 1
ATOM 3730 C C . ASN A 1 488 ? -2.643 21.464 -9.939 1.00 73.81 488 ASN A C 1
ATOM 3732 O O . ASN A 1 488 ? -1.932 21.844 -10.872 1.00 73.81 488 ASN A O 1
ATOM 3736 N N . LYS A 1 489 ? -3.464 20.415 -10.057 1.00 89.00 489 LYS A N 1
ATOM 3737 C CA . LYS A 1 489 ? -3.664 19.658 -11.305 1.00 89.00 489 LYS A CA 1
ATOM 3738 C C . LYS A 1 489 ? -5.032 19.971 -11.900 1.00 89.00 489 LYS A C 1
ATOM 3740 O O . LYS A 1 489 ? -6.010 20.023 -11.154 1.00 89.00 489 LYS A O 1
ATOM 3745 N N . LYS A 1 490 ? -5.123 20.186 -13.216 1.00 89.31 490 LYS A N 1
ATOM 3746 C CA . LYS A 1 490 ? -6.340 20.705 -13.849 1.00 89.31 490 LYS A CA 1
ATOM 3747 C C . LYS A 1 490 ? -6.613 20.152 -15.252 1.00 89.31 490 LYS A C 1
ATOM 3749 O O . LYS A 1 490 ? -5.794 20.329 -16.147 1.00 89.31 490 LYS A O 1
ATOM 3754 N N . PHE A 1 491 ? -7.788 19.571 -15.475 1.00 88.75 491 PHE A N 1
ATOM 3755 C CA . PHE A 1 491 ? -8.276 19.138 -16.791 1.00 88.75 491 PHE A CA 1
ATOM 3756 C C . PHE A 1 491 ? -9.382 20.109 -17.248 1.00 88.75 491 PHE A C 1
ATOM 3758 O O . PHE A 1 491 ? -10.332 20.349 -16.508 1.00 88.75 491 PHE A O 1
ATOM 3765 N N . LYS A 1 492 ? -9.236 20.739 -18.422 1.00 82.94 492 LYS A N 1
ATOM 3766 C CA . LYS A 1 492 ? -10.069 21.865 -18.918 1.00 82.94 492 LYS A CA 1
ATOM 3767 C C . LYS A 1 492 ? -11.302 21.428 -19.735 1.00 82.94 492 LYS A C 1
ATOM 3769 O O . LYS A 1 492 ? -12.003 22.267 -20.319 1.00 82.94 492 LYS A O 1
ATOM 3774 N N . ARG A 1 493 ? -11.526 20.117 -19.829 1.00 78.69 493 ARG A N 1
ATOM 3775 C CA . ARG A 1 493 ? -12.621 19.425 -20.522 1.00 78.69 493 ARG A CA 1
ATOM 3776 C C . ARG A 1 493 ? -12.911 18.109 -19.800 1.00 78.69 493 ARG A C 1
ATOM 3778 O O . ARG A 1 493 ? -12.155 17.699 -18.920 1.00 78.69 493 ARG A O 1
ATOM 3785 N N . ALA A 1 494 ? -14.014 17.467 -20.174 1.00 69.75 494 ALA A N 1
ATOM 3786 C CA . ALA A 1 494 ? -14.344 16.126 -19.706 1.00 69.75 494 ALA A CA 1
ATOM 3787 C C . ALA A 1 494 ? -13.262 15.106 -20.116 1.00 69.75 494 ALA A C 1
ATOM 3789 O O . ALA A 1 494 ? -12.618 15.260 -21.158 1.00 69.75 494 ALA A O 1
ATOM 3790 N N . VAL A 1 495 ? -13.098 14.068 -19.295 1.00 84.12 495 VAL A N 1
ATOM 3791 C CA . VAL A 1 495 ? -12.375 12.845 -19.663 1.00 84.12 495 VAL A CA 1
ATOM 3792 C C . VAL A 1 495 ? -13.372 11.884 -20.306 1.00 84.12 495 VAL A C 1
ATOM 3794 O O . VAL A 1 495 ? -14.443 11.658 -19.751 1.00 84.12 495 VAL A O 1
ATOM 3797 N N . VAL A 1 496 ? -13.037 11.321 -21.461 1.00 84.00 496 VAL A N 1
ATOM 3798 C CA . VAL A 1 496 ? -13.860 10.329 -22.177 1.00 84.00 496 VAL A CA 1
ATOM 3799 C C . VAL A 1 496 ? -13.126 8.981 -22.257 1.00 84.00 496 VAL A C 1
ATOM 3801 O O . VAL A 1 496 ? -12.087 8.814 -21.622 1.00 84.00 496 VAL A O 1
ATOM 3804 N N . GLY A 1 497 ? -13.685 7.988 -22.954 1.00 85.12 497 GLY A N 1
ATOM 3805 C CA . GLY A 1 497 ? -13.045 6.680 -23.182 1.00 85.12 497 GLY A CA 1
ATOM 3806 C C . GLY A 1 497 ? -13.391 5.561 -22.192 1.00 85.12 497 GLY A C 1
ATOM 3807 O O . GLY A 1 497 ? -13.196 4.398 -22.519 1.00 85.12 497 GLY A O 1
ATOM 3808 N N . GLY A 1 498 ? -13.953 5.873 -21.019 1.00 85.56 498 GLY A N 1
ATOM 3809 C CA . GLY A 1 498 ? -14.503 4.877 -20.082 1.00 85.56 498 GLY A CA 1
ATOM 3810 C C . GLY A 1 498 ? -13.524 4.227 -19.092 1.00 85.56 498 GLY A C 1
ATOM 3811 O O . GLY A 1 498 ? -13.967 3.497 -18.209 1.00 85.56 498 GLY A O 1
ATOM 3812 N N . GLY A 1 499 ? -12.222 4.502 -19.188 1.00 88.12 499 GLY A N 1
ATOM 3813 C CA . GLY A 1 499 ? -11.207 3.991 -18.261 1.00 88.12 499 GLY A CA 1
ATOM 3814 C C . GLY A 1 499 ? -11.236 4.666 -16.885 1.00 88.12 499 GLY A C 1
ATOM 3815 O O . GLY A 1 499 ? -11.784 5.761 -16.734 1.00 88.12 499 GLY A O 1
ATOM 3816 N N . GLN A 1 500 ? -10.681 4.015 -15.859 1.00 91.62 500 GLN A N 1
ATOM 3817 C CA . GLN A 1 500 ? -10.735 4.502 -14.474 1.00 91.62 500 GLN A CA 1
ATOM 3818 C C . GLN A 1 500 ? -9.747 5.654 -14.217 1.00 91.62 500 GLN A C 1
ATOM 3820 O O . GLN A 1 500 ? -8.615 5.629 -14.681 1.00 91.62 500 GLN A O 1
ATOM 3825 N N . ILE A 1 501 ? -10.134 6.645 -13.411 1.00 93.50 501 ILE A N 1
ATOM 3826 C CA . ILE A 1 501 ? -9.235 7.682 -12.885 1.00 93.50 501 ILE A CA 1
ATOM 3827 C C . ILE A 1 501 ? -8.967 7.421 -11.402 1.00 93.50 501 ILE A C 1
ATOM 3829 O O . ILE A 1 501 ? -9.909 7.306 -10.624 1.00 93.50 501 ILE A O 1
ATOM 3833 N N . ILE A 1 502 ? -7.703 7.389 -10.979 1.00 91.06 502 ILE A N 1
ATOM 3834 C CA . ILE A 1 502 ? -7.324 7.247 -9.563 1.00 91.06 502 ILE A CA 1
ATOM 3835 C C . ILE A 1 502 ? -6.615 8.521 -9.102 1.00 91.06 502 ILE A C 1
ATOM 3837 O O . ILE A 1 502 ? -5.503 8.818 -9.530 1.00 91.06 502 ILE A O 1
ATOM 3841 N N . VAL A 1 503 ? -7.230 9.293 -8.207 1.00 91.62 503 VAL A N 1
ATOM 3842 C CA . VAL A 1 503 ? -6.628 10.497 -7.616 1.00 91.62 503 VAL A CA 1
ATOM 3843 C C . VAL A 1 503 ? -5.907 10.100 -6.327 1.00 91.62 503 VAL A C 1
ATOM 3845 O O . VAL A 1 503 ? -6.519 10.060 -5.263 1.00 91.62 503 VAL A O 1
ATOM 3848 N N . ARG A 1 504 ? -4.605 9.802 -6.437 1.00 84.12 504 ARG A N 1
ATOM 3849 C CA . ARG A 1 504 ? -3.788 9.202 -5.362 1.00 84.12 504 ARG A CA 1
ATOM 3850 C C . ARG A 1 504 ? -3.255 10.205 -4.331 1.00 84.12 504 ARG A C 1
ATOM 3852 O O . ARG A 1 504 ? -2.937 9.839 -3.204 1.00 84.12 504 ARG A O 1
ATOM 3859 N N . SER A 1 505 ? -3.077 11.470 -4.712 1.00 81.25 505 SER A N 1
ATOM 3860 C CA . SER A 1 505 ? -2.683 12.538 -3.778 1.00 81.25 505 SER A CA 1
ATOM 3861 C C . SER A 1 505 ? -2.883 13.937 -4.358 1.00 81.25 505 SER A C 1
ATOM 3863 O O . SER A 1 505 ? -2.983 14.129 -5.574 1.00 81.25 505 SER A O 1
ATOM 3865 N N . GLY A 1 506 ? -2.941 14.937 -3.474 1.00 84.25 506 GLY A N 1
ATOM 3866 C CA . GLY A 1 506 ? -3.147 16.337 -3.847 1.00 84.25 506 GLY A CA 1
ATOM 3867 C C . GLY A 1 506 ? -4.539 16.591 -4.431 1.00 84.25 506 GLY A C 1
ATOM 3868 O O . GLY A 1 506 ? -5.487 15.868 -4.132 1.00 84.25 506 GLY A O 1
ATOM 3869 N N . THR A 1 507 ? -4.661 17.624 -5.267 1.00 89.69 507 THR A N 1
ATOM 3870 C CA . THR A 1 507 ? -5.952 18.052 -5.827 1.00 89.69 507 THR A CA 1
ATOM 3871 C C . THR A 1 507 ? -5.965 17.923 -7.345 1.00 89.69 507 THR A C 1
ATOM 3873 O O . THR A 1 507 ? -5.107 18.502 -8.016 1.00 89.69 507 THR A O 1
ATOM 3876 N N . LEU A 1 508 ? -6.962 17.218 -7.882 1.00 91.44 508 LEU A N 1
ATOM 3877 C CA . LEU A 1 508 ? -7.317 17.202 -9.300 1.00 91.44 508 LEU A CA 1
ATOM 3878 C C . LEU A 1 508 ? -8.572 18.053 -9.529 1.00 91.44 508 LEU A C 1
ATOM 3880 O O . LEU A 1 508 ? -9.579 17.874 -8.850 1.00 91.44 508 LEU A O 1
ATOM 3884 N N . THR A 1 509 ? -8.509 18.986 -10.481 1.00 90.31 509 THR A N 1
ATOM 3885 C CA . THR A 1 509 ? -9.601 19.909 -10.812 1.00 90.31 509 THR A CA 1
ATOM 3886 C C . THR A 1 509 ? -10.096 19.720 -12.244 1.00 90.31 509 THR A C 1
ATOM 3888 O O . THR A 1 509 ? -9.366 19.994 -13.189 1.00 90.31 509 THR A O 1
ATOM 3891 N N . PHE A 1 510 ? -11.355 19.355 -12.427 1.00 87.06 510 PHE A N 1
ATOM 3892 C CA . PHE A 1 510 ? -12.071 19.464 -13.692 1.00 87.06 510 PHE A CA 1
ATOM 3893 C C . PHE A 1 510 ? -12.653 20.874 -13.852 1.00 87.06 510 PHE A C 1
ATOM 3895 O O . PHE A 1 510 ? -13.480 21.300 -13.056 1.00 87.06 510 PHE A O 1
ATOM 3902 N N . ASP A 1 511 ? -12.244 21.609 -14.881 1.00 81.44 511 ASP A N 1
ATOM 3903 C CA . ASP A 1 511 ? -12.832 22.888 -15.298 1.00 81.44 511 ASP A CA 1
ATOM 3904 C C . ASP A 1 511 ? -13.548 22.646 -16.620 1.00 81.44 511 ASP A C 1
ATOM 3906 O O . ASP A 1 511 ? -12.910 22.542 -17.659 1.00 81.44 511 ASP A O 1
ATOM 3910 N N . THR A 1 512 ? -14.865 22.463 -16.588 1.00 62.91 512 THR A N 1
ATOM 3911 C CA . THR A 1 512 ? -15.628 21.935 -17.732 1.00 62.91 512 THR A CA 1
ATOM 3912 C C . THR A 1 512 ? -16.363 23.033 -18.503 1.00 62.91 512 THR A C 1
ATOM 3914 O O . THR A 1 512 ? -17.387 22.792 -19.145 1.00 62.91 512 THR A O 1
ATOM 3917 N N . ASN A 1 513 ? -15.819 24.256 -18.496 1.00 57.56 513 ASN A N 1
ATOM 3918 C CA . ASN A 1 513 ? -16.402 25.407 -19.191 1.00 57.56 513 ASN A CA 1
ATOM 3919 C C . ASN A 1 513 ? -16.477 25.263 -20.726 1.00 57.56 513 ASN A C 1
ATOM 3921 O O . ASN A 1 513 ? -17.181 26.057 -21.353 1.00 57.56 513 ASN A O 1
ATOM 3925 N N . THR A 1 514 ? -15.744 24.323 -21.346 1.00 50.31 514 THR A N 1
ATOM 3926 C CA . THR A 1 514 ? -15.377 24.439 -22.773 1.00 50.31 514 THR A CA 1
ATOM 3927 C C . THR A 1 514 ? -15.898 23.381 -23.757 1.00 50.31 514 THR A C 1
ATOM 3929 O O . THR A 1 514 ? -15.611 23.554 -24.939 1.00 50.31 514 THR A O 1
ATOM 3932 N N . GLU A 1 515 ? -16.661 22.343 -23.364 1.00 51.50 515 GLU A N 1
ATOM 3933 C CA . GLU A 1 515 ? -17.435 21.528 -24.339 1.00 51.50 515 GLU A CA 1
ATOM 3934 C C . GLU A 1 515 ? -18.511 20.592 -23.737 1.00 51.50 515 GLU A C 1
ATOM 3936 O O . GLU A 1 515 ? -18.748 20.571 -22.525 1.00 51.50 515 GLU A O 1
ATOM 3941 N N . SER A 1 516 ? -19.215 19.858 -24.609 1.00 45.78 516 SER A N 1
ATOM 3942 C CA . SER A 1 516 ? -20.305 18.921 -24.299 1.00 45.78 516 SER A CA 1
ATOM 3943 C C . SER A 1 516 ? -19.959 17.482 -24.701 1.00 45.78 516 SER A C 1
ATOM 3945 O O . SER A 1 516 ? -19.861 17.181 -25.888 1.00 45.78 516 SER A O 1
ATOM 3947 N N . GLY A 1 517 ? -19.856 16.592 -23.719 1.00 51.66 517 GLY A N 1
ATOM 3948 C CA . GLY A 1 517 ? -19.693 15.147 -23.888 1.00 51.66 517 GLY A CA 1
ATOM 3949 C C . GLY A 1 517 ? -19.855 14.467 -22.530 1.00 51.66 517 GLY A C 1
ATOM 3950 O O . GLY A 1 517 ? -19.556 15.093 -21.512 1.00 51.66 517 GLY A O 1
ATOM 3951 N N . ALA A 1 518 ? -20.377 13.240 -22.503 1.00 52.22 518 ALA A N 1
ATOM 3952 C CA . ALA A 1 518 ? -20.548 12.487 -21.263 1.00 52.22 518 ALA A CA 1
ATOM 3953 C C . ALA A 1 518 ? -19.224 11.787 -20.882 1.00 52.22 518 ALA A C 1
ATOM 3955 O O . ALA A 1 518 ? -18.703 11.014 -21.690 1.00 52.22 518 ALA A O 1
ATOM 3956 N N . PRO A 1 519 ? -18.653 12.061 -19.699 1.00 62.41 519 PRO A N 1
ATOM 3957 C CA . PRO A 1 519 ? -17.540 11.297 -19.150 1.00 62.41 519 PRO A CA 1
ATOM 3958 C C . PRO A 1 519 ? -18.022 9.944 -18.612 1.00 62.41 519 PRO A C 1
ATOM 3960 O O . PRO A 1 519 ? -18.930 9.883 -17.789 1.00 62.41 519 PRO A O 1
ATOM 3963 N N . PHE A 1 520 ? -17.372 8.865 -19.048 1.00 69.12 520 PHE A N 1
ATOM 3964 C CA . PHE A 1 520 ? -17.723 7.483 -18.681 1.00 69.12 520 PHE A CA 1
ATOM 3965 C C . PHE A 1 520 ? -16.718 6.819 -17.727 1.00 69.12 520 PHE A C 1
ATOM 3967 O O . PHE A 1 520 ? -16.782 5.618 -17.489 1.00 69.12 520 PHE A O 1
ATOM 3974 N N . SER A 1 521 ? -15.771 7.583 -17.183 1.00 80.31 521 SER A N 1
ATOM 3975 C CA . SER A 1 521 ? -14.763 7.071 -16.253 1.00 80.31 521 SER A CA 1
ATOM 3976 C C . SER A 1 521 ? -15.338 6.809 -14.863 1.00 80.31 521 SER A C 1
ATOM 3978 O O . SER A 1 521 ? -16.035 7.660 -14.306 1.00 80.31 521 SER A O 1
ATOM 3980 N N . LYS A 1 522 ? -14.972 5.676 -14.256 1.00 90.12 522 LYS A N 1
ATOM 3981 C CA . LYS A 1 522 ? -15.040 5.500 -12.795 1.00 90.12 522 LYS A CA 1
ATOM 3982 C C . LYS A 1 522 ? -13.930 6.323 -12.145 1.00 90.12 522 LYS A C 1
ATOM 3984 O O . LYS A 1 522 ? -12.842 6.404 -12.709 1.00 90.12 522 LYS A O 1
ATOM 3989 N N . ILE A 1 523 ? -14.165 6.916 -10.977 1.00 93.81 523 ILE A N 1
ATOM 3990 C CA . ILE A 1 523 ? -13.158 7.725 -10.280 1.00 93.81 523 ILE A CA 1
ATOM 3991 C C . ILE A 1 523 ? -12.961 7.229 -8.849 1.00 93.81 523 ILE A C 1
ATOM 3993 O O . ILE A 1 523 ? -13.911 7.167 -8.078 1.00 93.81 523 ILE A O 1
ATOM 3997 N N . LEU A 1 524 ? -11.717 6.928 -8.482 1.00 93.25 524 LEU A N 1
ATOM 3998 C CA . LEU A 1 524 ? -11.293 6.629 -7.116 1.00 93.25 524 LEU A CA 1
ATOM 3999 C C . LEU A 1 524 ? -10.561 7.842 -6.531 1.00 93.25 524 LEU A C 1
ATOM 4001 O O . LEU A 1 524 ? -9.690 8.415 -7.188 1.00 93.25 524 LEU A O 1
ATOM 4005 N N . VAL A 1 525 ? -10.895 8.247 -5.306 1.00 92.56 525 VAL A N 1
ATOM 4006 C CA . VAL A 1 525 ? -10.220 9.341 -4.591 1.00 92.56 525 VAL A CA 1
ATOM 4007 C C . VAL A 1 525 ? -9.730 8.819 -3.246 1.00 92.56 525 VAL A C 1
ATOM 4009 O O . VAL A 1 525 ? -10.538 8.563 -2.354 1.00 92.56 525 VAL A O 1
ATOM 4012 N N . THR A 1 526 ? -8.410 8.684 -3.124 1.00 85.94 526 THR A N 1
ATOM 4013 C CA . THR A 1 526 ? -7.736 8.027 -1.995 1.00 85.94 526 THR A CA 1
ATOM 4014 C C . THR A 1 526 ? -7.616 8.951 -0.766 1.00 85.94 526 THR A C 1
ATOM 4016 O O . THR A 1 526 ? -7.878 10.163 -0.869 1.00 85.94 526 THR A O 1
ATOM 4019 N N . PRO A 1 527 ? -7.155 8.446 0.397 1.00 79.81 527 PRO A N 1
ATOM 4020 C CA . PRO A 1 527 ? -7.023 9.249 1.607 1.00 79.81 527 PRO A CA 1
ATOM 4021 C C . PRO A 1 527 ? -6.147 10.491 1.400 1.00 79.81 527 PRO A C 1
ATOM 4023 O O . PRO A 1 527 ? -5.073 10.451 0.800 1.00 79.81 527 PRO A O 1
ATOM 4026 N N . GLY A 1 528 ? -6.628 11.640 1.881 1.00 77.81 528 GLY A N 1
ATOM 4027 C CA . GLY A 1 528 ? -5.936 12.928 1.752 1.00 77.81 528 GLY A CA 1
ATOM 4028 C C . GLY A 1 528 ? -6.000 13.586 0.363 1.00 77.81 528 GLY A C 1
ATOM 4029 O O . GLY A 1 528 ? -5.690 14.777 0.260 1.00 77.81 528 GLY A O 1
ATOM 4030 N N . ALA A 1 529 ? -6.446 12.879 -0.679 1.00 86.62 529 ALA A N 1
ATOM 4031 C CA . ALA A 1 529 ? -6.633 13.434 -2.017 1.00 86.62 529 ALA A CA 1
ATOM 4032 C C . ALA A 1 529 ? -7.918 14.280 -2.136 1.00 86.62 529 ALA A C 1
ATOM 4034 O O . ALA A 1 529 ? -8.763 14.346 -1.235 1.00 86.62 529 ALA A O 1
ATOM 4035 N N . SER A 1 530 ? -8.059 15.014 -3.240 1.00 91.00 530 SER A N 1
ATOM 4036 C CA . SER A 1 530 ? -9.230 15.852 -3.515 1.00 91.00 530 SER A CA 1
ATOM 4037 C C . SER A 1 530 ? -9.546 15.935 -5.007 1.00 91.00 530 SER A C 1
ATOM 4039 O O . SER A 1 530 ? -8.698 16.287 -5.822 1.00 91.00 530 SER A O 1
ATOM 4041 N N . LEU A 1 531 ? -10.801 15.675 -5.347 1.00 93.56 531 LEU A N 1
ATOM 4042 C CA . LEU A 1 531 ? -11.402 15.849 -6.657 1.00 93.56 531 LEU A CA 1
ATOM 4043 C C . LEU A 1 531 ? -12.294 17.095 -6.640 1.00 93.56 531 LEU A C 1
ATOM 4045 O O . LEU A 1 531 ? -13.129 17.260 -5.752 1.00 93.56 531 LEU A O 1
ATOM 4049 N N . VAL A 1 532 ? -12.125 17.988 -7.611 1.00 91.94 532 VAL A N 1
ATOM 4050 C CA . VAL A 1 532 ? -12.841 19.267 -7.680 1.00 91.94 532 VAL A CA 1
ATOM 4051 C C . VAL A 1 532 ? -13.423 19.458 -9.074 1.00 91.94 532 VAL A C 1
ATOM 4053 O O . VAL A 1 532 ? -12.684 19.401 -10.044 1.00 91.94 532 VAL A O 1
ATOM 4056 N N . TYR A 1 533 ? -14.704 19.783 -9.190 1.00 89.06 533 TYR A N 1
ATOM 4057 C CA . TYR A 1 533 ? -15.299 20.327 -10.410 1.00 89.06 533 TYR A CA 1
ATOM 4058 C C . TYR A 1 533 ? -15.473 21.848 -10.223 1.00 89.06 533 TYR A C 1
ATOM 4060 O O . TYR A 1 533 ? -16.171 22.296 -9.312 1.00 89.06 533 TYR A O 1
ATOM 4068 N N . ASP A 1 534 ? -14.778 22.661 -11.027 1.00 82.94 534 ASP A N 1
ATOM 4069 C CA . ASP A 1 534 ? -14.641 24.122 -10.898 1.00 82.94 534 ASP A CA 1
ATOM 4070 C C . ASP A 1 534 ? -15.112 24.855 -12.161 1.00 82.94 534 ASP A C 1
ATOM 4072 O O . ASP A 1 534 ? -14.358 24.951 -13.125 1.00 82.94 534 ASP A O 1
ATOM 4076 N N . LYS A 1 535 ? -16.327 25.429 -12.103 1.00 68.44 535 LYS A N 1
ATOM 4077 C CA . LYS A 1 535 ? -17.020 26.174 -13.179 1.00 68.44 535 LYS A CA 1
ATOM 4078 C C . LYS A 1 535 ? -17.314 25.320 -14.421 1.00 68.44 535 LYS A C 1
ATOM 4080 O O . LYS A 1 535 ? -16.421 24.897 -15.151 1.00 68.44 535 LYS A O 1
ATOM 4085 N N . HIS A 1 536 ? -18.597 25.110 -14.667 1.00 68.50 536 HIS A N 1
ATOM 4086 C CA . HIS A 1 536 ? -19.113 24.198 -15.679 1.00 68.50 536 HIS A CA 1
ATOM 4087 C C . HIS A 1 536 ? -20.258 24.880 -16.432 1.00 68.50 536 HIS A C 1
ATOM 4089 O O . HIS A 1 536 ? -21.188 25.397 -15.820 1.00 68.50 536 HIS A O 1
ATOM 4095 N N . THR A 1 537 ? -20.189 24.933 -17.763 1.00 67.00 537 THR A N 1
ATOM 4096 C CA . THR A 1 537 ? -21.200 25.638 -18.567 1.00 67.00 537 THR A CA 1
ATOM 4097 C C . THR A 1 537 ? -22.411 24.742 -18.820 1.00 67.00 537 THR A C 1
ATOM 4099 O O . THR A 1 537 ? -22.398 23.878 -19.703 1.00 67.00 537 THR A O 1
ATOM 4102 N N . GLY A 1 538 ? -23.471 24.971 -18.040 1.00 70.88 538 GLY A N 1
ATOM 4103 C CA . GLY A 1 538 ? -24.692 24.163 -18.052 1.00 70.88 538 GLY A CA 1
ATOM 4104 C C . GLY A 1 538 ? -24.526 22.795 -17.379 1.00 70.88 538 GLY A C 1
ATOM 4105 O O . GLY A 1 538 ? -23.477 22.484 -16.826 1.00 70.88 538 GLY A O 1
ATOM 4106 N N . SER A 1 539 ? -25.585 21.989 -17.429 1.00 78.94 539 SER A N 1
ATOM 4107 C CA . SER A 1 539 ? -25.654 20.633 -16.864 1.00 78.94 539 SER A CA 1
ATOM 4108 C C . SER A 1 539 ? -24.732 19.627 -17.562 1.00 78.94 539 SER A C 1
ATOM 4110 O O . SER A 1 539 ? -24.705 19.591 -18.796 1.00 78.94 539 SER A O 1
ATOM 4112 N N . LYS A 1 540 ? -24.024 18.784 -16.794 1.00 80.19 540 LYS A N 1
ATOM 4113 C CA . LYS A 1 540 ? -23.099 17.751 -17.306 1.00 80.19 540 LYS A CA 1
ATOM 4114 C C . LYS A 1 540 ? -23.282 16.399 -16.602 1.00 80.19 540 LYS A C 1
ATOM 4116 O O . LYS A 1 540 ? -23.487 16.369 -15.397 1.00 80.19 540 LYS A O 1
ATOM 4121 N N . THR A 1 541 ? -23.071 15.285 -17.303 1.00 82.50 541 THR A N 1
ATOM 4122 C CA . THR A 1 541 ? -22.583 14.064 -16.628 1.00 82.50 541 THR A CA 1
ATOM 4123 C C . THR A 1 541 ? -21.116 14.292 -16.217 1.00 82.50 541 THR A C 1
ATOM 4125 O O . THR A 1 541 ? -20.401 15.020 -16.909 1.00 82.50 541 THR A O 1
ATOM 4128 N N . LEU A 1 542 ? -20.669 13.725 -15.092 1.00 84.56 542 LEU A N 1
ATOM 4129 C CA . LEU A 1 542 ? -19.351 13.954 -14.475 1.00 84.56 542 LEU A CA 1
ATOM 4130 C C . LEU A 1 542 ? -18.472 12.702 -14.393 1.00 84.56 542 LEU A C 1
ATOM 4132 O O . LEU A 1 542 ? -17.260 12.802 -14.567 1.00 84.56 542 LEU A O 1
ATOM 4136 N N . ALA A 1 543 ? -19.076 11.544 -14.135 1.00 87.75 543 ALA A N 1
ATOM 4137 C CA . ALA A 1 543 ? -18.408 10.254 -13.996 1.00 87.75 543 ALA A CA 1
ATOM 4138 C C . ALA A 1 543 ? -19.424 9.112 -14.157 1.00 87.75 543 ALA A C 1
ATOM 4140 O O . ALA A 1 543 ? -20.629 9.338 -14.012 1.00 87.75 543 ALA A O 1
ATOM 4141 N N . ALA A 1 544 ? -18.924 7.894 -14.374 1.00 88.81 544 ALA A N 1
ATOM 4142 C CA . ALA A 1 544 ? -19.713 6.676 -14.211 1.00 88.81 544 ALA A CA 1
ATOM 4143 C C . ALA A 1 544 ? -19.959 6.402 -12.718 1.00 88.81 544 ALA A C 1
ATOM 4145 O O . ALA A 1 544 ? -21.088 6.500 -12.268 1.00 88.81 544 ALA A O 1
ATOM 4146 N N . ASP A 1 545 ? -18.899 6.184 -11.938 1.00 90.56 545 ASP A N 1
ATOM 4147 C CA . ASP A 1 545 ? -18.952 6.018 -10.477 1.00 90.56 545 ASP A CA 1
ATOM 4148 C C . ASP A 1 545 ? -17.934 6.954 -9.809 1.00 90.56 545 ASP A C 1
ATOM 4150 O O . ASP A 1 545 ? -16.902 7.269 -10.413 1.00 90.56 545 ASP A O 1
ATOM 4154 N N . ILE A 1 546 ? -18.166 7.353 -8.554 1.00 94.44 546 ILE A N 1
ATOM 4155 C CA . ILE A 1 546 ? -17.150 8.013 -7.715 1.00 94.44 546 ILE A CA 1
ATOM 4156 C C . ILE A 1 546 ? -17.028 7.295 -6.369 1.00 94.44 546 ILE A C 1
ATOM 4158 O O . ILE A 1 546 ? -17.934 7.368 -5.543 1.00 94.44 546 ILE A O 1
ATOM 4162 N N . THR A 1 547 ? -15.872 6.685 -6.113 1.00 94.12 547 THR A N 1
ATOM 4163 C CA . THR A 1 547 ? -15.513 6.075 -4.826 1.00 94.12 547 THR A CA 1
ATOM 4164 C C . THR A 1 547 ? -14.600 7.005 -4.026 1.00 94.12 547 THR A C 1
ATOM 4166 O O . THR A 1 547 ? -13.568 7.464 -4.522 1.00 94.12 547 THR A O 1
ATOM 4169 N N . LEU A 1 548 ? -14.974 7.282 -2.776 1.00 92.56 548 LEU A N 1
ATOM 4170 C CA . LEU A 1 548 ? -14.205 8.071 -1.815 1.00 92.56 548 LEU A CA 1
ATOM 4171 C C . LEU A 1 548 ? -13.665 7.163 -0.700 1.00 92.56 548 LEU A C 1
ATOM 4173 O O . LEU A 1 548 ? -14.368 6.863 0.264 1.00 92.56 548 LEU A O 1
ATOM 4177 N N . GLU A 1 549 ? -12.392 6.800 -0.806 1.00 86.31 549 GLU A N 1
ATOM 4178 C CA . GLU A 1 549 ? -11.594 6.142 0.237 1.00 86.31 549 GLU A CA 1
ATOM 4179 C C . GLU A 1 549 ? -11.090 7.222 1.203 1.00 86.31 549 GLU A C 1
ATOM 4181 O O . GLU A 1 549 ? -9.968 7.713 1.097 1.00 86.31 549 GLU A O 1
ATOM 4186 N N . CYS A 1 550 ? -11.971 7.758 2.052 1.00 78.56 550 CYS A N 1
ATOM 4187 C CA . CYS A 1 550 ? -11.701 8.979 2.839 1.00 78.56 550 CYS A CA 1
ATOM 4188 C C . CYS A 1 550 ? -11.276 10.217 1.998 1.00 78.56 550 CYS A C 1
ATOM 4190 O O . CYS A 1 550 ? -10.784 11.223 2.525 1.00 78.56 550 CYS A O 1
ATOM 4192 N N . GLY A 1 551 ? -11.467 10.154 0.677 1.00 86.56 551 GLY A N 1
ATOM 4193 C CA . GLY A 1 551 ? -11.205 11.228 -0.271 1.00 86.56 551 GLY A CA 1
ATOM 4194 C C . GLY A 1 551 ? -12.235 12.359 -0.211 1.00 86.56 551 GLY A C 1
ATOM 4195 O O . GLY A 1 551 ? -13.271 12.288 0.459 1.00 86.56 551 GLY A O 1
ATOM 4196 N N . LYS A 1 552 ? -11.959 13.444 -0.942 1.00 91.50 552 LYS A N 1
ATOM 4197 C CA . LYS A 1 552 ? -12.822 14.637 -0.972 1.00 91.50 552 LYS A CA 1
ATOM 4198 C C . LYS A 1 552 ? -13.330 14.914 -2.380 1.00 91.50 552 LYS A C 1
ATOM 4200 O O . LYS A 1 552 ? -12.530 14.994 -3.303 1.00 91.50 552 LYS A O 1
ATOM 4205 N N . LEU A 1 553 ? -14.628 15.154 -2.523 1.00 95.19 553 LEU A N 1
ATOM 4206 C CA . LEU A 1 553 ? -15.280 15.663 -3.729 1.00 95.19 553 LEU A CA 1
ATOM 4207 C C . LEU A 1 553 ? -15.757 17.103 -3.481 1.00 95.19 553 LEU A C 1
ATOM 4209 O O . LEU A 1 553 ? -16.424 17.384 -2.483 1.00 95.19 553 LEU A O 1
ATOM 4213 N N . GLN A 1 554 ? -15.460 18.031 -4.389 1.00 93.31 554 GLN A N 1
ATOM 4214 C CA . GLN A 1 554 ? -15.979 19.399 -4.347 1.00 93.31 554 GLN A CA 1
ATOM 4215 C C . GLN A 1 554 ? -16.636 19.793 -5.672 1.00 93.31 554 GLN A C 1
ATOM 4217 O O . GLN A 1 554 ? -15.985 19.814 -6.708 1.00 93.31 554 GLN A O 1
ATOM 4222 N N . MET A 1 555 ? -17.894 20.222 -5.610 1.00 90.94 555 MET A N 1
ATOM 4223 C CA . MET A 1 555 ? -18.626 20.837 -6.719 1.00 90.94 555 MET A CA 1
ATOM 4224 C C . MET A 1 555 ? -18.670 22.353 -6.518 1.00 90.94 555 MET A C 1
ATOM 4226 O O . MET A 1 555 ? -19.226 22.817 -5.521 1.00 90.94 555 MET A O 1
ATOM 4230 N N . LYS A 1 556 ? -18.111 23.153 -7.431 1.00 87.19 556 LYS A N 1
ATOM 4231 C CA . LYS A 1 556 ? -18.192 24.627 -7.393 1.00 87.19 556 LYS A CA 1
ATOM 4232 C C . LYS A 1 556 ? -19.117 25.150 -8.485 1.00 87.19 556 LYS A C 1
ATOM 4234 O O . LYS A 1 556 ? -19.033 24.709 -9.628 1.00 87.19 556 LYS A O 1
ATOM 4239 N N . GLY A 1 557 ? -19.954 26.122 -8.137 1.00 77.00 557 GLY A N 1
ATOM 4240 C CA . GLY A 1 557 ? -20.974 26.649 -9.036 1.00 77.00 557 GLY A CA 1
ATOM 4241 C C . GLY A 1 557 ? -20.453 27.465 -10.207 1.00 77.00 557 GLY A C 1
ATOM 4242 O O . GLY A 1 557 ? -19.412 28.121 -10.136 1.00 77.00 557 GLY A O 1
ATOM 4243 N N . ASP A 1 558 ? -21.229 27.428 -11.285 1.00 74.62 558 ASP A N 1
ATOM 4244 C CA . ASP A 1 558 ? -21.075 28.320 -12.423 1.00 74.62 558 ASP A CA 1
ATOM 4245 C C . ASP A 1 558 ? -21.546 29.742 -12.077 1.00 74.62 558 ASP A C 1
ATOM 4247 O O . ASP A 1 558 ? -22.472 29.958 -11.296 1.00 74.62 558 ASP A O 1
ATOM 4251 N N . LYS A 1 559 ? -20.893 30.727 -12.690 1.00 72.81 559 LYS A N 1
ATOM 4252 C CA . LYS A 1 559 ? -21.260 32.143 -12.610 1.00 72.81 559 LYS A CA 1
ATOM 4253 C C . LYS A 1 559 ? -22.286 32.537 -13.671 1.00 72.81 559 LYS A C 1
ATOM 4255 O O . LYS A 1 559 ? -22.971 33.546 -13.502 1.00 72.81 559 LYS A O 1
ATOM 4260 N N . ALA A 1 560 ? -22.392 31.782 -14.767 1.00 74.56 560 ALA A N 1
ATOM 4261 C CA . ALA A 1 560 ? -23.290 32.101 -15.871 1.00 74.56 560 ALA A CA 1
ATOM 4262 C C . ALA A 1 560 ? -24.713 31.559 -15.649 1.00 74.56 560 ALA A C 1
ATOM 4264 O O . ALA A 1 560 ? -25.672 32.341 -15.718 1.00 74.56 560 ALA A O 1
ATOM 4265 N N . ALA A 1 561 ? -24.877 30.274 -15.319 1.00 77.94 561 ALA A N 1
ATOM 4266 C CA . ALA A 1 561 ? -26.168 29.581 -15.260 1.00 77.94 561 ALA A CA 1
ATOM 4267 C C . ALA A 1 561 ? -26.360 28.700 -14.001 1.00 77.94 561 ALA A C 1
ATOM 4269 O O . ALA A 1 561 ? -25.394 28.341 -13.336 1.00 77.94 561 ALA A O 1
ATOM 4270 N N . PRO A 1 562 ? -27.615 28.356 -13.643 1.00 82.25 562 PRO A N 1
ATOM 4271 C CA . PRO A 1 562 ? -27.922 27.215 -12.783 1.00 82.25 562 PRO A CA 1
ATOM 4272 C C . PRO A 1 562 ? -27.401 25.918 -13.393 1.00 82.25 562 PRO A C 1
ATOM 4274 O O . PRO A 1 562 ? -27.505 25.738 -14.609 1.00 82.25 562 PRO A O 1
ATOM 4277 N N . THR A 1 563 ? -26.933 24.992 -12.562 1.00 83.44 563 THR A N 1
ATOM 4278 C CA . THR A 1 563 ? -26.406 23.713 -13.046 1.00 83.44 563 THR A CA 1
ATOM 4279 C C . THR A 1 563 ? -27.049 22.519 -12.350 1.00 83.44 563 THR A C 1
ATOM 4281 O O . THR A 1 563 ? -27.487 22.590 -11.197 1.00 83.44 563 THR A O 1
ATOM 4284 N N . ILE A 1 564 ? -27.165 21.429 -13.106 1.00 86.69 564 ILE A N 1
ATOM 4285 C CA . ILE A 1 564 ? -27.597 20.113 -12.637 1.00 86.69 564 ILE A CA 1
ATOM 4286 C C . ILE A 1 564 ? -26.599 19.132 -13.222 1.00 86.69 564 ILE A C 1
ATOM 4288 O O . ILE A 1 564 ? -26.695 18.812 -14.405 1.00 86.69 564 ILE A O 1
ATOM 4292 N N . ASP A 1 565 ? -25.635 18.732 -12.415 1.00 87.12 565 ASP A N 1
ATOM 4293 C CA . ASP A 1 565 ? -24.647 17.745 -12.801 1.00 87.12 565 ASP A CA 1
ATOM 4294 C C . ASP A 1 565 ? -25.064 16.354 -12.328 1.00 87.12 565 ASP A C 1
ATOM 4296 O O . ASP A 1 565 ? -25.754 16.221 -11.317 1.00 87.12 565 ASP A O 1
ATOM 4300 N N . THR A 1 566 ? -24.627 15.327 -13.048 1.00 87.75 566 THR A N 1
ATOM 4301 C CA . THR A 1 566 ? -25.007 13.928 -12.833 1.00 87.75 566 THR A CA 1
ATOM 4302 C C . THR A 1 566 ? -23.763 13.045 -12.743 1.00 87.75 566 THR A C 1
ATOM 4304 O O . THR A 1 566 ? -22.830 13.196 -13.523 1.00 87.75 566 THR A O 1
ATOM 4307 N N . ILE A 1 567 ? -23.740 12.109 -11.808 1.00 89.44 567 ILE A N 1
ATOM 4308 C CA . ILE A 1 567 ? -22.923 10.895 -11.843 1.00 89.44 567 ILE A CA 1
ATOM 4309 C C . ILE A 1 567 ? -23.889 9.804 -12.306 1.00 89.44 567 ILE A C 1
ATOM 4311 O O . ILE A 1 567 ? -24.995 9.719 -11.771 1.00 89.44 567 ILE A O 1
ATOM 4315 N N . ASP A 1 568 ? -23.539 9.054 -13.348 1.00 88.69 568 ASP A N 1
ATOM 4316 C CA . ASP A 1 568 ? -24.503 8.139 -13.979 1.00 88.69 568 ASP A CA 1
ATOM 4317 C C . ASP A 1 568 ? -24.817 6.924 -13.078 1.00 88.69 568 ASP A C 1
ATOM 4319 O O . ASP A 1 568 ? -25.942 6.427 -13.103 1.00 88.69 568 ASP A O 1
ATOM 4323 N N . GLY A 1 569 ? -23.844 6.498 -12.265 1.00 90.62 569 GLY A N 1
ATOM 4324 C CA . GLY A 1 569 ? -23.917 5.467 -11.227 1.00 90.62 569 GLY A CA 1
ATOM 4325 C C . GLY A 1 569 ? -23.695 6.030 -9.816 1.00 90.62 569 GLY A C 1
ATOM 4326 O O . GLY A 1 569 ? -24.223 7.089 -9.459 1.00 90.62 569 GLY A O 1
ATOM 4327 N N . ASP A 1 570 ? -22.934 5.320 -8.983 1.00 92.62 570 ASP A N 1
ATOM 4328 C CA . ASP A 1 570 ? -22.952 5.523 -7.528 1.00 92.62 570 ASP A CA 1
ATOM 4329 C C . ASP A 1 570 ? -21.898 6.512 -7.001 1.00 92.62 570 ASP A C 1
ATOM 4331 O O . ASP A 1 570 ? -20.769 6.607 -7.491 1.00 92.62 570 ASP A O 1
ATOM 4335 N N . ILE A 1 571 ? -22.249 7.199 -5.906 1.00 93.88 571 ILE A N 1
ATOM 4336 C CA . ILE A 1 571 ? -21.261 7.738 -4.964 1.00 93.88 571 ILE A CA 1
ATOM 4337 C C . ILE A 1 571 ? -21.017 6.657 -3.911 1.00 93.88 571 ILE A C 1
ATOM 4339 O O . ILE A 1 571 ? -21.886 6.413 -3.075 1.00 93.88 571 ILE A O 1
ATOM 4343 N N . THR A 1 572 ? -19.842 6.030 -3.934 1.00 93.38 572 THR A N 1
ATOM 4344 C CA . THR A 1 572 ? -19.416 5.058 -2.916 1.00 93.38 572 THR A CA 1
ATOM 4345 C C . THR A 1 572 ? -18.522 5.729 -1.875 1.00 93.38 572 THR A C 1
ATOM 4347 O O . THR A 1 572 ? -17.601 6.466 -2.223 1.00 93.38 572 THR A O 1
ATOM 4350 N N . ILE A 1 573 ? -18.769 5.468 -0.593 1.00 90.69 573 ILE A N 1
ATOM 4351 C CA . ILE A 1 573 ? -17.876 5.823 0.516 1.00 90.69 573 ILE A CA 1
ATOM 4352 C C . ILE A 1 573 ? -17.321 4.514 1.071 1.00 90.69 573 ILE A C 1
ATOM 4354 O O . ILE A 1 573 ? -18.099 3.700 1.575 1.00 90.69 573 ILE A O 1
ATOM 4358 N N . ALA A 1 574 ? -16.011 4.321 0.932 1.00 83.62 574 ALA A N 1
ATOM 4359 C CA . ALA A 1 574 ? -15.345 3.056 1.226 1.00 83.62 574 ALA A CA 1
ATOM 4360 C C . ALA A 1 574 ? -14.666 3.052 2.606 1.00 83.62 574 ALA A C 1
ATOM 4362 O O . ALA A 1 574 ? -14.222 4.102 3.087 1.00 83.62 574 ALA A O 1
ATOM 4363 N N . ASP A 1 575 ? -14.598 1.872 3.221 1.00 72.31 575 ASP A N 1
ATOM 4364 C CA . ASP A 1 575 ? -13.924 1.596 4.494 1.00 72.31 575 ASP A CA 1
ATOM 4365 C C . ASP A 1 575 ? -12.519 1.049 4.204 1.00 72.31 575 ASP A C 1
ATOM 4367 O O . ASP A 1 575 ? -12.324 -0.140 3.962 1.00 72.31 575 ASP A O 1
ATOM 4371 N N . THR A 1 576 ? -11.532 1.945 4.124 1.00 61.81 576 THR A N 1
ATOM 4372 C CA . THR A 1 576 ? -10.182 1.626 3.623 1.00 61.81 576 THR A CA 1
ATOM 4373 C C . THR A 1 576 ? -9.083 2.327 4.409 1.00 61.81 576 THR A C 1
ATOM 4375 O O . THR A 1 576 ? -9.223 3.509 4.738 1.00 61.81 576 THR A O 1
ATOM 4378 N N . ASP A 1 577 ? -7.959 1.626 4.591 1.00 57.19 577 ASP A N 1
ATOM 4379 C CA . ASP A 1 577 ? -6.732 2.084 5.255 1.00 57.19 577 ASP A CA 1
ATOM 4380 C C . ASP A 1 577 ? -6.303 3.517 4.869 1.00 57.19 577 ASP A C 1
ATOM 4382 O O . ASP A 1 577 ? -5.817 3.771 3.760 1.00 57.19 577 ASP A O 1
ATOM 4386 N N . PRO A 1 578 ? -6.417 4.482 5.794 1.00 52.47 578 PRO A N 1
ATOM 4387 C CA . PRO A 1 578 ? -5.889 5.812 5.623 1.00 52.47 578 PRO A CA 1
ATOM 4388 C C . PRO A 1 578 ? -4.592 5.946 6.419 1.00 52.47 578 PRO A C 1
ATOM 4390 O O . PRO A 1 578 ? -4.601 6.373 7.578 1.00 52.47 578 PRO A O 1
ATOM 4393 N N . ALA A 1 579 ? -3.467 5.735 5.735 1.00 45.16 579 ALA A N 1
ATOM 4394 C CA . ALA A 1 579 ? -2.097 5.967 6.212 1.00 45.16 579 ALA A CA 1
ATOM 4395 C C . ALA A 1 579 ? -1.765 7.447 6.576 1.00 45.16 579 ALA A C 1
ATOM 4397 O O . ALA A 1 579 ? -0.638 7.915 6.397 1.00 45.16 579 ALA A O 1
ATOM 4398 N N . GLY A 1 580 ? -2.743 8.241 7.036 1.00 48.56 580 GLY A N 1
ATOM 4399 C CA . GLY A 1 580 ? -2.640 9.696 7.151 1.00 48.56 580 GLY A CA 1
ATOM 4400 C C . GLY A 1 580 ? -3.744 10.457 7.902 1.00 48.56 580 GLY A C 1
ATOM 4401 O O . GLY A 1 580 ? -3.846 11.658 7.678 1.00 48.56 580 GLY A O 1
ATOM 4402 N N . GLY A 1 581 ? -4.518 9.837 8.804 1.00 52.19 581 GLY A N 1
ATOM 4403 C CA . GLY A 1 581 ? -5.283 10.530 9.862 1.00 52.19 581 GLY A CA 1
ATOM 4404 C C . GLY A 1 581 ? -6.513 11.383 9.465 1.00 52.19 581 GLY A C 1
ATOM 4405 O O . GLY A 1 581 ? -6.434 12.332 8.688 1.00 52.19 581 GLY A O 1
ATOM 4406 N N . ASN A 1 582 ? -7.627 11.138 10.168 1.00 53.41 582 ASN A N 1
ATOM 4407 C CA . ASN A 1 582 ? -8.996 11.616 9.904 1.00 53.41 582 ASN A CA 1
ATOM 4408 C C . ASN A 1 582 ? -9.630 10.987 8.653 1.00 53.41 582 ASN A C 1
ATOM 4410 O O . ASN A 1 582 ? -9.457 11.451 7.526 1.00 53.41 582 ASN A O 1
ATOM 4414 N N . SER A 1 583 ? -10.433 9.959 8.911 1.00 66.56 583 SER A N 1
ATOM 4415 C CA . SER A 1 583 ? -10.849 8.947 7.941 1.00 66.56 583 SER A CA 1
ATOM 4416 C C . SER A 1 583 ? -12.327 9.094 7.560 1.00 66.56 583 SER A C 1
ATOM 4418 O O . SER A 1 583 ? -13.153 8.262 7.924 1.00 66.56 583 SER A O 1
ATOM 4420 N N . ILE A 1 584 ? -12.699 10.201 6.907 1.00 81.88 584 ILE A N 1
ATOM 4421 C CA . ILE A 1 584 ? -14.084 10.421 6.453 1.00 81.88 584 ILE A CA 1
ATOM 4422 C C . ILE A 1 584 ? -14.122 10.923 5.008 1.00 81.88 584 ILE A C 1
ATOM 4424 O O . ILE A 1 584 ? -13.329 11.785 4.621 1.00 81.88 584 ILE A O 1
ATOM 4428 N N . GLY A 1 585 ? -15.087 10.441 4.226 1.00 88.44 585 GLY A N 1
ATOM 4429 C CA . GLY A 1 585 ? -15.392 11.010 2.914 1.00 88.44 585 GLY A CA 1
ATOM 4430 C C . GLY A 1 585 ? -15.988 12.414 3.060 1.00 88.44 585 GLY A C 1
ATOM 4431 O O . GLY A 1 585 ? -16.778 12.670 3.972 1.00 88.44 585 GLY A O 1
ATOM 4432 N N . VAL A 1 586 ? -15.641 13.354 2.177 1.00 91.75 586 VAL A N 1
ATOM 4433 C CA . VAL A 1 586 ? -16.206 14.720 2.228 1.00 91.75 586 VAL A CA 1
ATOM 4434 C C . VAL A 1 586 ? -16.728 15.153 0.868 1.00 91.75 586 VAL A C 1
ATOM 4436 O O . VAL A 1 586 ? -15.952 15.321 -0.066 1.00 91.75 586 VAL A O 1
ATOM 4439 N N . VAL A 1 587 ? -18.023 15.454 0.782 1.00 95.81 587 VAL A N 1
ATOM 4440 C CA . VAL A 1 587 ? -18.673 16.004 -0.413 1.00 95.81 587 VAL A CA 1
ATOM 4441 C C . VAL A 1 587 ? -19.090 17.452 -0.139 1.00 95.81 587 VAL A C 1
ATOM 4443 O O . VAL A 1 587 ? -19.889 17.743 0.752 1.00 95.81 587 VAL A O 1
ATOM 4446 N N . THR A 1 588 ? -18.517 18.393 -0.892 1.00 95.06 588 THR A N 1
ATOM 4447 C CA . THR A 1 588 ? -18.673 19.840 -0.675 1.00 95.06 588 THR A CA 1
ATOM 4448 C C . THR A 1 588 ? -19.320 20.528 -1.877 1.00 95.06 588 THR A C 1
ATOM 4450 O O . THR A 1 588 ? -18.690 20.646 -2.924 1.00 95.06 588 THR A O 1
ATOM 4453 N N . LEU A 1 589 ? -20.525 21.081 -1.723 1.00 94.00 589 LEU A N 1
ATOM 4454 C CA . LEU A 1 589 ? -21.139 21.974 -2.714 1.00 94.00 589 LEU A CA 1
ATOM 4455 C C . LEU A 1 589 ? -20.826 23.439 -2.377 1.00 94.00 589 LEU A C 1
ATOM 4457 O O . LEU A 1 589 ? -21.083 23.927 -1.279 1.00 94.00 589 LEU A O 1
ATOM 4461 N N . SER A 1 590 ? -20.246 24.151 -3.337 1.00 91.31 590 SER A N 1
ATOM 4462 C CA . SER A 1 590 ? -19.794 25.543 -3.235 1.00 91.31 590 SER A CA 1
ATOM 4463 C C . SER A 1 590 ? -20.487 26.389 -4.313 1.00 91.31 590 SER A C 1
ATOM 4465 O O . SER A 1 590 ? -19.859 26.708 -5.325 1.00 91.31 590 SER A O 1
ATOM 4467 N N . PRO A 1 591 ? -21.790 26.698 -4.165 1.00 89.31 591 PRO A N 1
ATOM 4468 C CA . PRO A 1 591 ? -22.531 27.466 -5.163 1.00 89.31 591 PRO A CA 1
ATOM 4469 C C . PRO A 1 591 ? -22.017 28.908 -5.283 1.00 89.31 591 PRO A C 1
ATOM 4471 O O . PRO A 1 591 ? -21.427 29.452 -4.349 1.00 89.31 591 PRO A O 1
ATOM 4474 N N . ASP A 1 592 ? -22.240 29.526 -6.444 1.00 85.50 592 ASP A N 1
ATOM 4475 C CA . ASP A 1 592 ? -21.899 30.932 -6.676 1.00 85.50 592 ASP A CA 1
ATOM 4476 C C . ASP A 1 592 ? -22.975 31.863 -6.089 1.00 85.50 592 ASP A C 1
ATOM 4478 O O . ASP A 1 592 ? -24.146 31.497 -5.968 1.00 85.50 592 ASP A O 1
ATOM 4482 N N . SER A 1 593 ? -22.612 33.103 -5.752 1.00 86.19 593 SER A N 1
ATOM 4483 C CA . SER A 1 593 ? -23.567 34.070 -5.199 1.00 86.19 593 SER A CA 1
ATOM 4484 C C . SER A 1 593 ? -24.721 34.408 -6.152 1.00 86.19 593 SER A C 1
ATOM 4486 O O . SER A 1 593 ? -25.770 34.856 -5.687 1.00 86.19 593 SER A O 1
ATOM 4488 N N . ALA A 1 594 ? -24.563 34.171 -7.459 1.00 84.31 594 ALA A N 1
ATOM 4489 C CA . ALA A 1 594 ? -25.585 34.406 -8.471 1.00 84.31 594 ALA A CA 1
ATOM 4490 C C . ALA A 1 594 ? -26.395 33.159 -8.882 1.00 84.31 594 ALA A C 1
ATOM 4492 O O . ALA A 1 594 ? -27.414 33.337 -9.557 1.00 84.31 594 ALA A O 1
ATOM 4493 N N . ARG A 1 595 ? -25.985 31.926 -8.528 1.00 86.25 595 ARG A N 1
ATOM 4494 C CA . ARG A 1 595 ? -26.521 30.663 -9.099 1.00 86.25 595 ARG A CA 1
ATOM 4495 C C . ARG A 1 595 ? -26.581 29.505 -8.096 1.00 86.25 595 ARG A C 1
ATOM 4497 O O . ARG A 1 595 ? -25.913 29.534 -7.069 1.00 86.25 595 ARG A O 1
ATOM 4504 N N . ASN A 1 596 ? -27.387 28.483 -8.384 1.00 88.31 596 ASN A N 1
ATOM 4505 C CA . ASN A 1 596 ? -27.417 27.234 -7.615 1.00 88.31 596 ASN A CA 1
ATOM 4506 C C . ASN A 1 596 ? -26.610 26.121 -8.302 1.00 88.31 596 ASN A C 1
ATOM 4508 O O . ASN A 1 596 ? -26.427 26.145 -9.517 1.00 88.31 596 ASN A O 1
ATOM 4512 N N . VAL A 1 597 ? -26.219 25.119 -7.515 1.00 89.56 597 VAL A N 1
ATOM 4513 C CA . VAL A 1 597 ? -25.557 23.883 -7.967 1.00 89.56 597 VAL A CA 1
ATOM 4514 C C . VAL A 1 597 ? -26.415 22.693 -7.585 1.00 89.56 597 VAL A C 1
ATOM 4516 O O . VAL A 1 597 ? -26.922 22.642 -6.465 1.00 89.56 597 VAL A O 1
ATOM 4519 N N . ARG A 1 598 ? -26.564 21.712 -8.469 1.00 91.12 598 ARG A N 1
ATOM 4520 C CA . ARG A 1 598 ? -27.148 20.418 -8.103 1.00 91.12 598 ARG A CA 1
ATOM 4521 C C . ARG A 1 598 ? -26.237 19.302 -8.571 1.00 91.12 598 ARG A C 1
ATOM 4523 O O . ARG A 1 598 ? -25.695 19.391 -9.665 1.00 91.12 598 ARG A O 1
ATOM 4530 N N . LEU A 1 599 ? -26.098 18.282 -7.738 1.00 92.75 599 LEU A N 1
ATOM 4531 C CA . LEU A 1 599 ? -25.489 17.006 -8.078 1.00 92.75 599 LEU A CA 1
ATOM 4532 C C . LEU A 1 599 ? -26.583 15.937 -8.020 1.00 92.75 599 LEU A C 1
ATOM 4534 O O . LEU A 1 599 ? -27.396 15.935 -7.098 1.00 92.75 599 LEU A O 1
ATOM 4538 N N . VAL A 1 600 ? -26.614 15.045 -8.993 1.00 92.81 600 VAL A N 1
ATOM 4539 C CA . VAL A 1 600 ? -27.471 13.862 -9.048 1.00 92.81 600 VAL A CA 1
ATOM 4540 C C . VAL A 1 600 ? -26.543 12.654 -9.144 1.00 92.81 600 VAL A C 1
ATOM 4542 O O . VAL A 1 600 ? -25.534 12.731 -9.830 1.00 92.81 600 VAL A O 1
ATOM 4545 N N . ALA A 1 601 ? -26.849 11.563 -8.459 1.00 93.94 601 ALA A N 1
ATOM 4546 C CA . ALA A 1 601 ? -26.187 10.268 -8.623 1.00 93.94 601 ALA A CA 1
ATOM 4547 C C . ALA A 1 601 ? -27.249 9.158 -8.660 1.00 93.94 601 ALA A C 1
ATOM 4549 O O . ALA A 1 601 ? -28.426 9.440 -8.401 1.00 93.94 601 ALA A O 1
ATOM 4550 N N . GLU A 1 602 ? -26.879 7.910 -8.947 1.00 92.62 602 GLU A N 1
ATOM 4551 C CA . GLU A 1 602 ? -27.814 6.794 -8.794 1.00 92.62 602 GLU A CA 1
ATOM 4552 C C . GLU A 1 602 ? -28.126 6.579 -7.307 1.00 92.62 602 GLU A C 1
ATOM 4554 O O . GLU A 1 602 ? -29.258 6.831 -6.873 1.00 92.62 602 GLU A O 1
ATOM 4559 N N . ARG A 1 603 ? -27.116 6.204 -6.510 1.00 90.94 603 ARG A N 1
ATOM 4560 C CA . ARG A 1 603 ? -27.235 5.951 -5.067 1.00 90.94 603 ARG A CA 1
ATOM 4561 C C . ARG A 1 603 ? -26.078 6.577 -4.286 1.00 90.94 603 ARG A C 1
ATOM 4563 O O . ARG A 1 603 ? -25.044 6.965 -4.831 1.00 90.94 603 ARG A O 1
ATOM 4570 N N . LEU A 1 604 ? -26.262 6.635 -2.968 1.00 91.44 604 LEU A N 1
ATOM 4571 C CA . LEU A 1 604 ? -25.158 6.649 -2.012 1.00 91.44 604 LEU A CA 1
ATOM 4572 C C . LEU A 1 604 ? -24.945 5.206 -1.557 1.00 91.44 604 LEU A C 1
ATOM 4574 O O . LEU A 1 604 ? -25.806 4.645 -0.876 1.00 91.44 604 LEU A O 1
ATOM 4578 N N . ASN A 1 605 ? -23.815 4.625 -1.941 1.00 90.19 605 ASN A N 1
ATOM 4579 C CA . ASN A 1 605 ? -23.328 3.368 -1.399 1.00 90.19 605 ASN A CA 1
ATOM 4580 C C . ASN A 1 605 ? -22.367 3.692 -0.246 1.00 90.19 605 ASN A C 1
ATOM 4582 O O . ASN A 1 605 ? -21.449 4.496 -0.397 1.00 90.19 605 ASN A O 1
ATOM 4586 N N . GLN A 1 606 ? -22.606 3.124 0.929 1.00 86.44 606 GLN A N 1
ATOM 4587 C CA . GLN A 1 606 ? -21.823 3.399 2.130 1.00 86.44 606 GLN A CA 1
ATOM 4588 C C . GLN A 1 606 ? -21.426 2.061 2.729 1.00 86.44 606 GLN A C 1
ATOM 4590 O O . GLN A 1 606 ? -22.289 1.288 3.151 1.00 86.44 606 GLN A O 1
ATOM 4595 N N . GLU A 1 607 ? -20.127 1.781 2.716 1.00 86.38 607 GLU A N 1
ATOM 4596 C CA . GLU A 1 607 ? -19.587 0.577 3.333 1.00 86.38 607 GLU A CA 1
ATOM 4597 C C . GLU A 1 607 ? -19.771 0.625 4.855 1.00 86.38 607 GLU A C 1
ATOM 4599 O O . GLU A 1 607 ? -20.093 1.665 5.445 1.00 86.38 607 GLU A O 1
ATOM 4604 N N . ARG A 1 608 ? -19.627 -0.532 5.510 1.00 78.00 608 ARG A N 1
ATOM 4605 C CA . ARG A 1 608 ? -19.713 -0.603 6.973 1.00 78.00 608 ARG A CA 1
ATOM 4606 C C . ARG A 1 608 ? -18.639 0.314 7.566 1.00 78.00 608 ARG A C 1
ATOM 4608 O O . ARG A 1 608 ? -17.593 0.476 6.966 1.00 78.00 608 ARG A O 1
ATOM 4615 N N . ASN A 1 609 ? -18.907 0.942 8.709 1.00 80.38 609 ASN A N 1
ATOM 4616 C CA . ASN A 1 609 ? -17.999 1.871 9.405 1.00 80.38 609 ASN A CA 1
ATOM 4617 C C . ASN A 1 609 ? -17.636 3.190 8.689 1.00 80.38 609 ASN A C 1
ATOM 4619 O O . ASN A 1 609 ? -17.289 4.162 9.365 1.00 80.38 609 ASN A O 1
ATOM 4623 N N . ALA A 1 610 ? -17.762 3.274 7.365 1.00 84.56 610 ALA A N 1
ATOM 4624 C CA . ALA A 1 610 ? -17.468 4.478 6.603 1.00 84.56 610 ALA A CA 1
ATOM 4625 C C . ALA A 1 610 ? -18.342 5.667 7.053 1.00 84.56 610 ALA A C 1
ATOM 4627 O O . ALA A 1 610 ? -19.554 5.538 7.243 1.00 84.56 610 ALA A O 1
ATOM 4628 N N . ILE A 1 611 ? -17.748 6.858 7.185 1.00 88.56 611 ILE A N 1
ATOM 4629 C CA . ILE A 1 611 ? -18.449 8.104 7.546 1.00 88.56 611 ILE A CA 1
ATOM 4630 C C . ILE A 1 611 ? -18.304 9.127 6.420 1.00 88.56 611 ILE A C 1
ATOM 4632 O O . ILE A 1 611 ? -17.215 9.311 5.872 1.00 88.56 611 ILE A O 1
ATOM 4636 N N . VAL A 1 612 ? -19.386 9.849 6.111 1.00 91.12 612 VAL A N 1
ATOM 4637 C CA . VAL A 1 612 ? -19.388 10.908 5.089 1.00 91.12 612 VAL A CA 1
ATOM 4638 C C . VAL A 1 612 ? -19.931 12.236 5.610 1.00 91.12 612 VAL A C 1
ATOM 4640 O O . VAL A 1 612 ? -20.942 12.300 6.308 1.00 91.12 612 VAL A O 1
ATOM 4643 N N . LEU A 1 613 ? -19.264 13.327 5.234 1.00 93.38 613 LEU A N 1
ATOM 4644 C CA . LEU A 1 613 ? -19.718 14.699 5.442 1.00 93.38 613 LEU A CA 1
ATOM 4645 C C . LEU A 1 613 ? -20.253 15.292 4.139 1.00 93.38 613 LEU A C 1
ATOM 4647 O O . LEU A 1 613 ? -19.479 15.566 3.220 1.00 93.38 613 LEU A O 1
ATOM 4651 N N . PHE A 1 614 ? -21.547 15.608 4.104 1.00 95.31 614 PHE A N 1
ATOM 4652 C CA . PHE A 1 614 ? -22.125 16.482 3.086 1.00 95.31 614 PHE A CA 1
ATOM 4653 C C . PHE A 1 614 ? -22.208 17.912 3.606 1.00 95.31 614 PHE A C 1
ATOM 4655 O O . PHE A 1 614 ? -22.805 18.181 4.651 1.00 95.31 614 PHE A O 1
ATOM 4662 N N . ARG A 1 615 ? -21.638 18.865 2.867 1.00 94.12 615 ARG A N 1
ATOM 4663 C CA . ARG A 1 615 ? -21.677 20.277 3.264 1.00 94.12 615 ARG A CA 1
ATOM 4664 C C . ARG A 1 615 ? -21.810 21.234 2.094 1.00 94.12 615 ARG A C 1
ATOM 4666 O O . ARG A 1 615 ? -21.340 20.959 0.992 1.00 94.12 615 ARG A O 1
ATOM 4673 N N . GLY A 1 616 ? -22.400 22.394 2.346 1.00 93.00 616 GLY A N 1
ATOM 4674 C CA . GLY A 1 616 ? -22.473 23.462 1.357 1.00 93.00 616 GLY A CA 1
ATOM 4675 C C . GLY A 1 616 ? -23.387 24.603 1.768 1.00 93.00 616 GLY A C 1
ATOM 4676 O O . GLY A 1 616 ? -24.220 24.461 2.661 1.00 93.00 616 GLY A O 1
ATOM 4677 N N . THR A 1 617 ? -23.230 25.750 1.111 1.00 90.69 617 THR A N 1
ATOM 4678 C CA . THR A 1 617 ? -24.071 26.924 1.374 1.00 90.69 617 THR A CA 1
ATOM 4679 C C . THR A 1 617 ? -25.517 26.639 0.965 1.00 90.69 617 THR A C 1
ATOM 4681 O O . THR A 1 617 ? -25.772 26.278 -0.184 1.00 90.69 617 THR A O 1
ATOM 4684 N N . ASN A 1 618 ? -26.456 26.789 1.907 1.00 92.88 618 ASN A N 1
ATOM 4685 C CA . ASN A 1 618 ? -27.886 26.495 1.729 1.00 92.88 618 ASN A CA 1
ATOM 4686 C C . ASN A 1 618 ? -28.169 25.099 1.124 1.00 92.88 618 ASN A C 1
ATOM 4688 O O . ASN A 1 618 ? -29.119 24.934 0.353 1.00 92.88 618 ASN A O 1
ATOM 4692 N N . LEU A 1 619 ? -27.338 24.096 1.447 1.00 95.12 619 LEU A N 1
ATOM 4693 C CA . LEU A 1 619 ? -27.491 22.722 0.961 1.00 95.12 619 LEU A CA 1
ATOM 4694 C C . LEU A 1 619 ? -28.864 22.154 1.364 1.00 95.12 619 LEU A C 1
ATOM 4696 O O . LEU A 1 619 ? -29.226 22.170 2.539 1.00 95.12 619 LEU A O 1
ATOM 4700 N N . GLY A 1 620 ? -29.657 21.724 0.382 1.00 93.38 620 GLY A N 1
ATOM 4701 C CA . GLY A 1 620 ? -31.008 21.186 0.552 1.00 93.38 620 GLY A CA 1
ATOM 4702 C C . GLY A 1 620 ? -32.027 22.161 1.159 1.00 93.38 620 GLY A C 1
ATOM 4703 O O . GLY A 1 620 ? -33.162 21.774 1.419 1.00 93.38 620 GLY A O 1
ATOM 4704 N N . THR A 1 621 ? -31.667 23.424 1.414 1.00 92.25 621 THR A N 1
ATOM 4705 C CA . THR A 1 621 ? -32.556 24.398 2.082 1.00 92.25 621 THR A CA 1
ATOM 4706 C C . THR A 1 621 ? -33.756 24.756 1.204 1.00 92.25 621 THR A C 1
ATOM 4708 O O . THR A 1 621 ? -34.864 24.949 1.698 1.00 92.25 621 THR A O 1
ATOM 4711 N N . TYR A 1 622 ? -33.544 24.791 -0.111 1.00 92.19 622 TYR A N 1
ATOM 4712 C CA . TYR A 1 622 ? -34.589 24.945 -1.115 1.00 92.19 622 TYR A CA 1
ATOM 4713 C C . TYR A 1 622 ? -34.825 23.615 -1.834 1.00 92.19 622 TYR A C 1
ATOM 4715 O O . TYR A 1 622 ? -33.918 22.785 -1.925 1.00 92.19 622 TYR A O 1
ATOM 4723 N N . THR A 1 623 ? -36.032 23.423 -2.370 1.00 91.88 623 THR A N 1
ATOM 4724 C CA . THR A 1 623 ? -36.349 22.232 -3.166 1.00 91.88 623 THR A CA 1
ATOM 4725 C C . THR A 1 623 ? -35.460 22.145 -4.406 1.00 91.88 623 THR A C 1
ATOM 4727 O O . THR A 1 623 ? -35.093 23.161 -4.992 1.00 91.88 623 THR A O 1
ATOM 4730 N N . ALA A 1 624 ? -35.186 20.936 -4.880 1.00 86.19 624 ALA A N 1
ATOM 4731 C CA . ALA A 1 624 ? -34.397 20.661 -6.074 1.00 86.19 624 ALA A CA 1
ATOM 4732 C C . ALA A 1 624 ? -35.036 21.160 -7.386 1.00 86.19 624 ALA A C 1
ATOM 4734 O O . ALA A 1 624 ? -34.409 21.085 -8.437 1.00 86.19 624 ALA A O 1
ATOM 4735 N N . ILE A 1 625 ? -36.260 21.697 -7.356 1.00 86.31 625 ILE A N 1
ATOM 4736 C CA . ILE A 1 625 ? -36.851 22.440 -8.482 1.00 86.31 625 ILE A CA 1
ATOM 4737 C C . ILE A 1 625 ? -36.421 23.918 -8.431 1.00 86.31 625 ILE A C 1
ATOM 4739 O O . ILE A 1 625 ? -36.159 24.527 -9.471 1.00 86.31 625 ILE A O 1
ATOM 4743 N N . SER A 1 626 ? -36.265 24.483 -7.231 1.00 86.38 626 SER A N 1
ATOM 4744 C CA . SER A 1 626 ? -35.898 25.880 -6.986 1.00 86.38 626 SER A CA 1
ATOM 4745 C C . SER A 1 626 ? -34.497 26.226 -7.502 1.00 86.38 626 SER A C 1
ATOM 4747 O O . SER A 1 626 ? -33.523 25.536 -7.206 1.00 86.38 626 SER A O 1
ATOM 4749 N N . GLN A 1 627 ? -34.377 27.314 -8.266 1.00 83.94 627 GLN A N 1
ATOM 4750 C CA . GLN A 1 627 ? -33.100 27.833 -8.785 1.00 83.94 627 GLN A CA 1
ATOM 4751 C C . GLN A 1 627 ? -32.570 29.019 -7.958 1.00 83.94 627 GLN A C 1
ATOM 4753 O O . GLN A 1 627 ? -31.991 29.963 -8.495 1.00 83.94 627 GLN A O 1
ATOM 4758 N N . MET A 1 628 ? -32.818 29.016 -6.643 1.00 90.50 628 MET A N 1
ATOM 4759 C CA . MET A 1 628 ? -32.397 30.105 -5.755 1.00 90.50 628 MET A CA 1
ATOM 4760 C C . MET A 1 628 ? -30.864 30.255 -5.745 1.00 90.50 628 MET A C 1
ATOM 4762 O O . MET A 1 628 ? -30.175 29.289 -5.408 1.00 90.50 628 MET A O 1
ATOM 4766 N N . PRO A 1 629 ? -30.313 31.441 -6.076 1.00 90.06 629 PRO A N 1
ATOM 4767 C CA . PRO A 1 629 ? -28.877 31.713 -6.020 1.00 90.06 629 PRO A CA 1
ATOM 4768 C C . PRO A 1 629 ? -28.229 31.309 -4.694 1.00 90.06 629 PRO A C 1
ATOM 4770 O O . PRO A 1 629 ? -28.875 31.371 -3.647 1.00 90.06 629 PRO A O 1
ATOM 4773 N N . ASN A 1 630 ? -26.939 30.958 -4.727 1.00 90.81 630 ASN A N 1
ATOM 4774 C CA . ASN A 1 630 ? -26.170 30.582 -3.542 1.00 90.81 630 ASN A CA 1
ATOM 4775 C C . ASN A 1 630 ? -26.773 29.374 -2.788 1.00 90.81 630 ASN A C 1
ATOM 4777 O O . ASN A 1 630 ? -26.809 29.366 -1.557 1.00 90.81 630 ASN A O 1
ATOM 4781 N N . SER A 1 631 ? -27.284 28.371 -3.514 1.00 92.19 631 SER A N 1
ATOM 4782 C CA . SER A 1 631 ? -27.839 27.139 -2.927 1.00 92.19 631 SER A CA 1
ATOM 4783 C C . SER A 1 631 ? -27.363 25.855 -3.614 1.00 92.19 631 SER A C 1
ATOM 4785 O O . SER A 1 631 ? -26.917 25.880 -4.764 1.00 92.19 631 SER A O 1
ATOM 4787 N N . GLY A 1 632 ? -27.403 24.740 -2.880 1.00 93.00 632 GLY A N 1
ATOM 4788 C CA . GLY A 1 632 ? -26.944 23.424 -3.329 1.00 93.00 632 GLY A CA 1
ATOM 4789 C C . GLY A 1 632 ? -28.007 22.340 -3.141 1.00 93.00 632 GLY A C 1
ATOM 4790 O O . GLY A 1 632 ? -28.741 22.389 -2.160 1.00 93.00 632 GLY A O 1
ATOM 4791 N N . ASN A 1 633 ? -28.049 21.319 -3.998 1.00 94.19 633 ASN A N 1
ATOM 4792 C CA . ASN A 1 633 ? -28.793 20.072 -3.752 1.00 94.19 633 ASN A CA 1
ATOM 4793 C C . ASN A 1 633 ? -27.942 18.860 -4.166 1.00 94.19 633 ASN A C 1
ATOM 4795 O O . ASN A 1 633 ? -27.216 18.940 -5.154 1.00 94.19 633 ASN A O 1
ATOM 4799 N N . ILE A 1 634 ? -28.064 17.735 -3.457 1.00 94.94 634 ILE A N 1
ATOM 4800 C CA . ILE A 1 634 ? -27.520 16.435 -3.890 1.00 94.94 634 ILE A CA 1
ATOM 4801 C C . ILE A 1 634 ? -28.678 15.440 -3.910 1.00 94.94 634 ILE A C 1
ATOM 4803 O O . ILE A 1 634 ? -29.334 15.271 -2.886 1.00 94.94 634 ILE A O 1
ATOM 4807 N N . LEU A 1 635 ? -28.956 14.817 -5.049 1.00 93.88 635 LEU A N 1
ATOM 4808 C CA . LEU A 1 635 ? -30.076 13.899 -5.242 1.00 93.88 635 LEU A CA 1
ATOM 4809 C C . LEU A 1 635 ? -29.590 12.504 -5.627 1.00 93.88 635 LEU A C 1
ATOM 4811 O O . LEU A 1 635 ? -28.549 12.358 -6.258 1.00 93.88 635 LEU A O 1
ATOM 4815 N N . PHE A 1 636 ? -30.402 11.505 -5.298 1.00 93.81 636 PHE A N 1
ATOM 4816 C CA . PHE A 1 636 ? -30.215 10.115 -5.700 1.00 93.81 636 PHE A CA 1
ATOM 4817 C C . PHE A 1 636 ? -31.445 9.667 -6.493 1.00 93.81 636 PHE A C 1
ATOM 4819 O O . PHE A 1 636 ? -32.574 9.853 -6.024 1.00 93.81 636 PHE A O 1
ATOM 4826 N N . THR A 1 637 ? -31.250 9.127 -7.699 1.00 92.19 637 THR A N 1
ATOM 4827 C CA . THR A 1 637 ? -32.358 8.637 -8.544 1.00 92.19 637 THR A CA 1
ATOM 4828 C C . THR A 1 637 ? -32.970 7.355 -7.979 1.00 92.19 637 THR A C 1
ATOM 4830 O O . THR A 1 637 ? -34.173 7.131 -8.122 1.00 92.19 637 THR A O 1
ATOM 4833 N N . ASN A 1 638 ? -32.165 6.573 -7.259 1.00 89.12 638 ASN A N 1
ATOM 4834 C CA . ASN A 1 638 ? -32.557 5.425 -6.460 1.00 89.12 638 ASN A CA 1
ATOM 4835 C C . ASN A 1 638 ? -32.308 5.769 -4.971 1.00 89.12 638 ASN A C 1
ATOM 4837 O O . ASN A 1 638 ? -31.219 5.540 -4.437 1.00 89.12 638 ASN A O 1
ATOM 4841 N N . PRO A 1 639 ? -33.273 6.443 -4.313 1.00 77.88 639 PRO A N 1
ATOM 4842 C CA . PRO A 1 639 ? -33.041 7.129 -3.048 1.00 77.88 639 PRO A CA 1
ATOM 4843 C C . PRO A 1 639 ? -32.823 6.185 -1.863 1.00 77.88 639 PRO A C 1
ATOM 4845 O O . PRO A 1 639 ? -33.372 5.087 -1.794 1.00 77.88 639 PRO A O 1
ATOM 4848 N N . LEU A 1 640 ? -32.070 6.680 -0.877 1.00 71.94 640 LEU A N 1
ATOM 4849 C CA . LEU A 1 640 ? -31.757 5.984 0.372 1.00 71.94 640 LEU A CA 1
ATOM 4850 C C . LEU A 1 640 ? -33.015 5.455 1.078 1.00 71.94 640 LEU A C 1
ATOM 4852 O O . LEU A 1 640 ? -33.894 6.217 1.490 1.00 71.94 640 LEU A O 1
ATOM 4856 N N . SER A 1 641 ? -33.074 4.138 1.271 1.00 60.81 641 SER A N 1
ATOM 4857 C CA . SER A 1 641 ? -34.173 3.477 1.969 1.00 60.81 641 SER A CA 1
ATOM 4858 C C . SER A 1 641 ? -34.050 3.637 3.489 1.00 60.81 641 SER A C 1
ATOM 4860 O O . SER A 1 641 ? -33.219 2.983 4.115 1.00 60.81 641 SER A O 1
ATOM 4862 N N . GLY A 1 642 ? -34.935 4.434 4.093 1.00 60.16 642 GLY A N 1
ATOM 4863 C CA . GLY A 1 642 ? -35.193 4.395 5.539 1.00 60.16 642 GLY A CA 1
ATOM 4864 C C . GLY A 1 642 ? -34.282 5.263 6.413 1.00 60.16 642 GLY A C 1
ATOM 4865 O O . GLY A 1 642 ? -33.536 4.748 7.242 1.00 60.16 642 GLY A O 1
ATOM 4866 N N . GLY A 1 643 ? -34.421 6.589 6.314 1.00 65.38 643 GLY A N 1
ATOM 4867 C CA . GLY A 1 643 ? -33.944 7.491 7.369 1.00 65.38 643 GLY A CA 1
ATOM 4868 C C . GLY A 1 643 ? -34.646 7.223 8.711 1.00 65.38 643 GLY A C 1
ATOM 4869 O O . GLY A 1 643 ? -35.817 6.839 8.750 1.00 65.38 643 GLY A O 1
ATOM 4870 N N . ILE A 1 644 ? -33.954 7.471 9.823 1.00 72.38 644 ILE A N 1
ATOM 4871 C CA . ILE A 1 644 ? -34.357 7.052 11.170 1.00 72.38 644 ILE A CA 1
ATOM 4872 C C . ILE A 1 644 ? -34.750 8.225 12.063 1.00 72.38 644 ILE A C 1
ATOM 4874 O O . ILE A 1 644 ? -34.003 9.189 12.232 1.00 72.38 644 ILE A O 1
ATOM 4878 N N . GLY A 1 645 ? -35.938 8.109 12.649 1.00 72.88 645 GLY A N 1
ATOM 4879 C CA . GLY A 1 645 ? -36.580 9.088 13.516 1.00 72.88 645 GLY A CA 1
ATOM 4880 C C . GLY A 1 645 ? -38.078 8.816 13.583 1.00 72.88 645 GLY A C 1
ATOM 4881 O O . GLY A 1 645 ? -38.527 7.712 13.274 1.00 72.88 645 GLY A O 1
ATOM 4882 N N . GLY A 1 646 ? -38.860 9.826 13.959 1.00 70.25 646 GLY A N 1
ATOM 4883 C CA . GLY A 1 646 ? -40.323 9.740 13.974 1.00 70.25 646 GLY A CA 1
ATOM 4884 C C . GLY A 1 646 ? -40.988 9.944 12.610 1.00 70.25 646 GLY A C 1
ATOM 4885 O O . GLY A 1 646 ? -42.211 10.011 12.549 1.00 70.25 646 GLY A O 1
ATOM 4886 N N . GLY A 1 647 ? -40.211 10.088 11.528 1.00 77.38 647 GLY A N 1
ATOM 4887 C CA . GLY A 1 647 ? -40.739 10.353 10.186 1.00 77.38 647 GLY A CA 1
ATOM 4888 C C . GLY A 1 647 ? -41.416 11.720 10.036 1.00 77.38 647 GLY A C 1
ATOM 4889 O O . GLY A 1 647 ? -42.232 11.884 9.136 1.00 77.38 647 GLY A O 1
ATOM 4890 N N . GLY A 1 648 ? -41.119 12.679 10.921 1.00 77.00 648 GLY A N 1
ATOM 4891 C CA . GLY A 1 648 ? -41.729 14.010 10.892 1.00 77.00 648 GLY A CA 1
ATOM 4892 C C . GLY A 1 648 ? -41.325 14.849 9.675 1.00 77.00 648 GLY A C 1
ATOM 4893 O O . GLY A 1 648 ? -40.222 14.700 9.148 1.00 77.00 648 GLY A O 1
ATOM 4894 N N . ASP A 1 649 ? -42.211 15.762 9.274 1.00 82.44 649 ASP A N 1
ATOM 4895 C CA . ASP A 1 649 ? -41.999 16.694 8.160 1.00 82.44 649 ASP A CA 1
ATOM 4896 C C . ASP A 1 649 ? -40.849 17.687 8.409 1.00 82.44 649 ASP A C 1
ATOM 4898 O O . ASP A 1 649 ? -40.428 17.918 9.547 1.00 82.44 649 ASP A O 1
ATOM 4902 N N . ALA A 1 650 ? -40.373 18.336 7.340 1.00 83.06 650 ALA A N 1
ATOM 4903 C CA . ALA A 1 650 ? -39.388 19.416 7.424 1.00 83.06 650 ALA A CA 1
ATOM 4904 C C . ALA A 1 650 ? -39.853 20.530 8.382 1.00 83.06 650 ALA A C 1
ATOM 4906 O O . ALA A 1 650 ? -40.972 21.034 8.285 1.00 83.06 650 ALA A O 1
ATOM 4907 N N . GLY A 1 651 ? -38.978 20.918 9.310 1.00 85.56 651 GLY A N 1
ATOM 4908 C CA . GLY A 1 651 ? -39.301 21.820 10.419 1.00 85.56 651 GLY A CA 1
ATOM 4909 C C . GLY A 1 651 ? -39.746 21.118 11.710 1.00 85.56 651 GLY A C 1
ATOM 4910 O O . GLY A 1 651 ? -39.781 21.775 12.748 1.00 85.56 651 GLY A O 1
ATOM 4911 N N . SER A 1 652 ? -40.038 19.811 11.687 1.00 92.25 652 SER A N 1
ATOM 4912 C CA . SER A 1 652 ? -40.318 19.020 12.892 1.00 92.25 652 SER A CA 1
ATOM 4913 C C . SER A 1 652 ? -39.039 18.624 13.628 1.00 92.25 652 SER A C 1
ATOM 4915 O O . SER A 1 652 ? -38.028 18.277 13.019 1.00 92.25 652 SER A O 1
ATOM 4917 N N . THR A 1 653 ? -39.110 18.555 14.957 1.00 95.06 653 THR A N 1
ATOM 4918 C CA . THR A 1 653 ? -38.063 17.948 15.789 1.00 95.06 653 THR A CA 1
ATOM 4919 C C . THR A 1 653 ? -37.959 16.435 15.600 1.00 95.06 653 THR A C 1
ATOM 4921 O O . THR A 1 653 ? -36.910 15.868 15.881 1.00 95.06 653 THR A O 1
ATOM 4924 N N . THR A 1 654 ? -39.009 15.766 15.113 1.00 94.00 654 THR A N 1
ATOM 4925 C CA . THR A 1 654 ? -39.058 14.302 14.918 1.00 94.00 654 THR A CA 1
ATOM 4926 C C . THR A 1 654 ? -38.606 13.832 13.532 1.00 94.00 654 THR A C 1
ATOM 4928 O O . THR A 1 654 ? -38.810 12.667 13.176 1.00 94.00 654 THR A O 1
ATOM 4931 N N . ILE A 1 655 ? -38.023 14.722 12.725 1.00 92.19 655 ILE A N 1
ATOM 4932 C CA . ILE A 1 655 ? -37.592 14.399 11.365 1.00 92.19 655 ILE A CA 1
ATOM 4933 C C . ILE A 1 655 ? -36.516 13.307 11.345 1.00 92.19 655 ILE A C 1
ATOM 4935 O O . ILE A 1 655 ? -35.597 13.292 12.164 1.00 92.19 655 ILE A O 1
ATOM 4939 N N . SER A 1 656 ? -36.639 12.373 10.406 1.00 91.31 656 SER A N 1
ATOM 4940 C CA . SER A 1 656 ? -35.689 11.272 10.255 1.00 91.31 656 SER A CA 1
ATOM 4941 C C . SER A 1 656 ? -34.311 11.744 9.781 1.00 91.31 656 SER A C 1
ATOM 4943 O O . SER A 1 656 ? -34.226 12.621 8.926 1.00 91.31 656 SER A O 1
ATOM 4945 N N . ILE A 1 657 ? -33.241 11.113 10.273 1.00 93.38 657 ILE A N 1
ATOM 4946 C CA . ILE A 1 657 ? -31.847 11.366 9.869 1.00 93.38 657 ILE A CA 1
ATOM 4947 C C . ILE A 1 657 ? -31.192 10.122 9.255 1.00 93.38 657 ILE A C 1
ATOM 4949 O O . ILE A 1 657 ? -31.675 9.005 9.439 1.00 93.38 657 ILE A O 1
ATOM 4953 N N . ILE A 1 658 ? -30.081 10.295 8.541 1.00 90.44 658 ILE A N 1
ATOM 4954 C CA . ILE A 1 658 ? -29.293 9.190 7.975 1.00 90.44 658 ILE A CA 1
ATOM 4955 C C . ILE A 1 658 ? -28.098 8.889 8.909 1.00 90.44 658 ILE A C 1
ATOM 4957 O O . ILE A 1 658 ? -27.301 9.796 9.161 1.00 90.44 658 ILE A O 1
ATOM 4961 N N . PRO A 1 659 ? -27.955 7.660 9.450 1.00 85.56 659 PRO A N 1
ATOM 4962 C CA . PRO A 1 659 ? -26.781 7.263 10.230 1.00 85.56 659 PRO A CA 1
ATOM 4963 C C . PRO A 1 659 ? -25.495 7.312 9.407 1.00 85.56 659 PRO A C 1
ATOM 4965 O O . PRO A 1 659 ? -25.529 7.145 8.195 1.00 85.56 659 PRO A O 1
ATOM 4968 N N . GLY A 1 660 ? -24.358 7.541 10.063 1.00 87.06 660 GLY A N 1
ATOM 4969 C CA . GLY A 1 660 ? -23.053 7.638 9.401 1.00 87.06 660 GLY A CA 1
ATOM 4970 C C . GLY A 1 660 ? -22.874 8.873 8.503 1.00 87.06 660 GLY A C 1
ATOM 4971 O O . GLY A 1 660 ? -21.828 9.020 7.871 1.00 87.06 660 GLY A O 1
ATOM 4972 N N . VAL A 1 661 ? -23.865 9.773 8.450 1.00 91.75 661 VAL A N 1
ATOM 4973 C CA . VAL A 1 661 ? -23.861 10.956 7.584 1.00 91.75 661 VAL A CA 1
ATOM 4974 C C . VAL A 1 661 ? -23.907 12.246 8.407 1.00 91.75 661 VAL A C 1
ATOM 4976 O O . VAL A 1 661 ? -24.845 12.505 9.163 1.00 91.75 661 VAL A O 1
ATOM 4979 N N . LEU A 1 662 ? -22.892 13.090 8.222 1.00 93.19 662 LEU A N 1
ATOM 4980 C CA . LEU A 1 662 ? -22.771 14.410 8.840 1.00 93.19 662 LEU A CA 1
ATOM 4981 C C . LEU A 1 662 ? -23.156 15.526 7.866 1.00 93.19 662 LEU A C 1
ATOM 4983 O O . LEU A 1 662 ? -22.938 15.430 6.657 1.00 93.19 662 LEU A O 1
ATOM 4987 N N . GLY A 1 663 ? -23.699 16.612 8.415 1.00 93.56 663 GLY A N 1
ATOM 4988 C CA . GLY A 1 663 ? -24.193 17.769 7.678 1.00 93.56 663 GLY A CA 1
ATOM 4989 C C . GLY A 1 663 ? -23.434 19.041 8.025 1.00 93.56 663 GLY A C 1
ATOM 4990 O O . GLY A 1 663 ? -23.169 19.315 9.195 1.00 93.56 663 GLY A O 1
ATOM 4991 N N . GLY A 1 664 ? -23.117 19.848 7.013 1.00 92.31 664 GLY A N 1
ATOM 4992 C CA . GLY A 1 664 ? -22.502 21.161 7.189 1.00 92.31 664 GLY A CA 1
ATOM 4993 C C . GLY A 1 664 ? -23.190 22.269 6.389 1.00 92.31 664 GLY A C 1
ATOM 4994 O O . GLY A 1 664 ? -23.460 22.118 5.200 1.00 92.31 664 GLY A O 1
ATOM 4995 N N . ILE A 1 665 ? -23.432 23.418 7.022 1.00 89.44 665 ILE A N 1
ATOM 4996 C CA . ILE A 1 665 ? -24.200 24.538 6.440 1.00 89.44 665 ILE A CA 1
ATOM 4997 C C . ILE A 1 665 ? -23.347 25.529 5.623 1.00 89.44 665 ILE A C 1
ATOM 4999 O O . ILE A 1 665 ? -23.842 26.552 5.148 1.00 89.44 665 ILE A O 1
ATOM 5003 N N . SER A 1 666 ? -22.049 25.253 5.466 1.00 88.88 666 SER A N 1
ATOM 5004 C CA . SER A 1 666 ? -21.122 26.035 4.640 1.00 88.88 666 SER A CA 1
ATOM 5005 C C . SER A 1 666 ? -19.997 25.160 4.081 1.00 88.88 666 SER A C 1
ATOM 5007 O O . SER A 1 666 ? -19.714 24.084 4.607 1.00 88.88 666 SER A O 1
ATOM 5009 N N . GLY A 1 667 ? -19.302 25.631 3.041 1.00 85.56 667 GLY A N 1
ATOM 5010 C CA . GLY A 1 667 ? -18.187 24.893 2.425 1.00 85.56 667 GLY A CA 1
ATOM 5011 C C . GLY A 1 667 ? -16.962 24.666 3.328 1.00 85.56 667 GLY A C 1
ATOM 5012 O O . GLY A 1 667 ? -16.115 23.841 2.996 1.00 85.56 667 GLY A O 1
ATOM 5013 N N . SER A 1 668 ? -16.867 25.359 4.468 1.00 85.81 668 SER A N 1
ATOM 5014 C CA . SER A 1 668 ? -15.826 25.170 5.491 1.00 85.81 668 SER A CA 1
ATOM 5015 C C . SER A 1 668 ? -16.344 24.529 6.783 1.00 85.81 668 SER A C 1
ATOM 5017 O O . SER A 1 668 ? -15.594 24.425 7.749 1.00 85.81 668 SER A O 1
ATOM 5019 N N . ASP A 1 669 ? -17.617 24.129 6.828 1.00 87.06 669 ASP A N 1
ATOM 5020 C CA . ASP A 1 669 ? -18.220 23.483 7.994 1.00 87.06 669 ASP A CA 1
ATOM 5021 C C . ASP A 1 669 ? -17.570 22.110 8.256 1.00 87.06 669 ASP A C 1
ATOM 5023 O O . ASP A 1 669 ? -17.223 21.381 7.320 1.00 87.06 669 ASP A O 1
ATOM 5027 N N . GLY A 1 670 ? -17.386 21.788 9.535 1.00 83.88 670 GLY A N 1
ATOM 5028 C CA . GLY A 1 670 ? -16.806 20.548 10.036 1.00 83.88 670 GLY A CA 1
ATOM 5029 C C . GLY A 1 670 ? -17.845 19.542 10.540 1.00 83.88 670 GLY A C 1
ATOM 5030 O O . GLY A 1 670 ? -17.558 18.841 11.504 1.00 83.88 670 GLY A O 1
ATOM 5031 N N . GLY A 1 671 ? -19.035 19.479 9.939 1.00 89.56 671 GLY A N 1
ATOM 5032 C CA . GLY A 1 671 ? -20.081 18.521 10.317 1.00 89.56 671 GLY A CA 1
ATOM 5033 C C . GLY A 1 671 ? -20.874 18.961 11.545 1.00 89.56 671 GLY A C 1
ATOM 5034 O O . GLY A 1 671 ? -20.954 18.232 12.529 1.00 89.56 671 GLY A O 1
ATOM 5035 N N . SER A 1 672 ? -21.416 20.180 11.508 1.00 89.12 672 SER A N 1
ATOM 5036 C CA . SER A 1 672 ? -22.078 20.813 12.651 1.00 89.12 672 SER A CA 1
ATOM 5037 C C . SER A 1 672 ? -23.495 20.311 12.987 1.00 89.12 672 SER A C 1
ATOM 5039 O O . SER A 1 672 ? -24.041 20.703 14.025 1.00 89.12 672 SER A O 1
ATOM 5041 N N . THR A 1 673 ? -24.108 19.479 12.136 1.00 93.94 673 THR A N 1
ATOM 5042 C CA . THR A 1 673 ? -25.492 18.989 12.285 1.00 93.94 673 THR A CA 1
ATOM 5043 C C . THR A 1 673 ? -25.693 17.606 11.639 1.00 93.94 673 THR A C 1
ATOM 5045 O O . THR A 1 673 ? -24.805 17.095 10.956 1.00 93.94 673 THR A O 1
ATOM 5048 N N . PHE A 1 674 ? -26.857 16.986 11.847 1.00 95.12 674 PHE A N 1
ATOM 5049 C CA . PHE A 1 674 ? -27.260 15.752 11.158 1.00 95.12 674 PHE A CA 1
ATOM 5050 C C . PHE A 1 674 ? -27.846 16.041 9.772 1.00 95.12 674 PHE A C 1
ATOM 5052 O O . PHE A 1 674 ? -28.115 17.191 9.423 1.00 95.12 674 PHE A O 1
ATOM 5059 N N . VAL A 1 675 ? -28.078 14.989 8.987 1.00 93.81 675 VAL A N 1
ATOM 5060 C CA . VAL A 1 675 ? -28.613 15.069 7.622 1.00 93.81 675 VAL A CA 1
ATOM 5061 C C . VAL A 1 675 ? -29.891 14.253 7.500 1.00 93.81 675 VAL A C 1
ATOM 5063 O O . VAL A 1 675 ? -29.932 13.110 7.952 1.00 93.81 675 VAL A O 1
ATOM 5066 N N . ASN A 1 676 ? -30.900 14.807 6.824 1.00 93.06 676 ASN A N 1
ATOM 5067 C CA . ASN A 1 676 ? -31.988 14.024 6.247 1.00 93.06 676 ASN A CA 1
ATOM 5068 C C . ASN A 1 676 ? -31.886 13.976 4.716 1.00 93.06 676 ASN A C 1
ATOM 5070 O O . ASN A 1 676 ? -31.091 14.684 4.093 1.00 93.06 676 ASN A O 1
ATOM 5074 N N . TYR A 1 677 ? -32.730 13.142 4.117 1.00 90.75 677 TYR A N 1
ATOM 5075 C CA . TYR A 1 677 ? -32.943 13.103 2.679 1.00 90.75 677 TYR A CA 1
ATOM 5076 C C . TYR A 1 677 ? -34.441 13.088 2.381 1.00 90.75 677 TYR A C 1
ATOM 5078 O O . TYR A 1 677 ? -35.187 12.341 3.015 1.00 90.75 677 TYR A O 1
ATOM 5086 N N . THR A 1 678 ? -34.869 13.875 1.395 1.00 86.94 678 THR A N 1
ATOM 5087 C CA . THR A 1 678 ? -36.173 13.711 0.733 1.00 86.94 678 THR A CA 1
ATOM 5088 C C . THR A 1 678 ? -35.996 13.866 -0.780 1.00 86.94 678 THR A C 1
ATOM 5090 O O . THR A 1 678 ? -35.084 14.582 -1.197 1.00 86.94 678 THR A O 1
ATOM 5093 N N . PRO A 1 679 ? -36.840 13.257 -1.633 1.00 86.75 679 PRO A N 1
ATOM 5094 C CA . PRO A 1 679 ? -36.764 13.459 -3.084 1.00 86.75 679 PRO A CA 1
ATOM 5095 C C . PRO A 1 679 ? -36.878 14.935 -3.508 1.00 86.75 679 PRO A C 1
ATOM 5097 O O . PRO A 1 679 ? -36.281 15.351 -4.498 1.00 86.75 679 PRO A O 1
ATOM 5100 N N . GLU A 1 680 ? -37.616 15.747 -2.748 1.00 88.12 680 GLU A N 1
ATOM 5101 C CA . GLU A 1 680 ? -37.889 17.152 -3.060 1.00 88.12 680 GLU A CA 1
ATOM 5102 C C . GLU A 1 680 ? -36.715 18.078 -2.738 1.00 88.12 680 GLU A C 1
ATOM 5104 O O . GLU A 1 680 ? -36.577 19.105 -3.397 1.00 88.12 680 GLU A O 1
ATOM 5109 N N . HIS A 1 681 ? -35.892 17.760 -1.734 1.00 90.25 681 HIS A N 1
ATOM 5110 C CA . HIS A 1 681 ? -34.770 18.598 -1.280 1.00 90.25 681 HIS A CA 1
ATOM 5111 C C . HIS A 1 681 ? -33.392 17.977 -1.554 1.00 90.25 681 HIS A C 1
ATOM 5113 O O . HIS A 1 681 ? -32.392 18.700 -1.620 1.00 90.25 681 HIS A O 1
ATOM 5119 N N . GLY A 1 682 ? -33.335 16.660 -1.744 1.00 92.44 682 GLY A N 1
ATOM 5120 C CA . GLY A 1 682 ? -32.104 15.887 -1.728 1.00 92.44 682 GLY A CA 1
ATOM 5121 C C . GLY A 1 682 ? -31.526 15.747 -0.316 1.00 92.44 682 GLY A C 1
ATOM 5122 O O . GLY A 1 682 ? -32.240 15.836 0.684 1.00 92.44 682 GLY A O 1
ATOM 5123 N N . VAL A 1 683 ? -30.209 15.558 -0.245 1.00 93.81 683 VAL A N 1
ATOM 5124 C CA . VAL A 1 683 ? -29.398 15.629 0.977 1.00 93.81 683 VAL A CA 1
ATOM 5125 C C . VAL A 1 683 ? -29.512 17.024 1.588 1.00 93.81 683 VAL A C 1
ATOM 5127 O O . VAL A 1 683 ? -29.189 18.022 0.936 1.00 93.81 683 VAL A O 1
ATOM 5130 N N . ARG A 1 684 ? -29.921 17.096 2.857 1.00 93.06 684 ARG A N 1
ATOM 5131 C CA . ARG A 1 684 ? -30.138 18.362 3.558 1.00 93.06 684 ARG A CA 1
ATOM 5132 C C . ARG A 1 684 ? -29.681 18.287 5.025 1.00 93.06 684 ARG A C 1
ATOM 5134 O O . ARG A 1 684 ? -30.219 17.489 5.793 1.00 93.06 684 ARG A O 1
ATOM 5141 N N . PRO A 1 685 ? -28.720 19.130 5.443 1.00 95.06 685 PRO A N 1
ATOM 5142 C CA . PRO A 1 685 ? -28.399 19.348 6.851 1.00 95.06 685 PRO A CA 1
ATOM 5143 C C . PRO A 1 685 ? -29.612 19.891 7.629 1.00 95.06 685 PRO A C 1
ATOM 5145 O O . PRO A 1 685 ? -30.288 20.808 7.156 1.00 95.06 685 PRO A O 1
ATOM 5148 N N . LEU A 1 686 ? -29.880 19.357 8.825 1.00 95.00 686 LEU A N 1
ATOM 5149 C CA . LEU A 1 686 ? -31.002 19.790 9.668 1.00 95.00 686 LEU A CA 1
ATOM 5150 C C . LEU A 1 686 ? -30.829 21.246 10.125 1.00 95.00 686 LEU A C 1
ATOM 5152 O O . LEU A 1 686 ? -29.759 21.653 10.592 1.00 95.00 686 LEU A O 1
ATOM 5156 N N . ALA A 1 687 ? -31.915 22.011 10.033 1.00 92.75 687 ALA A N 1
ATOM 5157 C CA . ALA A 1 687 ? -32.013 23.392 10.478 1.00 92.75 687 ALA A CA 1
ATOM 5158 C C . ALA A 1 687 ? -32.146 23.484 12.006 1.00 92.75 687 ALA A C 1
ATOM 5160 O O . ALA A 1 687 ? -32.628 22.571 12.668 1.00 92.75 687 ALA A O 1
ATOM 5161 N N . ALA A 1 688 ? -31.782 24.631 12.586 1.00 90.44 688 ALA A N 1
ATOM 5162 C CA . ALA A 1 688 ? -31.797 24.823 14.040 1.00 90.44 688 ALA A CA 1
ATOM 5163 C C . ALA A 1 688 ? -33.186 24.663 14.698 1.00 90.44 688 ALA A C 1
ATOM 5165 O O . ALA A 1 688 ? -33.251 24.406 15.894 1.00 90.44 688 ALA A O 1
ATOM 5166 N N . THR A 1 689 ? -34.276 24.804 13.936 1.00 92.31 689 THR A N 1
ATOM 5167 C CA . THR A 1 689 ? -35.662 24.597 14.393 1.00 92.31 689 THR A CA 1
ATOM 5168 C C . THR A 1 689 ? -36.080 23.126 14.455 1.00 92.31 689 THR A C 1
ATOM 5170 O O . THR A 1 689 ? -37.092 22.815 15.068 1.00 92.31 689 THR A O 1
ATOM 5173 N N . GLU A 1 690 ? -35.320 22.220 13.836 1.00 96.00 690 GLU A N 1
ATOM 5174 C CA . GLU A 1 690 ? -35.611 20.776 13.757 1.00 96.00 690 GLU A CA 1
ATOM 5175 C C . GLU A 1 690 ? -34.994 19.994 14.924 1.00 96.00 690 GLU A C 1
ATOM 5177 O O . GLU A 1 690 ? -34.791 18.782 14.856 1.00 96.00 690 GLU A O 1
ATOM 5182 N N . PHE A 1 691 ? -34.700 20.706 16.010 1.00 96.88 691 PHE A N 1
ATOM 5183 C CA . PHE A 1 691 ? -34.136 20.176 17.237 1.00 96.88 691 PHE A CA 1
ATOM 5184 C C . PHE A 1 691 ? -34.933 20.673 18.439 1.00 96.88 691 PHE A C 1
ATOM 5186 O O . PHE A 1 691 ? -35.220 21.866 18.550 1.00 96.88 691 PHE A O 1
ATOM 5193 N N . ALA A 1 692 ? -35.235 19.776 19.376 1.00 96.56 692 ALA A N 1
ATOM 5194 C CA . ALA A 1 692 ? -35.623 20.192 20.717 1.00 96.56 692 ALA A CA 1
ATOM 5195 C C . ALA A 1 692 ? -34.410 20.825 21.422 1.00 96.56 692 ALA A C 1
ATOM 5197 O O . ALA A 1 692 ? -33.278 20.352 21.271 1.00 96.56 692 ALA A O 1
ATOM 5198 N N . GLY A 1 693 ? -34.645 21.908 22.167 1.00 94.12 693 GLY A N 1
ATOM 5199 C CA . GLY A 1 693 ? -33.601 22.627 22.909 1.00 94.12 693 GLY A CA 1
ATOM 5200 C C . GLY A 1 693 ? -33.283 22.021 24.280 1.00 94.12 693 GLY A C 1
ATOM 5201 O O . GLY A 1 693 ? -32.362 22.481 24.950 1.00 94.12 693 GLY A O 1
ATOM 5202 N N . ASP A 1 694 ? -34.049 21.012 24.691 1.00 92.75 694 ASP A N 1
ATOM 5203 C CA . ASP A 1 694 ? -34.062 20.396 26.012 1.00 92.75 694 ASP A CA 1
ATOM 5204 C C . ASP A 1 694 ? -34.250 18.866 25.939 1.00 92.75 694 ASP A C 1
ATOM 5206 O O . ASP A 1 694 ? -34.573 18.294 24.895 1.00 92.75 694 ASP A O 1
ATOM 5210 N N . ILE A 1 695 ? -34.032 18.196 27.074 1.00 96.00 695 ILE A N 1
ATOM 5211 C CA . ILE A 1 695 ? -34.378 16.784 27.296 1.00 96.00 695 ILE A CA 1
ATOM 5212 C C . ILE A 1 695 ? -35.256 16.724 28.542 1.00 96.00 695 ILE A C 1
ATOM 5214 O O . ILE A 1 695 ? -34.819 17.137 29.618 1.00 96.00 695 ILE A O 1
ATOM 5218 N N . ALA A 1 696 ? -36.464 16.178 28.404 1.00 93.88 696 ALA A N 1
ATOM 5219 C CA . ALA A 1 696 ? -37.352 15.892 29.524 1.00 93.88 696 ALA A CA 1
ATOM 5220 C C . ALA A 1 696 ? -37.044 14.496 30.096 1.00 93.88 696 ALA A C 1
ATOM 5222 O O . ALA A 1 696 ? -37.295 13.486 29.433 1.00 93.88 696 ALA A O 1
ATOM 5223 N N . SER A 1 697 ? -36.505 14.446 31.319 1.00 95.94 697 SER A N 1
ATOM 5224 C CA . SER A 1 697 ? -36.203 13.191 32.026 1.00 95.94 697 SER A CA 1
ATOM 5225 C C . SER A 1 697 ? -37.439 12.287 32.132 1.00 95.94 697 SER A C 1
ATOM 5227 O O . SER A 1 697 ? -38.545 12.765 32.390 1.00 95.94 697 SER A O 1
ATOM 5229 N N . GLY A 1 698 ? -37.252 10.983 31.927 1.00 96.50 698 GLY A N 1
ATOM 5230 C CA . GLY A 1 698 ? -38.297 9.962 32.054 1.00 96.50 698 GLY A CA 1
ATOM 5231 C C . GLY A 1 698 ? -39.247 9.868 30.859 1.00 96.50 698 GLY A C 1
ATOM 5232 O O . GLY A 1 698 ? -40.303 9.244 30.966 1.00 96.50 698 GLY A O 1
ATOM 5233 N N . THR A 1 699 ? -38.915 10.499 29.726 1.00 96.62 699 THR A N 1
ATOM 5234 C CA . THR A 1 699 ? -39.767 10.506 28.526 1.00 96.62 699 THR A CA 1
ATOM 5235 C C . THR A 1 699 ? -39.208 9.642 27.399 1.00 96.62 699 THR A C 1
ATOM 5237 O O . THR A 1 699 ? -37.997 9.517 27.218 1.00 96.62 699 THR A O 1
ATOM 5240 N N . ILE A 1 700 ? -40.103 9.057 26.598 1.00 95.69 700 ILE A N 1
ATOM 5241 C CA . ILE A 1 700 ? -39.745 8.396 25.339 1.00 95.69 700 ILE A CA 1
ATOM 5242 C C . ILE A 1 700 ? -40.082 9.362 24.203 1.00 95.69 700 ILE A C 1
ATOM 5244 O O . ILE A 1 700 ? -41.255 9.580 23.904 1.00 95.69 700 ILE A O 1
ATOM 5248 N N . SER A 1 701 ? -39.058 9.955 23.591 1.00 93.31 701 SER A N 1
ATOM 5249 C CA . SER A 1 701 ? -39.193 10.932 22.512 1.00 93.31 701 SER A CA 1
ATOM 5250 C C . SER A 1 701 ? -38.497 10.468 21.233 1.00 93.31 701 SER A C 1
ATOM 5252 O O . SER A 1 701 ? -37.467 9.800 21.260 1.00 93.31 701 SER A O 1
ATOM 5254 N N . GLN A 1 702 ? -39.054 10.873 20.092 1.00 93.94 702 GLN A N 1
ATOM 5255 C CA . GLN A 1 702 ? -38.447 10.715 18.766 1.00 93.94 702 GLN A CA 1
ATOM 5256 C C . GLN A 1 702 ? -37.779 12.013 18.281 1.00 93.94 702 GLN A C 1
ATOM 5258 O O . GLN A 1 702 ? -37.459 12.140 17.101 1.00 93.94 702 GLN A O 1
ATOM 5263 N N . ASN A 1 703 ? -37.588 12.992 19.171 1.00 96.25 703 ASN A N 1
ATOM 5264 C CA . ASN A 1 703 ? -36.942 14.255 18.837 1.00 96.25 703 ASN A CA 1
ATOM 5265 C C . ASN A 1 703 ? -35.447 14.066 18.561 1.00 96.25 703 ASN A C 1
ATOM 5267 O O . ASN A 1 703 ? -34.734 13.431 19.338 1.00 96.25 703 ASN A O 1
ATOM 5271 N N . ASN A 1 704 ? -34.957 14.715 17.512 1.00 97.69 704 ASN A N 1
ATOM 5272 C CA . ASN A 1 704 ? -33.579 15.178 17.450 1.00 97.69 704 ASN A CA 1
ATOM 5273 C C . ASN A 1 704 ? -33.410 16.286 18.496 1.00 97.69 704 ASN A C 1
ATOM 5275 O O . ASN A 1 704 ? -34.275 17.155 18.634 1.00 97.69 704 ASN A O 1
ATOM 5279 N N . VAL A 1 705 ? -32.311 16.265 19.243 1.00 97.44 705 VAL A N 1
ATOM 5280 C CA . VAL A 1 705 ? -32.052 17.214 20.331 1.00 97.44 705 VAL A CA 1
ATOM 5281 C C . VAL A 1 705 ? -30.764 17.973 20.056 1.00 97.44 705 VAL A C 1
ATOM 5283 O O . VAL A 1 705 ? -29.752 17.378 19.692 1.00 97.44 705 VAL A O 1
ATOM 5286 N N . ARG A 1 706 ? -30.785 19.291 20.265 1.00 95.38 706 ARG A N 1
ATOM 5287 C CA . ARG A 1 706 ? -29.597 20.145 20.228 1.00 95.38 706 ARG A CA 1
ATOM 5288 C C . ARG A 1 706 ? -29.559 21.009 21.473 1.00 95.38 706 ARG A C 1
ATOM 5290 O O . ARG A 1 706 ? -30.129 22.096 21.513 1.00 95.38 706 ARG A O 1
ATOM 5297 N N . LEU A 1 707 ? -28.827 20.529 22.468 1.00 93.62 707 LEU A N 1
ATOM 5298 C CA . LEU A 1 707 ? -28.568 21.288 23.679 1.00 93.62 707 LEU A CA 1
ATOM 5299 C C . LEU A 1 707 ? -27.481 22.326 23.388 1.00 93.62 707 LEU A C 1
ATOM 5301 O O . LEU A 1 707 ? -26.366 21.967 23.000 1.00 93.62 707 LEU A O 1
ATOM 5305 N N . ALA A 1 708 ? -27.800 23.608 23.564 1.00 87.88 708 ALA A N 1
ATOM 5306 C CA . ALA A 1 708 ? -26.872 24.708 23.325 1.00 87.88 708 ALA A CA 1
ATOM 5307 C C . ALA A 1 708 ? -26.932 25.749 24.449 1.00 87.88 708 ALA A C 1
ATOM 5309 O O . ALA A 1 708 ? -28.016 26.212 24.800 1.00 87.88 708 ALA A O 1
ATOM 5310 N N . GLY A 1 709 ? -25.781 26.144 25.006 1.00 83.31 709 GLY A N 1
ATOM 5311 C CA . GLY A 1 709 ? -25.764 27.086 26.130 1.00 83.31 709 GLY A CA 1
ATOM 5312 C C . GLY A 1 709 ? -24.448 27.175 26.908 1.00 83.31 709 GLY A C 1
ATOM 5313 O O . GLY A 1 709 ? -23.361 27.229 26.328 1.00 83.31 709 GLY A O 1
ATOM 5314 N N . THR A 1 710 ? -24.576 27.267 28.234 1.00 82.62 710 THR A N 1
ATOM 5315 C CA . THR A 1 710 ? -23.487 27.395 29.218 1.00 82.62 710 THR A CA 1
ATOM 5316 C C . THR A 1 710 ? -23.884 26.739 30.534 1.00 82.62 710 THR A C 1
ATOM 5318 O O . THR A 1 710 ? -25.023 26.905 30.964 1.00 82.62 710 THR A O 1
ATOM 5321 N N . GLY A 1 711 ? -22.934 26.110 31.225 1.00 87.44 711 GLY A N 1
ATOM 5322 C CA . GLY A 1 711 ? -23.191 25.384 32.470 1.00 87.44 711 GLY A CA 1
ATOM 5323 C C . GLY A 1 711 ? -23.886 24.045 32.220 1.00 87.44 711 GLY A C 1
ATOM 5324 O O . GLY A 1 711 ? -23.727 23.452 31.152 1.00 87.44 711 GLY A O 1
ATOM 5325 N N . VAL A 1 712 ? -24.650 23.580 33.208 1.00 87.94 712 VAL A N 1
ATOM 5326 C CA . VAL A 1 712 ? -25.492 22.382 33.085 1.00 87.94 712 VAL A CA 1
ATOM 5327 C C . VAL A 1 712 ? -26.677 22.703 32.175 1.00 87.94 712 VAL A C 1
ATOM 5329 O O . VAL A 1 712 ? -27.491 23.566 32.498 1.00 87.94 712 VAL A O 1
ATOM 5332 N N . LEU A 1 713 ? -26.756 22.022 31.034 1.00 88.06 713 LEU A N 1
ATOM 5333 C CA . LEU A 1 713 ? -27.799 22.205 30.020 1.00 88.06 713 LEU A CA 1
ATOM 5334 C C . LEU A 1 713 ? -29.114 21.536 30.426 1.00 88.06 713 LEU A C 1
ATOM 5336 O O . LEU A 1 713 ? -30.187 22.097 30.236 1.00 88.06 713 LEU A O 1
ATOM 5340 N N . THR A 1 714 ? -29.014 20.319 30.956 1.00 92.06 714 THR A N 1
ATOM 5341 C CA . THR A 1 714 ? -30.119 19.524 31.495 1.00 92.06 714 THR A CA 1
ATOM 5342 C C . THR A 1 714 ? -29.552 18.405 32.372 1.00 92.06 714 THR A C 1
ATOM 5344 O O . THR A 1 714 ? -28.364 18.074 32.272 1.00 92.06 714 THR A O 1
ATOM 5347 N N . THR A 1 715 ? -30.411 17.827 33.210 1.00 95.44 715 THR A N 1
ATOM 5348 C CA . THR A 1 715 ? -30.104 16.686 34.073 1.00 95.44 715 THR A CA 1
ATOM 5349 C C . THR A 1 715 ? -31.092 15.563 33.776 1.00 95.44 715 THR A C 1
ATOM 5351 O O . THR A 1 715 ? -32.299 15.745 33.935 1.00 95.44 715 THR A O 1
ATOM 5354 N N . VAL A 1 716 ? -30.590 14.404 33.356 1.00 97.06 716 VAL A N 1
ATOM 5355 C CA . VAL A 1 716 ? -31.385 13.202 33.073 1.00 97.06 716 VAL A CA 1
ATOM 5356 C C . VAL A 1 716 ? -31.266 12.254 34.265 1.00 97.06 716 VAL A C 1
ATOM 5358 O O . VAL A 1 716 ? -30.198 11.703 34.503 1.00 97.06 716 VAL A O 1
ATOM 5361 N N . THR A 1 717 ? -32.339 12.086 35.036 1.00 96.69 717 THR A N 1
ATOM 5362 C CA . THR A 1 717 ? -32.384 11.237 36.249 1.00 96.69 717 THR A CA 1
ATOM 5363 C C . THR A 1 717 ? -33.079 9.897 36.021 1.00 96.69 717 THR A C 1
ATOM 5365 O O . THR A 1 717 ? -32.898 8.954 36.782 1.00 96.69 717 THR A O 1
ATOM 5368 N N . ASP A 1 718 ? -33.872 9.795 34.958 1.00 96.81 718 ASP A N 1
ATOM 5369 C CA . ASP A 1 718 ? -34.718 8.645 34.657 1.00 96.81 718 ASP A CA 1
ATOM 5370 C C . ASP A 1 718 ? -34.453 8.162 33.229 1.00 96.81 718 ASP A C 1
ATOM 5372 O O . ASP A 1 718 ? -33.979 8.918 32.374 1.00 96.81 718 ASP A O 1
ATOM 5376 N N . ALA A 1 719 ? -34.785 6.900 32.947 1.00 96.94 719 ALA A N 1
ATOM 5377 C CA . ALA A 1 719 ? -34.625 6.319 31.617 1.00 96.94 719 ALA A CA 1
ATOM 5378 C C . ALA A 1 719 ? -35.363 7.163 30.562 1.00 96.94 719 ALA A C 1
ATOM 5380 O O . ALA A 1 719 ? -36.580 7.345 30.626 1.00 96.94 719 ALA A O 1
ATOM 5381 N N . THR A 1 720 ? -34.610 7.688 29.599 1.00 98.44 720 THR A N 1
ATOM 5382 C CA . THR A 1 720 ? -35.076 8.693 28.638 1.00 98.44 720 THR A CA 1
ATOM 5383 C C . THR A 1 720 ? -34.675 8.276 27.229 1.00 98.44 720 THR A C 1
ATOM 5385 O O . THR A 1 720 ? -33.634 7.656 27.036 1.00 98.44 720 THR A O 1
ATOM 5388 N N . THR A 1 721 ? -35.494 8.579 26.223 1.00 97.94 721 THR A N 1
ATOM 5389 C CA . THR A 1 721 ? -35.202 8.259 24.816 1.00 97.94 721 THR A CA 1
ATOM 5390 C C . THR A 1 721 ? -35.298 9.503 23.944 1.00 97.94 721 THR A C 1
ATOM 5392 O O . THR A 1 721 ? -36.239 10.283 24.085 1.00 97.94 721 THR A O 1
ATOM 5395 N N . VAL A 1 722 ? -34.340 9.660 23.035 1.00 97.75 722 VAL A N 1
ATOM 5396 C CA . VAL A 1 722 ? -34.285 10.686 21.984 1.00 97.75 722 VAL A CA 1
ATOM 5397 C C . VAL A 1 722 ? -33.877 10.025 20.664 1.00 97.75 722 VAL A C 1
ATOM 5399 O O . VAL A 1 722 ? -33.306 8.933 20.668 1.00 97.75 722 VAL A O 1
ATOM 5402 N N . ASN A 1 723 ? -34.115 10.675 19.523 1.00 96.19 723 ASN A N 1
ATOM 5403 C CA . ASN A 1 723 ? -33.637 10.140 18.248 1.00 96.19 723 ASN A CA 1
ATOM 5404 C C . ASN A 1 723 ? -32.128 10.334 18.084 1.00 96.19 723 ASN A C 1
ATOM 5406 O O . ASN A 1 723 ? -31.395 9.377 17.854 1.00 96.19 723 ASN A O 1
ATOM 5410 N N . SER A 1 724 ? -31.659 11.572 18.208 1.00 96.88 724 SER A N 1
ATOM 5411 C CA . SER A 1 724 ? -30.270 11.974 17.959 1.00 96.88 724 SER A CA 1
ATOM 5412 C C . SER A 1 724 ? -29.878 13.127 18.884 1.00 96.88 724 SER A C 1
ATOM 5414 O O . SER A 1 724 ? -30.755 13.853 19.363 1.00 96.88 724 SER A O 1
ATOM 5416 N N . LEU A 1 725 ? -28.581 13.294 19.163 1.00 97.19 725 LEU A N 1
ATOM 5417 C CA . LEU A 1 725 ? -28.102 14.253 20.167 1.00 97.19 725 LEU A CA 1
ATOM 5418 C C . LEU A 1 725 ? -26.950 15.127 19.660 1.00 97.19 725 LEU A C 1
ATOM 5420 O O . LEU A 1 725 ? -25.892 14.630 19.287 1.00 97.19 725 LEU A O 1
ATOM 5424 N N . ILE A 1 726 ? -27.113 16.444 19.752 1.00 94.69 726 ILE A N 1
ATOM 5425 C CA . ILE A 1 726 ? -26.035 17.422 19.605 1.00 94.69 726 ILE A CA 1
ATOM 5426 C C . ILE A 1 726 ? -25.820 18.136 20.942 1.00 94.69 726 ILE A C 1
ATOM 5428 O O . ILE A 1 726 ? -26.762 18.699 21.503 1.00 94.69 726 ILE A O 1
ATOM 5432 N N . VAL A 1 727 ? -24.572 18.179 21.417 1.00 93.12 727 VAL A N 1
ATOM 5433 C CA . VAL A 1 727 ? -24.168 18.976 22.589 1.00 93.12 727 VAL A CA 1
ATOM 5434 C C . VAL A 1 727 ? -23.217 20.084 22.135 1.00 93.12 727 VAL A C 1
ATOM 5436 O O . VAL A 1 727 ? -22.076 19.831 21.739 1.00 93.12 727 VAL A O 1
ATOM 5439 N N . ALA A 1 728 ? -23.713 21.323 22.151 1.00 88.19 728 ALA A N 1
ATOM 5440 C CA . ALA A 1 728 ? -23.063 22.493 21.571 1.00 88.19 728 ALA A CA 1
ATOM 5441 C C . ALA A 1 728 ? -22.731 23.562 22.639 1.00 88.19 728 ALA A C 1
ATOM 5443 O O . ALA A 1 728 ? -23.611 24.322 23.048 1.00 88.19 728 ALA A O 1
ATOM 5444 N N . PRO A 1 729 ? -21.470 23.681 23.087 1.00 82.56 729 PRO A N 1
ATOM 5445 C CA . PRO A 1 729 ? -21.054 24.771 23.970 1.00 82.56 729 PRO A CA 1
ATOM 5446 C C . PRO A 1 729 ? -21.155 26.142 23.285 1.00 82.56 729 PRO A C 1
ATOM 5448 O O . PRO A 1 729 ? -20.951 26.279 22.075 1.00 82.56 729 PRO A O 1
ATOM 5451 N N . SER A 1 730 ? -21.395 27.190 24.073 1.00 75.06 730 SER A N 1
ATOM 5452 C CA . SER A 1 730 ? -21.149 28.565 23.623 1.00 75.06 730 SER A CA 1
ATOM 5453 C C . SER A 1 730 ? -19.663 28.945 23.733 1.00 75.06 730 SER A C 1
ATOM 5455 O O . SER A 1 730 ? -18.858 28.270 24.373 1.00 75.06 730 SER A O 1
ATOM 5457 N N . ALA A 1 731 ? -19.288 30.085 23.149 1.00 70.06 731 ALA A N 1
ATOM 5458 C CA . ALA A 1 731 ? -17.916 30.592 23.200 1.00 70.06 731 ALA A CA 1
ATOM 5459 C C . ALA A 1 731 ? -17.463 31.112 24.586 1.00 70.06 731 ALA A C 1
ATOM 5461 O O . ALA A 1 731 ? -16.296 31.476 24.725 1.00 70.06 731 ALA A O 1
ATOM 5462 N N . ALA A 1 732 ? -18.357 31.193 25.583 1.00 66.56 732 ALA A N 1
ATOM 5463 C CA . ALA A 1 732 ? -18.118 31.947 26.818 1.00 66.56 732 ALA A CA 1
ATOM 5464 C C . ALA A 1 732 ? -17.797 31.101 28.065 1.00 66.56 732 ALA A C 1
ATOM 5466 O O . ALA A 1 732 ? -17.040 31.566 28.915 1.00 66.56 732 ALA A O 1
ATOM 5467 N N . LEU A 1 733 ? -18.380 29.905 28.211 1.00 72.56 733 LEU A N 1
ATOM 5468 C CA . LEU A 1 733 ? -18.254 29.064 29.412 1.00 72.56 733 LEU A CA 1
ATOM 5469 C C . LEU A 1 733 ? -18.306 27.568 29.066 1.00 72.56 733 LEU A C 1
ATOM 5471 O O . LEU A 1 733 ? -18.823 27.169 28.022 1.00 72.56 733 LEU A O 1
ATOM 5475 N N . THR A 1 734 ? -17.818 26.738 29.990 1.00 80.94 734 THR A N 1
ATOM 5476 C CA . THR A 1 734 ? -17.949 25.275 29.941 1.00 80.94 734 THR A CA 1
ATOM 5477 C C . THR A 1 734 ? -19.413 24.839 29.938 1.00 80.94 734 THR A C 1
ATOM 5479 O O . THR A 1 734 ? -20.271 25.530 30.486 1.00 80.94 734 THR A O 1
ATOM 5482 N N . THR A 1 735 ? -19.698 23.687 29.340 1.00 88.25 735 THR A N 1
ATOM 5483 C CA . THR A 1 735 ? -21.059 23.203 29.072 1.00 88.25 735 THR A CA 1
ATOM 5484 C C . THR A 1 735 ? -21.163 21.709 29.377 1.00 88.25 735 THR A C 1
ATOM 5486 O O . THR A 1 735 ? -20.270 20.959 28.981 1.00 88.25 735 THR A O 1
ATOM 5489 N N . SER A 1 736 ? -22.223 21.258 30.056 1.00 92.00 736 SER A N 1
ATOM 5490 C CA . SER A 1 736 ? -22.406 19.837 30.377 1.00 92.00 736 SER A CA 1
ATOM 5491 C C . SER A 1 736 ? -23.844 19.315 30.300 1.00 92.00 736 SER A C 1
ATOM 5493 O O . SER A 1 736 ? -24.812 20.056 30.463 1.00 92.00 736 SER A O 1
ATOM 5495 N N . LEU A 1 737 ? -23.958 18.013 30.034 1.00 95.12 737 LEU A N 1
ATOM 5496 C CA . LEU A 1 737 ? -25.166 17.192 30.143 1.00 95.12 737 LEU A CA 1
ATOM 5497 C C . LEU A 1 737 ? -24.968 16.245 31.340 1.00 95.12 737 LEU A C 1
ATOM 5499 O O . LEU A 1 737 ? -23.985 15.503 31.367 1.00 95.12 737 LEU A O 1
ATOM 5503 N N . GLU A 1 738 ? -25.850 16.331 32.338 1.00 95.81 738 GLU A N 1
ATOM 5504 C CA . GLU A 1 738 ? -25.674 15.736 33.672 1.00 95.81 738 GLU A CA 1
ATOM 5505 C C . GLU A 1 738 ? -26.720 14.656 34.003 1.00 95.81 738 GLU A C 1
ATOM 5507 O O . GLU A 1 738 ? -27.737 14.513 33.323 1.00 95.81 738 GLU A O 1
ATOM 5512 N N . GLY A 1 739 ? -26.507 13.944 35.111 1.00 94.94 739 GLY A N 1
ATOM 5513 C CA . GLY A 1 739 ? -27.450 12.970 35.670 1.00 94.94 739 GLY A CA 1
ATOM 5514 C C . GLY A 1 739 ? -27.091 11.513 35.372 1.00 94.94 739 GLY A C 1
ATOM 5515 O O . GLY A 1 739 ? -26.197 11.231 34.584 1.00 94.94 739 GLY A O 1
ATOM 5516 N N . ASP A 1 740 ? -27.760 10.598 36.063 1.00 94.19 740 ASP A N 1
ATOM 5517 C CA . ASP A 1 740 ? -27.504 9.154 36.115 1.00 94.19 740 ASP A CA 1
ATOM 5518 C C . ASP A 1 740 ? -28.534 8.305 35.343 1.00 94.19 740 ASP A C 1
ATOM 5520 O O . ASP A 1 740 ? -28.347 7.100 35.171 1.00 94.19 740 ASP A O 1
ATOM 5524 N N . GLY A 1 741 ? -29.601 8.924 34.833 1.00 96.12 741 GLY A N 1
ATOM 5525 C CA . GLY A 1 741 ? -30.621 8.268 34.020 1.00 96.12 741 GLY A CA 1
ATOM 5526 C C . GLY A 1 741 ? -30.103 7.863 32.638 1.00 96.12 741 GLY A C 1
ATOM 5527 O O . GLY A 1 741 ? -29.445 8.639 31.948 1.00 96.12 741 GLY A O 1
ATOM 5528 N N . LEU A 1 742 ? -30.436 6.645 32.204 1.00 97.19 742 LEU A N 1
ATOM 5529 C CA . LEU A 1 742 ? -29.989 6.097 30.922 1.00 97.19 742 LEU A CA 1
ATOM 5530 C C . LEU A 1 742 ? -30.630 6.837 29.733 1.00 97.19 742 LEU A C 1
ATOM 5532 O O . LEU A 1 742 ? -31.842 6.734 29.519 1.00 97.19 742 LEU A O 1
ATOM 5536 N N . LEU A 1 743 ? -29.820 7.530 28.927 1.00 98.44 743 LEU A N 1
ATOM 5537 C CA . LEU A 1 743 ? -30.262 8.251 27.732 1.00 98.44 743 LEU A CA 1
ATOM 5538 C C . LEU A 1 743 ? -30.083 7.392 26.472 1.00 98.44 743 LEU A C 1
ATOM 5540 O O . LEU A 1 743 ? -28.982 7.233 25.947 1.00 98.44 743 LEU A O 1
ATOM 5544 N N . THR A 1 744 ? -31.185 6.855 25.955 1.00 98.25 744 THR A N 1
ATOM 5545 C CA . THR A 1 744 ? -31.197 6.066 24.717 1.00 98.25 744 THR A CA 1
ATOM 5546 C C . THR A 1 744 ? -31.276 6.972 23.486 1.00 98.25 744 THR A C 1
ATOM 5548 O O . THR A 1 744 ? -32.189 7.788 23.380 1.00 98.25 744 THR A O 1
ATOM 5551 N N . VAL A 1 745 ? -30.346 6.811 22.541 1.00 97.81 745 VAL A N 1
ATOM 5552 C CA . VAL A 1 745 ? -30.234 7.589 21.295 1.00 97.81 745 VAL A CA 1
ATOM 5553 C C . VAL A 1 745 ? -30.541 6.675 20.103 1.00 97.81 745 VAL A C 1
ATOM 5555 O O . VAL A 1 745 ? -29.667 5.971 19.600 1.00 97.81 745 VAL A O 1
ATOM 5558 N N . THR A 1 746 ? -31.798 6.647 19.646 1.00 95.56 746 THR A N 1
ATOM 5559 C CA . THR A 1 746 ? -32.305 5.588 18.743 1.00 95.56 746 THR A CA 1
ATOM 5560 C C . THR A 1 746 ? -31.760 5.618 17.317 1.00 95.56 746 THR A C 1
ATOM 5562 O O . THR A 1 746 ? -31.949 4.654 16.580 1.00 95.56 746 THR A O 1
ATOM 5565 N N . SER A 1 747 ? -31.106 6.700 16.898 1.00 94.00 747 SER A N 1
ATOM 5566 C CA . SER A 1 747 ? -30.407 6.770 15.608 1.00 94.00 747 SER A CA 1
ATOM 5567 C C . SER A 1 747 ? -28.990 6.193 15.649 1.00 94.00 747 SER A C 1
ATOM 5569 O O . SER A 1 747 ? -28.452 5.889 14.588 1.00 94.00 747 SER A O 1
ATOM 5571 N N . GLY A 1 748 ? -28.390 6.066 16.839 1.00 94.94 748 GLY A N 1
ATOM 5572 C CA . GLY A 1 748 ? -26.950 5.855 17.023 1.00 94.94 748 GLY A CA 1
ATOM 5573 C C . GLY A 1 748 ? -26.109 7.144 16.991 1.00 94.94 748 GLY A C 1
ATOM 5574 O O . GLY A 1 748 ? -24.956 7.116 17.401 1.00 94.94 748 GLY A O 1
ATOM 5575 N N . MET A 1 749 ? -26.650 8.281 16.535 1.00 95.00 749 MET A N 1
ATOM 5576 C CA . MET A 1 749 ? -25.853 9.462 16.168 1.00 95.00 749 MET A CA 1
ATOM 5577 C C . MET A 1 749 ? -25.726 10.509 17.290 1.00 95.00 749 MET A C 1
ATOM 5579 O O . MET A 1 749 ? -26.728 11.049 17.775 1.00 95.00 749 MET A O 1
ATOM 5583 N N . VAL A 1 750 ? -24.482 10.878 17.626 1.00 96.12 750 VAL A N 1
ATOM 5584 C CA . VAL A 1 750 ? -24.139 11.951 18.576 1.00 96.12 750 VAL A CA 1
ATOM 5585 C C . VAL A 1 750 ? -23.082 12.893 17.985 1.00 96.12 750 VAL A C 1
ATOM 5587 O O . VAL A 1 750 ? -22.045 12.440 17.500 1.00 96.12 750 VAL A O 1
ATOM 5590 N N . ILE A 1 751 ? -23.305 14.211 18.069 1.00 93.31 751 ILE A N 1
ATOM 5591 C CA . ILE A 1 751 ? -22.309 15.237 17.706 1.00 93.31 751 ILE A CA 1
ATOM 5592 C C . ILE A 1 751 ? -21.935 16.072 18.933 1.00 93.31 751 ILE A C 1
ATOM 5594 O O . ILE A 1 751 ? -22.785 16.684 19.584 1.00 93.31 751 ILE A O 1
ATOM 5598 N N . LEU A 1 752 ? -20.637 16.147 19.219 1.00 91.38 752 LEU A N 1
ATOM 5599 C CA . LEU A 1 752 ? -20.082 16.877 20.356 1.00 91.38 752 LEU A CA 1
ATOM 5600 C C . LEU A 1 752 ? -19.203 18.030 19.882 1.00 91.38 752 LEU A C 1
ATOM 5602 O O . LEU A 1 752 ? -18.335 17.854 19.028 1.00 91.38 752 LEU A O 1
ATOM 5606 N N . ASN A 1 753 ? -19.412 19.209 20.466 1.00 87.25 753 ASN A N 1
ATOM 5607 C CA . ASN A 1 753 ? -18.716 20.441 20.096 1.00 87.25 753 ASN A CA 1
ATOM 5608 C C . ASN A 1 753 ? -18.653 20.686 18.563 1.00 87.25 753 ASN A C 1
ATOM 5610 O O . ASN A 1 753 ? -17.566 20.748 17.980 1.00 87.25 753 ASN A O 1
ATOM 5614 N N . PRO A 1 754 ? -19.816 20.839 17.892 1.00 84.12 754 PRO A N 1
ATOM 5615 C CA . PRO A 1 754 ? -19.905 21.103 16.448 1.00 84.12 754 PRO A CA 1
ATOM 5616 C C . PRO A 1 754 ? -19.311 22.452 15.999 1.00 84.12 754 PRO A C 1
ATOM 5618 O O . PRO A 1 754 ? -19.255 22.743 14.806 1.00 84.12 754 PRO A O 1
ATOM 5621 N N . GLY A 1 755 ? -18.920 23.322 16.936 1.00 70.50 755 GLY A N 1
ATOM 5622 C CA . GLY A 1 755 ? -18.294 24.612 16.655 1.00 70.50 755 GLY A CA 1
ATOM 5623 C C . GLY A 1 755 ? -16.808 24.601 17.000 1.00 70.50 755 GLY A C 1
ATOM 5624 O O . GLY A 1 755 ? -16.380 23.906 17.914 1.00 70.50 755 GLY A O 1
ATOM 5625 N N . ASN A 1 756 ? -16.010 25.436 16.331 1.00 69.38 756 ASN A N 1
ATOM 5626 C CA . ASN A 1 756 ? -14.608 25.667 16.706 1.00 69.38 756 ASN A CA 1
ATOM 5627 C C . ASN A 1 756 ? -14.494 26.567 17.953 1.00 69.38 756 ASN A C 1
ATOM 5629 O O . ASN A 1 756 ? -13.844 27.615 17.925 1.00 69.38 756 ASN A O 1
ATOM 5633 N N . VAL A 1 757 ? -15.184 26.210 19.039 1.00 71.50 757 VAL A N 1
ATOM 5634 C CA . VAL A 1 757 ? -15.085 26.924 20.313 1.00 71.50 757 VAL A CA 1
ATOM 5635 C C . VAL A 1 757 ? -14.129 26.200 21.248 1.00 71.50 757 VAL A C 1
ATOM 5637 O O . VAL A 1 757 ? -13.990 24.980 21.240 1.00 71.50 757 VAL A O 1
ATOM 5640 N N . SER A 1 758 ? -13.429 26.991 22.056 1.00 71.56 758 SER A N 1
ATOM 5641 C CA . SER A 1 758 ? -12.353 26.512 22.927 1.00 71.56 758 SER A CA 1
ATOM 5642 C C . SER A 1 758 ? -12.812 26.106 24.331 1.00 71.56 758 SER A C 1
ATOM 5644 O O . SER A 1 758 ? -11.965 25.913 25.202 1.00 71.56 758 SER A O 1
ATOM 5646 N N . MET A 1 759 ? -14.125 26.051 24.565 1.00 79.62 759 MET A N 1
ATOM 5647 C CA . MET A 1 759 ? -14.726 25.764 25.867 1.00 79.62 759 MET A CA 1
ATOM 5648 C C . MET A 1 759 ? -14.998 24.272 26.042 1.00 79.62 759 MET A C 1
ATOM 5650 O O . MET A 1 759 ? -15.399 23.587 25.103 1.00 79.62 759 MET A O 1
ATOM 5654 N N . THR A 1 760 ? -14.827 23.788 27.273 1.00 83.94 760 THR A N 1
ATOM 5655 C CA . THR A 1 760 ? -15.054 22.384 27.625 1.00 83.94 760 THR A CA 1
ATOM 5656 C C . THR A 1 760 ? -16.513 21.980 27.417 1.00 83.94 760 THR A C 1
ATOM 5658 O O . THR A 1 760 ? -17.419 22.679 27.877 1.00 83.94 760 THR A O 1
ATOM 5661 N N . THR A 1 761 ? -16.726 20.826 26.787 1.00 88.56 761 THR A N 1
ATOM 5662 C CA . THR A 1 761 ? -18.026 20.145 26.676 1.00 88.56 761 THR A CA 1
ATOM 5663 C C . THR A 1 761 ? -17.936 18.819 27.414 1.00 88.56 761 THR A C 1
ATOM 5665 O O . THR A 1 761 ? -17.005 18.070 27.140 1.00 88.56 761 THR A O 1
ATOM 5668 N N . SER A 1 762 ? -18.870 18.501 28.308 1.00 92.00 762 SER A N 1
ATOM 5669 C CA . SER A 1 762 ? -18.886 17.212 29.017 1.00 92.00 762 SER A CA 1
ATOM 5670 C C . SER A 1 762 ? -20.245 16.524 28.916 1.00 92.00 762 SER A C 1
ATOM 5672 O O . SER A 1 762 ? -21.273 17.145 29.171 1.00 92.00 762 SER A O 1
ATOM 5674 N N . VAL A 1 763 ? -20.262 15.234 28.593 1.00 95.56 763 VAL A N 1
ATOM 5675 C CA . VAL A 1 763 ? -21.449 14.378 28.740 1.00 95.56 763 VAL A CA 1
ATOM 5676 C C . VAL A 1 763 ? -21.188 13.411 29.884 1.00 95.56 763 VAL A C 1
ATOM 5678 O O . VAL A 1 763 ? -20.349 12.520 29.766 1.00 95.56 763 VAL A O 1
ATOM 5681 N N . ASN A 1 764 ? -21.879 13.620 31.000 1.00 95.81 764 ASN A N 1
ATOM 5682 C CA . ASN A 1 764 ? -21.769 12.798 32.203 1.00 95.81 764 ASN A CA 1
ATOM 5683 C C . ASN A 1 764 ? -22.912 11.769 32.293 1.00 95.81 764 ASN A C 1
ATOM 5685 O O . ASN A 1 764 ? -22.760 10.753 32.962 1.00 95.81 764 ASN A O 1
ATOM 5689 N N . THR A 1 765 ? -24.017 11.998 31.575 1.00 96.69 765 THR A N 1
ATOM 5690 C CA . THR A 1 765 ? -25.144 11.062 31.442 1.00 96.69 765 THR A CA 1
ATOM 5691 C C . THR A 1 765 ? -24.762 9.785 30.685 1.00 96.69 765 THR A C 1
ATOM 5693 O O . THR A 1 765 ? -24.175 9.898 29.604 1.00 96.69 765 THR A O 1
ATOM 5696 N N . PRO A 1 766 ? -25.126 8.585 31.178 1.00 97.25 766 PRO A N 1
ATOM 5697 C CA . PRO A 1 766 ? -24.964 7.338 30.435 1.00 97.25 766 PRO A CA 1
ATOM 5698 C C . PRO A 1 766 ? -25.753 7.329 29.117 1.00 97.25 766 PRO A C 1
ATOM 5700 O O . PRO A 1 766 ? -26.935 7.677 29.084 1.00 97.25 766 PRO A O 1
ATOM 5703 N N . LEU A 1 767 ? -25.112 6.891 28.034 1.00 98.25 767 LEU A N 1
ATOM 5704 C CA . LEU A 1 767 ? -25.688 6.786 26.693 1.00 98.25 767 LEU A CA 1
ATOM 5705 C C . LEU A 1 767 ? -26.010 5.329 26.346 1.00 98.25 767 LEU A C 1
ATOM 5707 O O . LEU A 1 767 ? -25.260 4.420 26.690 1.00 98.25 767 LEU A O 1
ATOM 5711 N N . ASN A 1 768 ? -27.093 5.099 25.607 1.00 97.94 768 ASN A N 1
ATOM 5712 C CA . ASN A 1 768 ? -27.462 3.783 25.083 1.00 97.94 768 ASN A CA 1
ATOM 5713 C C . ASN A 1 768 ? -27.826 3.857 23.594 1.00 97.94 768 ASN A C 1
ATOM 5715 O O . ASN A 1 768 ? -28.702 4.629 23.209 1.00 97.94 768 ASN A O 1
ATOM 5719 N N . PHE A 1 769 ? -27.216 3.018 22.761 1.00 97.56 769 PHE A N 1
ATOM 5720 C CA . PHE A 1 769 ? -27.494 2.951 21.320 1.00 97.56 769 PHE A CA 1
ATOM 5721 C C . PHE A 1 769 ? -28.414 1.787 20.917 1.00 97.56 769 PHE A C 1
ATOM 5723 O O . PHE A 1 769 ? -28.810 1.671 19.756 1.00 97.56 769 PHE A O 1
ATOM 5730 N N . GLY A 1 770 ? -28.830 0.945 21.870 1.00 94.62 770 GLY A N 1
ATOM 5731 C CA . GLY A 1 770 ? -29.741 -0.167 21.603 1.00 94.62 770 GLY A CA 1
ATOM 5732 C C . GLY A 1 770 ? -29.106 -1.200 20.673 1.00 94.62 770 GLY A C 1
ATOM 5733 O O . GLY A 1 770 ? -28.045 -1.732 20.982 1.00 94.62 770 GLY A O 1
ATOM 5734 N N . ASN A 1 771 ? -29.747 -1.504 19.544 1.00 92.56 771 ASN A N 1
ATOM 5735 C CA . ASN A 1 771 ? -29.291 -2.488 18.552 1.00 92.56 771 ASN A CA 1
ATOM 5736 C C . ASN A 1 771 ? -28.581 -1.861 17.340 1.00 92.56 771 ASN A C 1
ATOM 5738 O O . ASN A 1 771 ? -28.734 -2.350 16.221 1.00 92.56 771 ASN A O 1
ATOM 5742 N N . ARG A 1 772 ? -27.890 -0.736 17.544 1.00 90.75 772 ARG A N 1
ATOM 5743 C CA . ARG A 1 772 ? -27.262 0.052 16.478 1.00 90.75 772 ARG A CA 1
ATOM 5744 C C . ARG A 1 772 ? -25.861 0.481 16.850 1.00 90.75 772 ARG A C 1
ATOM 5746 O O . ARG A 1 772 ? -25.615 0.833 18.003 1.00 90.75 772 ARG A O 1
ATOM 5753 N N . GLN A 1 773 ? -25.004 0.539 15.840 1.00 91.69 773 GLN A N 1
ATOM 5754 C CA . GLN A 1 773 ? -23.680 1.124 15.936 1.00 91.69 773 GLN A CA 1
ATOM 5755 C C . GLN A 1 773 ? -23.773 2.583 16.418 1.00 91.69 773 GLN A C 1
ATOM 5757 O O . GLN A 1 773 ? -24.492 3.404 15.837 1.00 91.69 773 GLN A O 1
ATOM 5762 N N . GLY A 1 774 ? -23.073 2.899 17.505 1.00 95.00 774 GLY A N 1
ATOM 5763 C CA . GLY A 1 774 ? -23.017 4.243 18.072 1.00 95.00 774 GLY A CA 1
ATOM 5764 C C . GLY A 1 774 ? -21.993 5.101 17.341 1.00 95.00 774 GLY A C 1
ATOM 5765 O O . GLY A 1 774 ? -20.801 4.825 17.404 1.00 95.00 774 GLY A O 1
ATOM 5766 N N . VAL A 1 775 ? -22.429 6.162 16.670 1.00 94.06 775 VAL A N 1
ATOM 5767 C CA . VAL A 1 775 ? -21.557 7.069 15.915 1.00 94.06 775 VAL A CA 1
ATOM 5768 C C . VAL A 1 775 ? -21.393 8.363 16.697 1.00 94.06 775 VAL A C 1
ATOM 5770 O O . VAL A 1 775 ? -22.316 9.175 16.797 1.00 94.06 775 VAL A O 1
ATOM 5773 N N . ILE A 1 776 ? -20.199 8.558 17.249 1.00 94.25 776 ILE A N 1
ATOM 5774 C CA . ILE A 1 776 ? -19.856 9.698 18.092 1.00 94.25 776 ILE A CA 1
ATOM 5775 C C . ILE A 1 776 ? -18.824 10.548 17.358 1.00 94.25 776 ILE A C 1
ATOM 5777 O O . ILE A 1 776 ? -17.645 10.205 17.251 1.00 94.25 776 ILE A O 1
ATOM 5781 N N . CYS A 1 777 ? -19.280 11.690 16.857 1.00 89.94 777 CYS A N 1
ATOM 5782 C CA . CYS A 1 777 ? -18.473 12.588 16.048 1.00 89.94 777 CYS A CA 1
ATOM 5783 C C . CYS A 1 777 ? -18.200 13.912 16.760 1.00 89.94 777 CYS A C 1
ATOM 5785 O O . CYS A 1 777 ? -19.033 14.446 17.495 1.00 89.94 777 CYS A O 1
ATOM 5787 N N . SER A 1 778 ? -17.019 14.474 16.513 1.00 84.94 778 SER A N 1
ATOM 5788 C CA . SER A 1 778 ? -16.648 15.797 17.018 1.00 84.94 778 SER A CA 1
ATOM 5789 C C . SER A 1 778 ? -15.910 16.613 15.960 1.00 84.94 778 SER A C 1
ATOM 5791 O O . SER A 1 778 ? -15.011 16.131 15.267 1.00 84.94 778 SER A O 1
ATOM 5793 N N . SER A 1 779 ? -16.323 17.870 15.796 1.00 70.44 779 SER A N 1
ATOM 5794 C CA . SER A 1 779 ? -15.708 18.771 14.820 1.00 70.44 779 SER A CA 1
ATOM 5795 C C . SER A 1 779 ? -14.382 19.311 15.352 1.00 70.44 779 SER A C 1
ATOM 5797 O O . SER A 1 779 ? -13.396 19.339 14.619 1.00 70.44 779 SER A O 1
ATOM 5799 N N . TYR A 1 780 ? -14.348 19.707 16.633 1.00 68.44 780 TYR A N 1
ATOM 5800 C CA . TYR A 1 780 ? -13.170 20.270 17.295 1.00 68.44 780 TYR A CA 1
ATOM 5801 C C . TYR A 1 780 ? -13.001 19.745 18.723 1.00 68.44 780 TYR A C 1
ATOM 5803 O O . TYR A 1 780 ? -13.695 20.141 19.661 1.00 68.44 780 TYR A O 1
ATOM 5811 N N . ASN A 1 781 ? -11.991 18.901 18.914 1.00 66.25 781 ASN A N 1
ATOM 5812 C CA . ASN A 1 781 ? -11.831 18.104 20.131 1.00 66.25 781 ASN A CA 1
ATOM 5813 C C . ASN A 1 781 ? -11.095 18.866 21.256 1.00 66.25 781 ASN A C 1
ATOM 5815 O O . ASN A 1 781 ? -10.318 18.291 22.016 1.00 66.25 781 ASN A O 1
ATOM 5819 N N . ARG A 1 782 ? -11.276 20.191 21.355 1.00 73.12 782 ARG A N 1
ATOM 5820 C CA . ARG A 1 782 ? -10.657 20.997 22.418 1.00 73.12 782 ARG A CA 1
ATOM 5821 C C . ARG A 1 782 ? -11.523 20.943 23.678 1.00 73.12 782 ARG A C 1
ATOM 5823 O O . ARG A 1 782 ? -12.454 21.724 23.820 1.00 73.12 782 ARG A O 1
ATOM 5830 N N . GLY A 1 783 ? -11.186 20.037 24.596 1.00 78.50 783 GLY A N 1
ATOM 5831 C CA . GLY A 1 783 ? -11.878 19.899 25.883 1.00 78.50 783 GLY A CA 1
ATOM 5832 C C . GLY A 1 783 ? -13.232 19.189 25.793 1.00 78.50 783 GLY A C 1
ATOM 5833 O O . GLY A 1 783 ? -14.146 19.537 26.532 1.00 78.50 783 GLY A O 1
ATOM 5834 N N . VAL A 1 784 ? -13.390 18.225 24.886 1.00 88.56 784 VAL A N 1
ATOM 5835 C CA . VAL A 1 784 ? -14.613 17.412 24.802 1.00 88.56 784 VAL A CA 1
ATOM 5836 C C . VAL A 1 784 ? -14.437 16.159 25.660 1.00 88.56 784 VAL A C 1
ATOM 5838 O O . VAL A 1 784 ? -13.487 15.415 25.432 1.00 88.56 784 VAL A O 1
ATOM 5841 N N . ASN A 1 785 ? -15.332 15.932 26.624 1.00 91.19 785 ASN A N 1
ATOM 5842 C CA . ASN A 1 785 ? -15.325 14.783 27.529 1.00 91.19 785 ASN A CA 1
ATOM 5843 C C . ASN A 1 785 ? -16.621 13.959 27.422 1.00 91.19 785 ASN A C 1
ATOM 5845 O O . ASN A 1 785 ? -17.718 14.519 27.375 1.00 91.19 785 ASN A O 1
ATOM 5849 N N . LEU A 1 786 ? -16.492 12.636 27.467 1.00 93.81 786 LEU A N 1
ATOM 5850 C CA . LEU A 1 786 ? -17.567 11.651 27.583 1.00 93.81 786 LEU A CA 1
ATOM 5851 C C . LEU A 1 786 ? -17.302 10.803 28.824 1.00 93.81 786 LEU A C 1
ATOM 5853 O O . LEU A 1 786 ? -16.557 9.826 28.781 1.00 93.81 786 LEU A O 1
ATOM 5857 N N . ASN A 1 787 ? -17.893 11.210 29.938 1.00 93.50 787 ASN A N 1
ATOM 5858 C CA . ASN A 1 787 ? -17.694 10.590 31.242 1.00 93.50 787 ASN A CA 1
ATOM 5859 C C . ASN A 1 787 ? -18.814 9.589 31.581 1.00 93.50 787 ASN A C 1
ATOM 5861 O O . ASN A 1 787 ? -18.586 8.667 32.354 1.00 93.50 787 ASN A O 1
ATOM 5865 N N . GLY A 1 788 ? -20.008 9.750 31.000 1.00 94.06 788 GLY A N 1
ATOM 5866 C CA . GLY A 1 788 ? -21.108 8.796 31.155 1.00 94.06 788 GLY A CA 1
ATOM 5867 C C . GLY A 1 788 ? -20.869 7.499 30.381 1.00 94.06 788 GLY A C 1
ATOM 5868 O O . GLY A 1 788 ? -20.421 7.539 29.233 1.00 94.06 788 GLY A O 1
ATOM 5869 N N . ALA A 1 789 ? -21.178 6.359 31.004 1.00 94.75 789 ALA A N 1
ATOM 5870 C CA . ALA A 1 789 ? -21.049 5.026 30.413 1.00 94.75 789 ALA A CA 1
ATOM 5871 C C . ALA A 1 789 ? -21.782 4.901 29.064 1.00 94.75 789 ALA A C 1
ATOM 5873 O O . ALA A 1 789 ? -22.815 5.535 28.851 1.00 94.75 789 ALA A O 1
ATOM 5874 N N . ILE A 1 790 ? -21.261 4.081 28.153 1.00 96.44 790 ILE A N 1
ATOM 5875 C CA . ILE A 1 790 ? -21.822 3.854 26.819 1.00 96.44 790 ILE A CA 1
ATOM 5876 C C . ILE A 1 790 ? -22.286 2.401 26.707 1.00 96.44 790 ILE A C 1
ATOM 5878 O O . ILE A 1 790 ? -21.518 1.465 26.922 1.00 96.44 790 ILE A O 1
ATOM 5882 N N . HIS A 1 791 ? -23.552 2.208 26.349 1.00 95.81 791 HIS A N 1
ATOM 5883 C CA . HIS A 1 791 ? -24.202 0.904 26.268 1.00 95.81 791 HIS A CA 1
ATOM 5884 C C . HIS A 1 791 ? -24.755 0.631 24.861 1.00 95.81 791 HIS A C 1
ATOM 5886 O O . HIS A 1 791 ? -25.172 1.547 24.149 1.00 95.81 791 HIS A O 1
ATOM 5892 N N . GLY A 1 792 ? -24.801 -0.638 24.458 1.00 95.06 792 GLY A N 1
ATOM 5893 C CA . GLY A 1 792 ? -25.361 -1.050 23.172 1.00 95.06 792 GLY A CA 1
ATOM 5894 C C . GLY A 1 792 ? -25.251 -2.554 22.931 1.00 95.06 792 GLY A C 1
ATOM 5895 O O . GLY A 1 792 ? -24.748 -3.298 23.766 1.00 95.06 792 GLY A O 1
ATOM 5896 N N . SER A 1 793 ? -25.729 -2.999 21.773 1.00 93.12 793 SER A N 1
ATOM 5897 C CA . SER A 1 793 ? -25.614 -4.383 21.284 1.00 93.12 793 SER A CA 1
ATOM 5898 C C . SER A 1 793 ? -25.007 -4.463 19.871 1.00 93.12 793 SER A C 1
ATOM 5900 O O . SER A 1 793 ? -25.222 -5.422 19.134 1.00 93.12 793 SER A O 1
ATOM 5902 N N . ASP A 1 794 ? -24.236 -3.437 19.511 1.00 91.50 794 ASP A N 1
ATOM 5903 C CA . ASP A 1 794 ? -23.461 -3.285 18.275 1.00 91.50 794 ASP A CA 1
ATOM 5904 C C . ASP A 1 794 ? -22.200 -2.443 18.603 1.00 91.50 794 ASP A C 1
ATOM 5906 O O . ASP A 1 794 ? -21.922 -2.196 19.784 1.00 91.50 794 ASP A O 1
ATOM 5910 N N . GLY A 1 795 ? -21.412 -2.051 17.600 1.00 92.69 795 GLY A N 1
ATOM 5911 C CA . GLY A 1 795 ? -20.133 -1.349 17.770 1.00 92.69 795 GLY A CA 1
ATOM 5912 C C . GLY A 1 795 ? -20.216 0.162 18.013 1.00 92.69 795 GLY A C 1
ATOM 5913 O O . GLY A 1 795 ? -21.294 0.743 18.143 1.00 92.69 795 GLY A O 1
ATOM 5914 N N . LEU A 1 796 ? -19.053 0.814 18.028 1.00 94.88 796 LEU A N 1
ATOM 5915 C CA . LEU A 1 796 ? -18.880 2.262 18.137 1.00 94.88 796 LEU A CA 1
ATOM 5916 C C . LEU A 1 796 ? -17.981 2.799 17.016 1.00 94.88 796 LEU A C 1
ATOM 5918 O O . LEU A 1 796 ? -16.995 2.172 16.647 1.00 94.88 796 LEU A O 1
ATOM 5922 N N . ILE A 1 797 ? -18.278 4.001 16.523 1.00 93.00 797 ILE A N 1
ATOM 5923 C CA . ILE A 1 797 ? -17.423 4.756 15.602 1.00 93.00 797 ILE A CA 1
ATOM 5924 C C . ILE A 1 797 ? -17.097 6.106 16.233 1.00 93.00 797 ILE A C 1
ATOM 5926 O O . ILE A 1 797 ? -17.991 6.914 16.496 1.00 93.00 797 ILE A O 1
ATOM 5930 N N . PHE A 1 798 ? -15.809 6.384 16.416 1.00 91.75 798 PHE A N 1
ATOM 5931 C CA . PHE A 1 798 ? -15.307 7.677 16.868 1.00 91.75 798 PHE A CA 1
ATOM 5932 C C . PHE A 1 798 ? -14.725 8.466 15.702 1.00 91.75 798 PHE A C 1
ATOM 5934 O O . PHE A 1 798 ? -13.629 8.167 15.225 1.00 91.75 798 PHE A O 1
ATOM 5941 N N . CYS A 1 799 ? -15.435 9.508 15.264 1.00 87.19 799 CYS A N 1
ATOM 5942 C CA . CYS A 1 799 ? -15.030 10.310 14.112 1.00 87.19 799 CYS A CA 1
ATOM 5943 C C . CYS A 1 799 ? -14.600 11.735 14.496 1.00 87.19 799 CYS A C 1
ATOM 5945 O O . CYS A 1 799 ? -15.187 12.384 15.369 1.00 87.19 799 CYS A O 1
ATOM 5947 N N . GLN A 1 800 ? -13.569 12.247 13.819 1.00 81.19 800 GLN A N 1
ATOM 5948 C CA . GLN A 1 800 ? -13.143 13.640 13.936 1.00 81.19 800 GLN A CA 1
ATOM 5949 C C . GLN A 1 800 ? -13.094 14.283 12.554 1.00 81.19 800 GLN A C 1
ATOM 5951 O O . GLN A 1 800 ? -12.420 13.792 11.654 1.00 81.19 800 GLN A O 1
ATOM 5956 N N . VAL A 1 801 ? -13.779 15.414 12.394 1.00 71.62 801 VAL A N 1
ATOM 5957 C CA . VAL A 1 801 ? -13.924 16.049 11.077 1.00 71.62 801 VAL A CA 1
ATOM 5958 C C . VAL A 1 801 ? -12.789 17.027 10.769 1.00 71.62 801 VAL A C 1
ATOM 5960 O O . VAL A 1 801 ? -12.274 17.040 9.653 1.00 71.62 801 VAL A O 1
ATOM 5963 N N . ALA A 1 802 ? -12.360 17.835 11.745 1.00 63.16 802 ALA A N 1
ATOM 5964 C CA . ALA A 1 802 ? -11.249 18.768 11.568 1.00 63.16 802 ALA A CA 1
ATOM 5965 C C . ALA A 1 802 ? -10.041 18.366 12.426 1.00 63.16 802 ALA A C 1
ATOM 5967 O O . ALA A 1 802 ? -10.082 18.381 13.662 1.00 63.16 802 ALA A O 1
ATOM 5968 N N . SER A 1 803 ? -8.928 18.049 11.763 1.00 52.41 803 SER A N 1
ATOM 5969 C CA . SER A 1 803 ? -7.627 17.826 12.392 1.00 52.41 803 SER A CA 1
ATOM 5970 C C . SER A 1 803 ? -7.026 19.165 12.834 1.00 52.41 803 SER A C 1
ATOM 5972 O O . SER A 1 803 ? -6.291 19.838 12.116 1.00 52.41 803 SER A O 1
ATOM 5974 N N . GLY A 1 804 ? -7.391 19.588 14.046 1.00 52.81 804 GLY A N 1
ATOM 5975 C CA . GLY A 1 804 ? -6.735 20.702 14.726 1.00 52.81 804 GLY A CA 1
ATOM 5976 C C . GLY A 1 804 ? -5.335 20.338 15.238 1.00 52.81 804 GLY A C 1
ATOM 5977 O O . GLY A 1 804 ? -4.738 19.339 14.844 1.00 52.81 804 GLY A O 1
ATOM 5978 N N . SER A 1 805 ? -4.828 21.143 16.177 1.00 58.22 805 SER A N 1
ATOM 5979 C CA . SER A 1 805 ? -3.596 20.845 16.927 1.00 58.22 805 SER A CA 1
ATOM 5980 C C . SER A 1 805 ? -3.594 19.401 17.463 1.00 58.22 805 SER A C 1
ATOM 5982 O O . SER A 1 805 ? -4.644 18.948 17.924 1.00 58.22 805 SER A O 1
ATOM 5984 N N . PRO A 1 806 ? -2.444 18.694 17.499 1.00 59.41 806 PRO A N 1
ATOM 5985 C CA . PRO A 1 806 ? -2.359 17.321 18.012 1.00 59.41 806 PRO A CA 1
ATOM 5986 C C . PRO A 1 806 ? -2.791 17.158 19.481 1.00 59.41 806 PRO A C 1
ATOM 5988 O O . PRO A 1 806 ? -2.992 16.033 19.925 1.00 59.41 806 PRO A O 1
ATOM 5991 N N . ASN A 1 807 ? -2.972 18.260 20.220 1.00 61.69 807 ASN A N 1
ATOM 5992 C CA . ASN A 1 807 ? -3.519 18.282 21.582 1.00 61.69 807 ASN A CA 1
ATOM 5993 C C . ASN A 1 807 ? -5.063 18.265 21.651 1.00 61.69 807 ASN A C 1
ATOM 5995 O O . ASN A 1 807 ? -5.615 18.249 22.750 1.00 61.69 807 ASN A O 1
ATOM 5999 N N . ASN A 1 808 ? -5.767 18.311 20.516 1.00 75.19 808 ASN A N 1
ATOM 6000 C CA . ASN A 1 808 ? -7.227 18.236 20.460 1.00 75.19 808 ASN A CA 1
ATOM 6001 C C . ASN A 1 808 ? -7.650 16.767 20.284 1.00 75.19 808 ASN A C 1
ATOM 6003 O O . ASN A 1 808 ? -7.468 16.207 19.203 1.00 75.19 808 ASN A O 1
ATOM 6007 N N . GLN A 1 809 ? -8.234 16.164 21.322 1.00 81.62 809 GLN A N 1
ATOM 6008 C CA . GLN A 1 809 ? -8.660 14.758 21.363 1.00 81.62 809 GLN A CA 1
ATOM 6009 C C . GLN A 1 809 ? -9.943 14.605 22.201 1.00 81.62 809 GLN A C 1
ATOM 6011 O O . GLN A 1 809 ? -10.162 15.365 23.146 1.00 81.62 809 GLN A O 1
ATOM 6016 N N . LEU A 1 810 ? -10.811 13.664 21.828 1.00 89.69 810 LEU A N 1
ATOM 6017 C CA . LEU A 1 810 ? -12.043 13.356 22.558 1.00 89.69 810 LEU A CA 1
ATOM 6018 C C . LEU A 1 810 ? -11.687 12.523 23.794 1.00 89.69 810 LEU A C 1
ATOM 6020 O O . LEU A 1 810 ? -11.097 11.459 23.659 1.00 89.69 810 LEU A O 1
ATOM 6024 N N . SER A 1 811 ? -12.010 13.012 24.987 1.00 89.94 811 SER A N 1
ATOM 6025 C CA . SER A 1 811 ? -11.605 12.420 26.266 1.00 89.94 811 SER A CA 1
ATOM 6026 C C . SER A 1 811 ? -12.709 11.531 26.845 1.00 89.94 811 SER A C 1
ATOM 6028 O O . SER A 1 811 ? -13.795 12.003 27.156 1.00 89.94 811 SER A O 1
ATOM 6030 N N . LEU A 1 812 ? -12.419 10.251 27.043 1.00 92.12 812 LEU A N 1
ATOM 6031 C CA . LEU A 1 812 ? -13.257 9.249 27.709 1.00 92.12 812 LEU A CA 1
ATOM 6032 C C . LEU A 1 812 ? -12.607 8.790 29.031 1.00 92.12 812 LEU A C 1
ATOM 6034 O O . LEU A 1 812 ? -12.770 7.657 29.469 1.00 92.12 812 LEU A O 1
ATOM 6038 N N . ARG A 1 813 ? -11.815 9.662 29.672 1.00 85.44 813 ARG A N 1
ATOM 6039 C CA . ARG A 1 813 ? -10.974 9.328 30.843 1.00 85.44 813 ARG A CA 1
ATOM 6040 C C . ARG A 1 813 ? -11.731 8.899 32.096 1.00 85.44 813 ARG A C 1
ATOM 6042 O O . ARG A 1 813 ? -11.142 8.249 32.952 1.00 85.44 813 ARG A O 1
ATOM 6049 N N . GLN A 1 814 ? -12.966 9.370 32.252 1.00 86.50 814 GLN A N 1
ATOM 6050 C CA . GLN A 1 814 ? -13.834 9.071 33.398 1.00 86.50 814 GLN A CA 1
ATOM 6051 C C . GLN A 1 814 ? -14.987 8.139 33.001 1.00 86.50 814 GLN A C 1
ATOM 6053 O O . GLN A 1 814 ? -15.862 7.873 33.819 1.00 86.50 814 GLN A O 1
ATOM 6058 N N . ASN A 1 815 ? -14.987 7.662 31.752 1.00 89.25 815 ASN A N 1
ATOM 6059 C CA . ASN A 1 815 ? -15.958 6.702 31.264 1.00 89.25 815 ASN A CA 1
ATOM 6060 C C . ASN A 1 815 ? -15.710 5.363 31.958 1.00 89.25 815 ASN A C 1
ATOM 6062 O O . ASN A 1 815 ? -14.619 4.819 31.845 1.00 89.25 815 ASN A O 1
ATOM 6066 N N . THR A 1 816 ? -16.688 4.867 32.710 1.00 86.00 816 THR A N 1
ATOM 6067 C CA . THR A 1 816 ? -16.566 3.620 33.477 1.00 86.00 816 THR A CA 1
ATOM 6068 C C . THR A 1 816 ? -17.874 2.847 33.401 1.00 86.00 816 THR A C 1
ATOM 6070 O O . THR A 1 816 ? -18.947 3.445 33.438 1.00 86.00 816 THR A O 1
ATOM 6073 N N . GLY A 1 817 ? -17.799 1.519 33.275 1.00 87.62 817 GLY A N 1
ATOM 6074 C CA . GLY A 1 817 ? -18.989 0.663 33.188 1.00 87.62 817 GLY A CA 1
ATOM 6075 C C . GLY A 1 817 ? -19.707 0.683 31.832 1.00 87.62 817 GLY A C 1
ATOM 6076 O O . GLY A 1 817 ? -20.904 0.403 31.784 1.00 87.62 817 GLY A O 1
ATOM 6077 N N . SER A 1 818 ? -19.006 1.013 30.742 1.00 92.06 818 SER A N 1
ATOM 6078 C CA . SER A 1 818 ? -19.531 0.848 29.378 1.00 92.06 818 SER A CA 1
ATOM 6079 C C . SER A 1 818 ? -19.815 -0.629 29.065 1.00 92.06 818 SER A C 1
ATOM 6081 O O . SER A 1 818 ? -19.067 -1.509 29.480 1.00 92.06 818 SER A O 1
ATOM 6083 N N . THR A 1 819 ? -20.894 -0.914 28.327 1.00 91.56 819 THR A N 1
ATOM 6084 C CA . THR A 1 819 ? -21.277 -2.281 27.923 1.00 91.56 819 THR A CA 1
ATOM 6085 C C . THR A 1 819 ? -21.859 -2.295 26.503 1.00 91.56 819 THR A C 1
ATOM 6087 O O . THR A 1 819 ? -23.078 -2.217 26.313 1.00 91.56 819 THR A O 1
ATOM 6090 N N . TYR A 1 820 ? -20.994 -2.377 25.497 1.00 92.50 820 TYR A N 1
ATOM 6091 C CA . TYR A 1 820 ? -21.349 -2.526 24.081 1.00 92.50 820 TYR A CA 1
ATOM 6092 C C . TYR A 1 820 ? -20.614 -3.738 23.486 1.00 92.50 820 TYR A C 1
ATOM 6094 O O . TYR A 1 820 ? -19.601 -4.166 24.033 1.00 92.50 820 TYR A O 1
ATOM 6102 N N . SER A 1 821 ? -21.157 -4.335 22.421 1.00 88.12 821 SER A N 1
ATOM 6103 C CA . SER A 1 821 ? -20.789 -5.698 21.992 1.00 88.12 821 SER A CA 1
ATOM 6104 C C . SER A 1 821 ? -20.160 -5.816 20.601 1.00 88.12 821 SER A C 1
ATOM 6106 O O . SER A 1 821 ? -19.760 -6.912 20.222 1.00 88.12 821 SER A O 1
ATOM 6108 N N . GLY A 1 822 ? -20.112 -4.739 19.815 1.00 90.44 822 GLY A N 1
ATOM 6109 C CA . GLY A 1 822 ? -19.457 -4.734 18.501 1.00 90.44 822 GLY A CA 1
ATOM 6110 C C . GLY A 1 822 ? -18.135 -3.968 18.490 1.00 90.44 822 GLY A C 1
ATOM 6111 O O . GLY A 1 822 ? -17.638 -3.539 19.532 1.00 90.44 822 GLY A O 1
ATOM 6112 N N . ASP A 1 823 ? -17.591 -3.793 17.290 1.00 92.50 823 ASP A N 1
ATOM 6113 C CA . ASP A 1 823 ? -16.250 -3.250 17.056 1.00 92.50 823 ASP A CA 1
ATOM 6114 C C . ASP A 1 823 ? -16.139 -1.757 17.388 1.00 92.50 823 ASP A C 1
ATOM 6116 O O . ASP A 1 823 ? -17.093 -0.997 17.217 1.00 92.50 823 ASP A O 1
ATOM 6120 N N . THR A 1 824 ? -14.963 -1.316 17.837 1.00 94.06 824 THR A N 1
ATOM 6121 C CA . THR A 1 824 ? -14.635 0.101 18.052 1.00 94.06 824 THR A CA 1
ATOM 6122 C C . THR A 1 824 ? -13.742 0.617 16.936 1.00 94.06 824 THR A C 1
ATOM 6124 O O . THR A 1 824 ? -12.542 0.350 16.897 1.00 94.06 824 THR A O 1
ATOM 6127 N N . VAL A 1 825 ? -14.328 1.420 16.053 1.00 92.00 825 VAL A N 1
ATOM 6128 C CA . VAL A 1 825 ? -13.642 2.034 14.916 1.00 92.00 825 VAL A CA 1
ATOM 6129 C C . VAL A 1 825 ? -13.216 3.452 15.279 1.00 92.00 825 VAL A C 1
ATOM 6131 O O . VAL A 1 825 ? -14.029 4.291 15.677 1.00 92.00 825 VAL A O 1
ATOM 6134 N N . ILE A 1 826 ? -11.925 3.743 15.148 1.00 90.25 826 ILE A N 1
ATOM 6135 C CA . ILE A 1 826 ? -11.332 5.022 15.547 1.00 90.25 826 ILE A CA 1
ATOM 6136 C C . ILE A 1 826 ? -10.858 5.748 14.290 1.00 90.25 826 ILE A C 1
ATOM 6138 O O . ILE A 1 826 ? -9.733 5.562 13.837 1.00 90.25 826 ILE A O 1
ATOM 6142 N N . LEU A 1 827 ? -11.718 6.613 13.749 1.00 85.12 827 LEU A N 1
ATOM 6143 C CA . LEU A 1 827 ? -11.462 7.452 12.568 1.00 85.12 827 LEU A CA 1
ATOM 6144 C C . LEU A 1 827 ? -10.887 8.837 12.938 1.00 85.12 827 LEU A C 1
ATOM 6146 O O . LEU A 1 827 ? -10.579 9.638 12.058 1.00 85.12 827 LEU A O 1
ATOM 6150 N N . GLY A 1 828 ? -10.793 9.163 14.234 1.00 82.31 828 GLY A N 1
ATOM 6151 C CA . GLY A 1 828 ? -10.349 10.461 14.766 1.00 82.31 828 GLY A CA 1
ATOM 6152 C C . GLY A 1 828 ? -9.335 10.345 15.910 1.00 82.31 828 GLY A C 1
ATOM 6153 O O . GLY A 1 828 ? -8.694 9.311 16.076 1.00 82.31 828 GLY A O 1
ATOM 6154 N N . ARG A 1 829 ? -9.168 11.407 16.716 1.00 85.56 829 ARG A N 1
ATOM 6155 C CA . ARG A 1 829 ? -8.307 11.391 17.916 1.00 85.56 829 ARG A CA 1
ATOM 6156 C C . ARG A 1 829 ? -9.130 11.206 19.189 1.00 85.56 829 ARG A C 1
ATOM 6158 O O . ARG A 1 829 ? -9.870 12.123 19.570 1.00 85.56 829 ARG A O 1
ATOM 6165 N N . ILE A 1 830 ? -8.944 10.080 19.878 1.00 88.81 830 ILE A N 1
ATOM 6166 C CA . ILE A 1 830 ? -9.559 9.802 21.185 1.00 88.81 830 ILE A CA 1
ATOM 6167 C C . ILE A 1 830 ? -8.512 9.536 22.270 1.00 88.81 830 ILE A C 1
ATOM 6169 O O . ILE A 1 830 ? -7.389 9.118 21.997 1.00 88.81 830 ILE A O 1
ATOM 6173 N N . GLU A 1 831 ? -8.899 9.767 23.518 1.00 89.56 831 GLU A N 1
ATOM 6174 C CA . GLU A 1 831 ? -8.143 9.404 24.709 1.00 89.56 831 GLU A CA 1
ATOM 6175 C C . GLU A 1 831 ? -9.059 8.678 25.694 1.00 89.56 831 GLU A C 1
ATOM 6177 O O . GLU A 1 831 ? -10.096 9.222 26.055 1.00 89.56 831 GLU A O 1
ATOM 6182 N N . VAL A 1 832 ? -8.695 7.478 26.141 1.00 90.56 832 VAL A N 1
ATOM 6183 C CA . VAL A 1 832 ? -9.594 6.574 26.880 1.00 90.56 832 VAL A CA 1
ATOM 6184 C C . VAL A 1 832 ? -9.092 6.281 28.289 1.00 90.56 832 VAL A C 1
ATOM 6186 O O . VAL A 1 832 ? -7.888 6.123 28.505 1.00 90.56 832 VAL A O 1
ATOM 6189 N N . GLY A 1 833 ? -10.023 6.242 29.247 1.00 85.75 833 GLY A N 1
ATOM 6190 C CA . GLY A 1 833 ? -9.800 5.710 30.591 1.00 85.75 833 GLY A CA 1
ATOM 6191 C C . GLY A 1 833 ? -9.874 4.184 30.628 1.00 85.75 833 GLY A C 1
ATOM 6192 O O . GLY A 1 833 ? -10.134 3.546 29.607 1.00 85.75 833 GLY A O 1
ATOM 6193 N N . ASP A 1 834 ? -9.626 3.629 31.810 1.00 78.94 834 ASP A N 1
ATOM 6194 C CA . ASP A 1 834 ? -9.693 2.190 32.085 1.00 78.94 834 ASP A CA 1
ATOM 6195 C C . ASP A 1 834 ? -11.105 1.645 31.793 1.00 78.94 834 ASP A C 1
ATOM 6197 O O . ASP A 1 834 ? -12.083 2.392 31.838 1.00 78.94 834 ASP A O 1
ATOM 6201 N N . ASP A 1 835 ? -11.213 0.353 31.476 1.00 77.94 835 ASP A N 1
ATOM 6202 C CA . ASP A 1 835 ? -12.483 -0.364 31.254 1.00 77.94 835 ASP A CA 1
ATOM 6203 C C . ASP A 1 835 ? -13.434 0.225 30.177 1.00 77.94 835 ASP A C 1
ATOM 6205 O O . ASP A 1 835 ? -14.633 -0.062 30.174 1.00 77.94 835 ASP A O 1
ATOM 6209 N N . PHE A 1 836 ? -12.929 1.050 29.246 1.00 88.75 836 PHE A N 1
ATOM 6210 C CA . PHE A 1 836 ? -13.732 1.598 28.139 1.00 88.75 836 PHE A CA 1
ATOM 6211 C C . PHE A 1 836 ? -13.684 0.775 26.833 1.00 88.75 836 PHE A C 1
ATOM 6213 O O . PHE A 1 836 ? -14.689 0.687 26.124 1.00 88.75 836 PHE A O 1
ATOM 6220 N N . LEU A 1 837 ? -12.513 0.247 26.462 1.00 90.38 837 LEU A N 1
ATOM 6221 C CA . LEU A 1 837 ? -12.301 -0.434 25.175 1.00 90.38 837 LEU A CA 1
ATOM 6222 C C . LEU A 1 837 ? -12.942 -1.841 25.164 1.00 90.38 837 LEU A C 1
ATOM 6224 O O . LEU A 1 837 ? -13.084 -2.438 26.233 1.00 90.38 837 LEU A O 1
ATOM 6228 N N . PRO A 1 838 ? -13.345 -2.380 23.995 1.00 87.75 838 PRO A N 1
ATOM 6229 C CA . PRO A 1 838 ? -14.124 -3.611 23.946 1.00 87.75 838 PRO A CA 1
ATOM 6230 C C . PRO A 1 838 ? -13.246 -4.834 24.230 1.00 87.75 838 PRO A C 1
ATOM 6232 O O . PRO A 1 838 ? -12.194 -5.023 23.615 1.00 87.75 838 PRO A O 1
ATOM 6235 N N . HIS A 1 839 ? -13.695 -5.682 25.156 1.00 88.44 839 HIS A N 1
ATOM 6236 C CA . HIS A 1 839 ? -13.032 -6.946 25.460 1.00 88.44 839 HIS A CA 1
ATOM 6237 C C . HIS A 1 839 ? -13.997 -7.992 26.034 1.00 88.44 839 HIS A C 1
ATOM 6239 O O . HIS A 1 839 ? -15.048 -7.661 26.588 1.00 88.44 839 HIS A O 1
ATOM 6245 N N . GLY A 1 840 ? -13.629 -9.263 25.904 1.00 86.38 840 GLY A N 1
ATOM 6246 C CA . GLY A 1 840 ? -14.364 -10.411 26.418 1.00 86.38 840 GLY A CA 1
ATOM 6247 C C . GLY A 1 840 ? -15.359 -11.025 25.428 1.00 86.38 840 GLY A C 1
ATOM 6248 O O . GLY A 1 840 ? -15.484 -10.631 24.264 1.00 86.38 840 GLY A O 1
ATOM 6249 N N . LEU A 1 841 ? -16.074 -12.049 25.906 1.00 83.06 841 LEU A N 1
ATOM 6250 C CA . LEU A 1 841 ? -17.034 -12.823 25.116 1.00 83.06 841 LEU A CA 1
ATOM 6251 C C . LEU A 1 841 ? -18.178 -11.944 24.596 1.00 83.06 841 LEU A C 1
ATOM 6253 O O . LEU A 1 841 ? -18.964 -11.420 25.385 1.00 83.06 841 LEU A O 1
ATOM 6257 N N . ARG A 1 842 ? -18.352 -11.926 23.267 1.00 76.38 842 ARG A N 1
ATOM 6258 C CA . ARG A 1 842 ? -19.351 -11.105 22.553 1.00 76.38 842 ARG A CA 1
ATOM 6259 C C . ARG A 1 842 ? -19.089 -9.597 22.653 1.00 76.38 842 ARG A C 1
ATOM 6261 O O . ARG A 1 842 ? -20.043 -8.830 22.640 1.00 76.38 842 ARG A O 1
ATOM 6268 N N . CYS A 1 843 ? -17.829 -9.191 22.738 1.00 85.50 843 CYS A N 1
ATOM 6269 C CA . CYS A 1 843 ? -17.389 -7.836 22.416 1.00 85.50 843 CYS A CA 1
ATOM 6270 C C . CYS A 1 843 ? -16.619 -7.867 21.086 1.00 85.50 843 CYS A C 1
ATOM 6272 O O . CYS A 1 843 ? -16.083 -8.917 20.725 1.00 85.50 843 CYS A O 1
ATOM 6274 N N . GLY A 1 844 ? -16.591 -6.753 20.353 1.00 89.19 844 GLY A N 1
ATOM 6275 C CA . GLY A 1 844 ? -15.851 -6.650 19.092 1.00 89.19 844 GLY A CA 1
ATOM 6276 C C . GLY A 1 844 ? -14.384 -6.270 19.278 1.00 89.19 844 GLY A C 1
ATOM 6277 O O . GLY A 1 844 ? -13.879 -6.220 20.402 1.00 89.19 844 GLY A O 1
ATOM 6278 N N . ASP A 1 845 ? -13.728 -5.973 18.163 1.00 94.19 845 ASP A N 1
ATOM 6279 C CA . ASP A 1 845 ? -12.303 -5.636 18.090 1.00 94.19 845 ASP A CA 1
ATOM 6280 C C . ASP A 1 845 ? -12.074 -4.120 17.906 1.00 94.19 845 ASP A C 1
ATOM 6282 O O . ASP A 1 845 ? -13.020 -3.329 17.849 1.00 94.19 845 ASP A O 1
ATOM 6286 N N . ILE A 1 846 ? -10.813 -3.676 17.847 1.00 94.69 846 ILE A N 1
ATOM 6287 C CA . ILE A 1 846 ? -10.445 -2.274 17.593 1.00 94.69 846 ILE A CA 1
ATOM 6288 C C . ILE A 1 846 ? -9.877 -2.111 16.186 1.00 94.69 846 ILE A C 1
ATOM 6290 O O . ILE A 1 846 ? -8.825 -2.663 15.877 1.00 94.69 846 ILE A O 1
ATOM 6294 N N . TYR A 1 847 ? -10.502 -1.238 15.397 1.00 91.19 847 TYR A N 1
ATOM 6295 C CA . TYR A 1 847 ? -10.026 -0.811 14.080 1.00 91.19 847 TYR A CA 1
ATOM 6296 C C . TYR A 1 847 ? -9.476 0.615 14.197 1.00 91.19 847 TYR A C 1
ATOM 6298 O O . TYR A 1 847 ? -10.223 1.598 14.296 1.00 91.19 847 TYR A O 1
ATOM 6306 N N . LEU A 1 848 ? -8.151 0.738 14.299 1.00 89.88 848 LEU A N 1
ATOM 6307 C CA . LEU A 1 848 ? -7.476 1.993 14.621 1.00 89.88 848 LEU A CA 1
ATOM 6308 C C . LEU A 1 848 ? -6.913 2.656 13.362 1.00 89.88 848 LEU A C 1
ATOM 6310 O O . LEU A 1 848 ? -5.764 2.442 13.009 1.00 89.88 848 LEU A O 1
ATOM 6314 N N . HIS A 1 849 ? -7.686 3.543 12.736 1.00 83.44 849 HIS A N 1
ATOM 6315 C CA . HIS A 1 849 ? -7.233 4.350 11.590 1.00 83.44 849 HIS A CA 1
ATOM 6316 C C . HIS A 1 849 ? -6.703 5.743 11.998 1.00 83.44 849 HIS A C 1
ATOM 6318 O O . HIS A 1 849 ? -5.959 6.400 11.272 1.00 83.44 849 HIS A O 1
ATOM 6324 N N . GLY A 1 850 ? -7.137 6.239 13.159 1.00 82.75 850 GLY A N 1
ATOM 6325 C CA . GLY A 1 850 ? -6.834 7.563 13.697 1.00 82.75 850 GLY A CA 1
ATOM 6326 C C . GLY A 1 850 ? -5.759 7.538 14.784 1.00 82.75 850 GLY A C 1
ATOM 6327 O O . GLY A 1 850 ? -4.655 7.035 14.587 1.00 82.75 850 GLY A O 1
ATOM 6328 N N . TYR A 1 851 ? -6.070 8.125 15.943 1.00 86.88 851 TYR A N 1
ATOM 6329 C CA . TYR A 1 851 ? -5.183 8.144 17.109 1.00 86.88 851 TYR A CA 1
ATOM 6330 C C . TYR A 1 851 ? -5.923 7.656 18.356 1.00 86.88 851 TYR A C 1
ATOM 6332 O O . TYR A 1 851 ? -6.914 8.267 18.766 1.00 86.88 851 TYR A O 1
ATOM 6340 N N . LEU A 1 852 ? -5.379 6.625 19.000 1.00 90.25 852 LEU A N 1
ATOM 6341 C CA . LEU A 1 852 ? -5.820 6.122 20.296 1.00 90.25 852 LEU A CA 1
ATOM 6342 C C . LEU A 1 852 ? -4.789 6.500 21.359 1.00 90.25 852 LEU A C 1
ATOM 6344 O O . LEU A 1 852 ? -3.611 6.157 21.253 1.00 90.25 852 LEU A O 1
ATOM 6348 N N . ARG A 1 853 ? -5.232 7.214 22.395 1.00 88.81 853 ARG A N 1
ATOM 6349 C CA . ARG A 1 853 ? -4.386 7.627 23.515 1.00 88.81 853 ARG A CA 1
ATOM 6350 C C . ARG A 1 853 ? -4.849 7.028 24.838 1.00 88.81 853 ARG A C 1
ATOM 6352 O O . ARG A 1 853 ? -6.003 7.167 25.220 1.00 88.81 853 ARG A O 1
ATOM 6359 N N . LEU A 1 854 ? -3.936 6.420 25.578 1.00 88.94 854 LEU A N 1
ATOM 6360 C CA . LEU A 1 854 ? -4.225 5.844 26.895 1.00 88.94 854 LEU A CA 1
ATOM 6361 C C . LEU A 1 854 ? -3.997 6.889 28.018 1.00 88.94 854 LEU A C 1
ATOM 6363 O O . LEU A 1 854 ? -3.052 7.684 27.938 1.00 88.94 854 LEU A O 1
ATOM 6367 N N . ASN A 1 855 ? -4.894 6.936 29.015 1.00 73.50 855 ASN A N 1
ATOM 6368 C CA . ASN A 1 855 ? -5.071 8.010 30.023 1.00 73.50 855 ASN A CA 1
ATOM 6369 C C . ASN A 1 855 ? -3.864 8.323 30.952 1.00 73.50 855 ASN A C 1
ATOM 6371 O O . ASN A 1 855 ? -3.017 7.484 31.247 1.00 73.50 855 ASN A O 1
ATOM 6375 N N . GLN A 1 856 ? -3.857 9.555 31.485 1.00 64.06 856 GLN A N 1
ATOM 6376 C CA . GLN A 1 856 ? -2.788 10.201 32.267 1.00 64.06 856 GLN A CA 1
ATOM 6377 C C . GLN A 1 856 ? -2.598 9.674 33.692 1.00 64.06 856 GLN A C 1
ATOM 6379 O O . GLN A 1 856 ? -1.571 9.934 34.324 1.00 64.06 856 GLN A O 1
ATOM 6384 N N . SER A 1 857 ? -3.586 8.966 34.236 1.00 68.00 857 SER A N 1
ATOM 6385 C CA . SER A 1 857 ? -3.556 8.499 35.629 1.00 68.00 857 SER A CA 1
ATOM 6386 C C . SER A 1 857 ? -2.751 7.209 35.835 1.00 68.00 857 SER A C 1
ATOM 6388 O O . SER A 1 857 ? -2.479 6.856 36.987 1.00 68.00 857 SER A O 1
ATOM 6390 N N . GLY A 1 858 ? -2.313 6.582 34.737 1.00 72.31 858 GLY A N 1
ATOM 6391 C CA . GLY A 1 858 ? -1.755 5.232 34.676 1.00 72.31 858 GLY A CA 1
ATOM 6392 C C . GLY A 1 858 ? -2.832 4.261 34.213 1.00 72.31 858 GLY A C 1
ATOM 6393 O O . GLY A 1 858 ? -3.528 3.701 35.051 1.00 72.31 858 GLY A O 1
ATOM 6394 N N . TYR A 1 859 ? -3.003 4.146 32.893 1.00 83.81 859 TYR A N 1
ATOM 6395 C CA . TYR A 1 859 ? -4.057 3.333 32.285 1.00 83.81 859 TYR A CA 1
ATOM 6396 C C . TYR A 1 859 ? -3.808 1.841 32.523 1.00 83.81 859 TYR A C 1
ATOM 6398 O O . TYR A 1 859 ? -2.664 1.402 32.424 1.00 83.81 859 TYR A O 1
ATOM 6406 N N . ASN A 1 860 ? -4.847 1.057 32.785 1.00 87.88 860 ASN A N 1
ATOM 6407 C CA . ASN A 1 860 ? -4.777 -0.401 32.798 1.00 87.88 860 ASN A CA 1
ATOM 6408 C C . ASN A 1 860 ? -6.053 -0.986 32.190 1.00 87.88 860 ASN A C 1
ATOM 6410 O O . ASN A 1 860 ? -7.119 -0.874 32.787 1.00 87.88 860 ASN A O 1
ATOM 6414 N N . GLY A 1 861 ? -5.944 -1.623 31.027 1.00 89.69 861 GLY A N 1
ATOM 6415 C CA . GLY A 1 861 ? -7.100 -2.191 30.339 1.00 89.69 861 GLY A CA 1
ATOM 6416 C C . GLY A 1 861 ? -6.754 -3.362 29.432 1.00 89.69 861 GLY A C 1
ATOM 6417 O O . GLY A 1 861 ? -5.583 -3.678 29.212 1.00 89.69 861 GLY A O 1
ATOM 6418 N N . THR A 1 862 ? -7.800 -3.984 28.904 1.00 93.06 862 THR A N 1
ATOM 6419 C CA . THR A 1 862 ? -7.754 -5.177 28.056 1.00 93.06 862 THR A CA 1
ATOM 6420 C C . THR A 1 862 ? -8.583 -4.933 26.799 1.00 93.06 862 THR A C 1
ATOM 6422 O O . THR A 1 862 ? -9.560 -4.188 26.853 1.00 93.06 862 THR A O 1
ATOM 6425 N N . VAL A 1 863 ? -8.194 -5.544 25.679 1.00 95.44 863 VAL A N 1
ATOM 6426 C CA . VAL A 1 863 ? -8.928 -5.534 24.405 1.00 95.44 863 VAL A CA 1
ATOM 6427 C C . VAL A 1 863 ? -8.947 -6.930 23.788 1.00 95.44 863 VAL A C 1
ATOM 6429 O O . VAL A 1 863 ? -8.065 -7.747 24.074 1.00 95.44 863 VAL A O 1
ATOM 6432 N N . ASN A 1 864 ? -9.937 -7.184 22.931 1.00 94.56 864 ASN A N 1
ATOM 6433 C CA . ASN A 1 864 ? -9.956 -8.345 22.042 1.00 94.56 864 ASN A CA 1
ATOM 6434 C C . ASN A 1 864 ? -8.867 -8.176 20.955 1.00 94.56 864 ASN A C 1
ATOM 6436 O O . ASN A 1 864 ? -7.680 -8.287 21.265 1.00 94.56 864 ASN A O 1
ATOM 6440 N N . GLY A 1 865 ? -9.224 -7.881 19.706 1.00 94.44 865 GLY A N 1
ATOM 6441 C CA . GLY A 1 865 ? -8.281 -7.618 18.616 1.00 94.44 865 GLY A CA 1
ATOM 6442 C C . GLY A 1 865 ? -7.875 -6.145 18.460 1.00 94.44 865 GLY A C 1
ATOM 6443 O O . GLY A 1 865 ? -8.596 -5.234 18.875 1.00 94.44 865 GLY A O 1
ATOM 6444 N N . LEU A 1 866 ? -6.723 -5.908 17.827 1.00 95.38 866 LEU A N 1
ATOM 6445 C CA . LEU A 1 866 ? -6.239 -4.596 17.384 1.00 95.38 866 LEU A CA 1
ATOM 6446 C C . LEU A 1 866 ? -5.794 -4.670 15.916 1.00 95.38 866 LEU A C 1
ATOM 6448 O O . LEU A 1 866 ? -4.916 -5.458 15.572 1.00 95.38 866 LEU A O 1
ATOM 6452 N N . PHE A 1 867 ? -6.366 -3.811 15.080 1.00 91.88 867 PHE A N 1
ATOM 6453 C CA . PHE A 1 867 ? -6.163 -3.788 13.634 1.00 91.88 867 PHE A CA 1
ATOM 6454 C C . PHE A 1 867 ? -5.834 -2.378 13.118 1.00 91.88 867 PHE A C 1
ATOM 6456 O O . PHE A 1 867 ? -6.048 -1.384 13.823 1.00 91.88 867 PHE A O 1
ATOM 6463 N N . GLU A 1 868 ? -5.395 -2.311 11.858 1.00 87.75 868 GLU A N 1
ATOM 6464 C CA . GLU A 1 868 ? -5.230 -1.099 11.032 1.00 87.75 868 GLU A CA 1
ATOM 6465 C C . GLU A 1 868 ? -3.928 -0.282 11.239 1.00 87.75 868 GLU A C 1
ATOM 6467 O O . GLU A 1 868 ? -3.048 -0.625 12.034 1.00 87.75 868 GLU A O 1
ATOM 6472 N N . GLY A 1 869 ? -3.771 0.786 10.443 1.00 81.19 869 GLY A N 1
ATOM 6473 C CA . GLY A 1 869 ? -2.534 1.569 10.276 1.00 81.19 869 GLY A CA 1
ATOM 6474 C C . GLY A 1 869 ? -2.352 2.807 11.166 1.00 81.19 869 GLY A C 1
ATOM 6475 O O . GLY A 1 869 ? -1.429 3.595 10.949 1.00 81.19 869 GLY A O 1
ATOM 6476 N N . GLY A 1 870 ? -3.232 3.037 12.140 1.00 83.00 870 GLY A N 1
ATOM 6477 C CA . GLY A 1 870 ? -3.268 4.259 12.948 1.00 83.00 870 GLY A CA 1
ATOM 6478 C C . GLY A 1 870 ? -2.191 4.352 14.034 1.00 83.00 870 GLY A C 1
ATOM 6479 O O . GLY A 1 870 ? -1.170 3.667 14.022 1.00 83.00 870 GLY A O 1
ATOM 6480 N N . ILE A 1 871 ? -2.387 5.261 14.993 1.00 87.38 871 ILE A N 1
ATOM 6481 C CA . ILE A 1 871 ? -1.364 5.593 15.997 1.00 87.38 871 ILE A CA 1
ATOM 6482 C C . ILE A 1 871 ? -1.875 5.330 17.416 1.00 87.38 871 ILE A C 1
ATOM 6484 O O . ILE A 1 871 ? -2.731 6.054 17.933 1.00 87.38 871 ILE A O 1
ATOM 6488 N N . LEU A 1 872 ? -1.287 4.330 18.072 1.00 91.94 872 LEU A N 1
ATOM 6489 C CA . LEU A 1 872 ? -1.453 4.041 19.491 1.00 91.94 872 LEU A CA 1
ATOM 6490 C C . LEU A 1 872 ? -0.368 4.764 20.300 1.00 91.94 872 LEU A C 1
ATOM 6492 O O . LEU A 1 872 ? 0.833 4.640 20.064 1.00 91.94 872 LEU A O 1
ATOM 6496 N N . THR A 1 873 ? -0.782 5.538 21.294 1.00 88.06 873 THR A N 1
ATOM 6497 C CA . THR A 1 873 ? 0.132 6.251 22.188 1.00 88.06 873 THR A CA 1
ATOM 6498 C C . THR A 1 873 ? -0.466 6.373 23.587 1.00 88.06 873 THR A C 1
ATOM 6500 O O . THR A 1 873 ? -1.578 5.927 23.859 1.00 88.06 873 THR A O 1
ATOM 6503 N N . TYR A 1 874 ? 0.259 6.992 24.511 1.00 81.25 874 TYR A N 1
ATOM 6504 C CA . TYR A 1 874 ? -0.229 7.268 25.858 1.00 81.25 874 TYR A CA 1
ATOM 6505 C C . TYR A 1 874 ? -0.072 8.749 26.211 1.00 81.25 874 TYR A C 1
ATOM 6507 O O . TYR A 1 874 ? 0.402 9.594 25.440 1.00 81.25 874 TYR A O 1
ATOM 6515 N N . SER A 1 875 ? -0.517 9.094 27.408 1.00 66.94 875 SER A N 1
ATOM 6516 C CA . SER A 1 875 ? -0.422 10.434 27.957 1.00 66.94 875 SER A CA 1
ATOM 6517 C C . SER A 1 875 ? 0.401 10.426 29.251 1.00 66.94 875 SER A C 1
ATOM 6519 O O . SER A 1 875 ? -0.094 10.134 30.319 1.00 66.94 875 SER A O 1
ATOM 6521 N N . ASN A 1 876 ? 1.697 10.722 29.117 1.00 68.19 876 ASN A N 1
ATOM 6522 C CA . ASN A 1 876 ? 2.652 11.227 30.119 1.00 68.19 876 ASN A CA 1
ATOM 6523 C C . ASN A 1 876 ? 2.578 10.843 31.634 1.00 68.19 876 ASN A C 1
ATOM 6525 O O . ASN A 1 876 ? 1.571 10.906 32.325 1.00 68.19 876 ASN A O 1
ATOM 6529 N N . SER A 1 877 ? 3.779 10.691 32.212 1.00 64.88 877 SER A N 1
ATOM 6530 C CA . SER A 1 877 ? 4.134 10.659 33.652 1.00 64.88 877 SER A CA 1
ATOM 6531 C C . SER A 1 877 ? 3.956 9.354 34.441 1.00 64.88 877 SER A C 1
ATOM 6533 O O . SER A 1 877 ? 4.844 9.047 35.238 1.00 64.88 877 SER A O 1
ATOM 6535 N N . ARG A 1 878 ? 2.898 8.564 34.229 1.00 76.44 878 ARG A N 1
ATOM 6536 C CA . ARG A 1 878 ? 2.662 7.309 34.975 1.00 76.44 878 ARG A CA 1
ATOM 6537 C C . ARG A 1 878 ? 2.786 6.071 34.089 1.00 76.44 878 ARG A C 1
ATOM 6539 O O . ARG A 1 878 ? 2.575 6.150 32.884 1.00 76.44 878 ARG A O 1
ATOM 6546 N N . ALA A 1 879 ? 3.177 4.947 34.692 1.00 85.75 879 ALA A N 1
ATOM 6547 C CA . ALA A 1 879 ? 3.191 3.654 34.011 1.00 85.75 879 ALA A CA 1
ATOM 6548 C C . ALA A 1 879 ? 1.757 3.244 33.647 1.00 85.75 879 ALA A C 1
ATOM 6550 O O . ALA A 1 879 ? 0.840 3.515 34.420 1.00 85.75 879 ALA A O 1
ATOM 6551 N N . SER A 1 880 ? 1.584 2.640 32.476 1.00 88.50 880 SER A N 1
ATOM 6552 C CA . SER A 1 880 ? 0.297 2.185 31.941 1.00 88.50 880 SER A CA 1
ATOM 6553 C C . SER A 1 880 ? 0.453 0.805 31.300 1.00 88.50 880 SER A C 1
ATOM 6555 O O . SER A 1 880 ? 1.544 0.491 30.830 1.00 88.50 880 SER A O 1
ATOM 6557 N N . SER A 1 881 ? -0.611 0.010 31.231 1.00 91.25 881 SER A N 1
ATOM 6558 C CA . SER A 1 881 ? -0.642 -1.323 30.622 1.00 91.25 881 SER A CA 1
ATOM 6559 C C . SER A 1 881 ? -1.865 -1.529 29.726 1.00 91.25 881 SER A C 1
ATOM 6561 O O . SER A 1 881 ? -2.976 -1.157 30.090 1.00 91.25 881 SER A O 1
ATOM 6563 N N . LEU A 1 882 ? -1.665 -2.150 28.564 1.00 94.12 882 LEU A N 1
ATOM 6564 C CA . LEU A 1 882 ? -2.731 -2.595 27.663 1.00 94.12 882 LEU A CA 1
ATOM 6565 C C . LEU A 1 882 ? -2.547 -4.084 27.361 1.00 94.12 882 LEU A C 1
ATOM 6567 O O . LEU A 1 882 ? -1.524 -4.468 26.794 1.00 94.12 882 LEU A O 1
ATOM 6571 N N . ALA A 1 883 ? -3.528 -4.910 27.718 1.00 95.94 883 ALA A N 1
ATOM 6572 C CA . ALA A 1 883 ? -3.593 -6.300 27.293 1.00 95.94 883 ALA A CA 1
ATOM 6573 C C . ALA A 1 883 ? -4.349 -6.434 25.958 1.00 95.94 883 ALA A C 1
ATOM 6575 O O . ALA A 1 883 ? -5.367 -5.778 25.774 1.00 95.94 883 ALA A O 1
ATOM 6576 N N . ILE A 1 884 ? -3.853 -7.264 25.039 1.00 97.06 884 ILE A N 1
ATOM 6577 C CA . ILE A 1 884 ? -4.391 -7.479 23.682 1.00 97.06 884 ILE A CA 1
ATOM 6578 C C . ILE A 1 884 ? -4.541 -8.987 23.452 1.00 97.06 884 ILE A C 1
ATOM 6580 O O . ILE A 1 884 ? -3.654 -9.745 23.849 1.00 97.06 884 ILE A O 1
ATOM 6584 N N . GLY A 1 885 ? -5.620 -9.423 22.804 1.00 94.94 885 GLY A N 1
ATOM 6585 C CA . GLY A 1 885 ? -5.910 -10.827 22.496 1.00 94.94 885 GLY A CA 1
ATOM 6586 C C . GLY A 1 885 ? -6.896 -11.499 23.459 1.00 94.94 885 GLY A C 1
ATOM 6587 O O . GLY A 1 885 ? -6.910 -12.730 23.558 1.00 94.94 885 GLY A O 1
ATOM 6588 N N . ASP A 1 886 ? -7.711 -10.730 24.195 1.00 94.44 886 ASP A N 1
ATOM 6589 C CA . ASP A 1 886 ? -8.847 -11.304 24.935 1.00 94.44 886 ASP A CA 1
ATOM 6590 C C . ASP A 1 886 ? -9.803 -12.027 23.967 1.00 94.44 886 ASP A C 1
ATOM 6592 O O . ASP A 1 886 ? -9.754 -11.838 22.751 1.00 94.44 886 ASP A O 1
ATOM 6596 N N . ASN A 1 887 ? -10.600 -12.959 24.491 1.00 89.31 887 ASN A N 1
ATOM 6597 C CA . ASN A 1 887 ? -11.417 -13.885 23.702 1.00 89.31 887 ASN A CA 1
ATOM 6598 C C . ASN A 1 887 ? -10.623 -14.691 22.639 1.00 89.31 887 ASN A C 1
ATOM 6600 O O . ASN A 1 887 ? -11.211 -15.278 21.734 1.00 89.31 887 ASN A O 1
ATOM 6604 N N . HIS A 1 888 ? -9.295 -14.791 22.785 1.00 91.56 888 HIS A N 1
ATOM 6605 C CA . HIS A 1 888 ? -8.393 -15.439 21.825 1.00 91.56 888 HIS A CA 1
ATOM 6606 C C . HIS A 1 888 ? -8.366 -14.766 20.440 1.00 91.56 888 HIS A C 1
ATOM 6608 O O . HIS A 1 888 ? -7.987 -15.427 19.476 1.00 91.56 888 HIS A O 1
ATOM 6614 N N . SER A 1 889 ? -8.748 -13.488 20.339 1.00 92.06 889 SER A N 1
ATOM 6615 C CA . SER A 1 889 ? -8.807 -12.766 19.065 1.00 92.06 889 SER A CA 1
ATOM 6616 C C . SER A 1 889 ? -7.446 -12.662 18.368 1.00 92.06 889 SER A C 1
ATOM 6618 O O . SER A 1 889 ? -6.401 -12.521 19.010 1.00 92.06 889 SER A O 1
ATOM 6620 N N . GLU A 1 890 ? -7.491 -12.691 17.036 1.00 93.31 890 GLU A N 1
ATOM 6621 C CA . GLU A 1 890 ? -6.376 -12.313 16.166 1.00 93.31 890 GLU A CA 1
ATOM 6622 C C . GLU A 1 890 ? -6.194 -10.782 16.159 1.00 93.31 890 GLU A C 1
ATOM 6624 O O . GLU A 1 890 ? -7.030 -10.027 16.664 1.00 93.31 890 GLU A O 1
ATOM 6629 N N . SER A 1 891 ? -5.079 -10.294 15.622 1.00 94.62 891 SER A N 1
ATOM 6630 C CA . SER A 1 891 ? -4.771 -8.865 15.486 1.00 94.62 891 SER A CA 1
ATOM 6631 C C . SER A 1 891 ? -3.728 -8.658 14.394 1.00 94.62 891 SER A C 1
ATOM 6633 O O . SER A 1 891 ? -2.702 -9.339 14.405 1.00 94.62 891 SER A O 1
ATOM 6635 N N . ASP A 1 892 ? -3.955 -7.697 13.500 1.00 91.94 892 ASP A N 1
ATOM 6636 C CA . ASP A 1 892 ? -2.994 -7.284 12.472 1.00 91.94 892 ASP A CA 1
ATOM 6637 C C . ASP A 1 892 ? -2.858 -5.758 12.454 1.00 91.94 892 ASP A C 1
ATOM 6639 O O . ASP A 1 892 ? -3.651 -5.033 11.849 1.00 91.94 892 ASP A O 1
ATOM 6643 N N . PHE A 1 893 ? -1.865 -5.265 13.196 1.00 92.81 893 PHE A N 1
ATOM 6644 C CA . PHE A 1 893 ? -1.624 -3.842 13.391 1.00 92.81 893 PHE A CA 1
ATOM 6645 C C . PHE A 1 893 ? -0.319 -3.418 12.709 1.00 92.81 893 PHE A C 1
ATOM 6647 O O . PHE A 1 893 ? 0.793 -3.649 13.199 1.00 92.81 893 PHE A O 1
ATOM 6654 N N . TYR A 1 894 ? -0.461 -2.739 11.574 1.00 86.25 894 TYR A N 1
ATOM 6655 C CA . TYR A 1 894 ? 0.641 -2.187 10.780 1.00 86.25 894 TYR A CA 1
ATOM 6656 C C . TYR A 1 894 ? 0.905 -0.693 11.072 1.00 86.25 894 TYR A C 1
ATOM 6658 O O . TYR A 1 894 ? 1.772 -0.074 10.454 1.00 86.25 894 TYR A O 1
ATOM 6666 N N . GLY A 1 895 ? 0.199 -0.118 12.052 1.00 84.44 895 GLY A N 1
ATOM 6667 C CA . GLY A 1 895 ? 0.364 1.260 12.515 1.00 84.44 895 GLY A CA 1
ATOM 6668 C C . GLY A 1 895 ? 1.562 1.517 13.445 1.00 84.44 895 GLY A C 1
ATOM 6669 O O . GLY A 1 895 ? 2.543 0.774 13.496 1.00 84.44 895 GLY A O 1
ATOM 6670 N N . SER A 1 896 ? 1.514 2.611 14.211 1.00 89.81 896 SER A N 1
ATOM 6671 C CA . SER A 1 896 ? 2.596 3.004 15.130 1.00 89.81 896 SER A CA 1
ATOM 6672 C C . SER A 1 896 ? 2.181 2.928 16.600 1.00 89.81 896 SER A C 1
ATOM 6674 O O . SER A 1 896 ? 1.168 3.510 16.986 1.00 89.81 896 SER A O 1
ATOM 6676 N N . ILE A 1 897 ? 2.987 2.267 17.438 1.00 92.94 897 ILE A N 1
ATOM 6677 C CA . ILE A 1 897 ? 2.855 2.239 18.900 1.00 92.94 897 ILE A CA 1
ATOM 6678 C C . ILE A 1 897 ? 4.008 3.029 19.533 1.00 92.94 897 ILE A C 1
ATOM 6680 O O . ILE A 1 897 ? 5.167 2.623 19.464 1.00 92.94 897 ILE A O 1
ATOM 6684 N N . SER A 1 898 ? 3.703 4.140 20.211 1.00 88.50 898 SER A N 1
ATOM 6685 C CA . SER A 1 898 ? 4.709 4.962 20.904 1.00 88.50 898 SER A CA 1
ATOM 6686 C C . SER A 1 898 ? 4.505 4.970 22.419 1.00 88.50 898 SER A C 1
ATOM 6688 O O . SER A 1 898 ? 3.533 5.540 22.931 1.00 88.50 898 SER A O 1
ATOM 6690 N N . GLY A 1 899 ? 5.443 4.355 23.147 1.00 84.56 899 GLY A N 1
ATOM 6691 C CA . GLY A 1 899 ? 5.330 4.108 24.585 1.00 84.56 899 GLY A CA 1
ATOM 6692 C C . GLY A 1 899 ? 6.096 5.048 25.517 1.00 84.56 899 GLY A C 1
ATOM 6693 O O . GLY A 1 899 ? 5.834 4.985 26.721 1.00 84.56 899 GLY A O 1
ATOM 6694 N N . ASN A 1 900 ? 7.012 5.893 24.999 1.00 85.50 900 ASN A N 1
ATOM 6695 C CA . ASN A 1 900 ? 7.927 6.806 25.732 1.00 85.50 900 ASN A CA 1
ATOM 6696 C C . ASN A 1 900 ? 8.222 6.349 27.187 1.00 85.50 900 ASN A C 1
ATOM 6698 O O . ASN A 1 900 ? 7.926 7.049 28.156 1.00 85.50 900 ASN A O 1
ATOM 6702 N N . ASP A 1 901 ? 8.748 5.128 27.298 1.00 86.94 901 ASP A N 1
ATOM 6703 C CA . ASP A 1 901 ? 9.205 4.360 28.464 1.00 86.94 901 ASP A CA 1
ATOM 6704 C C . ASP A 1 901 ? 8.169 4.174 29.597 1.00 86.94 901 ASP A C 1
ATOM 6706 O O . ASP A 1 901 ? 8.526 4.105 30.783 1.00 86.94 901 ASP A O 1
ATOM 6710 N N . LYS A 1 902 ? 6.867 4.168 29.272 1.00 88.31 902 LYS A N 1
ATOM 6711 C CA . LYS A 1 902 ? 5.762 4.084 30.254 1.00 88.31 902 LYS A CA 1
ATOM 6712 C C . LYS A 1 902 ? 4.602 3.166 29.868 1.00 88.31 902 LYS A C 1
ATOM 6714 O O . LYS A 1 902 ? 3.930 2.698 30.783 1.00 88.31 902 LYS A O 1
ATOM 6719 N N . LEU A 1 903 ? 4.360 2.915 28.580 1.00 91.75 903 LEU A N 1
ATOM 6720 C CA . LEU A 1 903 ? 3.319 1.982 28.132 1.00 91.75 903 LEU A CA 1
ATOM 6721 C C . LEU A 1 903 ? 3.856 0.550 28.067 1.00 91.75 903 LEU A C 1
ATOM 6723 O O . LEU A 1 903 ? 4.804 0.282 27.333 1.00 91.75 903 LEU A O 1
ATOM 6727 N N . HIS A 1 904 ? 3.241 -0.357 28.813 1.00 93.69 904 HIS A N 1
ATOM 6728 C CA . HIS A 1 904 ? 3.465 -1.796 28.758 1.00 93.69 904 HIS A CA 1
ATOM 6729 C C . HIS A 1 904 ? 2.382 -2.451 27.890 1.00 93.69 904 HIS A C 1
ATOM 6731 O O . HIS A 1 904 ? 1.202 -2.164 28.073 1.00 93.69 904 HIS A O 1
ATOM 6737 N N . ILE A 1 905 ? 2.754 -3.334 26.969 1.00 96.44 905 ILE A N 1
ATOM 6738 C CA . ILE A 1 905 ? 1.808 -4.137 26.179 1.00 96.44 905 ILE A CA 1
ATOM 6739 C C . ILE A 1 905 ? 1.840 -5.581 26.680 1.00 96.44 905 ILE A C 1
ATOM 6741 O O . ILE A 1 905 ? 2.914 -6.114 26.956 1.00 96.44 905 ILE A O 1
ATOM 6745 N N . THR A 1 906 ? 0.683 -6.225 26.799 1.00 97.62 906 THR A N 1
ATOM 6746 C CA . THR A 1 906 ? 0.571 -7.618 27.244 1.00 97.62 906 THR A CA 1
ATOM 6747 C C . THR A 1 906 ? -0.228 -8.437 26.231 1.00 97.62 906 THR A C 1
ATOM 6749 O O . THR A 1 906 ? -1.433 -8.261 26.114 1.00 97.62 906 THR A O 1
ATOM 6752 N N . LYS A 1 907 ? 0.397 -9.366 25.508 1.00 97.56 907 LYS A N 1
ATOM 6753 C CA . LYS A 1 907 ? -0.338 -10.332 24.684 1.00 97.56 907 LYS A CA 1
ATOM 6754 C C . LYS A 1 907 ? -0.951 -11.414 25.578 1.00 97.56 907 LYS A C 1
ATOM 6756 O O . LYS A 1 907 ? -0.221 -12.091 26.300 1.00 97.56 907 LYS A O 1
ATOM 6761 N N . ILE A 1 908 ? -2.265 -11.591 25.501 1.00 95.94 908 ILE A N 1
ATOM 6762 C CA . ILE A 1 908 ? -3.052 -12.627 26.188 1.00 95.94 908 ILE A CA 1
ATOM 6763 C C . ILE A 1 908 ? -3.852 -13.464 25.171 1.00 95.94 908 ILE A C 1
ATOM 6765 O O . ILE A 1 908 ? -3.835 -13.170 23.977 1.00 95.94 908 ILE A O 1
ATOM 6769 N N . GLY A 1 909 ? -4.523 -14.529 25.626 1.00 94.06 909 GLY A N 1
ATOM 6770 C CA . GLY A 1 909 ? -5.300 -15.436 24.763 1.00 94.06 909 GLY A CA 1
ATOM 6771 C C . GLY A 1 909 ? -4.447 -16.226 23.760 1.00 94.06 909 GLY A C 1
ATOM 6772 O O . GLY A 1 909 ? -3.233 -16.053 23.689 1.00 94.06 909 GLY A O 1
ATOM 6773 N N . SER A 1 910 ? -5.060 -17.130 22.988 1.00 93.12 910 SER A N 1
ATOM 6774 C CA . SER A 1 910 ? -4.305 -18.044 22.104 1.00 93.12 910 SER A CA 1
ATOM 6775 C C . SER A 1 910 ? -4.111 -17.567 20.664 1.00 93.12 910 SER A C 1
ATOM 6777 O O . SER A 1 910 ? -3.267 -18.149 19.990 1.00 93.12 910 SER A O 1
ATOM 6779 N N . GLY A 1 911 ? -4.846 -16.549 20.204 1.00 91.50 911 GLY A N 1
ATOM 6780 C CA . GLY A 1 911 ? -4.70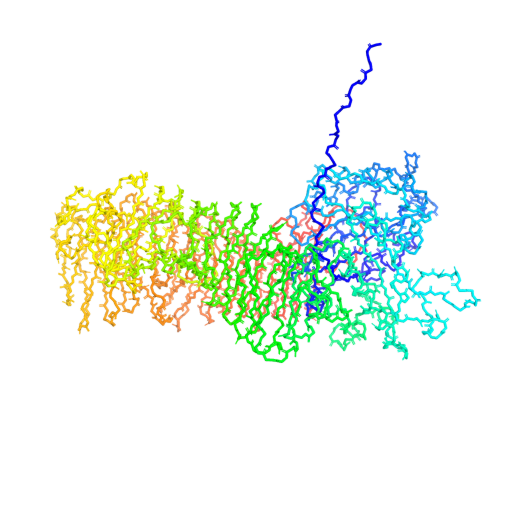8 -16.013 18.844 1.00 91.50 911 GLY A CA 1
ATOM 6781 C C . GLY A 1 911 ? -3.366 -15.322 18.586 1.00 91.50 911 GLY A C 1
ATOM 6782 O O . GLY A 1 911 ? -2.516 -15.235 19.485 1.00 91.50 911 GLY A O 1
ATOM 6783 N N . THR A 1 912 ? -3.163 -14.819 17.373 1.00 94.06 912 THR A N 1
ATOM 6784 C CA . THR A 1 912 ? -1.939 -14.121 16.951 1.00 94.06 912 THR A CA 1
ATOM 6785 C C . THR A 1 912 ? -2.067 -12.611 17.116 1.00 94.06 912 THR A C 1
ATOM 6787 O O . THR A 1 912 ? -3.093 -12.020 16.802 1.00 94.06 912 THR A O 1
ATOM 6790 N N . LEU A 1 913 ? -0.997 -11.966 17.581 1.00 96.88 913 LEU A N 1
ATOM 6791 C CA . LEU A 1 913 ? -0.818 -10.517 17.490 1.00 96.88 913 LEU A CA 1
ATOM 6792 C C . LEU A 1 913 ? 0.305 -10.200 16.509 1.00 96.88 913 LEU A C 1
ATOM 6794 O O . LEU A 1 913 ? 1.473 -10.372 16.850 1.00 96.88 913 LEU A O 1
ATOM 6798 N N . THR A 1 914 ? -0.045 -9.730 15.318 1.00 95.00 914 THR A N 1
ATOM 6799 C CA . THR A 1 914 ? 0.906 -9.284 14.300 1.00 95.00 914 THR A CA 1
ATOM 6800 C C . THR A 1 914 ? 1.146 -7.781 14.426 1.00 95.00 914 THR A C 1
ATOM 6802 O O . THR A 1 914 ? 0.207 -6.985 14.445 1.00 95.00 914 THR A O 1
ATOM 6805 N N . LEU A 1 915 ? 2.419 -7.395 14.547 1.00 94.62 915 LEU A N 1
ATOM 6806 C CA . LEU A 1 915 ? 2.893 -6.013 14.616 1.00 94.62 915 LEU A CA 1
ATOM 6807 C C . LEU A 1 915 ? 3.867 -5.754 13.456 1.00 94.62 915 LEU A C 1
ATOM 6809 O O . LEU A 1 915 ? 5.080 -5.965 13.571 1.00 94.62 915 LEU A O 1
ATOM 6813 N N . SER A 1 916 ? 3.316 -5.290 12.335 1.00 86.75 916 SER A N 1
ATOM 6814 C CA . SER A 1 916 ? 4.048 -5.038 11.079 1.00 86.75 916 SER A CA 1
ATOM 6815 C C . SER A 1 916 ? 4.565 -3.598 10.959 1.00 86.75 916 SER A C 1
ATOM 6817 O O . SER A 1 916 ? 5.396 -3.294 10.106 1.00 86.75 916 SER A O 1
ATOM 6819 N N . GLY A 1 917 ? 4.087 -2.699 11.822 1.00 81.50 917 GLY A N 1
ATOM 6820 C CA . GLY A 1 917 ? 4.454 -1.285 11.826 1.00 81.50 917 GLY A CA 1
ATOM 6821 C C . GLY A 1 917 ? 5.602 -0.927 12.777 1.00 81.50 917 GLY A C 1
ATOM 6822 O O . GLY A 1 917 ? 6.568 -1.669 12.945 1.00 81.50 917 GLY A O 1
ATOM 6823 N N . SER A 1 918 ? 5.529 0.245 13.411 1.00 87.44 918 SER A N 1
ATOM 6824 C CA . SER A 1 918 ? 6.608 0.747 14.283 1.00 87.44 918 SER A CA 1
ATOM 6825 C C . SER A 1 918 ? 6.213 0.751 15.757 1.00 87.44 918 SER A C 1
ATOM 6827 O O . SER A 1 918 ? 5.330 1.495 16.167 1.00 87.44 918 SER A O 1
ATOM 6829 N N . CYS A 1 919 ? 6.912 -0.020 16.582 1.00 91.50 919 CYS A N 1
ATOM 6830 C CA . CYS A 1 919 ? 6.856 0.080 18.038 1.00 91.50 919 CYS A CA 1
ATOM 6831 C C . CYS A 1 919 ? 8.113 0.795 18.543 1.00 91.50 919 CYS A C 1
ATOM 6833 O O . CYS A 1 919 ? 9.227 0.378 18.229 1.00 91.50 919 CYS A O 1
ATOM 6835 N N . ASP A 1 920 ? 7.968 1.854 19.339 1.00 89.75 920 ASP A N 1
ATOM 6836 C CA . ASP A 1 920 ? 9.107 2.556 19.943 1.00 89.75 920 ASP A CA 1
ATOM 6837 C C . ASP A 1 920 ? 8.869 2.893 21.420 1.00 89.75 920 ASP A C 1
ATOM 6839 O O . ASP A 1 920 ? 7.826 3.434 21.812 1.00 89.75 920 ASP A O 1
ATOM 6843 N N . ARG A 1 921 ? 9.893 2.616 22.235 1.00 90.31 921 ARG A N 1
ATOM 6844 C CA . ARG A 1 921 ? 9.998 3.004 23.648 1.00 90.31 921 ARG A CA 1
ATOM 6845 C C . ARG A 1 921 ? 8.840 2.525 24.525 1.00 90.31 921 ARG A C 1
ATOM 6847 O O . ARG A 1 921 ? 8.310 3.289 25.326 1.00 90.31 921 ARG A O 1
ATOM 6854 N N . LEU A 1 922 ? 8.414 1.273 24.412 1.00 92.31 922 LEU A N 1
ATOM 6855 C CA . LEU A 1 922 ? 7.525 0.655 25.399 1.00 92.31 922 LEU A CA 1
ATOM 6856 C C . LEU A 1 922 ? 8.250 0.485 26.747 1.00 92.31 922 LEU A C 1
ATOM 6858 O O . LEU A 1 922 ? 9.450 0.229 26.797 1.00 92.31 922 LEU A O 1
ATOM 6862 N N . ALA A 1 923 ? 7.511 0.566 27.856 1.00 91.88 923 ALA A N 1
ATOM 6863 C CA . ALA A 1 923 ? 7.995 0.099 29.160 1.00 91.88 923 ALA A CA 1
ATOM 6864 C C . ALA A 1 923 ? 8.236 -1.421 29.169 1.00 91.88 923 ALA A C 1
ATOM 6866 O O . ALA A 1 923 ? 9.072 -1.906 29.929 1.00 91.88 923 ALA A O 1
ATOM 6867 N N . GLY A 1 924 ? 7.523 -2.146 28.304 1.00 93.38 924 GLY A N 1
ATOM 6868 C CA . GLY A 1 924 ? 7.782 -3.537 27.972 1.00 93.38 924 GLY A CA 1
ATOM 6869 C C . GLY A 1 924 ? 6.685 -4.146 27.106 1.00 93.38 924 GLY A C 1
ATOM 6870 O O . GLY A 1 924 ? 5.590 -3.600 26.994 1.00 93.38 924 GLY A O 1
ATOM 6871 N N . LEU A 1 925 ? 6.989 -5.291 26.504 1.00 96.44 925 LEU A N 1
ATOM 6872 C CA . LEU A 1 925 ? 6.027 -6.192 25.876 1.00 96.44 925 LEU A CA 1
ATOM 6873 C C . LEU A 1 925 ? 6.094 -7.541 26.600 1.00 96.44 925 LEU A C 1
ATOM 6875 O O . LEU A 1 925 ? 7.134 -8.192 26.586 1.00 96.44 925 LEU A O 1
ATOM 6879 N N . THR A 1 926 ? 5.009 -7.963 27.241 1.00 98.00 926 THR A N 1
ATOM 6880 C CA . THR A 1 926 ? 4.883 -9.292 27.857 1.00 98.00 926 THR A CA 1
ATOM 6881 C C . THR A 1 926 ? 3.988 -10.166 26.994 1.00 98.00 926 THR A C 1
ATOM 6883 O O . THR A 1 926 ? 2.905 -9.739 26.626 1.00 98.00 926 THR A O 1
ATOM 6886 N N . LEU A 1 927 ? 4.381 -11.404 26.720 1.00 98.12 927 LEU A N 1
ATOM 6887 C CA . LEU A 1 927 ? 3.513 -12.404 26.110 1.00 98.12 927 LEU A CA 1
ATOM 6888 C C . LEU A 1 927 ? 3.131 -13.409 27.197 1.00 98.12 927 LEU A C 1
ATOM 6890 O O . LEU A 1 927 ? 4.014 -14.044 27.770 1.00 98.12 927 LEU A O 1
ATOM 6894 N N . GLU A 1 928 ? 1.842 -13.522 27.508 1.00 96.19 928 GLU A N 1
ATOM 6895 C CA . GLU A 1 928 ? 1.289 -14.462 28.497 1.00 96.19 928 GLU A CA 1
ATOM 6896 C C . GLU A 1 928 ? 0.630 -15.689 27.861 1.00 96.19 928 GLU A C 1
ATOM 6898 O O . GLU A 1 928 ? 0.383 -16.664 28.563 1.00 96.19 928 GLU A O 1
ATOM 6903 N N . GLY A 1 929 ? 0.364 -15.657 26.552 1.00 89.12 929 GLY A N 1
ATOM 6904 C CA . GLY A 1 929 ? -0.139 -16.802 25.798 1.00 89.12 929 GLY A CA 1
ATOM 6905 C C . GLY A 1 929 ? -0.301 -16.514 24.304 1.00 89.12 929 GLY A C 1
ATOM 6906 O O . GLY A 1 929 ? -0.291 -15.357 23.865 1.00 89.12 929 GLY A O 1
ATOM 6907 N N . GLY A 1 930 ? -0.454 -17.586 23.525 1.00 92.94 930 GLY A N 1
ATOM 6908 C CA . GLY A 1 930 ? -0.621 -17.510 22.073 1.00 92.94 930 GLY A CA 1
ATOM 6909 C C . GLY A 1 930 ? 0.631 -16.996 21.366 1.00 92.94 930 GLY A C 1
ATOM 6910 O O . GLY A 1 930 ? 1.742 -17.098 21.895 1.00 92.94 930 GLY A O 1
ATOM 6911 N N . THR A 1 931 ? 0.444 -16.430 20.177 1.00 94.31 931 THR A N 1
ATOM 6912 C CA . THR A 1 931 ? 1.549 -15.990 19.317 1.00 94.31 931 THR A CA 1
ATOM 6913 C C . THR A 1 931 ? 1.615 -14.466 19.222 1.00 94.31 931 THR A C 1
ATOM 6915 O O . THR A 1 931 ? 0.596 -13.781 19.179 1.00 94.31 931 THR A O 1
ATOM 6918 N N . THR A 1 932 ? 2.819 -13.902 19.176 1.00 97.00 932 THR A N 1
ATOM 6919 C CA . THR A 1 932 ? 3.063 -12.539 18.684 1.00 97.00 932 THR A CA 1
ATOM 6920 C C . THR A 1 932 ? 4.054 -12.605 17.537 1.00 97.00 932 THR A C 1
ATOM 6922 O O . THR A 1 932 ? 5.132 -13.174 17.703 1.00 97.00 932 THR A O 1
ATOM 6925 N N . THR A 1 933 ? 3.698 -12.014 16.406 1.00 95.12 933 THR A N 1
ATOM 6926 C CA . THR A 1 933 ? 4.532 -11.879 15.212 1.00 95.12 933 THR A CA 1
ATOM 6927 C C . THR A 1 933 ? 5.014 -10.434 15.146 1.00 95.12 933 THR A C 1
ATOM 6929 O O . THR A 1 933 ? 4.203 -9.513 15.098 1.00 95.12 933 THR A O 1
ATOM 6932 N N . ILE A 1 934 ? 6.324 -10.209 15.193 1.00 94.19 934 ILE A N 1
ATOM 6933 C CA . ILE A 1 934 ? 6.925 -8.884 15.008 1.00 94.19 934 ILE A CA 1
ATOM 6934 C C . ILE A 1 934 ? 7.587 -8.874 13.637 1.00 94.19 934 ILE A C 1
ATOM 6936 O O . ILE A 1 934 ? 8.662 -9.450 13.501 1.00 94.19 934 ILE A O 1
ATOM 6940 N N . ASP A 1 935 ? 6.972 -8.204 12.663 1.00 86.06 935 ASP A N 1
ATOM 6941 C CA . ASP A 1 935 ? 7.485 -8.097 11.285 1.00 86.06 935 ASP A CA 1
ATOM 6942 C C . ASP A 1 935 ? 7.970 -6.680 10.946 1.00 86.06 935 ASP A C 1
ATOM 6944 O O . ASP A 1 935 ? 8.756 -6.486 10.020 1.00 86.06 935 ASP A O 1
ATOM 6948 N N . GLY A 1 936 ? 7.575 -5.693 11.752 1.00 82.06 936 GLY A N 1
ATOM 6949 C CA . GLY A 1 936 ? 8.030 -4.313 11.638 1.00 82.06 936 GLY A CA 1
ATOM 6950 C C . GLY A 1 936 ? 9.290 -3.983 12.449 1.00 82.06 936 GLY A C 1
ATOM 6951 O O . GLY A 1 936 ? 10.214 -4.787 12.613 1.00 82.06 936 GLY A O 1
ATOM 6952 N N . ALA A 1 937 ? 9.340 -2.755 12.969 1.00 84.69 937 ALA A N 1
ATOM 6953 C CA . ALA A 1 937 ? 10.467 -2.240 13.751 1.00 84.69 937 ALA A CA 1
ATOM 6954 C C . ALA A 1 937 ? 10.091 -2.064 15.228 1.00 84.69 937 ALA A C 1
ATOM 6956 O O . ALA A 1 937 ? 9.148 -1.344 15.548 1.00 84.69 937 ALA A O 1
ATOM 6957 N N . PHE A 1 938 ? 10.857 -2.677 16.131 1.00 91.06 938 PHE A N 1
ATOM 6958 C CA . PHE A 1 938 ? 10.595 -2.731 17.568 1.00 91.06 938 PHE A CA 1
ATOM 6959 C C . PHE A 1 938 ? 11.776 -2.154 18.364 1.00 91.06 938 PHE A C 1
ATOM 6961 O O . PHE A 1 938 ? 12.781 -2.808 18.639 1.00 91.06 938 PHE A O 1
ATOM 6968 N N . ASN A 1 939 ? 11.687 -0.877 18.716 1.00 89.19 939 ASN A N 1
ATOM 6969 C CA . ASN A 1 939 ? 12.820 -0.092 19.194 1.00 89.19 939 ASN A CA 1
ATOM 6970 C C . ASN A 1 939 ? 12.697 0.248 20.684 1.00 89.19 939 ASN A C 1
ATOM 6972 O O . ASN A 1 939 ? 11.610 0.530 21.191 1.00 89.19 939 ASN A O 1
ATOM 6976 N N . ASN A 1 940 ? 13.833 0.268 21.383 1.00 88.12 940 ASN A N 1
ATOM 6977 C CA . ASN A 1 940 ? 13.997 0.765 22.753 1.00 88.12 940 ASN A CA 1
ATOM 6978 C C . ASN A 1 940 ? 13.015 0.163 23.783 1.00 88.12 940 ASN A C 1
ATOM 6980 O O . ASN A 1 940 ? 12.568 0.859 24.691 1.00 88.12 940 ASN A O 1
ATOM 6984 N N . SER A 1 941 ? 12.650 -1.111 23.625 1.00 89.94 941 SER A N 1
ATOM 6985 C CA . SER A 1 941 ? 11.515 -1.742 24.310 1.00 89.94 941 SER A CA 1
ATOM 6986 C C . SER A 1 941 ? 11.883 -3.148 24.816 1.00 89.94 941 SER A C 1
ATOM 6988 O O . SER A 1 941 ? 12.173 -4.020 23.997 1.00 89.94 941 SER A O 1
ATOM 6990 N N . PRO A 1 942 ? 11.880 -3.434 26.133 1.00 92.69 942 PRO A N 1
ATOM 6991 C CA . PRO A 1 942 ? 12.163 -4.781 26.630 1.00 92.69 942 PRO A CA 1
ATOM 6992 C C . PRO A 1 942 ? 11.016 -5.746 26.302 1.00 92.69 942 PRO A C 1
ATOM 6994 O O . PRO A 1 942 ? 9.852 -5.348 26.255 1.00 92.69 942 PRO A O 1
ATOM 6997 N N . VAL A 1 943 ? 11.330 -7.029 26.116 1.00 96.31 943 VAL A N 1
ATOM 6998 C CA . VAL A 1 943 ? 10.335 -8.066 25.788 1.00 96.31 943 VAL A CA 1
ATOM 6999 C C . VAL A 1 943 ? 10.434 -9.214 26.786 1.00 96.31 943 VAL A C 1
ATOM 7001 O O . VAL A 1 943 ? 11.529 -9.587 27.194 1.00 96.31 943 VAL A O 1
ATOM 7004 N N . THR A 1 944 ? 9.307 -9.783 27.206 1.00 97.44 944 THR A N 1
ATOM 7005 C CA . THR A 1 944 ? 9.237 -10.947 28.097 1.00 97.44 944 THR A CA 1
ATOM 7006 C C . THR A 1 944 ? 8.266 -11.980 27.539 1.00 97.44 944 THR A C 1
ATOM 7008 O O . THR A 1 944 ? 7.076 -11.709 27.435 1.00 97.44 944 THR A O 1
ATOM 7011 N N . VAL A 1 945 ? 8.746 -13.181 27.236 1.00 97.62 945 VAL A N 1
ATOM 7012 C CA . VAL A 1 945 ? 7.919 -14.307 26.777 1.00 97.62 945 VAL A CA 1
ATOM 7013 C C . VAL A 1 945 ? 7.686 -15.246 27.959 1.00 97.62 945 VAL A C 1
ATOM 7015 O O . VAL A 1 945 ? 8.656 -15.772 28.501 1.00 97.62 945 VAL A O 1
ATOM 7018 N N . LYS A 1 946 ? 6.438 -15.420 28.409 1.00 96.50 946 LYS A N 1
ATOM 7019 C CA . LYS A 1 946 ? 6.083 -16.334 29.512 1.00 96.50 946 LYS A CA 1
ATOM 7020 C C . LYS A 1 946 ? 5.782 -17.753 29.015 1.00 96.50 946 LYS A C 1
ATOM 7022 O O . LYS A 1 946 ? 5.730 -17.999 27.815 1.00 96.50 946 LYS A O 1
ATOM 7027 N N . ASN A 1 947 ? 5.583 -18.662 29.970 1.00 92.88 947 ASN A N 1
ATOM 7028 C CA . ASN A 1 947 ? 5.102 -20.026 29.760 1.00 92.88 947 ASN A CA 1
ATOM 7029 C C . ASN A 1 947 ? 3.914 -20.088 28.781 1.00 92.88 947 ASN A C 1
ATOM 7031 O O . ASN A 1 947 ? 2.998 -19.280 28.905 1.00 92.88 947 ASN A O 1
ATOM 7035 N N . ASP A 1 948 ? 3.937 -21.045 27.850 1.00 86.56 948 ASP A N 1
ATOM 7036 C CA . ASP A 1 948 ? 2.923 -21.270 26.801 1.00 86.56 948 ASP A CA 1
ATOM 7037 C C . ASP A 1 948 ? 2.713 -20.104 25.804 1.00 86.56 948 ASP A C 1
ATOM 7039 O O . ASP A 1 948 ? 1.747 -20.098 25.036 1.00 86.56 948 ASP A O 1
ATOM 7043 N N . ALA A 1 949 ? 3.626 -19.125 25.764 1.00 95.69 949 ALA A N 1
ATOM 7044 C CA . ALA A 1 949 ? 3.603 -18.020 24.805 1.00 95.69 949 ALA A CA 1
ATOM 7045 C C . ALA A 1 949 ? 4.728 -18.127 23.757 1.00 95.69 949 ALA A C 1
ATOM 7047 O O . ALA A 1 949 ? 5.831 -18.589 24.062 1.00 95.69 949 ALA A O 1
ATOM 7048 N N . ARG A 1 950 ? 4.465 -17.662 22.527 1.00 94.00 950 ARG A N 1
ATOM 7049 C CA . ARG A 1 950 ? 5.385 -17.704 21.376 1.00 94.00 950 ARG A CA 1
ATOM 7050 C C . ARG A 1 950 ? 5.665 -16.300 20.834 1.00 94.00 950 ARG A C 1
ATOM 7052 O O . ARG A 1 950 ? 4.747 -15.633 20.364 1.00 94.00 950 ARG A O 1
ATOM 7059 N N . LEU A 1 951 ? 6.928 -15.872 20.830 1.00 95.50 951 LEU A N 1
ATOM 7060 C CA . LEU A 1 951 ? 7.380 -14.690 20.079 1.00 95.50 951 LEU A CA 1
ATOM 7061 C C . LEU A 1 951 ? 7.998 -15.130 18.752 1.00 95.50 951 LEU A C 1
ATOM 7063 O O . LEU A 1 951 ? 8.914 -15.947 18.761 1.00 95.50 951 LEU A O 1
ATOM 7067 N N . CYS A 1 952 ? 7.539 -14.573 17.639 1.00 91.75 952 CYS A N 1
ATOM 7068 C CA .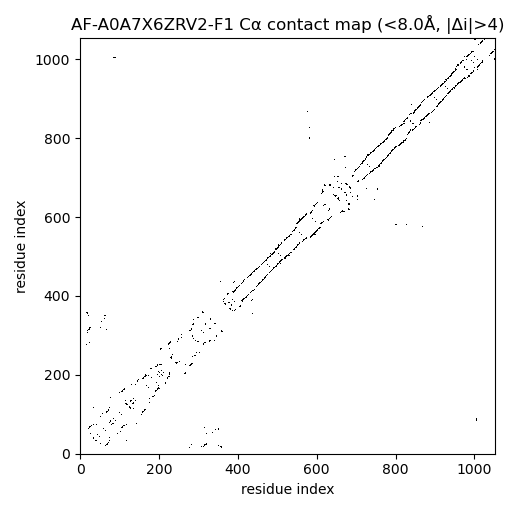 CYS A 1 952 ? 7.986 -14.903 16.290 1.00 91.75 952 CYS A CA 1
ATOM 7069 C C . CYS A 1 952 ? 8.013 -13.663 15.375 1.00 91.75 952 CYS A C 1
ATOM 7071 O O . CYS A 1 952 ? 7.866 -12.539 15.861 1.00 91.75 952 CYS A O 1
ATOM 7073 N N . GLY A 1 953 ? 8.247 -13.860 14.079 1.00 87.56 953 GLY A N 1
ATOM 7074 C CA . GLY A 1 953 ? 8.325 -12.817 13.052 1.00 87.56 953 GLY A CA 1
ATOM 7075 C C . GLY A 1 953 ? 9.726 -12.590 12.469 1.00 87.56 953 GLY A C 1
ATOM 7076 O O . GLY A 1 953 ? 10.724 -13.158 12.939 1.00 87.56 953 GLY A O 1
ATOM 7077 N N . VAL A 1 954 ? 9.792 -11.751 11.433 1.00 83.12 954 VAL A N 1
ATOM 7078 C CA . VAL A 1 954 ? 11.010 -11.370 10.677 1.00 83.12 954 VAL A CA 1
ATOM 7079 C C . VAL A 1 954 ? 11.523 -9.952 10.972 1.00 83.12 954 VAL A C 1
ATOM 7081 O O . VAL A 1 954 ? 12.485 -9.483 10.362 1.00 83.12 954 VAL A O 1
ATOM 7084 N N . GLY A 1 955 ? 10.896 -9.265 11.920 1.00 80.38 955 GLY A N 1
ATOM 7085 C CA . GLY A 1 955 ? 11.145 -7.870 12.254 1.00 80.38 955 GLY A CA 1
ATOM 7086 C C . GLY A 1 955 ? 12.468 -7.589 12.969 1.00 80.38 955 GLY A C 1
ATOM 7087 O O . GLY A 1 955 ? 13.271 -8.467 13.321 1.00 80.38 955 GLY A O 1
ATOM 7088 N N . THR A 1 956 ? 12.691 -6.296 13.201 1.00 85.44 956 THR A N 1
ATOM 7089 C CA . THR A 1 956 ? 13.934 -5.763 13.777 1.00 85.44 956 THR A CA 1
ATOM 7090 C C . THR A 1 956 ? 13.736 -5.268 15.205 1.00 85.44 956 THR A C 1
ATOM 7092 O O . THR A 1 956 ? 12.758 -4.595 15.509 1.00 85.44 956 THR A O 1
ATOM 7095 N N . PHE A 1 957 ? 14.697 -5.557 16.083 1.00 89.50 957 PHE A N 1
ATOM 7096 C CA . PHE A 1 957 ? 14.722 -5.101 17.471 1.00 89.50 957 PHE A CA 1
ATOM 7097 C C . PHE A 1 957 ? 15.942 -4.205 17.715 1.00 89.50 957 PHE A C 1
ATOM 7099 O O . PHE A 1 957 ? 17.072 -4.642 17.506 1.00 89.50 957 PHE A O 1
ATOM 7106 N N . SER A 1 958 ? 15.756 -2.975 18.196 1.00 87.06 958 SER A N 1
ATOM 7107 C CA . SER A 1 958 ? 16.869 -2.066 18.538 1.00 87.06 958 SER A CA 1
ATOM 7108 C C . SER A 1 958 ? 16.742 -1.571 19.976 1.00 87.06 958 SER A C 1
ATOM 7110 O O . SER A 1 958 ? 16.284 -0.465 20.256 1.00 87.06 958 SER A O 1
ATOM 7112 N N . ASN A 1 959 ? 17.110 -2.436 20.914 1.00 77.88 959 ASN A N 1
ATOM 7113 C CA . ASN A 1 959 ? 16.838 -2.314 22.341 1.00 77.88 959 ASN A CA 1
ATOM 7114 C C . ASN A 1 959 ? 18.085 -1.884 23.123 1.00 77.88 959 ASN A C 1
ATOM 7116 O O . ASN A 1 959 ? 18.681 -2.663 23.866 1.00 77.88 959 ASN A O 1
ATOM 7120 N N . ASN A 1 960 ? 18.492 -0.623 22.975 1.00 68.38 960 ASN A N 1
ATOM 7121 C CA . ASN A 1 960 ? 19.665 -0.095 23.672 1.00 68.38 960 ASN A CA 1
ATOM 7122 C C . ASN A 1 960 ? 19.484 -0.155 25.207 1.00 68.38 960 ASN A C 1
ATOM 7124 O O . ASN A 1 960 ? 18.665 0.561 25.781 1.00 68.38 960 ASN A O 1
ATOM 7128 N N . GLY A 1 961 ? 20.221 -1.052 25.872 1.00 65.56 961 GLY A N 1
ATOM 7129 C CA . GLY A 1 961 ? 20.117 -1.295 27.318 1.00 65.56 961 GLY A CA 1
ATOM 7130 C C . GLY A 1 961 ? 18.896 -2.111 27.772 1.00 65.56 961 GLY A C 1
ATOM 7131 O O . GLY A 1 961 ? 18.665 -2.215 28.974 1.00 65.56 961 GLY A O 1
ATOM 7132 N N . SER A 1 962 ? 18.128 -2.697 26.848 1.00 72.00 962 SER A N 1
ATOM 7133 C CA . SER A 1 962 ? 16.985 -3.579 27.137 1.00 72.00 962 SER A CA 1
ATOM 7134 C C . SER A 1 962 ? 17.172 -4.954 26.488 1.00 72.00 962 SER A C 1
ATOM 7136 O O . SER A 1 962 ? 17.924 -5.098 25.526 1.00 72.00 962 SER A O 1
ATOM 7138 N N . ALA A 1 963 ? 16.504 -5.980 27.018 1.00 83.31 963 ALA A N 1
ATOM 7139 C CA . ALA A 1 963 ? 16.659 -7.362 26.563 1.00 83.31 963 ALA A CA 1
ATOM 7140 C C . ALA A 1 963 ? 15.324 -8.008 26.173 1.00 83.31 963 ALA A C 1
ATOM 7142 O O . ALA A 1 963 ? 14.266 -7.635 26.690 1.00 83.31 963 ALA A O 1
ATOM 7143 N N . ILE A 1 964 ? 15.397 -9.018 25.305 1.00 93.06 964 ILE A N 1
ATOM 7144 C CA . ILE A 1 964 ? 14.349 -10.035 25.165 1.00 93.06 964 ILE A CA 1
ATOM 7145 C C . ILE A 1 964 ? 14.605 -11.093 26.246 1.00 93.06 964 ILE A C 1
ATOM 7147 O O . ILE A 1 964 ? 15.726 -11.578 26.383 1.00 93.06 964 ILE A O 1
ATOM 7151 N N . VAL A 1 965 ? 13.592 -11.447 27.032 1.00 94.38 965 VAL A N 1
ATOM 7152 C CA . VAL A 1 965 ? 13.692 -12.418 28.130 1.00 94.38 965 VAL A CA 1
ATOM 7153 C C . VAL A 1 965 ? 12.681 -13.537 27.914 1.00 94.38 965 VAL A C 1
ATOM 7155 O O . VAL A 1 965 ? 11.477 -13.322 28.021 1.00 94.38 965 VAL A O 1
ATOM 7158 N N . VAL A 1 966 ? 13.162 -14.743 27.644 1.00 94.38 966 VAL A N 1
ATOM 7159 C CA . VAL A 1 966 ? 12.335 -15.941 27.484 1.00 94.38 966 VAL A CA 1
ATOM 7160 C C . VAL A 1 966 ? 12.300 -16.669 28.826 1.00 94.38 966 VAL A C 1
ATOM 7162 O O . VAL A 1 966 ? 13.322 -17.158 29.306 1.00 94.38 966 VAL A O 1
ATOM 7165 N N . LYS A 1 967 ? 11.138 -16.674 29.481 1.00 94.25 967 LYS A N 1
ATOM 7166 C CA . LYS A 1 967 ? 10.915 -17.338 30.773 1.00 94.25 967 LYS A CA 1
ATOM 7167 C C . LYS A 1 967 ? 10.793 -18.847 30.594 1.00 94.25 967 LYS A C 1
ATOM 7169 O O . LYS A 1 967 ? 10.546 -19.326 29.488 1.00 94.25 967 LYS A O 1
ATOM 7174 N N . SER A 1 968 ? 10.905 -19.587 31.696 1.00 90.50 968 SER A N 1
ATOM 7175 C CA . SER A 1 968 ? 10.627 -21.030 31.717 1.00 90.50 968 SER A CA 1
ATOM 7176 C C . SER A 1 968 ? 9.281 -21.349 31.039 1.00 90.50 968 SER A C 1
ATOM 7178 O O . SER A 1 968 ? 8.278 -20.689 31.324 1.00 90.50 968 SER A O 1
ATOM 7180 N N . GLY A 1 969 ? 9.285 -22.298 30.098 1.00 85.44 969 GLY A N 1
ATOM 7181 C CA . GLY A 1 969 ? 8.147 -22.698 29.262 1.00 85.44 969 GLY A CA 1
ATOM 7182 C C . GLY A 1 969 ? 7.738 -21.728 28.143 1.00 85.44 969 GLY A C 1
ATOM 7183 O O . GLY A 1 969 ? 6.813 -22.031 27.392 1.00 85.44 969 GLY A O 1
ATOM 7184 N N . GLY A 1 970 ? 8.362 -20.552 28.026 1.00 92.25 970 GLY A N 1
ATOM 7185 C CA . GLY A 1 970 ? 8.118 -19.614 26.925 1.00 92.25 970 GLY A CA 1
ATOM 7186 C C . GLY A 1 970 ? 8.951 -19.945 25.693 1.00 92.25 970 GLY A C 1
ATOM 7187 O O . GLY A 1 970 ? 10.050 -20.479 25.825 1.00 92.25 970 GLY A O 1
ATOM 7188 N N . THR A 1 971 ? 8.450 -19.617 24.501 1.00 91.00 971 THR A N 1
ATOM 7189 C CA . THR A 1 971 ? 9.084 -19.968 23.220 1.00 91.00 971 THR A CA 1
ATOM 7190 C C . THR A 1 971 ? 9.477 -18.730 22.418 1.00 91.00 971 THR A C 1
ATOM 7192 O O . THR A 1 971 ? 8.633 -17.907 22.065 1.00 91.00 971 THR A O 1
ATOM 7195 N N . LEU A 1 972 ? 10.755 -18.622 22.058 1.00 90.88 972 LEU A N 1
ATOM 7196 C CA . LEU A 1 972 ? 11.214 -17.726 20.995 1.00 90.88 972 LEU A CA 1
ATOM 7197 C C . LEU A 1 972 ? 11.327 -18.520 19.691 1.00 90.88 972 LEU A C 1
ATOM 7199 O O . LEU A 1 972 ? 11.974 -19.562 19.680 1.00 90.88 972 LEU A O 1
ATOM 7203 N N . ALA A 1 973 ? 10.708 -18.040 18.616 1.00 86.69 973 ALA A N 1
ATOM 7204 C CA . ALA A 1 973 ? 10.604 -18.729 17.334 1.00 86.69 973 ALA A CA 1
ATOM 7205 C C . ALA A 1 973 ? 10.817 -17.771 16.146 1.00 86.69 973 ALA A C 1
ATOM 7207 O O . ALA A 1 973 ? 9.840 -17.280 15.594 1.00 86.69 973 ALA A O 1
ATOM 7208 N N . PRO A 1 974 ? 12.065 -17.454 15.751 1.00 82.06 974 PRO A N 1
ATOM 7209 C CA . PRO A 1 974 ? 12.343 -16.547 14.631 1.00 82.06 974 PRO A CA 1
ATOM 7210 C C . PRO A 1 974 ? 11.688 -16.986 13.309 1.00 82.06 974 PRO A C 1
ATOM 7212 O O . PRO A 1 974 ? 11.700 -18.175 12.993 1.00 82.06 974 PRO A O 1
ATOM 7215 N N . GLY A 1 975 ? 11.196 -16.039 12.506 1.00 74.56 975 GLY A N 1
ATOM 7216 C CA . GLY A 1 975 ? 10.384 -16.331 11.315 1.00 74.56 975 GLY A CA 1
ATOM 7217 C C . GLY A 1 975 ? 8.885 -16.358 11.616 1.00 74.56 975 GLY A C 1
ATOM 7218 O O . GLY A 1 975 ? 8.481 -16.322 12.777 1.00 74.56 975 GLY A O 1
ATOM 7219 N N . ASN A 1 976 ? 8.054 -16.372 10.580 1.00 73.12 976 ASN A N 1
ATOM 7220 C CA . ASN A 1 976 ? 6.601 -16.259 10.719 1.00 73.12 976 ASN A CA 1
ATOM 7221 C C . ASN A 1 976 ? 5.985 -17.598 11.185 1.00 73.12 976 ASN A C 1
ATOM 7223 O O . ASN A 1 976 ? 6.644 -18.636 11.117 1.00 73.12 976 ASN A O 1
ATOM 7227 N N . PRO A 1 977 ? 4.735 -17.627 11.691 1.00 58.91 977 PRO A N 1
ATOM 7228 C CA . PRO A 1 977 ? 4.161 -18.835 12.298 1.00 58.91 977 PRO A CA 1
ATOM 7229 C C . PRO A 1 977 ? 4.196 -20.099 11.420 1.00 58.91 977 PRO A C 1
ATOM 7231 O O . PRO A 1 977 ? 4.302 -21.199 11.961 1.00 58.91 977 PRO A O 1
ATOM 7234 N N . GLU A 1 978 ? 4.154 -19.934 10.094 1.00 53.06 978 GLU A N 1
ATOM 7235 C CA . GLU A 1 978 ? 4.123 -21.012 9.091 1.00 53.06 978 GLU A CA 1
ATOM 7236 C C . GLU A 1 978 ? 5.378 -21.073 8.195 1.00 53.06 978 GLU A C 1
ATOM 7238 O O . GLU A 1 978 ? 5.471 -21.934 7.325 1.00 53.06 978 GLU A O 1
ATOM 7243 N N . GLY A 1 979 ? 6.361 -20.185 8.387 1.00 57.22 979 GLY A N 1
ATOM 7244 C CA . GLY A 1 979 ? 7.510 -20.053 7.486 1.00 57.22 979 GLY A CA 1
ATOM 7245 C C . GLY A 1 979 ? 8.763 -19.576 8.208 1.00 57.22 979 GLY A C 1
ATOM 7246 O O . GLY A 1 979 ? 8.695 -18.811 9.167 1.00 57.22 979 GLY A O 1
ATOM 7247 N N . ALA A 1 980 ? 9.935 -20.032 7.780 1.00 60.34 980 ALA A N 1
ATOM 7248 C CA . ALA A 1 980 ? 11.157 -19.641 8.463 1.00 60.34 980 ALA A CA 1
ATOM 7249 C C . ALA A 1 980 ? 11.607 -18.218 8.090 1.00 60.34 980 ALA A C 1
ATOM 7251 O O . ALA A 1 980 ? 11.124 -17.602 7.144 1.00 60.34 980 ALA A O 1
ATOM 7252 N N . GLY A 1 981 ? 12.513 -17.657 8.889 1.00 68.44 981 GLY A N 1
ATOM 7253 C CA . GLY A 1 981 ? 12.945 -16.276 8.718 1.00 68.44 981 GLY A CA 1
ATOM 7254 C C . GLY A 1 981 ? 13.938 -15.826 9.783 1.00 68.44 981 GLY A C 1
ATOM 7255 O O . GLY A 1 981 ? 14.260 -16.558 10.724 1.00 68.44 981 GLY A O 1
ATOM 7256 N N . THR A 1 982 ? 14.471 -14.614 9.619 1.00 72.56 982 THR A N 1
ATOM 7257 C CA . THR A 1 982 ? 15.501 -14.075 10.518 1.00 72.56 982 THR A CA 1
ATOM 7258 C C . THR A 1 982 ? 14.945 -12.977 11.412 1.00 72.56 982 THR A C 1
ATOM 7260 O O . THR A 1 982 ? 14.690 -11.874 10.944 1.00 72.56 982 THR A O 1
ATOM 7263 N N . MET A 1 983 ? 14.884 -13.238 12.715 1.00 85.44 983 MET A N 1
ATOM 7264 C CA . MET A 1 983 ? 14.655 -12.199 13.718 1.00 85.44 983 MET A CA 1
ATOM 7265 C C . MET A 1 983 ? 15.982 -11.499 14.034 1.00 85.44 983 MET A C 1
ATOM 7267 O O . MET A 1 983 ? 16.974 -12.162 14.366 1.00 85.44 983 MET A O 1
ATOM 7271 N N . THR A 1 984 ? 16.014 -10.166 13.939 1.00 83.00 984 THR A N 1
ATOM 7272 C CA . THR A 1 984 ? 17.266 -9.395 14.053 1.00 83.00 984 THR A CA 1
ATOM 7273 C C . THR A 1 984 ? 17.240 -8.410 15.217 1.00 83.00 984 THR A C 1
ATOM 7275 O O . THR A 1 984 ? 16.593 -7.371 15.149 1.00 83.00 984 THR A O 1
ATOM 7278 N N . VAL A 1 985 ? 18.018 -8.686 16.262 1.00 84.50 985 VAL A N 1
ATOM 7279 C CA . VAL A 1 985 ? 18.279 -7.782 17.390 1.00 84.50 985 VAL A CA 1
ATOM 7280 C C . VAL A 1 985 ? 19.532 -6.949 17.098 1.00 84.50 985 VAL A C 1
ATOM 7282 O O . VAL A 1 985 ? 20.655 -7.356 17.390 1.00 84.50 985 VAL A O 1
ATOM 7285 N N . LEU A 1 986 ? 19.339 -5.775 16.495 1.00 79.19 986 LEU A N 1
ATOM 7286 C CA . LEU A 1 986 ? 20.374 -4.801 16.125 1.00 79.19 986 LEU A CA 1
ATOM 7287 C C . LEU A 1 986 ? 21.087 -4.184 17.337 1.00 79.19 986 LEU A C 1
ATOM 7289 O O . LEU A 1 986 ? 22.249 -3.799 17.232 1.00 79.19 986 LEU A O 1
ATOM 7293 N N . GLN A 1 987 ? 20.397 -4.068 18.476 1.00 76.25 987 GLN A N 1
ATOM 7294 C CA . GLN A 1 987 ? 20.939 -3.615 19.763 1.00 76.25 987 GLN A CA 1
ATOM 7295 C C . GLN A 1 987 ? 20.182 -4.322 20.899 1.00 76.25 987 GLN A C 1
ATOM 7297 O O . GLN A 1 987 ? 18.971 -4.507 20.788 1.00 76.25 987 GLN A O 1
ATOM 7302 N N . GLY A 1 988 ? 20.870 -4.689 21.984 1.00 81.56 988 GLY A N 1
ATOM 7303 C CA . GLY A 1 988 ? 20.283 -5.392 23.138 1.00 81.56 988 GLY A CA 1
ATOM 7304 C C . GLY A 1 988 ? 20.666 -6.876 23.248 1.00 81.56 988 GLY A C 1
ATOM 7305 O O . GLY A 1 988 ? 21.251 -7.451 22.328 1.00 81.56 988 GLY A O 1
ATOM 7306 N N . ASP A 1 989 ? 20.349 -7.471 24.401 1.00 86.38 989 ASP A N 1
ATOM 7307 C CA . ASP A 1 989 ? 20.645 -8.871 24.762 1.00 86.38 989 ASP A CA 1
ATOM 7308 C C . ASP A 1 989 ? 19.401 -9.781 24.591 1.00 86.38 989 ASP A C 1
ATOM 7310 O O . ASP A 1 989 ? 18.260 -9.306 24.594 1.00 86.38 989 ASP A O 1
ATOM 7314 N N . VAL A 1 990 ? 19.605 -11.103 24.508 1.00 88.81 990 VAL A N 1
ATOM 7315 C CA . VAL A 1 990 ? 18.535 -12.121 24.585 1.00 88.81 990 VAL A CA 1
ATOM 7316 C C . VAL A 1 990 ? 18.848 -13.134 25.690 1.00 88.81 990 VAL A C 1
ATOM 7318 O O . VAL A 1 990 ? 19.889 -13.786 25.674 1.00 88.81 990 VAL A O 1
ATOM 7321 N N . ASN A 1 991 ? 17.939 -13.293 26.648 1.00 89.50 991 ASN A N 1
ATOM 7322 C CA . ASN A 1 991 ? 18.154 -14.069 27.868 1.00 89.50 991 ASN A CA 1
ATOM 7323 C C . ASN A 1 991 ? 17.134 -15.209 27.981 1.00 89.50 991 ASN A C 1
ATOM 7325 O O . ASN A 1 991 ? 15.933 -14.953 27.985 1.00 89.50 991 ASN A O 1
ATOM 7329 N N . PHE A 1 992 ? 17.609 -16.442 28.134 1.00 86.56 992 PHE A N 1
ATOM 7330 C CA . PHE A 1 992 ? 16.805 -17.654 28.299 1.00 86.56 992 PHE A CA 1
ATOM 7331 C C . PHE A 1 992 ? 16.855 -18.142 29.755 1.00 86.56 992 PHE A C 1
ATOM 7333 O O . PHE A 1 992 ? 17.926 -18.430 30.287 1.00 86.56 992 PHE A O 1
ATOM 7340 N N . GLU A 1 993 ? 15.711 -18.251 30.428 1.00 87.94 993 GLU A N 1
ATOM 7341 C CA . GLU A 1 993 ? 15.627 -18.918 31.734 1.00 87.94 993 GLU A CA 1
ATOM 7342 C C . GLU A 1 993 ? 15.508 -20.435 31.569 1.00 87.94 993 GLU A C 1
ATOM 7344 O O . GLU A 1 993 ? 14.877 -20.903 30.623 1.00 87.94 993 GLU A O 1
ATOM 7349 N N . ALA A 1 994 ? 16.048 -21.204 32.520 1.00 81.12 994 ALA A N 1
ATOM 7350 C CA . ALA A 1 994 ? 16.005 -22.667 32.498 1.00 81.12 994 ALA A CA 1
ATOM 7351 C C . ALA A 1 994 ? 14.586 -23.207 32.225 1.00 81.12 994 ALA A C 1
ATOM 7353 O O . ALA A 1 994 ? 13.624 -22.853 32.915 1.00 81.12 994 ALA A O 1
ATOM 7354 N N . GLY A 1 995 ? 14.456 -24.063 31.209 1.00 75.50 995 GLY A N 1
ATOM 7355 C CA . GLY A 1 995 ? 13.175 -24.604 30.741 1.00 75.50 995 GLY A CA 1
ATOM 7356 C C . GLY A 1 995 ? 12.422 -23.732 29.726 1.00 75.50 995 GLY A C 1
ATOM 7357 O O . GLY A 1 995 ? 11.333 -24.115 29.313 1.00 75.50 995 GLY A O 1
ATOM 7358 N N . SER A 1 996 ? 12.955 -22.576 29.321 1.00 84.38 996 SER A N 1
ATOM 7359 C CA . SER A 1 996 ? 12.494 -21.839 28.129 1.00 84.38 996 SER A CA 1
ATOM 7360 C C . SER A 1 996 ? 12.817 -22.607 26.843 1.00 84.38 996 SER A C 1
ATOM 7362 O O . SER A 1 996 ? 13.641 -23.517 26.868 1.00 84.38 996 SER A O 1
ATOM 7364 N N . ALA A 1 997 ? 12.212 -22.236 25.716 1.00 79.81 997 ALA A N 1
ATOM 7365 C CA . ALA A 1 997 ? 12.470 -22.828 24.410 1.00 79.81 997 ALA A CA 1
ATOM 7366 C C . ALA A 1 997 ? 12.946 -21.786 23.387 1.00 79.81 997 ALA A C 1
ATOM 7368 O O . ALA A 1 997 ? 12.434 -20.668 23.299 1.00 79.81 997 ALA A O 1
ATOM 7369 N N . LEU A 1 998 ? 13.905 -22.201 22.562 1.00 81.44 998 LEU A N 1
ATOM 7370 C CA . LEU A 1 998 ? 14.174 -21.608 21.258 1.00 81.44 998 LEU A CA 1
ATOM 7371 C C . LEU A 1 998 ? 13.684 -22.614 20.219 1.00 81.44 998 LEU A C 1
ATOM 7373 O O . LEU A 1 998 ? 14.332 -23.636 19.996 1.00 81.44 998 LEU A O 1
ATOM 7377 N N . GLU A 1 999 ? 12.536 -22.345 19.612 1.00 75.44 999 GLU A N 1
ATOM 7378 C CA . GLU A 1 999 ? 12.056 -23.132 18.485 1.00 75.44 999 GLU A CA 1
ATOM 7379 C C . GLU A 1 999 ? 12.612 -22.539 17.196 1.00 75.44 999 GLU A C 1
ATOM 7381 O O . GLU A 1 999 ? 12.624 -21.328 16.998 1.00 75.44 999 GLU A O 1
ATOM 7386 N N . VAL A 1 1000 ? 13.094 -23.395 16.307 1.00 67.50 1000 VAL A N 1
ATOM 7387 C CA . VAL A 1 1000 ? 13.587 -22.979 15.001 1.00 67.50 1000 VAL A CA 1
ATOM 7388 C C . VAL A 1 1000 ? 13.081 -23.960 13.963 1.00 67.50 1000 VAL A C 1
ATOM 7390 O O . VAL A 1 1000 ? 13.341 -25.162 14.065 1.00 67.50 1000 VAL A O 1
ATOM 7393 N N . SER A 1 1001 ? 12.345 -23.440 12.984 1.00 61.53 1001 SER A N 1
ATOM 7394 C CA . SER A 1 1001 ? 11.902 -24.204 11.824 1.00 61.53 1001 SER A CA 1
ATOM 7395 C C . SER A 1 1001 ? 13.135 -24.562 10.996 1.00 61.53 1001 SER A C 1
ATOM 7397 O O . SER A 1 1001 ? 13.920 -23.672 10.663 1.00 61.53 1001 SER A O 1
ATOM 7399 N N . ILE A 1 1002 ? 13.351 -25.861 10.760 1.00 54.56 1002 ILE A N 1
ATOM 7400 C CA . ILE A 1 1002 ? 14.434 -26.476 9.962 1.00 54.56 1002 ILE A CA 1
ATOM 7401 C C . ILE A 1 1002 ? 13.944 -27.893 9.550 1.00 54.56 1002 ILE A C 1
ATOM 7403 O O . ILE A 1 1002 ? 13.386 -28.584 10.393 1.00 54.56 1002 ILE A O 1
ATOM 7407 N N . GLY A 1 1003 ? 14.211 -28.403 8.345 1.00 48.28 1003 GLY A N 1
ATOM 7408 C CA . GLY A 1 1003 ? 13.518 -29.567 7.740 1.00 48.28 1003 GLY A CA 1
ATOM 7409 C C . GLY A 1 1003 ? 13.885 -29.896 6.268 1.00 48.28 1003 GLY A C 1
ATOM 7410 O O . GLY A 1 1003 ? 15.026 -30.300 6.026 1.00 48.28 1003 GLY A O 1
ATOM 7411 N N . GLU A 1 1004 ? 12.978 -29.714 5.292 1.00 42.00 1004 GLU A N 1
ATOM 7412 C CA . GLU A 1 1004 ? 13.182 -29.954 3.845 1.00 42.00 1004 GLU A CA 1
ATOM 7413 C C . GLU A 1 1004 ? 13.143 -28.767 2.821 1.00 42.00 1004 GLU A C 1
ATOM 7415 O O . GLU A 1 1004 ? 13.482 -29.050 1.684 1.00 42.00 1004 GLU A O 1
ATOM 7420 N N . VAL A 1 1005 ? 12.944 -27.460 3.125 1.00 38.03 1005 VAL A N 1
ATOM 7421 C CA . VAL A 1 1005 ? 13.454 -26.288 2.323 1.00 38.03 1005 VAL A CA 1
ATOM 7422 C C . VAL A 1 1005 ? 13.996 -24.939 2.966 1.00 38.03 1005 VAL A C 1
ATOM 7424 O O . VAL A 1 1005 ? 15.010 -24.473 2.456 1.00 38.03 1005 VAL A O 1
ATOM 7427 N N . ASP A 1 1006 ? 13.545 -24.390 4.110 1.00 46.09 1006 ASP A N 1
ATOM 7428 C CA . ASP A 1 1006 ? 13.979 -23.183 4.930 1.00 46.09 1006 ASP A CA 1
ATOM 7429 C C . ASP A 1 1006 ? 14.742 -23.203 6.352 1.00 46.09 1006 ASP A C 1
ATOM 7431 O O . ASP A 1 1006 ? 15.226 -24.213 6.857 1.00 46.09 1006 ASP A O 1
ATOM 7435 N N . ARG A 1 1007 ? 15.041 -22.060 7.020 1.00 55.25 1007 ARG A N 1
ATOM 7436 C CA . ARG A 1 1007 ? 15.625 -22.035 8.410 1.00 55.25 1007 ARG A CA 1
ATOM 7437 C C . ARG A 1 1007 ? 15.400 -20.750 9.208 1.00 55.25 1007 ARG A C 1
ATOM 7439 O O . ARG A 1 1007 ? 15.780 -19.654 8.795 1.00 55.25 1007 ARG A O 1
ATOM 7446 N N . SER A 1 1008 ? 14.919 -20.912 10.435 1.00 61.75 1008 SER A N 1
ATOM 7447 C CA . SER A 1 1008 ? 14.788 -19.828 11.407 1.00 61.75 1008 SER A CA 1
ATOM 7448 C C . SER A 1 1008 ? 16.159 -19.425 11.950 1.00 61.75 1008 SER A C 1
ATOM 7450 O O . SER A 1 1008 ? 16.975 -20.282 12.304 1.00 61.75 1008 SER A O 1
ATOM 7452 N N . ALA A 1 1009 ? 16.425 -18.122 12.052 1.00 63.69 1009 ALA A N 1
ATOM 7453 C CA . ALA A 1 1009 ? 17.681 -17.609 12.597 1.00 63.69 1009 ALA A CA 1
ATOM 7454 C C . ALA A 1 1009 ? 17.455 -16.457 13.580 1.00 63.69 1009 ALA A C 1
ATOM 7456 O O . ALA A 1 1009 ? 16.715 -15.518 13.295 1.00 63.69 1009 ALA A O 1
ATOM 7457 N N . LEU A 1 1010 ? 18.157 -16.498 14.713 1.00 71.31 1010 LEU A N 1
ATOM 7458 C CA . LEU A 1 1010 ? 18.218 -15.387 15.660 1.00 71.31 1010 LEU A CA 1
ATOM 7459 C C . LEU A 1 1010 ? 19.586 -14.705 15.545 1.00 71.31 1010 LEU A C 1
ATOM 7461 O O . LEU A 1 1010 ? 20.621 -15.297 15.878 1.00 71.31 1010 LEU A O 1
ATOM 7465 N N . LYS A 1 1011 ? 19.590 -13.455 15.075 1.00 75.56 1011 LYS A N 1
ATOM 7466 C CA . LYS A 1 1011 ? 20.782 -12.595 15.021 1.00 75.56 1011 LYS A CA 1
ATOM 7467 C C . LYS A 1 1011 ? 20.712 -11.557 16.135 1.00 75.56 1011 LYS A C 1
ATOM 7469 O O . LYS A 1 1011 ? 19.703 -10.877 16.268 1.00 75.56 1011 LYS A O 1
ATOM 7474 N N . VAL A 1 1012 ? 21.780 -11.416 16.915 1.00 67.38 1012 VAL A N 1
ATOM 7475 C CA . VAL A 1 1012 ? 21.857 -10.535 18.087 1.00 67.38 1012 VAL A CA 1
ATOM 7476 C C . VAL A 1 1012 ? 23.182 -9.774 18.071 1.00 67.38 1012 VAL A C 1
ATOM 7478 O O . VAL A 1 1012 ? 24.252 -10.368 18.096 1.00 67.38 1012 VAL A O 1
ATOM 7481 N N . ALA A 1 1013 ? 23.152 -8.447 18.036 1.00 66.06 1013 ALA A N 1
ATOM 7482 C CA . ALA A 1 1013 ? 24.369 -7.641 18.125 1.00 66.06 1013 ALA A CA 1
ATOM 7483 C C . ALA A 1 1013 ? 24.938 -7.589 19.557 1.00 66.06 1013 ALA A C 1
ATOM 7485 O O . ALA A 1 1013 ? 26.130 -7.339 19.732 1.00 66.06 1013 ALA A O 1
ATOM 7486 N N . GLY A 1 1014 ? 24.107 -7.829 20.576 1.00 65.06 1014 GLY A N 1
ATOM 7487 C CA . GLY A 1 1014 ? 24.518 -8.004 21.970 1.00 65.06 1014 GLY A CA 1
ATOM 7488 C C . GLY A 1 1014 ? 24.861 -9.452 22.340 1.00 65.06 1014 GLY A C 1
ATOM 7489 O O . GLY A 1 1014 ? 25.454 -10.206 21.560 1.00 65.06 1014 GLY A O 1
ATOM 7490 N N . THR A 1 1015 ? 24.498 -9.825 23.565 1.00 72.06 1015 THR A N 1
ATOM 7491 C CA . THR A 1 1015 ? 24.786 -11.120 24.196 1.00 72.06 1015 THR A CA 1
ATOM 7492 C C . THR A 1 1015 ? 23.574 -12.045 24.155 1.00 72.06 1015 THR A C 1
ATOM 7494 O O . THR A 1 1015 ? 22.445 -11.588 24.334 1.00 72.06 1015 THR A O 1
ATOM 7497 N N . ILE A 1 1016 ? 23.803 -13.353 24.020 1.00 75.88 1016 ILE A N 1
ATOM 7498 C CA . ILE A 1 1016 ? 22.805 -14.377 24.360 1.00 75.88 1016 ILE A CA 1
ATOM 7499 C C . ILE A 1 1016 ? 23.214 -15.090 25.657 1.00 75.88 1016 ILE A C 1
ATOM 7501 O O . ILE A 1 1016 ? 24.365 -15.513 25.792 1.00 75.88 1016 ILE A O 1
ATOM 7505 N N . ARG A 1 1017 ? 22.279 -15.223 26.607 1.00 77.75 1017 ARG A N 1
ATOM 7506 C CA . ARG A 1 1017 ? 22.516 -15.764 27.959 1.00 77.75 1017 ARG A CA 1
ATOM 7507 C C . ARG A 1 1017 ? 21.557 -16.896 28.325 1.00 77.75 1017 ARG A C 1
ATOM 7509 O O . ARG A 1 1017 ? 20.402 -16.876 27.903 1.00 77.75 1017 ARG A O 1
ATOM 7516 N N . GLY A 1 1018 ? 22.004 -17.786 29.211 1.00 61.38 1018 GLY A N 1
ATOM 7517 C CA . GLY A 1 1018 ? 21.161 -18.767 29.903 1.00 61.38 1018 GLY A CA 1
ATOM 7518 C C . GLY A 1 1018 ? 20.834 -20.043 29.117 1.00 61.38 1018 GLY A C 1
ATOM 7519 O O . GLY A 1 1018 ? 21.557 -20.412 28.195 1.00 61.38 1018 GLY A O 1
ATOM 7520 N N . THR A 1 1019 ? 19.774 -20.743 29.530 1.00 56.12 1019 THR A N 1
ATOM 7521 C CA . THR A 1 1019 ? 19.586 -22.182 29.263 1.00 56.12 1019 THR A CA 1
ATOM 7522 C C . THR A 1 1019 ? 18.180 -22.486 28.750 1.00 56.12 1019 THR A C 1
ATOM 7524 O O . THR A 1 1019 ? 17.200 -22.168 29.419 1.00 56.12 1019 THR A O 1
ATOM 7527 N N . ALA A 1 1020 ? 18.077 -23.148 27.595 1.00 52.50 1020 ALA A N 1
ATOM 7528 C CA . ALA A 1 1020 ? 16.810 -23.510 26.958 1.00 52.50 1020 ALA A CA 1
ATOM 7529 C C . ALA A 1 1020 ? 16.708 -25.023 26.674 1.00 52.50 1020 ALA A C 1
ATOM 7531 O O . ALA A 1 1020 ? 17.701 -25.670 26.335 1.00 52.50 1020 ALA A O 1
ATOM 7532 N N . VAL A 1 1021 ? 15.492 -25.560 26.785 1.00 47.47 1021 VAL A N 1
ATOM 7533 C CA . VAL A 1 1021 ? 15.088 -26.936 26.467 1.00 47.47 1021 VAL A CA 1
ATOM 7534 C C . VAL A 1 1021 ? 14.332 -26.924 25.140 1.00 47.47 1021 VAL A C 1
ATOM 7536 O O . VAL A 1 1021 ? 13.500 -26.051 24.905 1.00 47.47 1021 VAL A O 1
ATOM 7539 N N . ILE A 1 1022 ? 14.598 -27.896 24.266 1.00 50.97 1022 ILE A N 1
ATOM 7540 C CA . ILE A 1 1022 ? 13.987 -27.953 22.933 1.00 50.97 1022 ILE A CA 1
ATOM 7541 C C . ILE A 1 1022 ? 13.325 -29.328 22.728 1.00 50.97 1022 ILE A C 1
ATOM 7543 O O . ILE A 1 1022 ? 13.992 -30.345 22.952 1.00 50.97 1022 ILE A O 1
ATOM 7547 N N . PRO A 1 1023 ? 12.038 -29.398 22.328 1.00 38.25 1023 PRO A N 1
ATOM 7548 C CA . PRO A 1 1023 ? 11.342 -30.668 22.113 1.00 38.25 1023 PRO A CA 1
ATOM 7549 C C . PRO A 1 1023 ? 11.990 -31.540 21.023 1.00 38.25 1023 PRO A C 1
ATOM 7551 O O . PRO A 1 1023 ? 12.549 -31.037 20.052 1.00 38.25 1023 PRO A O 1
ATOM 7554 N N . ALA A 1 1024 ? 11.892 -32.863 21.174 1.00 32.16 1024 ALA A N 1
ATOM 7555 C CA . ALA A 1 1024 ? 12.354 -33.841 20.182 1.00 32.16 1024 ALA A CA 1
ATOM 7556 C C . ALA A 1 1024 ? 11.430 -33.868 18.933 1.00 32.16 1024 ALA A C 1
ATOM 7558 O O . ALA A 1 1024 ? 10.251 -33.547 19.049 1.00 32.16 1024 ALA A O 1
ATOM 7559 N N . ALA A 1 1025 ? 11.872 -34.289 17.739 1.00 34.50 1025 ALA A N 1
ATOM 7560 C CA . ALA A 1 1025 ? 12.982 -35.205 17.451 1.00 34.50 1025 ALA A CA 1
ATOM 7561 C C . ALA A 1 1025 ? 13.729 -34.925 16.127 1.00 34.50 1025 ALA A C 1
ATOM 7563 O O . ALA A 1 1025 ? 13.192 -34.325 15.203 1.00 34.50 1025 ALA A O 1
ATOM 7564 N N . ILE A 1 1026 ? 14.947 -35.476 16.012 1.00 37.38 1026 ILE A N 1
ATOM 7565 C CA . ILE A 1 1026 ? 15.723 -35.573 14.763 1.00 37.38 1026 ILE A CA 1
ATOM 7566 C C . ILE A 1 1026 ? 15.692 -37.017 14.258 1.00 37.38 1026 ILE A C 1
ATOM 7568 O O . ILE A 1 1026 ? 16.074 -37.925 15.000 1.00 37.38 1026 ILE A O 1
ATOM 7572 N N . SER A 1 1027 ? 15.396 -37.225 12.973 1.00 30.80 1027 SER A N 1
ATOM 7573 C CA . SER A 1 1027 ? 15.778 -38.450 12.259 1.00 30.80 1027 SER A CA 1
ATOM 7574 C C . SER A 1 1027 ? 16.755 -38.165 11.111 1.00 30.80 1027 SER A C 1
ATOM 7576 O O . SER A 1 1027 ? 16.361 -37.789 10.016 1.00 30.80 1027 SER A O 1
ATOM 7578 N N . SER A 1 1028 ? 18.030 -38.468 11.382 1.00 38.00 1028 SER A N 1
ATOM 7579 C CA . SER A 1 1028 ? 19.095 -38.862 10.439 1.00 38.00 1028 SER A CA 1
ATOM 7580 C C . SER A 1 1028 ? 19.671 -37.883 9.386 1.00 38.00 1028 SER A C 1
ATOM 7582 O O . SER A 1 1028 ? 19.025 -37.505 8.421 1.00 38.00 1028 SER A O 1
ATOM 7584 N N . ASN A 1 1029 ? 21.004 -37.733 9.479 1.00 35.88 1029 ASN A N 1
ATOM 7585 C CA . ASN A 1 1029 ? 21.984 -37.736 8.373 1.00 35.88 1029 ASN A CA 1
ATOM 7586 C C . ASN A 1 1029 ? 22.266 -36.464 7.536 1.00 35.88 1029 ASN A C 1
ATOM 7588 O O . ASN A 1 1029 ? 22.106 -36.480 6.319 1.00 35.88 1029 ASN A O 1
ATOM 7592 N N . SER A 1 1030 ? 22.941 -35.466 8.132 1.00 35.06 1030 SER A N 1
ATOM 7593 C CA . SER A 1 1030 ? 24.148 -34.845 7.525 1.00 35.06 1030 SER A CA 1
ATOM 7594 C C . SER A 1 1030 ? 24.969 -34.005 8.532 1.00 35.06 1030 SER A C 1
ATOM 7596 O O . SER A 1 1030 ? 24.382 -33.284 9.337 1.00 35.06 1030 SER A O 1
ATOM 7598 N N . PRO A 1 1031 ? 26.321 -34.046 8.513 1.00 35.31 1031 PRO A N 1
ATOM 7599 C CA . PRO A 1 1031 ? 27.182 -33.429 9.535 1.00 35.31 1031 PRO A CA 1
ATOM 7600 C C . PRO A 1 1031 ? 27.483 -31.933 9.284 1.00 35.31 1031 PRO A C 1
ATOM 7602 O O . PRO A 1 1031 ? 28.637 -31.497 9.321 1.00 35.31 1031 PRO A O 1
ATOM 7605 N N . GLY A 1 1032 ? 26.452 -31.127 9.021 1.00 40.53 1032 GLY A N 1
ATOM 7606 C CA . GLY A 1 1032 ? 26.573 -29.673 8.865 1.00 40.53 1032 GLY A CA 1
ATOM 7607 C C . GLY A 1 1032 ? 26.689 -28.941 10.210 1.00 40.53 1032 GLY A C 1
ATOM 7608 O O . GLY A 1 1032 ? 25.918 -29.199 11.131 1.00 40.53 1032 GLY A O 1
ATOM 7609 N N . LYS A 1 1033 ? 27.628 -27.991 10.338 1.00 43.00 1033 LYS A N 1
ATOM 7610 C CA . LYS A 1 1033 ? 27.696 -27.081 11.499 1.00 43.00 1033 LYS A CA 1
ATOM 7611 C C . LYS A 1 1033 ? 26.748 -25.896 11.298 1.00 43.00 1033 LYS A C 1
ATOM 7613 O O . LYS A 1 1033 ? 27.122 -24.898 10.687 1.00 43.00 1033 LYS A O 1
ATOM 7618 N N . TRP A 1 1034 ? 25.534 -26.000 11.825 1.00 46.03 1034 TRP A N 1
ATOM 7619 C CA . TRP A 1 1034 ? 24.522 -24.945 11.738 1.00 46.03 1034 TRP A CA 1
ATOM 7620 C C . TRP A 1 1034 ? 24.782 -23.817 12.738 1.00 46.03 1034 TRP A C 1
ATOM 7622 O O . TRP A 1 1034 ? 24.943 -24.065 13.931 1.00 46.03 1034 TRP A O 1
ATOM 7632 N N . LYS A 1 1035 ? 24.772 -22.564 12.266 1.00 50.59 1035 LYS A N 1
ATOM 7633 C CA . LYS A 1 1035 ? 24.786 -21.370 13.123 1.00 50.59 1035 LYS A CA 1
ATOM 7634 C C . LYS A 1 1035 ? 23.399 -20.725 13.142 1.00 50.59 1035 LYS A C 1
ATOM 7636 O O . LYS A 1 1035 ? 23.145 -19.736 12.467 1.00 50.59 1035 LYS A O 1
ATOM 7641 N N . ILE A 1 1036 ? 22.514 -21.362 13.902 1.00 61.34 1036 ILE A N 1
ATOM 7642 C CA . ILE A 1 1036 ? 21.126 -20.945 14.169 1.00 61.34 1036 ILE A CA 1
ATOM 7643 C C . ILE A 1 1036 ? 21.088 -19.703 15.081 1.00 61.34 1036 ILE A C 1
ATOM 7645 O O . ILE A 1 1036 ? 20.226 -18.836 14.946 1.00 61.34 1036 ILE A O 1
ATOM 7649 N N . LEU A 1 1037 ? 22.071 -19.614 15.982 1.00 65.44 1037 LEU A N 1
ATOM 7650 C CA . LEU A 1 1037 ? 22.298 -18.500 16.894 1.00 65.44 1037 LEU A CA 1
ATOM 7651 C C . LEU A 1 1037 ? 23.549 -17.723 16.480 1.00 65.44 1037 LEU A C 1
ATOM 7653 O O . LEU A 1 1037 ? 24.659 -18.268 16.454 1.00 65.44 1037 LEU A O 1
ATOM 7657 N N . GLN A 1 1038 ? 23.392 -16.433 16.195 1.00 63.88 1038 GLN A N 1
ATOM 7658 C CA . GLN A 1 1038 ? 24.505 -15.515 15.973 1.00 63.88 1038 GLN A CA 1
ATOM 7659 C C . GLN A 1 1038 ? 24.443 -14.377 16.983 1.00 63.88 1038 GLN A C 1
ATOM 7661 O O . GLN A 1 1038 ? 23.532 -13.564 16.923 1.00 63.88 1038 GLN A O 1
ATOM 7666 N N . ALA A 1 1039 ? 25.447 -14.297 17.858 1.00 63.12 1039 ALA A N 1
ATOM 7667 C CA . ALA A 1 1039 ? 25.608 -13.200 18.803 1.00 63.12 1039 ALA A CA 1
ATOM 7668 C C . ALA A 1 1039 ? 27.046 -12.671 18.837 1.00 63.12 1039 ALA A C 1
ATOM 7670 O O . ALA A 1 1039 ? 27.968 -13.393 18.436 1.00 63.12 1039 ALA A O 1
ATOM 7671 N N . SER A 1 1040 ? 27.245 -11.457 19.363 1.00 69.69 1040 SER A N 1
ATOM 7672 C CA . SER A 1 1040 ? 28.586 -10.942 19.691 1.00 69.69 1040 SER A CA 1
ATOM 7673 C C . SER A 1 1040 ? 29.226 -11.712 20.848 1.00 69.69 1040 SER A C 1
ATOM 7675 O O . SER A 1 1040 ? 30.442 -11.890 20.875 1.00 69.69 1040 SER A O 1
ATOM 7677 N N . PHE A 1 1041 ? 28.411 -12.221 21.777 1.00 64.06 1041 PHE A N 1
ATOM 7678 C CA . PHE A 1 1041 ? 28.833 -13.163 22.812 1.00 64.06 1041 PHE A CA 1
ATOM 7679 C C . PHE A 1 1041 ? 27.697 -14.141 23.151 1.00 64.06 1041 PHE A C 1
ATOM 7681 O O . PHE A 1 1041 ? 26.525 -13.773 23.099 1.00 64.06 1041 PHE A O 1
ATOM 7688 N N . ILE A 1 1042 ? 28.038 -15.388 23.482 1.00 68.94 1042 ILE A N 1
ATOM 7689 C CA . ILE A 1 1042 ? 27.091 -16.433 23.902 1.00 68.94 1042 ILE A CA 1
ATOM 7690 C C . ILE A 1 1042 ? 27.647 -17.055 25.186 1.00 68.94 1042 ILE A C 1
ATOM 7692 O O . ILE A 1 1042 ? 28.794 -17.506 25.191 1.00 68.94 1042 ILE A O 1
ATOM 7696 N N . GLU A 1 1043 ? 26.863 -17.069 26.264 1.00 65.69 1043 GLU A N 1
ATOM 7697 C CA . GLU A 1 1043 ? 27.267 -17.718 27.519 1.00 65.69 1043 GLU A CA 1
ATOM 7698 C C . GLU A 1 1043 ? 27.197 -19.259 27.408 1.00 65.69 1043 GLU A C 1
ATOM 7700 O O . GLU A 1 1043 ? 26.346 -19.791 26.694 1.00 65.69 1043 GLU A O 1
ATOM 7705 N N . PRO A 1 1044 ? 28.114 -20.006 28.057 1.00 50.44 1044 PRO A N 1
ATOM 7706 C CA . PRO A 1 1044 ? 28.459 -21.374 27.646 1.00 50.44 1044 PRO A CA 1
ATOM 7707 C C . PRO A 1 1044 ? 27.506 -22.506 28.103 1.00 50.44 1044 PRO A C 1
ATOM 7709 O O . PRO A 1 1044 ? 27.923 -23.662 28.093 1.00 50.44 1044 PRO A O 1
ATOM 7712 N N . GLU A 1 1045 ? 26.256 -22.224 28.490 1.00 53.06 1045 GLU A N 1
ATOM 7713 C CA . GLU A 1 1045 ? 25.359 -23.197 29.159 1.00 53.06 1045 GLU A CA 1
ATOM 7714 C C . GLU A 1 1045 ? 24.000 -23.412 28.454 1.00 53.06 1045 GLU A C 1
ATOM 7716 O O . GLU A 1 1045 ? 22.929 -23.328 29.058 1.00 53.06 1045 GLU A O 1
ATOM 7721 N N . PHE A 1 1046 ? 24.049 -23.770 27.167 1.00 53.09 1046 PHE A N 1
ATOM 7722 C CA . PHE A 1 1046 ? 22.913 -24.383 26.464 1.00 53.09 1046 PHE A CA 1
ATOM 7723 C C . PHE A 1 1046 ? 22.906 -25.901 26.695 1.00 53.09 1046 PHE A C 1
ATOM 7725 O O . PHE A 1 1046 ? 23.856 -26.585 26.317 1.00 53.09 1046 PHE A O 1
ATOM 7732 N N . GLU A 1 1047 ? 21.829 -26.435 27.279 1.00 43.84 1047 GLU A N 1
ATOM 7733 C CA . GLU A 1 1047 ? 21.709 -27.866 27.613 1.00 43.84 1047 GLU A CA 1
ATOM 7734 C C . GLU A 1 1047 ? 21.692 -28.779 26.373 1.00 43.84 1047 GLU A C 1
ATOM 7736 O O . GLU A 1 1047 ? 22.276 -29.862 26.401 1.00 43.84 1047 GLU A O 1
ATOM 7741 N N . SER A 1 1048 ? 21.053 -28.357 25.274 1.00 43.22 1048 SER A N 1
ATOM 7742 C CA . SER A 1 1048 ? 21.121 -29.021 23.960 1.00 43.22 1048 SER A CA 1
ATOM 7743 C C . SER A 1 1048 ? 20.575 -28.122 22.836 1.00 43.22 1048 SER A C 1
ATOM 7745 O O . SER A 1 1048 ? 19.935 -27.110 23.107 1.00 43.22 1048 SER A O 1
ATOM 7747 N N . ILE A 1 1049 ? 20.830 -28.484 21.570 1.00 42.38 1049 ILE A N 1
ATOM 7748 C CA . ILE A 1 1049 ? 20.226 -27.852 20.380 1.00 42.38 1049 ILE A CA 1
ATOM 7749 C C . ILE A 1 1049 ? 19.522 -28.937 19.555 1.00 42.38 1049 ILE A C 1
ATOM 7751 O O . ILE A 1 1049 ? 20.179 -29.896 19.146 1.00 42.38 1049 ILE A O 1
ATOM 7755 N N . SER A 1 1050 ? 18.228 -28.756 19.269 1.00 43.44 1050 SER A N 1
ATOM 7756 C CA . SER A 1 1050 ? 17.418 -29.646 18.422 1.00 43.44 1050 SER A CA 1
ATOM 7757 C C . SER A 1 1050 ? 16.625 -28.840 17.371 1.00 43.44 1050 SER A C 1
ATOM 7759 O O . SER A 1 1050 ? 16.086 -27.790 17.706 1.00 43.44 1050 SER A O 1
ATOM 7761 N N . PRO A 1 1051 ? 16.538 -29.289 16.108 1.00 43.06 1051 PRO A N 1
ATOM 7762 C CA . PRO A 1 1051 ? 15.584 -28.806 15.105 1.00 43.06 1051 PRO A CA 1
ATOM 7763 C C . PRO A 1 1051 ? 14.133 -29.190 15.420 1.00 43.06 1051 PRO A C 1
ATOM 7765 O O . PRO A 1 1051 ? 13.897 -30.282 15.940 1.00 43.06 1051 PRO A O 1
ATOM 7768 N N . ARG A 1 1052 ? 13.172 -28.371 14.972 1.00 38.06 1052 ARG A N 1
ATOM 7769 C CA . ARG A 1 1052 ? 11.794 -28.814 14.717 1.00 38.06 1052 ARG A CA 1
ATOM 7770 C C . ARG A 1 1052 ? 11.578 -28.908 13.205 1.00 38.06 1052 ARG A C 1
ATOM 7772 O O . ARG A 1 1052 ? 11.534 -27.878 12.539 1.00 38.06 1052 ARG A O 1
ATOM 7779 N N . VAL A 1 1053 ? 11.408 -30.134 12.711 1.00 40.84 1053 VAL A N 1
ATOM 7780 C CA . VAL A 1 1053 ? 10.835 -30.396 11.381 1.00 40.84 1053 VAL A CA 1
ATOM 7781 C C . VAL A 1 1053 ? 9.321 -30.232 11.511 1.00 40.84 1053 VAL A C 1
ATOM 7783 O O . VAL A 1 1053 ? 8.729 -30.831 12.416 1.00 40.84 1053 VAL A O 1
ATOM 7786 N N . ILE A 1 1054 ? 8.730 -29.373 10.679 1.00 37.75 1054 ILE A N 1
ATOM 7787 C CA . ILE A 1 1054 ? 7.280 -29.128 10.604 1.00 37.75 1054 ILE A CA 1
ATOM 7788 C C . ILE A 1 1054 ? 6.707 -29.966 9.460 1.00 37.75 1054 ILE A C 1
ATOM 7790 O O . ILE A 1 1054 ? 7.362 -30.003 8.398 1.00 37.75 1054 ILE A O 1
#

Foldseek 3Di:
DDDDDDDDDDDDPFDFFWFQAEAAEAEFQQFADPQFDPDHRHDEEPPRTYADDLLLLVLVLVLQAQEYEYEHEPCQQPVDQLDFGFQVRLQRVLQVLVSNVVSNHAYEYEHAAQQWDWDQDPVITDIDHEACPTPHYLVSLLSSLLNVLQVPQPPPRHQAYASYFAHEDALVGLLVSLQSNLVSSCVRHLDHAYEAAWHPRSFQQCCCVGPLPRDHDHPNSRYEYEHEDEQAQPQDPDPPHGDSPNPHDACVSSVHDLCSLVNRNVSNLVSCVVVVGAAEYAEYFFFFQPHPCNVSRLSNVLNNLLQCSLQQYHYHYPHEHPPCVRPGRYQADVVNPHDTTSNSVSSSVSSNPPRQTRQPGHEDAWEQDEQPAALPFLVRTPPRDRAAQRYEDEYADYDEARAHEVPEAGHHQEYEYDQRHDYAYHYDDAHEYEYHASYAEADYAHEYAAQYEYEYPEAYEHHHAHHAYEHEEYEDLQHEYEYDHEAHAEYCDAYANQHEYEQAEHEYEYNHQPDADAHNYEYEFAAHYEYEYEAHDEEYEHYQEYEYQLYEYEYEEHPPEAYEYERAAEYEYDDDFRLDAFGAYEYEYHFAQAWEYEYEHAEYHYDPLHAYEYEAAQQLVAWPVDTDGRYYYYYHPNYDPDFDFQCDDQLAQGNGFDPRYAYYNHRPFLRLATWDADRGRGIDGHDPSNADCDFDAPEAHRGHHAPEEADASDEHAAAGEYQEEEYAYDQPHAYEHHYAHEYEHAPLYYEYHSDPHQHAYEYQYAYEHEADEREYEYAWQRRAEYQHAYEYAEHYEYGYRDDDPPPREHEDQNHPDHYYQYEYEYSHHYEHAEPREFAADRHYFYHASHEYEYEDVAHEYEGAEEEHAYEYEYDDDAAHEYEYRHVNHEYAYQHEYEALLRYEYEYDHAYEAEHQHYYERRVEYEYPEHEYEYAEEHEQHAYEFDAHYEYEYAYEYAHAVHEHEFEANGEYEYHDPVAAHEYYYPHHEYEYEANGYYAWEGAGNHIHAYAHAAEYYDEYDYDDDDDDDDDHDDCRYHYPYYDDDYPDDDYDHD

pLDDT: mean 83.55, std 15.33, range [26.3, 98.62]

Radius of gyration: 33.51 Å; Cα contacts (8 Å, |Δi|>4): 3274; chains: 1; bounding box: 87×80×84 Å

Mean predicted aligned error: 17.64 Å